Protein AF-0000000066000457 (afdb_homodimer)

Sequence (1172 aa):
MTLDFRNVNMLWSSIIAETLSRLGLTTAIICPGSRSGPLAVAFAQHPDIEAIPVLDERSAAFFGLGIARRKGLPVVLVCTSGTAGANFYPAVIEAEASGVPLLLLTADRPPELRHCQAGQAIDQVKLYGHYPRWQVELALPSTHPEMLAYLRQTCVYAWEQSQRPVPGPVHLNIPFRDPLAPISDLETESLAATFDIDQFFAAVHPLPSVQISLDLQTTNVYLDQWMSCDRGLIIAGPAQPDTPEHYCLAIAQLAHILGWPVLAEGLSPLRNWADRNSYLISTYDLILRNPTIASQLQPQQVISIGALPTSKVLRVWLTQSRAQTWVVDVSDHNMDPLHGLSIPVRISVEGLITSIPAAKKEHCQPLTAYAKSWLNANHSVRTLINRAMQKQSELIESKIAWLLSQILPPRTPLFIANSMPVRDIEYFWQPGTLHIQPYFNRGANGIDGTLSTALGMSHRQQSSVLLTGDLALLHDTNGFLLQDYWQGHLTIIVVNNGGGGIFQMLPISAFDPPFERFFRTPQQVQLKHLAATYQAKWTLIQSWAHLQQALNPLPESGLHILEISCDCQNDTQWRRIFFKECVKSLMTLDFRNVNMLWSSIIAETLSRLGLTTAIICPGSRSGPLAVAFAQHPDIEAIPVLDERSAAFFGLGIARRKGLPVVLVCTSGTAGANFYPAVIEAEASGVPLLLLTADRPPELRHCQAGQAIDQVKLYGHYPRWQVELALPSTHPEMLAYLRQTCVYAWEQSQRPVPGPVHLNIPFRDPLAPISDLETESLAATFDIDQFFAAVHPLPSVQISLDLQTTNVYLDQWMSCDRGLIIAGPAQPDTPEHYCLAIAQLAHILGWPVLAEGLSPLRNWADRNSYLISTYDLILRNPTIASQLQPQQVISIGALPTSKVLRVWLTQSRAQTWVVDVSDHNMDPLHGLSIPVRISVEGLITSIPAAKKEHCQPLTAYAKSWLNANHSVRTLINRAMQKQSELIESKIAWLLSQILPPRTPLFIANSMPVRDIEYFWQPGTLHIQPYFNRGANGIDGTLSTALGMSHRQQSSVLLTGDLALLHDTNGFLLQDYWQGHLTIIVVNNGGGGIFQMLPISAFDPPFERFFRTPQQVQLKHLAATYQAKWTLIQSWAHLQQALNPLPESGLHILEISCDCQNDTQWRRIFFKECVKSL

pLDDT: mean 95.33, std 3.92, range [54.81, 98.88]

Foldseek 3Di:
DDQQLQDLLLNLLLLLLVLVVQQPAAEEEEADDQLQLSNLVNQVPDPRHHYFYAHQLLLSLLLQQLQQLQVVAEYEYEYEAACSVVSNQVSQQLQLLQLGFYEYEYEAAPPVQEPPPHPRHDPCQCVRPPSALEEDEQDEGDPPPVSSLVSSVVSLVQRDSCPPPTHHYYYYYYYYDDDRDSHGDPVSVVVVVVDDPCVSCVPRHHDDDDADADALVVLVVVLVVLQVFLLEAEEEAADFDNDLVLQLLLVQLVCQLRLHAYEYFLNRLNLQAVVNHVRYFQAVLLQLVQPVSLVVNQGQEYEYEAAHYPRPSVLVSVLVSLHQYEYEELDPDDRDPSPGNYDYDNHHSSNSSVSDDPVSSPDGDHRHPSSVSSSVLRVLLLVLLVVVLVPDWDDAPLNVQQLCLPQFAAQAEEEEAAFVRSVSSSRHHGRYHSSHNYHYSDSPRDLANSLSSQLSNFAVHFAHEYEEEPVSCVNHLSSLVSQVRGKWHYEYEYAYQFFRLRCCLPPCVVDPVVCVCPPRNGDDDDVCVSCVVSVAAEDEADTPVSVSVDRVPDDTTGYYYYYYHHHSVVNSVVVVVSSVVSNVSD/DDQQLQDLLLNLLLLLLVLVVQQPAAEEEEADDQLQLSNLVNQVPDPRHHYFYAHQLLLSLLLQQLQQLQVVAEYEYEYEAACSVVSNQVSQQLQLLQLGFYEYEYEAADPVQEPPPHPRHDPCQCVRPPSALEEDEQDEGDPPPVSSLVSSVVSLVQRDSCPPPTHHYYYYYYYYDDDRDSHGDPVSVVCVVVDDPCVSCVPRHHDDDDADADALVVLVVVLVVLQVFLLEAEEEAADFDNDLVLQLLLVQLVCQLRLHAYEYFLNRLNLQAVVNHVRYFQAVLLQLVQPVSLVVNQGQEYEYEAAGYPRPSVLVSVLVSLHQYEYEELDPDDRDPSPGNYDYDNHHSSNSSVSDDPVSSPDGDHHHPSSVSSSVLRVLLLVLLVVVLVPDWDDAPLNVQQLCLPQFAAQAEEEAAAFVRSVSSSNHHGRYHSSHNYHYSPSPRDLANSLSSQLSNFAVHFAHEYEEEPVSCVNHLSSLVSQVRGKWHYEYEYAYQFFRLRCCLPPCVVDPVVCVCPPRNGDDDDVCVSCVVSVAAEDEADTPVSVSVDRVPDDTTGYYYYYYHHHSVVNSVVVVVSSVVSNVSD

Solvent-accessible surface area (backbone atoms only — not comparable to full-atom values): 59028 Å² total; per-residue (Å²): 132,81,68,35,40,36,20,49,49,33,29,51,26,15,46,52,42,50,52,41,39,51,43,62,37,46,45,34,38,34,29,53,44,64,67,23,29,26,48,49,52,25,37,61,66,37,90,73,33,50,56,41,57,33,81,42,39,44,34,38,36,16,20,41,49,16,36,11,58,70,69,73,42,53,24,38,40,36,26,18,41,31,40,46,53,39,40,29,42,39,40,45,50,34,23,36,57,58,44,32,23,30,36,38,40,33,18,33,64,37,75,85,37,44,83,12,72,27,87,32,37,60,84,61,81,66,68,65,65,76,54,40,71,41,71,51,70,54,70,69,70,53,83,48,68,70,52,47,52,49,50,51,53,50,51,53,50,48,55,45,40,15,49,47,94,55,30,11,21,21,38,39,36,38,28,50,66,86,66,47,42,84,57,76,32,71,74,40,40,58,47,59,82,72,56,56,63,67,70,73,48,64,83,59,57,52,79,76,90,80,83,66,70,59,56,61,66,60,42,48,53,52,48,54,56,52,62,72,39,72,41,39,37,34,37,36,12,54,45,73,61,96,49,55,65,59,51,41,47,30,53,29,50,52,28,38,41,52,20,25,30,30,40,39,25,51,48,16,46,45,36,22,44,33,88,68,30,92,45,61,29,55,41,57,55,58,54,50,66,22,65,68,57,34,65,71,63,55,44,56,34,33,40,33,36,50,46,76,51,89,47,62,61,49,52,55,51,51,60,72,44,65,28,45,28,38,37,35,27,61,60,93,65,51,68,51,53,72,70,64,54,66,42,84,38,73,31,44,63,53,29,53,55,68,36,51,56,69,78,56,66,72,41,68,40,68,76,28,72,54,30,47,52,51,48,50,52,32,52,54,50,48,51,51,51,52,54,54,50,70,67,54,76,72,74,43,69,55,49,51,32,34,48,49,51,72,53,52,54,70,54,30,42,32,28,40,28,57,69,55,52,48,50,30,26,38,67,39,41,47,65,29,76,44,43,45,39,50,41,70,62,70,39,27,53,42,46,66,32,43,49,13,19,43,48,22,49,17,45,77,37,69,45,25,36,34,40,32,39,43,53,36,45,59,56,20,52,65,30,50,74,39,58,88,68,56,45,36,8,41,38,35,39,29,45,36,42,50,32,36,53,63,48,62,80,38,77,45,51,78,40,72,79,57,25,57,62,47,44,28,41,66,63,82,70,43,64,62,36,47,22,57,25,56,72,29,44,66,44,76,53,85,43,68,68,52,47,51,57,63,43,45,70,60,63,75,57,48,47,34,39,39,38,38,71,32,54,43,67,59,42,52,51,49,51,53,53,49,53,50,50,50,37,68,72,105,133,80,70,35,39,38,22,50,50,32,30,51,26,14,46,51,42,50,51,42,41,51,43,63,40,47,45,34,38,34,29,53,45,64,68,24,29,25,48,50,52,26,38,61,66,36,91,73,32,50,55,42,56,34,82,42,40,44,35,40,36,16,19,39,48,16,35,11,57,70,69,73,40,52,25,38,38,36,27,16,43,33,40,46,54,38,39,29,40,39,39,45,53,33,22,38,58,59,43,30,23,30,37,37,39,32,16,34,63,37,76,86,38,44,83,12,73,27,88,32,37,60,85,61,81,66,66,66,66,77,52,40,71,40,72,50,70,53,71,68,70,53,84,49,68,69,52,46,51,50,50,49,52,51,51,54,50,47,55,47,40,14,49,46,91,56,30,10,21,23,37,40,36,40,28,48,67,85,66,49,41,87,56,76,34,71,74,40,40,60,45,57,81,74,56,55,65,65,71,72,49,63,84,58,57,54,79,77,89,80,86,67,70,60,56,63,66,63,44,48,53,52,48,53,58,52,63,72,40,70,41,40,38,35,38,37,12,53,44,74,63,96,48,54,66,58,52,43,48,30,54,28,49,52,29,38,42,52,20,26,30,30,42,39,25,52,50,17,47,45,38,21,45,33,89,67,29,94,45,61,28,53,41,58,57,62,52,50,67,22,64,68,56,36,64,73,62,54,44,56,36,33,40,32,36,50,47,73,50,89,46,63,60,51,53,55,51,51,59,70,46,65,28,46,28,39,38,35,27,61,59,94,65,50,67,51,52,72,72,66,57,65,43,82,38,72,31,44,64,52,30,51,54,67,38,50,55,70,78,55,66,72,42,68,41,67,73,28,73,54,29,48,53,51,47,52,51,32,52,53,51,49,50,51,51,51,54,54,50,72,68,53,75,71,73,44,68,55,49,51,33,33,47,50,52,72,54,51,53,68,54,29,41,33,28,40,28,56,69,54,52,48,50,29,27,36,67,38,42,48,66,28,75,45,43,44,40,50,40,69,64,70,40,27,55,40,44,66,32,45,51,12,18,44,49,21,50,16,46,78,38,67,46,24,37,35,39,33,39,43,55,36,44,59,58,19,52,65,31,50,73,38,58,88,68,55,46,36,9,39,39,35,39,30,46,36,43,50,33,37,52,62,47,63,80,38,77,45,51,78,40,72,79,55,25,57,62,48,46,28,42,66,63,82,70,42,63,64,35,47,22,56,24,57,70,30,45,65,45,77,54,84,42,68,69,52,47,50,56,63,44,45,70,60,62,74,57,48,48,35,38,39,38,38,72,34,54,44,69,60,42,53,52,50,51,54,53,49,53,52,50,52,37,69,74,105

Nearest PDB structures (foldseek):
  2x7j-assembly1_D  TM=9.233E-01  e=8.218E-54  Bacillus subtilis
  3lq1-assembly2_B  TM=9.345E-01  e=4.741E-46  Listeria monocytogenes serotype 4b str. F2365
  3flm-assembly1_B  TM=9.094E-01  e=4.439E-38  Escherichia coli K-12
  3hww-assembly1_A  TM=9.026E-01  e=7.206E-38  Escherichia coli K-12
  6lpi-assembly2_B  TM=8.110E-01  e=2.166E-26  Escherichia coli K-12

Organism: Acaryochloris marina (strain MBIC 11017) (NCBI:txid329726)

Structure (mmCIF, N/CA/C/O backbone):
data_AF-0000000066000457-model_v1
#
loop_
_entity.id
_entity.type
_entity.pdbx_description
1 polymer '2-succinyl-5-enolpyruvyl-6-hydroxy-3-cyclohexene-1-carboxylate synthase'
#
loop_
_atom_site.group_PDB
_atom_site.id
_atom_site.type_symbol
_atom_site.label_atom_id
_atom_site.label_alt_id
_atom_site.label_comp_id
_atom_site.label_asym_id
_atom_site.label_entity_id
_atom_site.label_seq_id
_atom_site.pdbx_PDB_ins_code
_atom_site.Cartn_x
_atom_site.Cartn_y
_atom_site.Cartn_z
_atom_site.occupancy
_atom_site.B_iso_or_equiv
_atom_site.auth_seq_id
_atom_site.auth_comp_id
_atom_site.auth_asym_id
_atom_site.auth_atom_id
_atom_site.pdbx_PDB_model_num
ATOM 1 N N . MET A 1 1 ? 36.906 0.698 -1.077 1 54.81 1 MET A N 1
ATOM 2 C CA . MET A 1 1 ? 35.969 0.26 -0.043 1 54.81 1 MET A CA 1
ATOM 3 C C . MET A 1 1 ? 35.594 1.416 0.879 1 54.81 1 MET A C 1
ATOM 5 O O . MET A 1 1 ? 36.469 1.998 1.534 1 54.81 1 MET A O 1
ATOM 9 N N . THR A 1 2 ? 34.5 2.322 0.477 1 76.75 2 THR A N 1
ATOM 10 C CA . THR A 1 2 ? 34.719 3.654 1.032 1 76.75 2 THR A CA 1
ATOM 11 C C . THR A 1 2 ? 33.781 3.914 2.199 1 76.75 2 THR A C 1
ATOM 13 O O . THR A 1 2 ? 32.562 4.008 2.01 1 76.75 2 THR A O 1
ATOM 16 N N . LEU A 1 3 ? 34.219 3.371 3.484 1 94.69 3 LEU A N 1
ATOM 17 C CA . LEU A 1 3 ? 33.531 3.834 4.676 1 94.69 3 LEU A CA 1
ATOM 18 C C . LEU A 1 3 ? 33.5 5.359 4.742 1 94.69 3 LEU A C 1
ATOM 20 O O . LEU A 1 3 ? 34.469 6.012 4.309 1 94.69 3 LEU A O 1
ATOM 24 N N . ASP A 1 4 ? 32.469 5.875 5.152 1 97 4 ASP A N 1
ATOM 25 C CA . ASP A 1 4 ? 32.281 7.316 5.246 1 97 4 ASP A CA 1
ATOM 26 C C . ASP A 1 4 ? 32.375 7.793 6.691 1 97 4 ASP A C 1
ATOM 28 O O . ASP A 1 4 ? 31.406 7.648 7.453 1 97 4 ASP A O 1
ATOM 32 N N . PHE A 1 5 ? 33.5 8.414 7.055 1 96.5 5 PHE A N 1
ATOM 33 C CA . PHE A 1 5 ? 33.781 8.773 8.445 1 96.5 5 PHE A CA 1
ATOM 34 C C . PHE A 1 5 ? 33.375 10.219 8.719 1 96.5 5 PHE A C 1
ATOM 36 O O . PHE A 1 5 ? 33.781 10.789 9.734 1 96.5 5 PHE A O 1
ATOM 43 N N . ARG A 1 6 ? 32.625 10.852 7.887 1 95.94 6 ARG A N 1
ATOM 44 C CA . ARG A 1 6 ? 32.281 12.266 8.047 1 95.94 6 ARG A CA 1
ATOM 45 C C . ARG A 1 6 ? 31.453 12.492 9.312 1 95.94 6 ARG A C 1
ATOM 47 O O . ARG A 1 6 ? 31.656 13.484 10.016 1 95.94 6 ARG A O 1
ATOM 54 N N . ASN A 1 7 ? 30.391 11.672 9.586 1 97.44 7 ASN A N 1
ATOM 55 C CA . ASN A 1 7 ? 29.672 11.656 10.852 1 97.44 7 ASN A CA 1
ATOM 56 C C . ASN A 1 7 ? 29.188 10.25 11.203 1 97.44 7 ASN A C 1
ATOM 58 O O . ASN A 1 7 ? 29.391 9.312 10.438 1 97.44 7 ASN A O 1
ATOM 62 N N . VAL A 1 8 ? 28.641 10.07 12.352 1 97.56 8 VAL A N 1
ATOM 63 C CA . VAL A 1 8 ? 28.328 8.75 12.898 1 97.56 8 VAL A CA 1
ATOM 64 C C . VAL A 1 8 ? 27.266 8.07 12.039 1 97.56 8 VAL A C 1
ATOM 66 O O . VAL A 1 8 ? 27.312 6.855 11.828 1 97.56 8 VAL A O 1
ATOM 69 N N . ASN A 1 9 ? 26.25 8.82 11.531 1 98.38 9 ASN A N 1
ATOM 70 C CA . ASN A 1 9 ? 25.203 8.25 10.688 1 98.38 9 ASN A CA 1
ATOM 71 C C . ASN A 1 9 ? 25.766 7.738 9.359 1 98.38 9 ASN A C 1
ATOM 73 O O . ASN A 1 9 ? 25.391 6.672 8.891 1 98.38 9 ASN A O 1
ATOM 77 N N . MET A 1 10 ? 26.672 8.539 8.797 1 97.88 10 MET A N 1
ATOM 78 C CA . MET A 1 10 ? 27.328 8.125 7.559 1 97.88 10 MET A CA 1
ATOM 79 C C . MET A 1 10 ? 28.172 6.879 7.781 1 97.88 10 MET A C 1
ATOM 81 O O . MET A 1 10 ? 28.172 5.965 6.949 1 97.88 10 MET A O 1
ATOM 85 N N . LEU A 1 11 ? 28.891 6.867 8.883 1 97.88 11 LEU A N 1
ATOM 86 C CA . LEU A 1 11 ? 29.719 5.715 9.195 1 97.88 11 LEU A CA 1
ATOM 87 C C . LEU A 1 11 ? 28.875 4.453 9.344 1 97.88 11 LEU A C 1
ATOM 89 O O . LEU A 1 11 ? 29.172 3.422 8.742 1 97.88 11 LEU A O 1
ATOM 93 N N . TRP A 1 12 ? 27.844 4.488 10.094 1 98.44 12 TRP A N 1
ATOM 94 C CA . TRP A 1 12 ? 26.953 3.35 10.312 1 98.44 12 TRP A CA 1
ATOM 95 C C . TRP A 1 12 ? 26.375 2.855 8.992 1 98.44 12 TRP A C 1
ATOM 97 O O . TRP A 1 12 ? 26.375 1.654 8.719 1 98.44 12 TRP A O 1
ATOM 107 N N . SER A 1 13 ? 25.875 3.783 8.211 1 98.69 13 SER A N 1
ATOM 108 C CA . SER A 1 13 ? 25.234 3.43 6.941 1 98.69 13 SER A CA 1
ATOM 109 C C . SER A 1 13 ? 26.25 2.822 5.973 1 98.69 13 SER A C 1
ATOM 111 O O . SER A 1 13 ? 25.922 1.885 5.238 1 98.69 13 SER A O 1
ATOM 113 N N . SER A 1 14 ? 27.469 3.387 5.965 1 98.31 14 SER A N 1
ATOM 114 C CA . SER A 1 14 ? 28.484 2.836 5.078 1 98.31 14 SER A CA 1
ATOM 115 C C . SER A 1 14 ? 28.938 1.454 5.547 1 98.31 14 SER A C 1
ATOM 117 O O . SER A 1 14 ? 29.281 0.597 4.727 1 98.31 14 SER A O 1
ATOM 119 N N . ILE A 1 15 ? 28.953 1.2 6.859 1 98 15 ILE A N 1
ATOM 120 C CA . ILE A 1 15 ? 29.266 -0.127 7.379 1 98 15 ILE A CA 1
ATOM 121 C C . ILE A 1 15 ? 28.172 -1.115 6.949 1 98 15 ILE A C 1
ATOM 123 O O . ILE A 1 15 ? 28.484 -2.246 6.562 1 98 15 ILE A O 1
ATOM 127 N N . ILE A 1 16 ? 26.906 -0.709 7.004 1 98.69 16 ILE A N 1
ATOM 128 C CA . ILE A 1 16 ? 25.812 -1.55 6.547 1 98.69 16 ILE A CA 1
ATOM 129 C C . ILE A 1 16 ? 26.016 -1.924 5.082 1 98.69 16 ILE A C 1
ATOM 131 O O . ILE A 1 16 ? 26 -3.105 4.727 1 98.69 16 ILE A O 1
ATOM 135 N N . ALA A 1 17 ? 26.234 -0.946 4.227 1 98.56 17 ALA A N 1
ATOM 136 C CA . ALA A 1 17 ? 26.391 -1.166 2.791 1 98.56 17 ALA A CA 1
ATOM 137 C C . ALA A 1 17 ? 27.578 -2.061 2.5 1 98.56 17 ALA A C 1
ATOM 139 O O . ALA A 1 17 ? 27.5 -2.996 1.703 1 98.56 17 ALA A O 1
ATOM 140 N N . GLU A 1 18 ? 28.719 -1.771 3.199 1 97.88 18 GLU A N 1
ATOM 141 C CA . GLU A 1 18 ? 29.938 -2.539 2.965 1 97.88 18 GLU A CA 1
ATOM 142 C C . GLU A 1 18 ? 29.766 -3.986 3.418 1 97.88 18 GLU A C 1
ATOM 144 O O . GLU A 1 18 ? 30.188 -4.91 2.719 1 97.88 18 GLU A O 1
ATOM 149 N N . THR A 1 19 ? 29.234 -4.137 4.633 1 97.88 19 THR A N 1
ATOM 150 C CA . THR A 1 19 ? 28.984 -5.484 5.137 1 97.88 19 THR A CA 1
ATOM 151 C C . THR A 1 19 ? 28.141 -6.285 4.16 1 97.88 19 THR A C 1
ATOM 153 O O . THR A 1 19 ? 28.484 -7.414 3.805 1 97.88 19 THR A O 1
ATOM 156 N N . LEU A 1 20 ? 27.016 -5.723 3.68 1 98.44 20 LEU A N 1
ATOM 157 C CA . LEU A 1 20 ? 26.109 -6.418 2.787 1 98.44 20 LEU A CA 1
ATOM 158 C C . LEU A 1 20 ? 26.75 -6.688 1.435 1 98.44 20 LEU A C 1
ATOM 160 O O . LEU A 1 20 ? 26.531 -7.738 0.828 1 98.44 20 LEU A O 1
ATOM 164 N N . SER A 1 21 ? 27.547 -5.723 0.977 1 97.81 21 SER A N 1
ATOM 165 C CA . SER A 1 21 ? 28.281 -5.926 -0.27 1 97.81 21 SER A CA 1
ATOM 166 C C . SER A 1 21 ? 29.203 -7.137 -0.18 1 97.81 21 SER A C 1
ATOM 168 O O . SER A 1 21 ? 29.234 -7.969 -1.087 1 97.81 21 SER A O 1
ATOM 170 N N . ARG A 1 22 ? 29.969 -7.242 0.901 1 96.62 22 ARG A N 1
ATOM 171 C CA . ARG A 1 22 ? 30.891 -8.344 1.1 1 96.62 22 ARG A CA 1
ATOM 172 C C . ARG A 1 22 ? 30.156 -9.68 1.203 1 96.62 22 ARG A C 1
ATOM 174 O O . ARG A 1 22 ? 30.703 -10.727 0.862 1 96.62 22 ARG A O 1
ATOM 181 N N . LEU A 1 23 ? 28.938 -9.578 1.657 1 97 23 LEU A N 1
ATOM 182 C CA . LEU A 1 23 ? 28.125 -10.789 1.763 1 97 23 LEU A CA 1
ATOM 183 C C . LEU A 1 23 ? 27.562 -11.18 0.405 1 97 23 LEU A C 1
ATOM 185 O O . LEU A 1 23 ? 27.125 -12.32 0.213 1 97 23 LEU A O 1
ATOM 189 N N . GLY A 1 24 ? 27.453 -10.203 -0.547 1 96.81 24 GLY A N 1
ATOM 190 C CA . GLY A 1 24 ? 27.062 -10.57 -1.896 1 96.81 24 GLY A CA 1
ATOM 191 C C . GLY A 1 24 ? 25.953 -9.68 -2.449 1 96.81 24 GLY A C 1
ATOM 192 O O . GLY A 1 24 ? 25.484 -9.898 -3.566 1 96.81 24 GLY A O 1
ATOM 193 N N . LEU A 1 25 ? 25.547 -8.633 -1.672 1 98.12 25 LEU A N 1
ATOM 194 C CA . LEU A 1 25 ? 24.5 -7.73 -2.164 1 98.12 25 LEU A CA 1
ATOM 195 C C . LEU A 1 25 ? 24.953 -7.02 -3.436 1 98.12 25 LEU A C 1
ATOM 197 O O . LEU A 1 25 ? 26.078 -6.492 -3.494 1 98.12 25 LEU A O 1
ATOM 201 N N . THR A 1 26 ? 24.031 -6.953 -4.391 1 98 26 THR A N 1
ATOM 202 C CA . THR A 1 26 ? 24.406 -6.316 -5.648 1 98 26 THR A CA 1
ATOM 203 C C . THR A 1 26 ? 23.453 -5.184 -5.992 1 98 26 THR A C 1
ATOM 205 O O . THR A 1 26 ? 23.75 -4.352 -6.852 1 98 26 THR A O 1
ATOM 208 N N . THR A 1 27 ? 22.25 -5.133 -5.41 1 98.44 27 THR A N 1
ATOM 209 C CA . THR A 1 27 ? 21.25 -4.148 -5.805 1 98.44 27 THR A CA 1
ATOM 210 C C . THR A 1 27 ? 20.547 -3.574 -4.582 1 98.44 27 THR A C 1
ATOM 212 O O . THR A 1 27 ? 20.156 -4.316 -3.682 1 98.44 27 THR A O 1
ATOM 215 N N . ALA A 1 28 ? 20.438 -2.271 -4.523 1 98.75 28 ALA A N 1
ATOM 216 C CA . ALA A 1 28 ? 19.641 -1.557 -3.521 1 98.75 28 ALA A CA 1
ATOM 217 C C . ALA A 1 28 ? 18.656 -0.604 -4.18 1 98.75 28 ALA A C 1
ATOM 219 O O . ALA A 1 28 ? 19.016 0.153 -5.086 1 98.75 28 ALA A O 1
ATOM 220 N N . ILE A 1 29 ? 17.453 -0.707 -3.809 1 98.75 29 ILE A N 1
ATOM 221 C CA . ILE A 1 29 ? 16.406 0.192 -4.285 1 98.75 29 ILE A CA 1
ATOM 222 C C . ILE A 1 29 ? 16.109 1.253 -3.225 1 98.75 29 ILE A C 1
ATOM 224 O O . ILE A 1 29 ? 15.828 0.925 -2.07 1 98.75 29 ILE A O 1
ATOM 228 N N . ILE A 1 30 ? 16.156 2.531 -3.598 1 98.44 30 ILE A N 1
ATOM 229 C CA . ILE A 1 30 ? 16.078 3.635 -2.648 1 98.44 30 ILE A CA 1
ATOM 230 C C . ILE A 1 30 ? 14.875 4.516 -2.986 1 98.44 30 ILE A C 1
ATOM 232 O O . ILE A 1 30 ? 14.812 5.102 -4.066 1 98.44 30 ILE A O 1
ATOM 236 N N . CYS A 1 31 ? 13.906 4.559 -2.104 1 97.94 31 CYS A N 1
ATOM 237 C CA . CYS A 1 31 ? 12.82 5.527 -2.207 1 97.94 31 CYS A CA 1
ATOM 238 C C . CYS A 1 31 ? 13.219 6.867 -1.594 1 97.94 31 CYS A C 1
ATOM 240 O O . CYS A 1 31 ? 13.859 6.902 -0.538 1 97.94 31 CYS A O 1
ATOM 242 N N . PRO A 1 32 ? 12.883 7.953 -2.227 1 94.75 32 PRO A N 1
ATOM 243 C CA . PRO A 1 32 ? 13.359 9.258 -1.757 1 94.75 32 PRO A CA 1
ATOM 244 C C . PRO A 1 32 ? 12.805 9.625 -0.382 1 94.75 32 PRO A C 1
ATOM 246 O O . PRO A 1 32 ? 11.648 9.328 -0.079 1 94.75 32 PRO A O 1
ATOM 249 N N . GLY A 1 33 ? 13.633 10.281 0.376 1 95.19 33 GLY A N 1
ATOM 250 C CA . GLY A 1 33 ? 13.289 10.766 1.708 1 95.19 33 GLY A CA 1
ATOM 251 C C . GLY A 1 33 ? 14.484 11.312 2.465 1 95.19 33 GLY A C 1
ATOM 252 O O . GLY A 1 33 ? 15.633 11.008 2.131 1 95.19 33 GLY A O 1
ATOM 253 N N . SER A 1 34 ? 14.203 12.062 3.486 1 95.06 34 SER A N 1
ATOM 254 C CA . SER A 1 34 ? 15.273 12.695 4.25 1 95.06 34 SER A CA 1
ATOM 255 C C . SER A 1 34 ? 15.781 11.789 5.359 1 95.06 34 SER A C 1
ATOM 257 O O . SER A 1 34 ? 16.984 11.633 5.539 1 95.06 34 SER A O 1
ATOM 259 N N . ARG A 1 35 ? 14.852 11.133 6.074 1 97 35 ARG A N 1
ATOM 260 C CA . ARG A 1 35 ? 15.227 10.328 7.234 1 97 35 ARG A CA 1
ATOM 261 C C . ARG A 1 35 ? 16.141 9.18 6.832 1 97 35 ARG A C 1
ATOM 263 O O . ARG A 1 35 ? 17.016 8.781 7.598 1 97 35 ARG A O 1
ATOM 270 N N . SER A 1 36 ? 16.031 8.711 5.621 1 98.19 36 SER A N 1
ATOM 271 C CA . SER A 1 36 ? 16.844 7.609 5.125 1 98.19 36 SER A CA 1
ATOM 272 C C . SER A 1 36 ? 18.094 8.125 4.406 1 98.19 36 SER A C 1
ATOM 274 O O . SER A 1 36 ? 18.797 7.363 3.748 1 98.19 36 SER A O 1
ATOM 276 N N . GLY A 1 37 ? 18.359 9.438 4.512 1 97.81 37 GLY A N 1
ATOM 277 C CA . GLY A 1 37 ? 19.453 10.094 3.811 1 97.81 37 GLY A CA 1
ATOM 278 C C . GLY A 1 37 ? 20.781 9.383 3.979 1 97.81 37 GLY A C 1
ATOM 279 O O . GLY A 1 37 ? 21.484 9.117 2.996 1 97.81 37 GLY A O 1
ATOM 280 N N . PRO A 1 38 ? 21.203 9.055 5.23 1 98.12 38 PRO A N 1
ATOM 281 C CA . PRO A 1 38 ? 22.484 8.359 5.426 1 98.12 38 PRO A CA 1
ATOM 282 C C . PRO A 1 38 ? 22.562 7.055 4.641 1 98.12 38 PRO A C 1
ATOM 284 O O . PRO A 1 38 ? 23.594 6.762 4.031 1 98.12 38 PRO A O 1
ATOM 287 N N . LEU A 1 39 ? 21.469 6.289 4.652 1 98.75 39 LEU A N 1
ATOM 288 C CA . LEU A 1 39 ? 21.438 5.031 3.912 1 98.75 39 LEU A CA 1
ATOM 289 C C . LEU A 1 39 ? 21.516 5.285 2.41 1 98.75 39 LEU A C 1
ATOM 291 O O . LEU A 1 39 ? 22.25 4.594 1.696 1 98.75 39 LEU A O 1
ATOM 295 N N . ALA A 1 40 ? 20.734 6.27 1.981 1 98.19 40 ALA A N 1
ATOM 296 C CA . ALA A 1 40 ? 20.719 6.602 0.559 1 98.19 40 ALA A CA 1
ATOM 297 C C . ALA A 1 40 ? 22.125 6.965 0.07 1 98.19 40 ALA A C 1
ATOM 299 O O . ALA A 1 40 ? 22.547 6.496 -0.984 1 98.19 40 ALA A O 1
ATOM 300 N N . VAL A 1 41 ? 22.828 7.793 0.837 1 97.69 41 VAL A N 1
ATOM 301 C CA . VAL A 1 41 ? 24.172 8.219 0.477 1 97.69 41 VAL A CA 1
ATOM 302 C C . VAL A 1 41 ? 25.109 7.008 0.435 1 97.69 41 VAL A C 1
ATOM 304 O O . VAL A 1 41 ? 25.875 6.844 -0.516 1 97.69 41 VAL A O 1
ATOM 307 N N . ALA A 1 42 ? 25.016 6.141 1.419 1 98.19 42 ALA A N 1
ATOM 308 C CA . ALA A 1 42 ? 25.906 4.984 1.541 1 98.19 42 ALA A CA 1
ATOM 309 C C . ALA A 1 42 ? 25.734 4.035 0.357 1 98.19 42 ALA A C 1
ATOM 311 O O . ALA A 1 42 ? 26.719 3.615 -0.254 1 98.19 42 ALA A O 1
ATOM 312 N N . PHE A 1 43 ? 24.5 3.688 0.014 1 98.31 43 PHE A N 1
ATOM 313 C CA . PHE A 1 43 ? 24.25 2.752 -1.078 1 98.31 43 PHE A CA 1
ATOM 314 C C . PHE A 1 43 ? 24.547 3.402 -2.424 1 98.31 43 PHE A C 1
ATOM 316 O O . PHE A 1 43 ? 25.109 2.762 -3.32 1 98.31 43 PHE A O 1
ATOM 323 N N . ALA A 1 44 ? 24.203 4.664 -2.582 1 96.94 44 ALA A N 1
ATOM 324 C CA . ALA A 1 44 ? 24.406 5.371 -3.842 1 96.94 44 ALA A CA 1
ATOM 325 C C . ALA A 1 44 ? 25.906 5.48 -4.176 1 96.94 44 ALA A C 1
ATOM 327 O O . ALA A 1 44 ? 26.281 5.48 -5.348 1 96.94 44 ALA A O 1
ATOM 328 N N . GLN A 1 45 ? 26.703 5.543 -3.172 1 95.69 45 GLN A N 1
ATOM 329 C CA . GLN A 1 45 ? 28.125 5.801 -3.387 1 95.69 45 GLN A CA 1
ATOM 330 C C . GLN A 1 45 ? 28.922 4.508 -3.357 1 95.69 45 GLN A C 1
ATOM 332 O O . GLN A 1 45 ? 30.125 4.516 -3.621 1 95.69 45 GLN A O 1
ATOM 337 N N . HIS A 1 46 ? 28.328 3.457 -3.023 1 96.88 46 HIS A N 1
ATOM 338 C CA . HIS A 1 46 ? 29.078 2.201 -2.961 1 96.88 46 HIS A CA 1
ATOM 339 C C . HIS A 1 46 ? 29.422 1.699 -4.359 1 96.88 46 HIS A C 1
ATOM 341 O O . HIS A 1 46 ? 28.562 1.634 -5.234 1 96.88 46 HIS A O 1
ATOM 347 N N . PRO A 1 47 ? 30.625 1.312 -4.629 1 96.38 47 PRO A N 1
ATOM 348 C CA . PRO A 1 47 ? 31.047 0.975 -5.988 1 96.38 47 PRO A CA 1
ATOM 349 C C . PRO A 1 47 ? 30.5 -0.369 -6.461 1 96.38 47 PRO A C 1
ATOM 351 O O . PRO A 1 47 ? 30.328 -0.58 -7.664 1 96.38 47 PRO A O 1
ATOM 354 N N . ASP A 1 48 ? 30.188 -1.297 -5.52 1 96.88 48 ASP A N 1
ATOM 355 C CA . ASP A 1 48 ? 29.844 -2.66 -5.914 1 96.88 48 ASP A CA 1
ATOM 356 C C . ASP A 1 48 ? 28.344 -2.896 -5.828 1 96.88 48 ASP A C 1
ATOM 358 O O . ASP A 1 48 ? 27.875 -4.008 -6.07 1 96.88 48 ASP A O 1
ATOM 362 N N . ILE A 1 49 ? 27.547 -1.933 -5.434 1 97.75 49 ILE A N 1
ATOM 363 C CA . ILE A 1 49 ? 26.094 -2.053 -5.309 1 97.75 49 ILE A CA 1
ATOM 364 C C . ILE A 1 49 ? 25.406 -1.095 -6.277 1 97.75 49 ILE A C 1
ATOM 366 O O . ILE A 1 49 ? 25.719 0.097 -6.309 1 97.75 49 ILE A O 1
ATOM 370 N N . GLU A 1 50 ? 24.578 -1.606 -7.098 1 97.94 50 GLU A N 1
ATOM 371 C CA . GLU A 1 50 ? 23.75 -0.741 -7.926 1 97.94 50 GLU A CA 1
ATOM 372 C C . GLU A 1 50 ? 22.594 -0.147 -7.117 1 97.94 50 GLU A C 1
ATOM 374 O O . GLU A 1 50 ? 21.75 -0.88 -6.598 1 97.94 50 GLU A O 1
ATOM 379 N N . ALA A 1 51 ? 22.609 1.154 -7.004 1 97.81 51 ALA A N 1
ATOM 380 C CA . ALA A 1 51 ? 21.516 1.853 -6.332 1 97.81 51 ALA A CA 1
ATOM 381 C C . ALA A 1 51 ? 20.516 2.408 -7.348 1 97.81 51 ALA A C 1
ATOM 383 O O . ALA A 1 51 ? 20.906 3.059 -8.32 1 97.81 51 ALA A O 1
ATOM 384 N N . ILE A 1 52 ? 19.25 2.111 -7.16 1 97.94 52 ILE A N 1
ATOM 385 C CA . ILE A 1 52 ? 18.203 2.518 -8.102 1 97.94 52 ILE A CA 1
ATOM 386 C C . ILE A 1 52 ? 17.125 3.316 -7.375 1 97.94 52 ILE A C 1
ATOM 388 O O . ILE A 1 52 ? 16.5 2.816 -6.434 1 97.94 52 ILE A O 1
ATOM 392 N N . PRO A 1 53 ? 16.906 4.59 -7.762 1 97.06 53 PRO A N 1
ATOM 393 C CA . PRO A 1 53 ? 15.836 5.363 -7.141 1 97.06 53 PRO A CA 1
ATOM 394 C C . PRO A 1 53 ? 14.453 4.988 -7.676 1 97.06 53 PRO A C 1
ATOM 396 O O . PRO A 1 53 ? 14.289 4.77 -8.883 1 97.06 53 PRO A O 1
ATOM 399 N N . VAL A 1 54 ? 13.5 4.805 -6.82 1 96.88 54 VAL A N 1
ATOM 400 C CA . VAL A 1 54 ? 12.109 4.539 -7.184 1 96.88 54 VAL A CA 1
ATOM 401 C C . VAL A 1 54 ? 11.18 5.391 -6.324 1 96.88 54 VAL A C 1
ATOM 403 O O . VAL A 1 54 ? 11.227 5.328 -5.094 1 96.88 54 VAL A O 1
ATOM 406 N N . LEU A 1 55 ? 10.289 6.125 -6.902 1 95.19 55 LEU A N 1
ATOM 407 C CA . LEU A 1 55 ? 9.445 7.105 -6.223 1 95.19 55 LEU A CA 1
ATOM 408 C C . LEU A 1 55 ? 8.43 6.414 -5.324 1 95.19 55 LEU A C 1
ATOM 410 O O . LEU A 1 55 ? 8.344 6.723 -4.133 1 95.19 55 LEU A O 1
ATOM 414 N N . ASP A 1 56 ? 7.656 5.508 -5.891 1 96.81 56 ASP A N 1
ATOM 415 C CA . ASP A 1 56 ? 6.531 4.879 -5.203 1 96.81 56 ASP A CA 1
ATOM 416 C C . ASP A 1 56 ? 6.977 3.623 -4.457 1 96.81 56 ASP A C 1
ATOM 418 O O . ASP A 1 56 ? 7.398 2.645 -5.078 1 96.81 56 ASP A O 1
ATOM 422 N N . GLU A 1 57 ? 6.832 3.572 -3.166 1 98.38 57 GLU A N 1
ATOM 423 C CA . GLU A 1 57 ? 7.344 2.49 -2.332 1 98.38 57 GLU A CA 1
ATOM 424 C C . GLU A 1 57 ? 6.676 1.162 -2.682 1 98.38 57 GLU A C 1
ATOM 426 O O . GLU A 1 57 ? 7.309 0.106 -2.604 1 98.38 57 GLU A O 1
ATOM 431 N N . ARG A 1 58 ? 5.344 1.148 -3.016 1 98.19 58 ARG A N 1
ATOM 432 C CA . ARG A 1 58 ? 4.688 -0.091 -3.414 1 98.19 58 ARG A CA 1
ATOM 433 C C . ARG A 1 58 ? 5.336 -0.68 -4.66 1 98.19 58 ARG A C 1
ATOM 435 O O . ARG A 1 58 ? 5.684 -1.862 -4.688 1 98.19 58 ARG A O 1
ATOM 442 N N . SER A 1 59 ? 5.527 0.159 -5.707 1 98.12 59 SER A N 1
ATOM 443 C CA . SER A 1 59 ? 6.191 -0.271 -6.934 1 98.12 59 SER A CA 1
ATOM 444 C C . SER A 1 59 ? 7.633 -0.692 -6.664 1 98.12 59 SER A C 1
ATOM 446 O O . SER A 1 59 ? 8.117 -1.667 -7.242 1 98.12 59 SER A O 1
ATOM 448 N N . ALA A 1 60 ? 8.312 0.047 -5.773 1 98.56 60 ALA A N 1
ATOM 449 C CA . ALA A 1 60 ? 9.695 -0.25 -5.422 1 98.56 60 ALA A CA 1
ATOM 450 C C . ALA A 1 60 ? 9.828 -1.661 -4.855 1 98.56 60 ALA A C 1
ATOM 452 O O . ALA A 1 60 ? 10.742 -2.404 -5.234 1 98.56 60 ALA A O 1
ATOM 453 N N . ALA A 1 61 ? 8.93 -1.972 -3.953 1 98.75 61 ALA A N 1
ATOM 454 C CA . ALA A 1 61 ? 9.008 -3.266 -3.279 1 98.75 61 ALA A CA 1
ATOM 455 C C . ALA A 1 61 ? 8.766 -4.41 -4.258 1 98.75 61 ALA A C 1
ATOM 457 O O . ALA A 1 61 ? 9.477 -5.418 -4.234 1 98.75 61 ALA A O 1
ATOM 458 N N . PHE A 1 62 ? 7.793 -4.27 -5.16 1 98.81 62 PHE A N 1
ATOM 459 C CA . PHE A 1 62 ? 7.527 -5.316 -6.141 1 98.81 62 PHE A CA 1
ATOM 460 C C . PHE A 1 62 ? 8.633 -5.363 -7.191 1 98.81 62 PHE A C 1
ATOM 462 O O . PHE A 1 62 ? 8.969 -6.438 -7.695 1 98.81 62 PHE A O 1
ATOM 469 N N . PHE A 1 63 ? 9.195 -4.188 -7.535 1 98.75 63 PHE A N 1
ATOM 470 C CA . PHE A 1 63 ? 10.359 -4.133 -8.414 1 98.75 63 PHE A CA 1
ATOM 471 C C . PHE A 1 63 ? 11.516 -4.93 -7.832 1 98.75 63 PHE A C 1
ATOM 473 O O . PHE A 1 63 ? 12.117 -5.758 -8.523 1 98.75 63 PHE A O 1
ATOM 480 N N . GLY A 1 64 ? 11.805 -4.68 -6.551 1 98.75 64 GLY A N 1
ATOM 481 C CA . GLY A 1 64 ? 12.812 -5.457 -5.848 1 98.75 64 GLY A CA 1
ATOM 482 C C . GLY A 1 64 ? 12.508 -6.945 -5.816 1 98.75 64 GLY A C 1
ATOM 483 O O . GLY A 1 64 ? 13.414 -7.77 -5.957 1 98.75 64 GLY A O 1
ATOM 484 N N . LEU A 1 65 ? 11.242 -7.293 -5.633 1 98.69 65 LEU A N 1
ATOM 485 C CA . LEU A 1 65 ? 10.805 -8.688 -5.641 1 98.69 65 LEU A CA 1
ATOM 486 C C . LEU A 1 65 ? 11.18 -9.367 -6.949 1 98.69 65 LEU A C 1
ATOM 488 O O . LEU A 1 65 ? 11.656 -10.508 -6.949 1 98.69 65 LEU A O 1
ATOM 492 N N . GLY A 1 66 ? 10.969 -8.656 -8.086 1 98.31 66 GLY A N 1
ATOM 493 C CA . GLY A 1 66 ? 11.312 -9.203 -9.391 1 98.31 66 GLY A CA 1
ATOM 494 C C . GLY A 1 66 ? 12.797 -9.469 -9.555 1 98.31 66 GLY A C 1
ATOM 495 O O . GLY A 1 66 ? 13.188 -10.523 -10.047 1 98.31 66 GLY A O 1
ATOM 496 N N . ILE A 1 67 ? 13.609 -8.516 -9.109 1 98.25 67 ILE A N 1
ATOM 497 C CA . ILE A 1 67 ? 15.055 -8.664 -9.211 1 98.25 67 ILE A CA 1
ATOM 498 C C . ILE A 1 67 ? 15.516 -9.828 -8.344 1 98.25 67 ILE A C 1
ATOM 500 O O . ILE A 1 67 ? 16.297 -10.672 -8.789 1 98.25 67 ILE A O 1
ATOM 504 N N . ALA A 1 68 ? 15.008 -9.859 -7.125 1 98.06 68 ALA A N 1
ATOM 505 C CA . ALA A 1 68 ? 15.398 -10.898 -6.18 1 98.06 68 ALA A CA 1
ATOM 506 C C . ALA A 1 68 ? 15.008 -12.281 -6.695 1 98.06 68 ALA A C 1
ATOM 508 O O . ALA A 1 68 ? 15.758 -13.25 -6.539 1 98.06 68 ALA A O 1
ATOM 509 N N . ARG A 1 69 ? 13.836 -12.391 -7.254 1 95.69 69 ARG A N 1
ATOM 510 C CA . ARG A 1 69 ? 13.352 -13.648 -7.812 1 95.69 69 ARG A CA 1
ATOM 511 C C . ARG A 1 69 ? 14.273 -14.148 -8.922 1 95.69 69 ARG A C 1
ATOM 513 O O . ARG A 1 69 ? 14.578 -15.344 -8.984 1 95.69 69 ARG A O 1
ATOM 520 N N . ARG A 1 70 ? 14.688 -13.312 -9.742 1 94.25 70 ARG A N 1
ATOM 521 C CA . ARG A 1 70 ? 15.531 -13.672 -10.883 1 94.25 70 ARG A CA 1
ATOM 522 C C . ARG A 1 70 ? 16.938 -14.039 -10.43 1 94.25 70 ARG A C 1
ATOM 524 O O . ARG A 1 70 ? 17.516 -15.031 -10.883 1 94.25 70 ARG A O 1
ATOM 531 N N . LYS A 1 71 ? 17.453 -13.25 -9.461 1 93.56 71 LYS A N 1
ATOM 532 C CA . LYS A 1 71 ? 18.859 -13.398 -9.07 1 93.56 71 LYS A CA 1
ATOM 533 C C . LYS A 1 71 ? 19.016 -14.484 -8.008 1 93.56 71 LYS A C 1
ATOM 535 O O . LYS A 1 71 ? 20.094 -15.031 -7.824 1 93.56 71 LYS A O 1
ATOM 540 N N . GLY A 1 72 ? 17.969 -14.703 -7.25 1 92.19 72 GLY A N 1
ATOM 541 C CA . GLY A 1 72 ? 18.047 -15.617 -6.121 1 92.19 72 GLY A CA 1
ATOM 542 C C . GLY A 1 72 ? 18.812 -15.039 -4.938 1 92.19 72 GLY A C 1
ATOM 543 O O . GLY A 1 72 ? 19.297 -15.781 -4.086 1 92.19 72 GLY A O 1
ATOM 544 N N . LEU A 1 73 ? 19.016 -13.711 -4.969 1 94.75 73 LEU A N 1
ATOM 545 C CA . LEU A 1 73 ? 19.719 -12.992 -3.912 1 94.75 73 LEU A CA 1
ATOM 546 C C . LEU A 1 73 ? 18.828 -11.891 -3.326 1 94.75 73 LEU A C 1
ATOM 548 O O . LEU A 1 73 ? 17.969 -11.352 -4.016 1 94.75 73 LEU A O 1
ATOM 552 N N . PRO A 1 74 ? 19.109 -11.578 -2.039 1 97.5 74 PRO A N 1
ATOM 553 C CA . PRO A 1 74 ? 18.344 -10.484 -1.435 1 97.5 74 PRO A CA 1
ATOM 554 C C . PRO A 1 74 ? 18.562 -9.156 -2.145 1 97.5 74 PRO A C 1
ATOM 556 O O . PRO A 1 74 ? 19.672 -8.844 -2.566 1 97.5 74 PRO A O 1
ATOM 559 N N . VAL A 1 75 ? 17.531 -8.43 -2.279 1 98.75 75 VAL A N 1
ATOM 560 C CA . VAL A 1 75 ? 17.547 -7.035 -2.709 1 98.75 75 VAL A CA 1
ATOM 561 C C . VAL A 1 75 ? 17.203 -6.129 -1.534 1 98.75 75 VAL A C 1
ATOM 563 O O . VAL A 1 75 ? 16.312 -6.445 -0.744 1 98.75 75 VAL A O 1
ATOM 566 N N . VAL A 1 76 ? 17.938 -5.051 -1.36 1 98.88 76 VAL A N 1
ATOM 567 C CA . VAL A 1 76 ? 17.688 -4.105 -0.279 1 98.88 76 VAL A CA 1
ATOM 568 C C . VAL A 1 76 ? 16.641 -3.08 -0.719 1 98.88 76 VAL A C 1
ATOM 570 O O . VAL A 1 76 ? 16.703 -2.574 -1.843 1 98.88 76 VAL A O 1
ATOM 573 N N . LEU A 1 77 ? 15.688 -2.842 0.094 1 98.88 77 LEU A N 1
ATOM 574 C CA . LEU A 1 77 ? 14.727 -1.754 -0.041 1 98.88 77 LEU A CA 1
ATOM 575 C C . LEU A 1 77 ? 14.922 -0.715 1.057 1 98.88 77 LEU A C 1
ATOM 577 O O . LEU A 1 77 ? 14.906 -1.049 2.244 1 98.88 77 LEU A O 1
ATOM 581 N N . VAL A 1 78 ? 15.109 0.559 0.676 1 98.88 78 VAL A N 1
ATOM 582 C CA . VAL A 1 78 ? 15.328 1.637 1.636 1 98.88 78 VAL A CA 1
ATOM 583 C C . VAL A 1 78 ? 14.195 2.652 1.538 1 98.88 78 VAL A C 1
ATOM 585 O O . VAL A 1 78 ? 13.812 3.064 0.439 1 98.88 78 VAL A O 1
ATOM 588 N N . CYS A 1 79 ? 13.617 3.008 2.633 1 98.56 79 CYS A N 1
ATOM 589 C CA . CYS A 1 79 ? 12.633 4.09 2.631 1 98.56 79 CYS A CA 1
ATOM 590 C C . CYS A 1 79 ? 12.773 4.949 3.885 1 98.56 79 CYS A C 1
ATOM 592 O O . CYS A 1 79 ? 13.469 4.57 4.828 1 98.56 79 CYS A O 1
ATOM 594 N N . THR A 1 80 ? 12.188 6.152 3.836 1 98 80 THR A N 1
ATOM 595 C CA . THR A 1 80 ? 12.156 7.09 4.953 1 98 80 THR A CA 1
ATOM 596 C C . THR A 1 80 ? 11.102 6.668 5.977 1 98 80 THR A C 1
ATOM 598 O O . THR A 1 80 ? 10.523 5.586 5.871 1 98 80 THR A O 1
ATOM 601 N N . SER A 1 81 ? 10.914 7.457 7.074 1 97.25 81 SER A N 1
ATOM 602 C CA . SER A 1 81 ? 9.953 7.16 8.133 1 97.25 81 SER A CA 1
ATOM 603 C C . SER A 1 81 ? 8.539 7.512 7.703 1 97.25 81 SER A C 1
ATOM 605 O O . SER A 1 81 ? 8.336 8.141 6.66 1 97.25 81 SER A O 1
ATOM 607 N N . GLY A 1 82 ? 7.531 7.109 8.516 1 96.38 82 GLY A N 1
ATOM 608 C CA . GLY A 1 82 ? 6.133 7.379 8.219 1 96.38 82 GLY A CA 1
ATOM 609 C C . GLY A 1 82 ? 5.457 6.254 7.461 1 96.38 82 GLY A C 1
ATOM 610 O O . GLY A 1 82 ? 5.742 5.078 7.699 1 96.38 82 GLY A O 1
ATOM 611 N N . THR A 1 83 ? 4.523 6.617 6.516 1 97.44 83 THR A N 1
ATOM 612 C CA . THR A 1 83 ? 3.723 5.609 5.828 1 97.44 83 THR A CA 1
ATOM 613 C C . THR A 1 83 ? 4.527 4.945 4.715 1 97.44 83 THR A C 1
ATOM 615 O O . THR A 1 83 ? 4.07 3.971 4.109 1 97.44 83 THR A O 1
ATOM 618 N N . ALA A 1 84 ? 5.707 5.445 4.453 1 97.94 84 ALA A N 1
ATOM 619 C CA . ALA A 1 84 ? 6.523 4.898 3.373 1 97.94 84 ALA A CA 1
ATOM 620 C C . ALA A 1 84 ? 6.707 3.391 3.535 1 97.94 84 ALA A C 1
ATOM 622 O O . ALA A 1 84 ? 6.496 2.629 2.59 1 97.94 84 ALA A O 1
ATOM 623 N N . GLY A 1 85 ? 7.086 2.967 4.758 1 98.06 85 GLY A N 1
ATOM 624 C CA . GLY A 1 85 ? 7.301 1.55 5.004 1 98.06 85 GLY A CA 1
ATOM 625 C C . GLY A 1 85 ? 6.043 0.718 4.844 1 98.06 85 GLY A C 1
ATOM 626 O O . GLY A 1 85 ? 6.105 -0.441 4.43 1 98.06 85 GLY A O 1
ATOM 627 N N . ALA A 1 86 ? 4.871 1.289 5.188 1 98.38 86 ALA A N 1
ATOM 628 C CA . ALA A 1 86 ? 3.598 0.581 5.086 1 98.38 86 ALA A CA 1
ATOM 629 C C . ALA A 1 86 ? 3.281 0.224 3.637 1 98.38 86 ALA A C 1
ATOM 631 O O . ALA A 1 86 ? 2.656 -0.804 3.365 1 98.38 86 ALA A O 1
ATOM 632 N N . ASN A 1 87 ? 3.758 1.009 2.689 1 98.5 87 ASN A N 1
ATOM 633 C CA . ASN A 1 87 ? 3.498 0.771 1.272 1 98.5 87 ASN A CA 1
ATOM 634 C C . ASN A 1 87 ? 4.254 -0.453 0.762 1 98.5 87 ASN A C 1
ATOM 636 O O . ASN A 1 87 ? 3.926 -0.992 -0.297 1 98.5 87 ASN A O 1
ATOM 640 N N . PHE A 1 88 ? 5.312 -0.936 1.515 1 98.75 88 PHE A N 1
ATOM 641 C CA . PHE A 1 88 ? 6.047 -2.139 1.144 1 98.75 88 PHE A CA 1
ATOM 642 C C . PHE A 1 88 ? 5.223 -3.389 1.433 1 98.75 88 PHE A C 1
ATOM 644 O O . PHE A 1 88 ? 5.512 -4.465 0.902 1 98.75 88 PHE A O 1
ATOM 651 N N . TYR A 1 89 ? 4.16 -3.322 2.219 1 98.56 89 TYR A N 1
ATOM 652 C CA . TYR A 1 89 ? 3.535 -4.422 2.943 1 98.56 89 TYR A CA 1
ATOM 653 C C . TYR A 1 89 ? 3.006 -5.48 1.981 1 98.56 89 TYR A C 1
ATOM 655 O O . TYR A 1 89 ? 3.24 -6.676 2.174 1 98.56 89 TYR A O 1
ATOM 663 N N . PRO A 1 90 ? 2.26 -5.121 0.883 1 98.69 90 PRO A N 1
ATOM 664 C CA . PRO A 1 90 ? 1.762 -6.164 -0.017 1 98.69 90 PRO A CA 1
ATOM 665 C C . PRO A 1 90 ? 2.883 -7.016 -0.611 1 98.69 90 PRO A C 1
ATOM 667 O O . PRO A 1 90 ? 2.75 -8.234 -0.709 1 98.69 90 PRO A O 1
ATOM 670 N N . ALA A 1 91 ? 3.992 -6.355 -0.972 1 98.75 91 ALA A N 1
ATOM 671 C CA . ALA A 1 91 ? 5.117 -7.094 -1.541 1 98.75 91 ALA A CA 1
ATOM 672 C C . ALA A 1 91 ? 5.789 -7.969 -0.487 1 98.75 91 ALA A C 1
ATOM 674 O O . ALA A 1 91 ? 6.289 -9.055 -0.798 1 98.75 91 ALA A O 1
ATOM 675 N N . VAL A 1 92 ? 5.812 -7.496 0.801 1 98.69 92 VAL A N 1
ATOM 676 C CA . VAL A 1 92 ? 6.383 -8.273 1.896 1 98.69 92 VAL A CA 1
ATOM 677 C C . VAL A 1 92 ? 5.602 -9.578 2.068 1 98.69 92 VAL A C 1
ATOM 679 O O . VAL A 1 92 ? 6.191 -10.641 2.238 1 98.69 92 VAL A O 1
ATOM 682 N N . ILE A 1 93 ? 4.312 -9.516 1.963 1 98.44 93 ILE A N 1
ATOM 683 C CA . ILE A 1 93 ? 3.455 -10.688 2.102 1 98.44 93 ILE A CA 1
ATOM 684 C C . ILE A 1 93 ? 3.707 -11.648 0.941 1 98.44 93 ILE A C 1
ATOM 686 O O . ILE A 1 93 ? 3.861 -12.859 1.149 1 98.44 93 ILE A O 1
ATOM 690 N N . GLU A 1 94 ? 3.793 -11.125 -0.289 1 98.25 94 GLU A N 1
ATOM 691 C CA . GLU A 1 94 ? 4.082 -11.961 -1.448 1 98.25 94 GLU A CA 1
ATOM 692 C C . GLU A 1 94 ? 5.461 -12.609 -1.335 1 98.25 94 GLU A C 1
ATOM 694 O O . GLU A 1 94 ? 5.629 -13.789 -1.647 1 98.25 94 GLU A O 1
ATOM 699 N N . ALA A 1 95 ? 6.441 -11.844 -0.885 1 98.19 95 ALA A N 1
ATOM 700 C CA . ALA A 1 95 ? 7.797 -12.359 -0.734 1 98.19 95 ALA A CA 1
ATOM 701 C C . ALA A 1 95 ? 7.836 -13.516 0.265 1 98.19 95 ALA A C 1
ATOM 703 O O . ALA A 1 95 ? 8.492 -14.531 0.027 1 98.19 95 ALA A O 1
ATOM 704 N N . GLU A 1 96 ? 7.148 -13.344 1.365 1 97.19 96 GLU A N 1
ATOM 705 C CA . GLU A 1 96 ? 7.086 -14.391 2.381 1 97.19 96 GLU A CA 1
ATOM 706 C C . GLU A 1 96 ? 6.402 -15.641 1.838 1 97.19 96 GLU A C 1
ATOM 708 O O . GLU A 1 96 ? 6.91 -16.75 2.008 1 97.19 96 GLU A O 1
ATOM 713 N N . ALA A 1 97 ? 5.312 -15.477 1.142 1 95.38 97 ALA A N 1
ATOM 714 C CA . ALA A 1 97 ? 4.512 -16.594 0.632 1 95.38 97 ALA A CA 1
ATOM 715 C C . ALA A 1 97 ? 5.25 -17.328 -0.476 1 95.38 97 ALA A C 1
ATOM 717 O O . ALA A 1 97 ? 5.09 -18.547 -0.629 1 95.38 97 ALA A O 1
ATOM 718 N N . SER A 1 98 ? 6.152 -16.656 -1.214 1 94.75 98 SER A N 1
ATOM 719 C CA . SER A 1 98 ? 6.82 -17.219 -2.375 1 94.75 98 SER A CA 1
ATOM 720 C C . SER A 1 98 ? 8.25 -17.641 -2.039 1 94.75 98 SER A C 1
ATOM 722 O O . SER A 1 98 ? 8.961 -18.188 -2.885 1 94.75 98 SER A O 1
ATOM 724 N N . GLY A 1 99 ? 8.672 -17.297 -0.877 1 94.81 99 GLY A N 1
ATOM 725 C CA . GLY A 1 99 ? 10.047 -17.625 -0.502 1 94.81 99 GLY A CA 1
ATOM 726 C C . GLY A 1 99 ? 11.07 -16.797 -1.263 1 94.81 99 GLY A C 1
ATOM 727 O O . GLY A 1 99 ? 12.055 -17.344 -1.766 1 94.81 99 GLY A O 1
ATOM 728 N N . VAL A 1 100 ? 10.859 -15.516 -1.425 1 97 100 VAL A N 1
ATOM 729 C CA . VAL A 1 100 ? 11.781 -14.617 -2.123 1 97 100 VAL A CA 1
ATOM 730 C C . VAL A 1 100 ? 12.477 -13.703 -1.116 1 97 100 VAL A C 1
ATOM 732 O O . VAL A 1 100 ? 11.828 -13.062 -0.293 1 97 100 VAL A O 1
ATOM 735 N N . PRO A 1 101 ? 13.805 -13.633 -1.1 1 97.88 101 PRO A N 1
ATOM 736 C CA . PRO A 1 101 ? 14.523 -12.852 -0.088 1 97.88 101 PRO A CA 1
ATOM 737 C C . PRO A 1 101 ? 14.508 -11.352 -0.373 1 97.88 101 PRO A C 1
ATOM 739 O O . PRO A 1 101 ? 14.875 -10.922 -1.471 1 97.88 101 PRO A O 1
ATOM 742 N N . LEU A 1 102 ? 14.078 -10.562 0.545 1 98.75 102 LEU A N 1
ATOM 743 C CA . LEU A 1 102 ? 14.125 -9.102 0.566 1 98.75 102 LEU A CA 1
ATOM 744 C C . LEU A 1 102 ? 14.68 -8.594 1.893 1 98.75 102 LEU A C 1
ATOM 746 O O . LEU A 1 102 ? 14.43 -9.195 2.943 1 98.75 102 LEU A O 1
ATOM 750 N N . LEU A 1 103 ? 15.492 -7.57 1.859 1 98.81 103 LEU A N 1
ATOM 751 C CA . LEU A 1 103 ? 15.977 -6.906 3.064 1 98.81 103 LEU A CA 1
ATOM 752 C C . LEU A 1 103 ? 15.453 -5.473 3.145 1 98.81 103 LEU A C 1
ATOM 754 O O . LEU A 1 103 ? 15.914 -4.598 2.41 1 98.81 103 LEU A O 1
ATOM 758 N N . LEU A 1 104 ? 14.516 -5.27 4.027 1 98.88 104 LEU A N 1
ATOM 759 C CA . LEU A 1 104 ? 13.867 -3.971 4.191 1 98.88 104 LEU A CA 1
ATOM 760 C C . LEU A 1 104 ? 14.594 -3.129 5.234 1 98.88 104 LEU A C 1
ATOM 762 O O . LEU A 1 104 ? 14.703 -3.527 6.395 1 98.88 104 LEU A O 1
ATOM 766 N N . LEU A 1 105 ? 15.125 -2.008 4.797 1 98.88 105 LEU A N 1
ATOM 767 C CA . LEU A 1 105 ? 15.742 -1.027 5.688 1 98.88 105 LEU A CA 1
ATOM 768 C C . LEU A 1 105 ? 14.867 0.219 5.805 1 98.88 105 LEU A C 1
ATOM 770 O O . LEU A 1 105 ? 14.898 1.084 4.926 1 98.88 105 LEU A O 1
ATOM 774 N N . THR A 1 106 ? 14.133 0.361 6.871 1 98.75 106 THR A N 1
ATOM 775 C CA . THR A 1 106 ? 13.266 1.512 7.09 1 98.75 106 THR A CA 1
ATOM 776 C C . THR A 1 106 ? 13.883 2.473 8.102 1 98.75 106 THR A C 1
ATOM 778 O O . THR A 1 106 ? 14.141 2.096 9.242 1 98.75 106 THR A O 1
ATOM 781 N N . ALA A 1 107 ? 14.109 3.695 7.645 1 98.69 107 ALA A N 1
ATOM 782 C CA . ALA A 1 107 ? 14.617 4.707 8.57 1 98.69 107 ALA A CA 1
ATOM 783 C C . ALA A 1 107 ? 13.523 5.184 9.516 1 98.69 107 ALA A C 1
ATOM 785 O O . ALA A 1 107 ? 12.359 5.285 9.125 1 98.69 107 ALA A O 1
ATOM 786 N N . ASP A 1 108 ? 13.93 5.504 10.719 1 98.12 108 ASP A N 1
ATOM 787 C CA . ASP A 1 108 ? 12.953 5.863 11.75 1 98.12 108 ASP A CA 1
A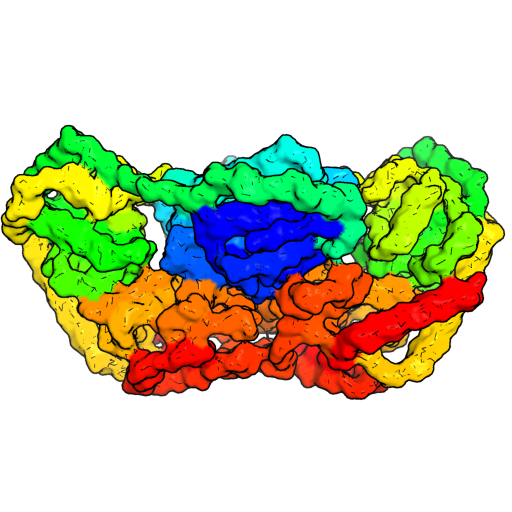TOM 788 C C . ASP A 1 108 ? 13.469 7.008 12.617 1 98.12 108 ASP A C 1
ATOM 790 O O . ASP A 1 108 ? 14.648 7.363 12.547 1 98.12 108 ASP A O 1
ATOM 794 N N . ARG A 1 109 ? 12.539 7.613 13.305 1 96.94 109 ARG A N 1
ATOM 795 C CA . ARG A 1 109 ? 12.891 8.578 14.336 1 96.94 109 ARG A CA 1
ATOM 796 C C . ARG A 1 109 ? 13.539 7.891 15.531 1 96.94 109 ARG A C 1
ATOM 798 O O . ARG A 1 109 ? 13.266 6.723 15.805 1 96.94 109 ARG A O 1
ATOM 805 N N . PRO A 1 110 ? 14.477 8.578 16.188 1 96.38 110 PRO A N 1
ATOM 806 C CA . PRO A 1 110 ? 14.961 8.008 17.453 1 96.38 110 PRO A CA 1
ATOM 807 C C . PRO A 1 110 ? 13.859 7.863 18.484 1 96.38 110 PRO A C 1
ATOM 809 O O . PRO A 1 110 ? 12.797 8.484 18.359 1 96.38 110 PRO A O 1
ATOM 812 N N . PRO A 1 111 ? 14.031 7.105 19.5 1 93.25 111 PRO A N 1
ATOM 813 C CA . PRO A 1 111 ? 12.969 6.777 20.453 1 93.25 111 PRO A CA 1
ATOM 814 C C . PRO A 1 111 ? 12.336 8.016 21.078 1 93.25 111 PRO A C 1
ATOM 816 O O . PRO A 1 111 ? 11.125 8.039 21.328 1 93.25 111 PRO A O 1
ATOM 819 N N . GLU A 1 112 ? 13.125 9.078 21.328 1 94.38 112 GLU A N 1
ATOM 820 C CA . GLU A 1 112 ? 12.609 10.258 22.016 1 94.38 112 GLU A CA 1
ATOM 821 C C . GLU A 1 112 ? 11.648 11.039 21.125 1 94.38 112 GLU A C 1
ATOM 823 O O . GLU A 1 112 ? 10.922 11.914 21.609 1 94.38 112 GLU A O 1
ATOM 828 N N . LEU A 1 113 ? 11.547 10.703 19.891 1 95.19 113 LEU A N 1
ATOM 829 C CA . LEU A 1 113 ? 10.633 11.406 18.984 1 95.19 113 LEU A CA 1
ATOM 830 C C . LEU A 1 113 ? 9.469 10.508 18.594 1 95.19 113 LEU A C 1
ATOM 832 O O . LEU A 1 113 ? 8.648 10.883 17.75 1 95.19 113 LEU A O 1
ATOM 836 N N . ARG A 1 114 ? 9.414 9.367 19.188 1 93.94 114 ARG A N 1
ATOM 837 C CA . ARG A 1 114 ? 8.32 8.445 18.906 1 93.94 114 ARG A CA 1
ATOM 838 C C . ARG A 1 114 ? 7.219 8.57 19.953 1 93.94 114 ARG A C 1
ATOM 840 O O . ARG A 1 114 ? 7.488 8.93 21.109 1 93.94 114 ARG A O 1
ATOM 847 N N . HIS A 1 115 ? 5.934 8.406 19.531 1 91.38 115 HIS A N 1
ATOM 848 C CA . HIS A 1 115 ? 4.766 8.398 20.406 1 91.38 115 HIS A CA 1
ATOM 849 C C . HIS A 1 115 ? 4.547 9.758 21.047 1 91.38 115 HIS A C 1
ATOM 851 O O . HIS A 1 115 ? 4.113 9.844 22.203 1 91.38 115 HIS A O 1
ATOM 857 N N . CYS A 1 116 ? 4.988 10.805 20.359 1 92.69 116 CYS A N 1
ATOM 858 C CA . CYS A 1 116 ? 4.793 12.141 20.906 1 92.69 116 CYS A CA 1
ATOM 859 C C . CYS A 1 116 ? 4.398 13.125 19.812 1 92.69 116 CYS A C 1
ATOM 861 O O . CYS A 1 116 ? 4.645 14.328 19.922 1 92.69 116 CYS A O 1
ATOM 863 N N . GLN A 1 117 ? 3.922 12.57 18.672 1 90.19 117 GLN A N 1
ATOM 864 C CA . GLN A 1 117 ? 3.365 13.336 17.562 1 90.19 117 GLN A CA 1
ATOM 865 C C . GLN A 1 117 ? 4.441 14.172 16.859 1 90.19 117 GLN A C 1
ATOM 867 O O . GLN A 1 117 ? 4.168 15.273 16.391 1 90.19 117 GLN A O 1
ATOM 872 N N . ALA A 1 118 ? 5.672 13.625 16.953 1 92.81 118 ALA A N 1
ATOM 873 C CA . ALA A 1 118 ? 6.699 14.219 16.109 1 92.81 118 ALA A CA 1
ATOM 874 C C . ALA A 1 118 ? 6.391 13.992 14.625 1 92.81 118 ALA A C 1
ATOM 876 O O . ALA A 1 118 ? 5.719 13.023 14.266 1 92.81 118 ALA A O 1
ATOM 877 N N . GLY A 1 119 ? 6.883 14.938 13.844 1 92.75 119 GLY A N 1
ATOM 878 C CA . GLY A 1 119 ? 6.594 14.875 12.422 1 92.75 119 GLY A CA 1
ATOM 879 C C . GLY A 1 119 ? 7.082 13.586 11.773 1 92.75 119 GLY A C 1
ATOM 880 O O . GLY A 1 119 ? 8.227 13.18 11.984 1 92.75 119 GLY A O 1
ATOM 881 N N . GLN A 1 120 ? 6.191 12.945 11.031 1 92.69 120 GLN A N 1
ATOM 882 C CA . GLN A 1 120 ? 6.457 11.773 10.203 1 92.69 120 GLN A CA 1
ATOM 883 C C . GLN A 1 120 ? 6.879 10.578 11.062 1 92.69 120 GLN A C 1
ATOM 885 O O . GLN A 1 120 ? 7.684 9.75 10.625 1 92.69 120 GLN A O 1
ATOM 890 N N . ALA A 1 121 ? 6.453 10.617 12.289 1 94.94 121 ALA A N 1
ATOM 891 C CA . ALA A 1 121 ? 6.754 9.508 13.188 1 94.94 121 ALA A CA 1
ATOM 892 C C . ALA A 1 121 ? 5.543 8.586 13.344 1 94.94 121 ALA A C 1
ATOM 894 O O . ALA A 1 121 ? 4.426 9.055 13.578 1 94.94 121 ALA A O 1
ATOM 895 N N . ILE A 1 122 ? 5.715 7.367 13.086 1 96.56 122 ILE A N 1
ATOM 896 C CA . ILE A 1 122 ? 4.738 6.328 13.398 1 96.56 122 ILE A CA 1
ATOM 897 C C . ILE A 1 122 ? 5.41 5.207 14.188 1 96.56 122 ILE A C 1
ATOM 899 O O . ILE A 1 122 ? 6.605 5.277 14.484 1 96.56 122 ILE A O 1
ATOM 903 N N . ASP A 1 123 ? 4.629 4.277 14.617 1 96.12 123 ASP A N 1
ATOM 904 C CA . ASP A 1 123 ? 5.23 3.09 15.219 1 96.12 123 ASP A CA 1
ATOM 905 C C . ASP A 1 123 ? 5.676 2.098 14.148 1 96.12 123 ASP A C 1
ATOM 907 O O . ASP A 1 123 ? 4.855 1.366 13.586 1 96.12 123 ASP A O 1
ATOM 911 N N . GLN A 1 124 ? 6.992 2.023 13.945 1 97.25 124 GLN A N 1
ATOM 912 C CA . GLN A 1 124 ? 7.531 1.174 12.891 1 97.25 124 GLN A CA 1
ATOM 913 C C . GLN A 1 124 ? 8.023 -0.158 13.453 1 97.25 124 GLN A C 1
ATOM 915 O O . GLN A 1 124 ? 8.438 -1.04 12.703 1 97.25 124 GLN A O 1
ATOM 920 N N . VAL A 1 125 ? 8.062 -0.302 14.758 1 95.19 125 VAL A N 1
ATOM 921 C CA . VAL A 1 125 ? 8.531 -1.542 15.367 1 95.19 125 VAL A CA 1
ATOM 922 C C . VAL A 1 125 ? 7.551 -2.672 15.062 1 95.19 125 VAL A C 1
ATOM 924 O O . VAL A 1 125 ? 6.375 -2.598 15.43 1 95.19 125 VAL A O 1
ATOM 927 N N . LYS A 1 126 ? 8.031 -3.691 14.32 1 94.56 126 LYS A N 1
ATOM 928 C CA . LYS A 1 126 ? 7.238 -4.832 13.883 1 94.56 126 LYS A CA 1
ATOM 929 C C . LYS A 1 126 ? 6.098 -4.391 12.969 1 94.56 126 LYS A C 1
ATOM 931 O O . LYS A 1 126 ? 4.965 -4.859 13.109 1 94.56 126 LYS A O 1
ATOM 936 N N . LEU A 1 127 ? 6.469 -3.539 12.148 1 96.94 127 LEU A N 1
ATOM 937 C CA . LEU A 1 127 ? 5.531 -2.904 11.227 1 96.94 127 LEU A CA 1
ATOM 938 C C . LEU A 1 127 ? 4.805 -3.947 10.391 1 96.94 127 LEU A C 1
ATOM 940 O O . LEU A 1 127 ? 3.641 -3.756 10.023 1 96.94 127 LEU A O 1
ATOM 944 N N . TYR A 1 128 ? 5.398 -5.145 10.102 1 97.88 128 TYR A N 1
ATOM 945 C CA . TYR A 1 128 ? 4.84 -6.102 9.156 1 97.88 128 TYR A CA 1
ATOM 946 C C . TYR A 1 128 ? 4.332 -7.348 9.875 1 97.88 128 TYR A C 1
ATOM 948 O O . TYR A 1 128 ? 4.172 -8.406 9.266 1 97.88 128 TYR A O 1
ATOM 956 N N . GLY A 1 129 ? 4.141 -7.254 11.188 1 95.5 129 GLY A N 1
ATOM 957 C CA . GLY A 1 129 ? 3.682 -8.398 11.953 1 95.5 129 GLY A CA 1
ATOM 958 C C . GLY A 1 129 ? 4.66 -9.562 11.93 1 95.5 129 GLY A C 1
ATOM 959 O O . GLY A 1 129 ? 5.848 -9.383 12.211 1 95.5 129 GLY A O 1
ATOM 960 N N . HIS A 1 130 ? 4.188 -10.719 11.547 1 94.56 130 HIS A N 1
ATOM 961 C CA . HIS A 1 130 ? 5.02 -11.914 11.609 1 94.56 130 HIS A CA 1
ATOM 962 C C . HIS A 1 130 ? 5.551 -12.289 10.227 1 94.56 130 HIS A C 1
ATOM 964 O O . HIS A 1 130 ? 6.246 -13.297 10.078 1 94.56 130 HIS A O 1
ATOM 970 N N . TYR A 1 131 ? 5.297 -11.586 9.242 1 96.81 131 TYR A N 1
ATOM 971 C CA . TYR A 1 131 ? 5.594 -11.977 7.863 1 96.81 131 TYR A CA 1
ATOM 972 C C . TYR A 1 131 ? 7.098 -12 7.617 1 96.81 131 TYR A C 1
ATOM 974 O O . TYR A 1 131 ? 7.605 -12.891 6.934 1 96.81 131 TYR A O 1
ATOM 982 N N . PRO A 1 132 ? 7.879 -11.031 8.219 1 97.56 132 PRO A N 1
ATOM 983 C CA . PRO A 1 132 ? 9.32 -11.195 8.055 1 97.56 132 PRO A CA 1
ATOM 984 C C . PRO A 1 132 ? 9.867 -12.422 8.773 1 97.56 132 PRO A C 1
ATOM 986 O O . PRO A 1 132 ? 9.414 -12.75 9.875 1 97.56 132 PRO A O 1
ATOM 989 N N . ARG A 1 133 ? 10.836 -13.07 8.172 1 96.56 133 ARG A N 1
ATOM 990 C CA . ARG A 1 133 ? 11.523 -14.188 8.812 1 96.56 133 ARG A CA 1
ATOM 991 C C . ARG A 1 133 ? 12.203 -13.734 10.102 1 96.56 133 ARG A C 1
ATOM 993 O O . ARG A 1 133 ? 12.312 -14.508 11.055 1 96.56 133 ARG A O 1
ATOM 1000 N N . TRP A 1 134 ? 12.727 -12.633 9.984 1 96 134 TRP A N 1
ATOM 1001 C CA . TRP A 1 134 ? 13.367 -11.977 11.117 1 96 134 TRP A CA 1
ATOM 1002 C C . TRP A 1 134 ? 13.219 -10.461 11.031 1 96 134 TRP A C 1
ATOM 1004 O O . TRP A 1 134 ? 13.203 -9.898 9.938 1 96 134 TRP A O 1
ATOM 1014 N N . GLN A 1 135 ? 13.055 -9.812 12.148 1 97.56 135 GLN A N 1
ATOM 1015 C CA . GLN A 1 135 ? 12.961 -8.359 12.203 1 97.56 135 GLN A CA 1
ATOM 1016 C C . GLN A 1 135 ? 13.516 -7.82 13.516 1 97.56 135 GLN A C 1
ATOM 1018 O O . GLN A 1 135 ? 13.398 -8.469 14.562 1 97.56 135 GLN A O 1
ATOM 1023 N N . VAL A 1 136 ? 14.156 -6.609 13.414 1 96.25 136 VAL A N 1
ATOM 1024 C CA . VAL A 1 136 ? 14.734 -6.02 14.617 1 96.25 136 VAL A CA 1
ATOM 1025 C C . VAL A 1 136 ? 14.836 -4.508 14.453 1 96.25 136 VAL A C 1
ATOM 1027 O O . VAL A 1 136 ? 14.852 -3.996 13.328 1 96.25 136 VAL A O 1
ATOM 1030 N N . GLU A 1 137 ? 14.828 -3.783 15.516 1 97.19 137 GLU A N 1
ATOM 1031 C CA . GLU A 1 137 ? 15.203 -2.375 15.578 1 97.19 137 GLU A CA 1
ATOM 1032 C C . GLU A 1 137 ? 16.672 -2.219 15.969 1 97.19 137 GLU A C 1
ATOM 1034 O O . GLU A 1 137 ? 17.109 -2.74 17 1 97.19 137 GLU A O 1
ATOM 1039 N N . LEU A 1 138 ? 17.375 -1.479 15.188 1 97.81 138 LEU A N 1
ATOM 1040 C CA . LEU A 1 138 ? 18.781 -1.25 15.516 1 97.81 138 LEU A CA 1
ATOM 1041 C C . LEU A 1 138 ? 18.906 -0.221 16.625 1 97.81 138 LEU A C 1
ATOM 1043 O O . LEU A 1 138 ? 18.031 0.614 16.828 1 97.81 138 LEU A O 1
ATOM 1047 N N . ALA A 1 139 ? 20.016 -0.278 17.312 1 95.94 139 ALA A N 1
ATOM 1048 C CA . ALA A 1 139 ? 20.391 0.778 18.25 1 95.94 139 ALA A CA 1
ATOM 1049 C C . ALA A 1 139 ? 20.641 2.096 17.531 1 95.94 139 ALA A C 1
ATOM 1051 O O . ALA A 1 139 ? 20.797 2.115 16.312 1 95.94 139 ALA A O 1
ATOM 1052 N N . LEU A 1 140 ? 20.672 3.158 18.297 1 97.62 140 LEU A N 1
ATOM 1053 C CA . LEU A 1 140 ? 21.094 4.43 17.719 1 97.62 140 LEU A CA 1
ATOM 1054 C C . LEU A 1 140 ? 22.562 4.371 17.312 1 97.62 140 LEU A C 1
ATOM 1056 O O . LEU A 1 140 ? 23.375 3.74 18 1 97.62 140 LEU A O 1
ATOM 1060 N N . PRO A 1 141 ? 22.953 5.031 16.219 1 97.81 141 PRO A N 1
ATOM 1061 C CA . PRO A 1 141 ? 24.344 5.031 15.773 1 97.81 141 PRO A CA 1
ATOM 1062 C C . PRO A 1 141 ? 25.312 5.504 16.859 1 97.81 141 PRO A C 1
ATOM 1064 O O . PRO A 1 141 ? 25 6.449 17.594 1 97.81 141 PRO A O 1
ATOM 1067 N N . SER A 1 142 ? 26.422 4.777 16.969 1 96.69 142 SER A N 1
ATOM 1068 C CA . SER A 1 142 ? 27.484 5.055 17.938 1 96.69 142 SER A CA 1
ATOM 1069 C C . SER A 1 142 ? 28.859 4.719 17.359 1 96.69 142 SER A C 1
ATOM 1071 O O . SER A 1 142 ? 29 3.762 16.594 1 96.69 142 SER A O 1
ATOM 1073 N N . THR A 1 143 ? 29.844 5.527 17.703 1 96.06 143 THR A N 1
ATOM 1074 C CA . THR A 1 143 ? 31.188 5.316 17.172 1 96.06 143 THR A CA 1
ATOM 1075 C C . THR A 1 143 ? 31.969 4.332 18.031 1 96.06 143 THR A C 1
ATOM 1077 O O . THR A 1 143 ? 33.094 3.957 17.703 1 96.06 143 THR A O 1
ATOM 1080 N N . HIS A 1 144 ? 31.391 3.873 19.141 1 94.25 144 HIS A N 1
ATOM 1081 C CA . HIS A 1 144 ? 32.062 2.914 20 1 94.25 144 HIS A CA 1
ATOM 1082 C C . HIS A 1 144 ? 32.375 1.617 19.266 1 94.25 144 HIS A C 1
ATOM 1084 O O . HIS A 1 144 ? 31.5 1.081 18.562 1 94.25 144 HIS A O 1
ATOM 1090 N N . PRO A 1 145 ? 33.562 1.136 19.375 1 92.12 145 PRO A N 1
ATOM 1091 C CA . PRO A 1 145 ? 33.969 -0.049 18.609 1 92.12 145 PRO A CA 1
ATOM 1092 C C . PRO A 1 145 ? 33 -1.228 18.812 1 92.12 145 PRO A C 1
ATOM 1094 O O . PRO A 1 145 ? 32.688 -1.946 17.859 1 92.12 145 PRO A O 1
ATOM 1097 N N . GLU A 1 146 ? 32.562 -1.404 20.031 1 92.38 146 GLU A N 1
ATOM 1098 C CA . GLU A 1 146 ? 31.641 -2.504 20.312 1 92.38 146 GLU A CA 1
ATOM 1099 C C . GLU A 1 146 ? 30.328 -2.332 19.562 1 92.38 146 GLU A C 1
ATOM 1101 O O . GLU A 1 146 ? 29.719 -3.312 19.125 1 92.38 146 GLU A O 1
ATOM 1106 N N . MET A 1 147 ? 29.844 -1.161 19.406 1 96.44 147 MET A N 1
ATOM 1107 C CA . MET A 1 147 ? 28.594 -0.882 18.719 1 96.44 147 MET A CA 1
ATOM 1108 C C . MET A 1 147 ? 28.75 -1.045 17.203 1 96.44 147 MET A C 1
ATOM 1110 O O . MET A 1 147 ? 27.812 -1.458 16.516 1 96.44 147 MET A O 1
ATOM 1114 N N . LEU A 1 148 ? 29.922 -0.708 16.719 1 96.31 148 LEU A N 1
ATOM 1115 C CA . LEU A 1 148 ? 30.203 -0.954 15.305 1 96.31 148 LEU A CA 1
ATOM 1116 C C . LEU A 1 148 ? 30.234 -2.449 15.008 1 96.31 148 LEU A C 1
ATOM 1118 O O . LEU A 1 148 ? 29.719 -2.895 13.977 1 96.31 148 LEU A O 1
ATOM 1122 N N . ALA A 1 149 ? 30.891 -3.197 15.938 1 94.44 149 ALA A N 1
ATOM 1123 C CA . ALA A 1 149 ? 30.906 -4.652 15.812 1 94.44 149 ALA A CA 1
ATOM 1124 C C . ALA A 1 149 ? 29.5 -5.227 15.875 1 94.44 149 ALA A C 1
ATOM 1126 O O . ALA A 1 149 ? 29.156 -6.129 15.109 1 94.44 149 ALA A O 1
ATOM 1127 N N . TYR A 1 150 ? 28.719 -4.707 16.812 1 96.5 150 TYR A N 1
ATOM 1128 C CA . TYR A 1 150 ? 27.312 -5.059 16.922 1 96.5 150 TYR A CA 1
ATOM 1129 C C . TYR A 1 150 ? 26.594 -4.859 15.586 1 96.5 150 TYR A C 1
ATOM 1131 O O . TYR A 1 150 ? 25.891 -5.754 15.117 1 96.5 150 TYR A O 1
ATOM 1139 N N . LEU A 1 151 ? 26.75 -3.756 14.969 1 97.62 151 LEU A N 1
ATOM 1140 C CA . LEU A 1 151 ? 26.094 -3.416 13.703 1 97.62 151 LEU A CA 1
ATOM 1141 C C . LEU A 1 151 ? 26.484 -4.402 12.609 1 97.62 151 LEU A C 1
ATOM 1143 O O . LEU A 1 151 ? 25.625 -4.938 11.914 1 97.62 151 LEU A O 1
ATOM 1147 N N . ARG A 1 152 ? 27.781 -4.586 12.453 1 96.25 152 ARG A N 1
ATOM 1148 C CA . ARG A 1 152 ? 28.297 -5.504 11.445 1 96.25 152 ARG A CA 1
ATOM 1149 C C . ARG A 1 152 ? 27.688 -6.895 11.602 1 96.25 152 ARG A C 1
ATOM 1151 O O . ARG A 1 152 ? 27.172 -7.465 10.633 1 96.25 152 ARG A O 1
ATOM 1158 N N . GLN A 1 153 ? 27.672 -7.434 12.828 1 95.69 153 GLN A N 1
ATOM 1159 C CA . GLN A 1 153 ? 27.203 -8.797 13.062 1 95.69 153 GLN A CA 1
ATOM 1160 C C . GLN A 1 153 ? 25.703 -8.906 12.875 1 95.69 153 GLN A C 1
ATOM 1162 O O . GLN A 1 153 ? 25.203 -9.945 12.43 1 95.69 153 GLN A O 1
ATOM 1167 N N . THR A 1 154 ? 25.016 -7.852 13.242 1 97.31 154 THR A N 1
ATOM 1168 C CA . THR A 1 154 ? 23.562 -7.84 13.031 1 97.31 154 THR A CA 1
ATOM 1169 C C . THR A 1 154 ? 23.234 -7.895 11.547 1 97.31 154 THR A C 1
ATOM 1171 O O . THR A 1 154 ? 22.312 -8.602 11.133 1 97.31 154 THR A O 1
ATOM 1174 N N . CYS A 1 155 ? 23.984 -7.176 10.75 1 97.69 155 CYS A N 1
ATOM 1175 C CA . CYS A 1 155 ? 23.781 -7.188 9.305 1 97.69 155 CYS A CA 1
ATOM 1176 C C . CYS A 1 155 ? 24.062 -8.57 8.727 1 97.69 155 CYS A C 1
ATOM 1178 O O . CYS A 1 155 ? 23.344 -9.039 7.84 1 97.69 155 CYS A O 1
ATOM 1180 N N . VAL A 1 156 ? 25.141 -9.172 9.234 1 96.12 156 VAL A N 1
ATOM 1181 C CA . VAL A 1 156 ? 25.484 -10.516 8.789 1 96.12 156 VAL A CA 1
ATOM 1182 C C . VAL A 1 156 ? 24.344 -11.477 9.086 1 96.12 156 VAL A C 1
ATOM 1184 O O . VAL A 1 156 ? 23.938 -12.266 8.227 1 96.12 156 VAL A O 1
ATOM 1187 N N . TYR A 1 157 ? 23.859 -11.375 10.258 1 95.94 157 TYR A N 1
ATOM 1188 C CA . TYR A 1 157 ? 22.766 -12.258 10.68 1 95.94 157 TYR A CA 1
ATOM 1189 C C . TYR A 1 157 ? 21.5 -11.992 9.867 1 95.94 157 TYR A C 1
ATOM 1191 O O . TYR A 1 157 ? 20.812 -12.93 9.469 1 95.94 157 TYR A O 1
ATOM 1199 N N . ALA A 1 158 ? 21.172 -10.719 9.625 1 97.88 158 ALA A N 1
ATOM 1200 C CA . ALA A 1 158 ? 20.016 -10.352 8.805 1 97.88 158 ALA A CA 1
ATOM 1201 C C . ALA A 1 158 ? 20.109 -10.961 7.414 1 97.88 158 ALA A C 1
ATOM 1203 O O . ALA A 1 158 ? 19.125 -11.484 6.887 1 97.88 158 ALA A O 1
ATOM 1204 N N . TRP A 1 159 ? 21.281 -10.844 6.867 1 97.44 159 TRP A N 1
ATOM 1205 C CA . TRP A 1 159 ? 21.531 -11.43 5.555 1 97.44 159 TRP A CA 1
ATOM 1206 C C . TRP A 1 159 ? 21.297 -12.938 5.578 1 97.44 159 TRP A C 1
ATOM 1208 O O . TRP A 1 159 ? 20.609 -13.484 4.707 1 97.44 159 TRP A O 1
ATOM 1218 N N . GLU A 1 160 ? 21.797 -13.586 6.566 1 94.88 160 GLU A N 1
ATOM 1219 C CA . GLU A 1 160 ? 21.641 -15.031 6.707 1 94.88 160 GLU A CA 1
ATOM 1220 C C . GLU A 1 160 ? 20.172 -15.406 6.844 1 94.88 160 GLU A C 1
ATOM 1222 O O . GLU A 1 160 ? 19.688 -16.328 6.184 1 94.88 160 GLU A O 1
ATOM 1227 N N . GLN A 1 161 ? 19.438 -14.664 7.637 1 95.62 161 GLN A N 1
ATOM 1228 C CA . GLN A 1 161 ? 18.031 -14.953 7.906 1 95.62 161 GLN A CA 1
ATOM 1229 C C . GLN A 1 161 ? 17.172 -14.75 6.652 1 95.62 161 GLN A C 1
ATOM 1231 O O . GLN A 1 161 ? 16.141 -15.406 6.488 1 95.62 161 GLN A O 1
ATOM 1236 N N . SER A 1 162 ? 17.594 -13.898 5.777 1 97 162 SER A N 1
ATOM 1237 C CA . SER A 1 162 ? 16.844 -13.641 4.555 1 97 162 SER A CA 1
ATOM 1238 C C . SER A 1 162 ? 16.984 -14.797 3.568 1 97 162 SER A C 1
ATOM 1240 O O . SER A 1 162 ? 16.203 -14.906 2.615 1 97 162 SER A O 1
ATOM 1242 N N . GLN A 1 163 ? 17.906 -15.703 3.846 1 94.06 163 GLN A N 1
ATOM 1243 C CA . GLN A 1 163 ? 18.203 -16.75 2.873 1 94.06 163 GLN A CA 1
ATOM 1244 C C . GLN A 1 163 ? 17.953 -18.141 3.467 1 94.06 163 GLN A C 1
ATOM 1246 O O . GLN A 1 163 ? 17.609 -19.078 2.744 1 94.06 163 GLN A O 1
ATOM 1251 N N . ARG A 1 164 ? 18.25 -18.328 4.719 1 89.69 164 ARG A N 1
ATOM 1252 C CA . ARG A 1 164 ? 18.25 -19.641 5.344 1 89.69 164 ARG A CA 1
ATOM 1253 C C . ARG A 1 164 ? 17.328 -19.656 6.562 1 89.69 164 ARG A C 1
ATOM 1255 O O . ARG A 1 164 ? 17.234 -18.672 7.293 1 89.69 164 ARG A O 1
ATOM 1262 N N . PRO A 1 165 ? 16.734 -20.719 6.805 1 86 165 PRO A N 1
ATOM 1263 C CA . PRO A 1 165 ? 16.734 -21.953 6.02 1 86 165 PRO A CA 1
ATOM 1264 C C . PRO A 1 165 ? 15.883 -21.844 4.754 1 86 165 PRO A C 1
ATOM 1266 O O . PRO A 1 165 ? 16.109 -22.578 3.785 1 86 165 PRO A O 1
ATOM 1269 N N . VAL A 1 166 ? 14.828 -21.094 4.816 1 89.19 166 VAL A N 1
ATOM 1270 C CA . VAL A 1 166 ? 13.984 -20.797 3.662 1 89.19 166 VAL A CA 1
ATOM 1271 C C . VAL A 1 166 ? 14.039 -19.312 3.354 1 89.19 166 VAL A C 1
ATOM 1273 O O . VAL A 1 166 ? 13.867 -18.469 4.25 1 89.19 166 VAL A O 1
ATOM 1276 N N . PRO A 1 167 ? 14.336 -18.969 2.119 1 94.38 167 PRO A N 1
ATOM 1277 C CA . PRO A 1 167 ? 14.43 -17.547 1.78 1 94.38 167 PRO A CA 1
ATOM 1278 C C . PRO A 1 167 ? 13.148 -16.781 2.072 1 94.38 167 PRO A C 1
ATOM 1280 O O . PRO A 1 167 ? 12.047 -17.344 1.96 1 94.38 167 PRO A O 1
ATOM 1283 N N . GLY A 1 168 ? 13.234 -15.492 2.447 1 97.06 168 GLY A N 1
ATOM 1284 C CA . GLY A 1 168 ? 12.102 -14.633 2.748 1 97.06 168 GLY A CA 1
ATOM 1285 C C . GLY A 1 168 ? 12.508 -13.219 3.131 1 97.06 168 GLY A C 1
ATOM 1286 O O . GLY A 1 168 ? 13.688 -12.867 3.051 1 97.06 168 GLY A O 1
ATOM 1287 N N . PRO A 1 169 ? 11.539 -12.398 3.488 1 98.44 169 PRO A N 1
ATOM 1288 C CA . PRO A 1 169 ? 11.836 -11 3.822 1 98.44 169 PRO A CA 1
ATOM 1289 C C . PRO A 1 169 ? 12.359 -10.836 5.246 1 98.44 169 PRO A C 1
ATOM 1291 O O . PRO A 1 169 ? 11.977 -11.594 6.141 1 98.44 169 PRO A O 1
ATOM 1294 N N . VAL A 1 170 ? 13.25 -9.906 5.434 1 98.75 170 VAL A N 1
ATOM 1295 C CA . VAL A 1 170 ? 13.773 -9.492 6.73 1 98.75 170 VAL A CA 1
ATOM 1296 C C . VAL A 1 170 ? 13.664 -7.977 6.871 1 98.75 170 VAL A C 1
ATOM 1298 O O . VAL A 1 170 ? 13.828 -7.238 5.895 1 98.75 170 VAL A O 1
ATOM 1301 N N . HIS A 1 171 ? 13.32 -7.484 8.055 1 98.81 171 HIS A N 1
ATOM 1302 C CA . HIS A 1 171 ? 13.109 -6.055 8.273 1 98.81 171 HIS A CA 1
ATOM 1303 C C . HIS A 1 171 ? 14.039 -5.516 9.352 1 98.81 171 HIS A C 1
ATOM 1305 O O . HIS A 1 171 ? 14.07 -6.035 10.469 1 98.81 171 HIS A O 1
ATOM 1311 N N . LEU A 1 172 ? 14.836 -4.531 9.008 1 98.75 172 LEU A N 1
ATOM 1312 C CA . LEU A 1 172 ? 15.609 -3.74 9.961 1 98.75 172 LEU A CA 1
ATOM 1313 C C . LEU A 1 172 ? 15.031 -2.334 10.094 1 98.75 172 LEU A C 1
ATOM 1315 O O . LEU A 1 172 ? 15.023 -1.568 9.125 1 98.75 172 LEU A O 1
ATOM 1319 N N . ASN A 1 173 ? 14.477 -2.008 11.227 1 98.69 173 ASN A N 1
ATOM 1320 C CA . ASN A 1 173 ? 14.117 -0.632 11.555 1 98.69 173 ASN A CA 1
ATOM 1321 C C . ASN A 1 173 ? 15.312 0.15 12.078 1 98.69 173 ASN A C 1
ATOM 1323 O O . ASN A 1 173 ? 15.953 -0.267 13.047 1 98.69 173 ASN A O 1
ATOM 1327 N N . ILE A 1 174 ? 15.641 1.313 11.461 1 98.75 174 ILE A N 1
ATOM 1328 C CA . ILE A 1 174 ? 16.922 1.966 11.727 1 98.75 174 ILE A CA 1
ATOM 1329 C C . ILE A 1 174 ? 16.688 3.406 12.172 1 98.75 174 ILE A C 1
ATOM 1331 O O . ILE A 1 174 ? 16.5 4.301 11.344 1 98.75 174 ILE A O 1
ATOM 1335 N N . PRO A 1 175 ? 16.812 3.707 13.438 1 98.38 175 PRO A N 1
ATOM 1336 C CA . PRO A 1 175 ? 16.609 5.074 13.93 1 98.38 175 PRO A CA 1
ATOM 1337 C C . PRO A 1 175 ? 17.844 5.945 13.75 1 98.38 175 PRO A C 1
ATOM 1339 O O . PRO A 1 175 ? 18.969 5.48 13.961 1 98.38 175 PRO A O 1
ATOM 1342 N N . PHE A 1 176 ? 17.656 7.188 13.312 1 98.19 176 PHE A N 1
ATOM 1343 C CA . PHE A 1 176 ? 18.734 8.156 13.141 1 98.19 176 PHE A CA 1
ATOM 1344 C C . PHE A 1 176 ? 18.438 9.438 13.914 1 98.19 176 PHE A C 1
ATOM 1346 O O . PHE A 1 176 ? 17.297 9.898 13.953 1 98.19 176 PHE A O 1
ATOM 1353 N N . ARG A 1 177 ? 19.469 10.008 14.516 1 96.56 177 ARG A N 1
ATOM 1354 C CA . ARG A 1 177 ? 19.469 11.391 15.008 1 96.56 177 ARG A CA 1
ATOM 1355 C C . ARG A 1 177 ? 20.125 12.328 13.992 1 96.56 177 ARG A C 1
ATOM 1357 O O . ARG A 1 177 ? 20.906 11.891 13.156 1 96.56 177 ARG A O 1
ATOM 1364 N N . ASP A 1 178 ? 19.719 13.57 14.016 1 93.88 178 ASP A N 1
ATOM 1365 C CA . ASP A 1 178 ? 20.438 14.555 13.203 1 93.88 178 ASP A CA 1
ATOM 1366 C C . ASP A 1 178 ? 21.906 14.602 13.57 1 93.88 178 ASP A C 1
ATOM 1368 O O . ASP A 1 178 ? 22.281 14.336 14.719 1 93.88 178 ASP A O 1
ATOM 1372 N N . PRO A 1 179 ? 22.75 14.836 12.68 1 96.06 179 PRO A N 1
ATOM 1373 C CA . PRO A 1 179 ? 22.5 15.273 11.305 1 96.06 179 PRO A CA 1
ATOM 1374 C C . PRO A 1 179 ? 22.328 14.109 10.328 1 96.06 179 PRO A C 1
ATOM 1376 O O . PRO A 1 179 ? 23.031 13.094 10.445 1 96.06 179 PRO A O 1
ATOM 1379 N N . LEU A 1 180 ? 21.516 14.297 9.359 1 96.56 180 LEU A N 1
ATOM 1380 C CA . LEU A 1 180 ? 21.25 13.258 8.375 1 96.56 180 LEU A CA 1
ATOM 1381 C C . LEU A 1 180 ? 22.125 13.445 7.137 1 96.56 180 LEU A C 1
ATOM 1383 O O . LEU A 1 180 ? 22.453 12.477 6.453 1 96.56 180 LEU A O 1
ATOM 1387 N N . ALA A 1 181 ? 22.469 14.719 6.855 1 95.56 181 ALA A N 1
ATOM 1388 C CA . ALA A 1 181 ? 23.375 15.023 5.738 1 95.56 181 ALA A CA 1
ATOM 1389 C C . ALA A 1 181 ? 24.812 14.688 6.094 1 95.56 181 ALA A C 1
ATOM 1391 O O . ALA A 1 181 ? 25.172 14.578 7.273 1 95.56 181 ALA A O 1
ATOM 1392 N N . PRO A 1 182 ? 25.609 14.484 5.137 1 95.56 182 PRO A N 1
ATOM 1393 C CA . PRO A 1 182 ? 27 14.109 5.402 1 95.56 182 PRO A CA 1
ATOM 1394 C C . PRO A 1 182 ? 27.875 15.297 5.805 1 95.56 182 PRO A C 1
ATOM 1396 O O . PRO A 1 182 ? 28.953 15.492 5.25 1 95.56 182 PRO A O 1
ATOM 1399 N N . ILE A 1 183 ? 27.391 15.953 6.852 1 95.38 183 ILE A N 1
ATOM 1400 C CA . ILE A 1 183 ? 28.156 17.062 7.414 1 95.38 183 ILE A CA 1
ATOM 1401 C C . ILE A 1 183 ? 29.219 16.516 8.375 1 95.38 183 ILE A C 1
ATOM 1403 O O . ILE A 1 183 ? 28.906 15.711 9.258 1 95.38 183 ILE A O 1
ATOM 1407 N N . SER A 1 184 ? 30.422 17.062 8.344 1 94.44 184 SER A N 1
ATOM 1408 C CA . SER A 1 184 ? 31.578 16.516 9.055 1 94.44 184 SER A CA 1
ATOM 1409 C C . SER A 1 184 ? 31.453 16.766 10.562 1 94.44 184 SER A C 1
ATOM 1411 O O . SER A 1 184 ? 30.984 17.812 10.992 1 94.44 184 SER A O 1
ATOM 1413 N N . ASP A 1 185 ? 31.812 15.742 11.219 1 93.94 185 ASP A N 1
ATOM 1414 C CA . ASP A 1 185 ? 31.953 15.75 12.672 1 93.94 185 ASP A CA 1
ATOM 1415 C C . ASP A 1 185 ? 33.344 15.32 13.094 1 93.94 185 ASP A C 1
ATOM 1417 O O . ASP A 1 185 ? 33.812 14.234 12.727 1 93.94 185 ASP A O 1
ATOM 1421 N N . LEU A 1 186 ? 34.062 16.047 13.875 1 91.5 186 LEU A N 1
ATOM 1422 C CA . LEU A 1 186 ? 35.469 15.852 14.195 1 91.5 186 LEU A CA 1
ATOM 1423 C C . LEU A 1 186 ? 35.688 14.531 14.922 1 91.5 186 LEU A C 1
ATOM 1425 O O . LEU A 1 186 ? 36.688 13.828 14.672 1 91.5 186 LEU A O 1
ATOM 1429 N N . GLU A 1 187 ? 34.844 14.266 15.773 1 89.88 187 GLU A N 1
ATOM 1430 C CA . GLU A 1 187 ? 35 13.047 16.562 1 89.88 187 GLU A CA 1
ATOM 1431 C C . GLU A 1 187 ? 35 11.805 15.672 1 89.88 187 GLU A C 1
ATOM 1433 O O . GLU A 1 187 ? 35.812 10.906 15.836 1 89.88 187 GLU A O 1
ATOM 1438 N N . THR A 1 188 ? 34.094 11.703 14.773 1 93.88 188 THR A N 1
ATOM 1439 C CA . THR A 1 188 ? 33.969 10.555 13.875 1 93.88 188 THR A CA 1
ATOM 1440 C C . THR A 1 188 ? 35.125 10.523 12.867 1 93.88 188 THR A C 1
ATOM 1442 O O . THR A 1 188 ? 35.656 9.461 12.539 1 93.88 188 THR A O 1
ATOM 1445 N N . GLU A 1 189 ? 35.531 11.664 12.453 1 93.75 189 GLU A N 1
ATOM 1446 C CA . GLU A 1 189 ? 36.625 11.758 11.484 1 93.75 189 GLU A CA 1
ATOM 1447 C C . GLU A 1 189 ? 37.906 11.211 12.055 1 93.75 189 GLU A C 1
ATOM 1449 O O . GLU A 1 189 ? 38.719 10.633 11.32 1 93.75 189 GLU A O 1
ATOM 1454 N N . SER A 1 190 ? 38.125 11.453 13.219 1 93.44 190 SER A N 1
ATOM 1455 C CA . SER A 1 190 ? 39.344 11.039 13.867 1 93.44 190 SER A CA 1
ATOM 1456 C C . SER A 1 190 ? 39.5 9.516 13.883 1 93.44 190 SER A C 1
ATOM 1458 O O . SER A 1 190 ? 40.594 8.984 13.938 1 93.44 190 SER A O 1
ATOM 1460 N N . LEU A 1 191 ? 38.406 8.867 13.844 1 93.5 191 LEU A N 1
ATOM 1461 C CA . LEU A 1 191 ? 38.406 7.406 13.883 1 93.5 191 LEU A CA 1
ATOM 1462 C C . LEU A 1 191 ? 39 6.836 12.609 1 93.5 191 LEU A C 1
ATOM 1464 O O . LEU A 1 191 ? 39.5 5.699 12.602 1 93.5 191 LEU A O 1
ATOM 1468 N N . ALA A 1 192 ? 39 7.539 11.531 1 93.31 192 ALA A N 1
ATOM 1469 C CA . ALA A 1 192 ? 39.438 7.062 10.227 1 93.31 192 ALA A CA 1
ATOM 1470 C C . ALA A 1 192 ? 40.938 6.691 10.258 1 93.31 192 ALA A C 1
ATOM 1472 O O . ALA A 1 192 ? 41.344 5.742 9.594 1 93.31 192 ALA A O 1
ATOM 1473 N N . ALA A 1 193 ? 41.656 7.391 11.008 1 91.75 193 ALA A N 1
ATOM 1474 C CA . ALA A 1 193 ? 43.094 7.211 11.047 1 91.75 193 ALA A CA 1
ATOM 1475 C C . ALA A 1 193 ? 43.469 5.902 11.734 1 91.75 193 ALA A C 1
ATOM 1477 O O . ALA A 1 193 ? 44.5 5.297 11.414 1 91.75 193 ALA A O 1
ATOM 1478 N N . THR A 1 194 ? 42.719 5.434 12.586 1 91.75 194 THR A N 1
ATOM 1479 C CA . THR A 1 194 ? 43.062 4.277 13.398 1 91.75 194 THR A CA 1
ATOM 1480 C C . THR A 1 194 ? 42.219 3.072 13.039 1 91.75 194 THR A C 1
ATOM 1482 O O . THR A 1 194 ? 42.438 1.965 13.531 1 91.75 194 THR A O 1
ATOM 1485 N N . PHE A 1 195 ? 41.25 3.301 12.188 1 93.69 195 PHE A N 1
ATOM 1486 C CA . PHE A 1 195 ? 40.312 2.238 11.883 1 93.69 195 PHE A CA 1
ATOM 1487 C C . PHE A 1 195 ? 40.906 1.235 10.906 1 93.69 195 PHE A C 1
ATOM 1489 O O . PHE A 1 195 ? 41.281 1.597 9.789 1 93.69 195 PHE A O 1
ATOM 1496 N N . ASP A 1 196 ? 41.062 -0.007 11.258 1 93 196 ASP A N 1
ATOM 1497 C CA . ASP A 1 196 ? 41.562 -1.077 10.398 1 93 196 ASP A CA 1
ATOM 1498 C C . ASP A 1 196 ? 40.406 -1.768 9.664 1 93 196 ASP A C 1
ATOM 1500 O O . ASP A 1 196 ? 39.844 -2.727 10.172 1 93 196 ASP A O 1
ATOM 1504 N N . ILE A 1 197 ? 40.156 -1.369 8.492 1 93.94 197 ILE A N 1
ATOM 1505 C CA . ILE A 1 197 ? 39.031 -1.809 7.699 1 93.94 197 ILE A CA 1
ATOM 1506 C C . ILE A 1 197 ? 39.125 -3.303 7.406 1 93.94 197 ILE A C 1
ATOM 1508 O O . ILE A 1 197 ? 38.156 -4.047 7.535 1 93.94 197 ILE A O 1
ATOM 1512 N N . ASP A 1 198 ? 40.312 -3.795 7.086 1 92.56 198 ASP A N 1
ATOM 1513 C CA . ASP A 1 198 ? 40.531 -5.191 6.719 1 92.56 198 ASP A CA 1
ATOM 1514 C C . ASP A 1 198 ? 40.281 -6.117 7.902 1 92.56 198 ASP A C 1
ATOM 1516 O O . ASP A 1 198 ? 39.594 -7.141 7.762 1 92.56 198 ASP A O 1
ATOM 1520 N N . GLN A 1 199 ? 40.75 -5.719 8.977 1 91.5 199 GLN A N 1
ATOM 1521 C CA . GLN A 1 199 ? 40.531 -6.52 10.172 1 91.5 199 GLN A CA 1
ATOM 1522 C C . GLN A 1 199 ? 39.062 -6.496 10.586 1 91.5 199 GLN A C 1
ATOM 1524 O O . GLN A 1 199 ? 38.531 -7.5 11.062 1 91.5 199 GLN A O 1
ATOM 1529 N N . PHE A 1 200 ? 38.469 -5.336 10.477 1 94.75 200 PHE A N 1
ATOM 1530 C CA . PHE A 1 200 ? 37.094 -5.148 10.914 1 94.75 200 PHE A CA 1
ATOM 1531 C C . PHE A 1 200 ? 36.156 -6.051 10.125 1 94.75 200 PHE A C 1
ATOM 1533 O O . PHE A 1 200 ? 35.188 -6.598 10.688 1 94.75 200 PHE A O 1
ATOM 1540 N N . PHE A 1 201 ? 36.406 -6.227 8.805 1 95.88 201 PHE A N 1
ATOM 1541 C CA . PHE A 1 201 ? 35.531 -6.996 7.949 1 95.88 201 PHE A CA 1
ATOM 1542 C C . PHE A 1 201 ? 36.094 -8.383 7.672 1 95.88 201 PHE A C 1
ATOM 1544 O O . PHE A 1 201 ? 35.625 -9.086 6.773 1 95.88 201 PHE A O 1
ATOM 1551 N N . ALA A 1 202 ? 37.094 -8.805 8.375 1 91.44 202 ALA A N 1
ATOM 1552 C CA . ALA A 1 202 ? 37.844 -10.031 8.094 1 91.44 202 ALA A CA 1
ATOM 1553 C C . ALA A 1 202 ? 36.938 -11.258 8.164 1 91.44 202 ALA A C 1
ATOM 1555 O O . ALA A 1 202 ? 37.125 -12.234 7.441 1 91.44 202 ALA A O 1
ATOM 1556 N N . ALA A 1 203 ? 35.906 -11.156 8.961 1 91.06 203 ALA A N 1
ATOM 1557 C CA . ALA A 1 203 ? 35.062 -12.32 9.18 1 91.06 203 ALA A CA 1
ATOM 1558 C C . ALA A 1 203 ? 33.812 -12.258 8.312 1 91.06 203 ALA A C 1
ATOM 1560 O O . ALA A 1 203 ? 32.906 -13.094 8.438 1 91.06 203 ALA A O 1
ATOM 1561 N N . VAL A 1 204 ? 33.625 -11.242 7.48 1 94.75 204 VAL A N 1
ATOM 1562 C CA . VAL A 1 204 ? 32.469 -11.07 6.633 1 94.75 204 VAL A CA 1
ATOM 1563 C C . VAL A 1 204 ? 32.688 -11.75 5.285 1 94.75 204 VAL A C 1
ATOM 1565 O O . VAL A 1 204 ? 33.438 -11.25 4.449 1 94.75 204 VAL A O 1
ATOM 1568 N N . HIS A 1 205 ? 32.031 -12.883 5.137 1 92.5 205 HIS A N 1
ATOM 1569 C CA . HIS A 1 205 ? 32.156 -13.68 3.92 1 92.5 205 HIS A CA 1
ATOM 1570 C C . HIS A 1 205 ? 30.797 -14.141 3.42 1 92.5 205 HIS A C 1
ATOM 1572 O O . HIS A 1 205 ? 29.844 -14.258 4.203 1 92.5 205 HIS A O 1
ATOM 1578 N N . PRO A 1 206 ? 30.703 -14.336 2.096 1 92.88 206 PRO A N 1
ATOM 1579 C CA . PRO A 1 206 ? 29.453 -14.898 1.586 1 92.88 206 PRO A CA 1
ATOM 1580 C C . PRO A 1 206 ? 29.062 -16.203 2.281 1 92.88 206 PRO A C 1
ATOM 1582 O O . PRO A 1 206 ? 29.938 -16.953 2.719 1 92.88 206 PRO A O 1
ATOM 1585 N N . LEU A 1 207 ? 27.781 -16.438 2.369 1 89.62 207 LEU A N 1
ATOM 1586 C CA . LEU A 1 207 ? 27.297 -17.656 3.006 1 89.62 207 LEU A CA 1
ATOM 1587 C C . LEU A 1 207 ? 27.688 -18.891 2.203 1 89.62 207 LEU A C 1
ATOM 1589 O O . LEU A 1 207 ? 27.641 -18.875 0.972 1 89.62 207 LEU A O 1
ATOM 1593 N N . PRO A 1 208 ? 28.094 -19.844 2.881 1 87.31 208 PRO A N 1
ATOM 1594 C CA . PRO A 1 208 ? 28.406 -21.078 2.154 1 87.31 208 PRO A CA 1
ATOM 1595 C C . PRO A 1 208 ? 27.156 -21.766 1.605 1 87.31 208 PRO A C 1
ATOM 1597 O O . PRO A 1 208 ? 26.062 -21.609 2.166 1 87.31 208 PRO A O 1
ATOM 1600 N N . SER A 1 209 ? 27.328 -22.453 0.543 1 85.25 209 SER A N 1
ATOM 1601 C CA . SER A 1 209 ? 26.234 -23.25 -0.019 1 85.25 209 SER A CA 1
ATOM 1602 C C . SER A 1 209 ? 25.969 -24.5 0.811 1 85.25 209 SER A C 1
ATOM 1604 O O . SER A 1 209 ? 26.906 -25.141 1.281 1 85.25 209 SER A O 1
ATOM 1606 N N . VAL A 1 210 ? 24.766 -24.656 1.167 1 79 210 VAL A N 1
ATOM 1607 C CA . VAL A 1 210 ? 24.375 -25.844 1.923 1 79 210 VAL A CA 1
ATOM 1608 C C . VAL A 1 210 ? 23.406 -26.688 1.106 1 79 210 VAL A C 1
ATOM 1610 O O . VAL A 1 210 ? 22.516 -26.141 0.436 1 79 210 VAL A O 1
ATOM 1613 N N . GLN A 1 211 ? 23.672 -27.984 1.043 1 79.38 211 GLN A N 1
ATOM 1614 C CA . GLN A 1 211 ? 22.75 -28.906 0.39 1 79.38 211 GLN A CA 1
ATOM 1615 C C . GLN A 1 211 ? 22.047 -29.797 1.413 1 79.38 211 GLN A C 1
ATOM 1617 O O . GLN A 1 211 ? 22.672 -30.297 2.35 1 79.38 211 GLN A O 1
ATOM 1622 N N . ILE A 1 212 ? 20.797 -29.875 1.288 1 81.94 212 ILE A N 1
ATOM 1623 C CA . ILE A 1 212 ? 19.984 -30.719 2.164 1 81.94 212 ILE A CA 1
ATOM 1624 C C . ILE A 1 212 ? 19.688 -32.031 1.471 1 81.94 212 ILE A C 1
ATOM 1626 O O . ILE A 1 212 ? 19.312 -32.062 0.298 1 81.94 212 ILE A O 1
ATOM 1630 N N . SER A 1 213 ? 19.969 -33.156 2.158 1 87.06 213 SER A N 1
ATOM 1631 C CA . SER A 1 213 ? 19.688 -34.5 1.61 1 87.06 213 SER A CA 1
ATOM 1632 C C . SER A 1 213 ? 18.906 -35.344 2.605 1 87.06 213 SER A C 1
ATOM 1634 O O . SER A 1 213 ? 18.922 -35.094 3.809 1 87.06 213 SER A O 1
ATOM 1636 N N . LEU A 1 214 ? 18.172 -36.312 2.033 1 89.69 214 LEU A N 1
ATOM 1637 C CA . LEU A 1 214 ? 17.5 -37.312 2.861 1 89.69 214 LEU A CA 1
ATOM 1638 C C . LEU A 1 214 ? 18.469 -38.469 3.221 1 89.69 214 LEU A C 1
ATOM 1640 O O . LEU A 1 214 ? 19.312 -38.844 2.412 1 89.69 214 LEU A O 1
ATOM 1644 N N . ASP A 1 215 ? 18.25 -38.969 4.422 1 90.06 215 ASP A N 1
ATOM 1645 C CA . ASP A 1 215 ? 19.062 -40.125 4.766 1 90.06 215 ASP A CA 1
ATOM 1646 C C . ASP A 1 215 ? 18.688 -41.344 3.916 1 90.06 215 ASP A C 1
ATOM 1648 O O . ASP A 1 215 ? 17.547 -41.469 3.459 1 90.06 215 ASP A O 1
ATOM 1652 N N . LEU A 1 216 ? 19.609 -42.281 3.861 1 90.12 216 LEU A N 1
ATOM 1653 C CA . LEU A 1 216 ? 19.484 -43.438 2.959 1 90.12 216 LEU A CA 1
ATOM 1654 C C . LEU A 1 216 ? 18.312 -44.312 3.365 1 90.12 216 LEU A C 1
ATOM 1656 O O . LEU A 1 216 ? 17.625 -44.875 2.508 1 90.12 216 LEU A O 1
ATOM 1660 N N . GLN A 1 217 ? 18.109 -44.5 4.57 1 91.69 217 GLN A N 1
ATOM 1661 C CA . GLN A 1 217 ? 17.031 -45.375 5.043 1 91.69 217 GLN A CA 1
ATOM 1662 C C . GLN A 1 217 ? 15.664 -44.812 4.656 1 91.69 217 GLN A C 1
ATOM 1664 O O . GLN A 1 217 ? 14.82 -45.531 4.121 1 91.69 217 GLN A O 1
ATOM 1669 N N . THR A 1 218 ? 15.484 -43.594 4.918 1 92.56 218 THR A N 1
ATOM 1670 C CA . THR A 1 218 ? 14.227 -42.938 4.582 1 92.56 218 THR A CA 1
ATOM 1671 C C . THR A 1 218 ? 13.992 -42.969 3.074 1 92.56 218 THR A C 1
ATOM 1673 O O . THR A 1 218 ? 12.883 -43.25 2.611 1 92.56 218 THR A O 1
ATOM 1676 N N . THR A 1 219 ? 15.039 -42.625 2.389 1 93.56 219 THR A N 1
ATOM 1677 C CA . THR A 1 219 ? 14.953 -42.625 0.932 1 93.56 219 THR A CA 1
ATOM 1678 C C . THR A 1 219 ? 14.539 -44 0.416 1 93.56 219 THR A C 1
ATOM 1680 O O . THR A 1 219 ? 13.68 -44.125 -0.462 1 93.56 219 THR A O 1
ATOM 1683 N N . ASN A 1 220 ? 15.102 -45 0.99 1 92.56 220 ASN A N 1
ATOM 1684 C CA . ASN A 1 220 ? 14.805 -46.375 0.556 1 92.56 220 ASN A CA 1
ATOM 1685 C C . ASN A 1 220 ? 13.367 -46.75 0.888 1 92.56 220 ASN A C 1
ATOM 1687 O O . ASN A 1 220 ? 12.703 -47.438 0.095 1 92.56 220 ASN A O 1
ATOM 1691 N N . VAL A 1 221 ? 12.953 -46.375 1.964 1 93.38 221 VAL A N 1
ATOM 1692 C CA . VAL A 1 221 ? 11.586 -46.688 2.381 1 93.38 221 VAL A CA 1
ATOM 1693 C C . VAL A 1 221 ? 10.594 -46.031 1.413 1 93.38 221 VAL A C 1
ATOM 1695 O O . VAL A 1 221 ? 9.648 -46.688 0.966 1 93.38 221 VAL A O 1
ATOM 1698 N N . TYR A 1 222 ? 10.82 -44.781 1.087 1 94.62 222 TYR A N 1
ATOM 1699 C CA . TYR A 1 222 ? 9.945 -44.062 0.145 1 94.62 222 TYR A CA 1
ATOM 1700 C C . TYR A 1 222 ? 9.992 -44.75 -1.229 1 94.62 222 TYR A C 1
ATOM 1702 O O . TYR A 1 222 ? 8.953 -45.031 -1.823 1 94.62 222 TYR A O 1
ATOM 1710 N N . LEU A 1 223 ? 11.148 -45.062 -1.666 1 93.75 223 LEU A N 1
ATOM 1711 C CA . LEU A 1 223 ? 11.32 -45.625 -3 1 93.75 223 LEU A CA 1
ATOM 1712 C C . LEU A 1 223 ? 10.664 -47 -3.1 1 93.75 223 LEU A C 1
ATOM 1714 O O . LEU A 1 223 ? 10.055 -47.344 -4.117 1 93.75 223 LEU A O 1
ATOM 1718 N N . ASP A 1 224 ? 10.852 -47.75 -2.086 1 93.56 224 ASP A N 1
ATOM 1719 C CA . ASP A 1 224 ? 10.25 -49.094 -2.084 1 93.56 224 ASP A CA 1
ATOM 1720 C C . ASP A 1 224 ? 8.727 -49 -2.156 1 93.56 224 ASP A C 1
ATOM 1722 O O . ASP A 1 224 ? 8.086 -49.75 -2.883 1 93.56 224 ASP A O 1
ATOM 1726 N N . GLN A 1 225 ? 8.25 -48.094 -1.461 1 94.44 225 GLN A N 1
ATOM 1727 C CA . GLN A 1 225 ? 6.809 -47.906 -1.468 1 94.44 225 GLN A CA 1
ATOM 1728 C C . GLN A 1 225 ? 6.328 -47.406 -2.828 1 94.44 225 GLN A C 1
ATOM 1730 O O . GLN A 1 225 ? 5.324 -47.906 -3.354 1 94.44 225 GLN A O 1
ATOM 1735 N N . TRP A 1 226 ? 7.031 -46.5 -3.389 1 95.25 226 TRP A N 1
ATOM 1736 C CA . TRP A 1 226 ? 6.652 -45.906 -4.672 1 95.25 226 TRP A CA 1
ATOM 1737 C C . TRP A 1 226 ? 6.762 -46.938 -5.789 1 95.25 226 TRP A C 1
ATOM 1739 O O . TRP A 1 226 ? 5.863 -47.062 -6.625 1 95.25 226 TRP A O 1
ATOM 1749 N N . MET A 1 227 ? 7.773 -47.719 -5.746 1 91.62 227 MET A N 1
ATOM 1750 C CA . MET A 1 227 ? 8.047 -48.688 -6.812 1 91.62 227 MET A CA 1
ATOM 1751 C C . MET A 1 227 ? 7.078 -49.844 -6.75 1 91.62 227 MET A C 1
ATOM 1753 O O . MET A 1 227 ? 6.898 -50.562 -7.738 1 91.62 227 MET A O 1
ATOM 1757 N N . SER A 1 228 ? 6.469 -50 -5.672 1 91.44 228 SER A N 1
ATOM 1758 C CA . SER A 1 228 ? 5.531 -51.125 -5.52 1 91.44 228 SER A CA 1
ATOM 1759 C C . SER A 1 228 ? 4.152 -50.75 -6.059 1 91.44 228 SER A C 1
ATOM 1761 O O . SER A 1 228 ? 3.25 -51.594 -6.09 1 91.44 228 SER A O 1
ATOM 1763 N N . CYS A 1 229 ? 4.031 -49.531 -6.562 1 92.69 229 CYS A N 1
ATOM 1764 C CA . CYS A 1 229 ? 2.727 -49.031 -6.988 1 92.69 229 CYS A CA 1
ATOM 1765 C C . CYS A 1 229 ? 2.691 -48.844 -8.5 1 92.69 229 CYS A C 1
ATOM 1767 O O . CYS A 1 229 ? 3.535 -48.125 -9.047 1 92.69 229 CYS A O 1
ATOM 1769 N N . ASP A 1 230 ? 1.64 -49.469 -9.148 1 91.69 230 ASP A N 1
ATOM 1770 C CA . ASP A 1 230 ? 1.525 -49.312 -10.594 1 91.69 230 ASP A CA 1
ATOM 1771 C C . ASP A 1 230 ? 0.573 -48.156 -10.953 1 91.69 230 ASP A C 1
ATOM 1773 O O . ASP A 1 230 ? 0.423 -47.812 -12.125 1 91.69 230 ASP A O 1
ATOM 1777 N N . ARG A 1 231 ? -0.069 -47.562 -9.992 1 95.88 231 ARG A N 1
ATOM 1778 C CA . ARG A 1 231 ? -0.979 -46.438 -10.211 1 95.88 231 ARG A CA 1
ATOM 1779 C C . ARG A 1 231 ? -0.504 -45.188 -9.477 1 95.88 231 ARG A C 1
ATOM 1781 O O . ARG A 1 231 ? -1.261 -44.594 -8.703 1 95.88 231 ARG A O 1
ATOM 1788 N N . GLY A 1 232 ? 0.763 -44.875 -9.805 1 96.19 232 GLY A N 1
ATOM 1789 C CA . GLY A 1 232 ? 1.358 -43.688 -9.227 1 96.19 232 GLY A CA 1
ATOM 1790 C C . GLY A 1 232 ? 1.385 -42.5 -10.18 1 96.19 232 GLY A C 1
ATOM 1791 O O . GLY A 1 232 ? 1.335 -42.688 -11.398 1 96.19 232 GLY A O 1
ATOM 1792 N N . LEU A 1 233 ? 1.426 -41.344 -9.578 1 96.44 233 LEU A N 1
ATOM 1793 C CA . LEU A 1 233 ? 1.338 -40.094 -10.32 1 96.44 233 LEU A CA 1
ATOM 1794 C C . LEU A 1 233 ? 2.254 -39.031 -9.719 1 96.44 233 LEU A C 1
ATOM 1796 O O . LEU A 1 233 ? 2.371 -38.906 -8.5 1 96.44 233 LEU A O 1
ATOM 1800 N N . ILE A 1 234 ? 3.014 -38.281 -10.57 1 98.19 234 ILE A N 1
ATOM 1801 C CA . ILE A 1 234 ? 3.785 -37.125 -10.133 1 98.19 234 ILE A CA 1
ATOM 1802 C C . ILE A 1 234 ? 3.074 -35.844 -10.555 1 98.19 234 ILE A C 1
ATOM 1804 O O . ILE A 1 234 ? 2.67 -35.719 -11.711 1 98.19 234 ILE A O 1
ATOM 1808 N N . ILE A 1 235 ? 2.838 -34.969 -9.648 1 98.56 235 ILE A N 1
ATOM 1809 C CA . ILE A 1 235 ? 2.248 -33.656 -9.938 1 98.56 235 ILE A CA 1
ATOM 1810 C C . ILE A 1 235 ? 3.287 -32.562 -9.719 1 98.56 235 ILE A C 1
ATOM 1812 O O . ILE A 1 235 ? 3.859 -32.438 -8.633 1 98.56 235 ILE A O 1
ATOM 1816 N N . ALA A 1 236 ? 3.57 -31.859 -10.742 1 98.31 236 ALA A N 1
ATOM 1817 C CA . ALA A 1 236 ? 4.484 -30.719 -10.656 1 98.31 236 ALA A CA 1
ATOM 1818 C C . ALA A 1 236 ? 3.729 -29.406 -10.719 1 98.31 236 ALA A C 1
ATOM 1820 O O . ALA A 1 236 ? 3.277 -28.984 -11.789 1 98.31 236 ALA A O 1
ATOM 1821 N N . GLY A 1 237 ? 3.645 -28.719 -9.578 1 97.56 237 GLY A N 1
ATOM 1822 C CA . GLY A 1 237 ? 2.93 -27.453 -9.492 1 97.56 237 GLY A CA 1
ATOM 1823 C C . GLY A 1 237 ? 3.734 -26.281 -10 1 97.56 237 GLY A C 1
ATOM 1824 O O . GLY A 1 237 ? 4.773 -26.453 -10.641 1 97.56 237 GLY A O 1
ATOM 1825 N N . PRO A 1 238 ? 3.213 -25.031 -9.781 1 96.88 238 PRO A N 1
ATOM 1826 C CA . PRO A 1 238 ? 3.967 -23.828 -10.172 1 96.88 238 PRO A CA 1
ATOM 1827 C C . PRO A 1 238 ? 5.363 -23.797 -9.562 1 96.88 238 PRO A C 1
ATOM 1829 O O . PRO A 1 238 ? 5.543 -24.156 -8.398 1 96.88 238 PRO A O 1
ATOM 1832 N N . ALA A 1 239 ? 6.332 -23.406 -10.383 1 96.38 239 ALA A N 1
ATOM 1833 C CA . ALA A 1 239 ? 7.707 -23.406 -9.883 1 96.38 239 ALA A CA 1
ATOM 1834 C C . ALA A 1 239 ? 8.555 -22.375 -10.625 1 96.38 239 ALA A C 1
ATOM 1836 O O . ALA A 1 239 ? 8.367 -22.156 -11.828 1 96.38 239 ALA A O 1
ATOM 1837 N N . GLN A 1 240 ? 9.406 -21.75 -9.898 1 93.88 240 GLN A N 1
ATOM 1838 C CA . GLN A 1 240 ? 10.414 -20.828 -10.438 1 93.88 240 GLN A CA 1
ATOM 1839 C C . GLN A 1 240 ? 11.805 -21.172 -9.898 1 93.88 240 GLN A C 1
ATOM 1841 O O . GLN A 1 240 ? 12.438 -20.344 -9.234 1 93.88 240 GLN A O 1
ATOM 1846 N N . PRO A 1 241 ? 12.281 -22.359 -10.312 1 93.81 241 PRO A N 1
ATOM 1847 C CA . PRO A 1 241 ? 13.594 -22.766 -9.797 1 93.81 241 PRO A CA 1
ATOM 1848 C C . PRO A 1 241 ? 14.734 -21.906 -10.312 1 93.81 241 PRO A C 1
ATOM 1850 O O . PRO A 1 241 ? 14.625 -21.312 -11.383 1 93.81 241 PRO A O 1
ATOM 1853 N N . ASP A 1 242 ? 15.844 -21.906 -9.594 1 88.75 242 ASP A N 1
ATOM 1854 C CA . ASP A 1 242 ? 17.031 -21.156 -10 1 88.75 242 ASP A CA 1
ATOM 1855 C C . ASP A 1 242 ? 17.578 -21.672 -11.328 1 88.75 242 ASP A C 1
ATOM 1857 O O . ASP A 1 242 ? 17.984 -20.891 -12.18 1 88.75 242 ASP A O 1
ATOM 1861 N N . THR A 1 243 ? 17.531 -22.984 -11.469 1 93.06 243 THR A N 1
ATOM 1862 C CA . THR A 1 243 ? 17.953 -23.641 -12.703 1 93.06 243 THR A CA 1
ATOM 1863 C C . THR A 1 243 ? 16.828 -24.516 -13.25 1 93.06 243 THR A C 1
ATOM 1865 O O . THR A 1 243 ? 16.75 -25.703 -12.938 1 93.06 243 THR A O 1
ATOM 1868 N N . PRO A 1 244 ? 16.078 -23.953 -14.188 1 95.88 244 PRO A N 1
ATOM 1869 C CA . PRO A 1 244 ? 14.938 -24.703 -14.727 1 95.88 244 PRO A CA 1
ATOM 1870 C C . PRO A 1 244 ? 15.344 -26.047 -15.328 1 95.88 244 PRO A C 1
ATOM 1872 O O . PRO A 1 244 ? 14.641 -27.047 -15.156 1 95.88 244 PRO A O 1
ATOM 1875 N N . GLU A 1 245 ? 16.469 -26.125 -15.969 1 96.5 245 GLU A N 1
ATOM 1876 C CA . GLU A 1 245 ? 16.922 -27.375 -16.594 1 96.5 245 GLU A CA 1
ATOM 1877 C C . GLU A 1 245 ? 17.125 -28.469 -15.562 1 96.5 245 GLU A C 1
ATOM 1879 O O . GLU A 1 245 ? 16.656 -29.594 -15.742 1 96.5 245 GLU A O 1
ATOM 1884 N N . HIS A 1 246 ? 17.812 -28.109 -14.461 1 96.44 246 HIS A N 1
ATOM 1885 C CA . HIS A 1 246 ? 18.078 -29.094 -13.414 1 96.44 246 HIS A CA 1
ATOM 1886 C C . HIS A 1 246 ? 16.781 -29.562 -12.773 1 96.44 246 HIS A C 1
ATOM 1888 O O . HIS A 1 246 ? 16.625 -30.75 -12.477 1 96.44 246 HIS A O 1
ATOM 1894 N N . TYR A 1 247 ? 15.93 -28.719 -12.578 1 97.06 247 TYR A N 1
ATOM 1895 C CA . TYR A 1 247 ? 14.609 -29.016 -12.023 1 97.06 247 TYR A CA 1
ATOM 1896 C C . TYR A 1 247 ? 13.859 -29.984 -12.922 1 97.06 247 TYR A C 1
ATOM 1898 O O . TYR A 1 247 ? 13.336 -31 -12.453 1 97.06 247 TYR A O 1
ATOM 1906 N N . CYS A 1 248 ? 13.82 -29.672 -14.219 1 98.12 248 CYS A N 1
ATOM 1907 C CA . CYS A 1 248 ? 13.094 -30.5 -15.188 1 98.12 248 CYS A CA 1
ATOM 1908 C C . CYS A 1 248 ? 13.727 -31.875 -15.312 1 98.12 248 CYS A C 1
ATOM 1910 O O . CYS A 1 248 ? 13.016 -32.875 -15.367 1 98.12 248 CYS A O 1
ATOM 1912 N N . LEU A 1 249 ? 15.008 -31.922 -15.289 1 97.25 249 LEU A N 1
ATOM 1913 C CA . LEU A 1 249 ? 15.711 -33.188 -15.406 1 97.25 249 LEU A CA 1
ATOM 1914 C C . LEU A 1 249 ? 15.484 -34.062 -14.172 1 97.25 249 LEU A C 1
ATOM 1916 O O . LEU A 1 249 ? 15.359 -35.281 -14.281 1 97.25 249 LEU A O 1
ATOM 1920 N N . ALA A 1 250 ? 15.477 -33.406 -13.016 1 97.25 250 ALA A N 1
ATOM 1921 C CA . ALA A 1 250 ? 15.227 -34.156 -11.773 1 97.25 250 ALA A CA 1
ATOM 1922 C C . ALA A 1 250 ? 13.867 -34.844 -11.805 1 97.25 250 ALA A C 1
ATOM 1924 O O . ALA A 1 250 ? 13.734 -36 -11.43 1 97.25 250 ALA A O 1
ATOM 1925 N N . ILE A 1 251 ? 12.883 -34.156 -12.258 1 98 251 ILE A N 1
ATOM 1926 C CA . ILE A 1 251 ? 11.531 -34.719 -12.312 1 98 251 ILE A CA 1
ATOM 1927 C C . ILE A 1 251 ? 11.461 -35.812 -13.383 1 98 251 ILE A C 1
ATOM 1929 O O . ILE A 1 251 ? 10.805 -36.844 -13.188 1 98 251 ILE A O 1
ATOM 1933 N N . ALA A 1 252 ? 12.141 -35.562 -14.531 1 96.5 252 ALA A N 1
ATOM 1934 C CA . ALA A 1 252 ? 12.195 -36.594 -15.586 1 96.5 252 ALA A CA 1
ATOM 1935 C C . ALA A 1 252 ? 12.812 -37.875 -15.062 1 96.5 252 ALA A C 1
ATOM 1937 O O . ALA A 1 252 ? 12.328 -38.969 -15.367 1 96.5 252 ALA A O 1
ATOM 1938 N N . GLN A 1 253 ? 13.859 -37.719 -14.312 1 95.44 253 GLN A N 1
ATOM 1939 C CA . GLN A 1 253 ? 14.539 -38.875 -13.758 1 95.44 253 GLN A CA 1
ATOM 1940 C C . GLN A 1 253 ? 13.633 -39.625 -12.781 1 95.44 253 GLN A C 1
ATOM 1942 O O . GLN A 1 253 ? 13.578 -40.875 -12.805 1 95.44 253 GLN A O 1
ATOM 1947 N N . LEU A 1 254 ? 12.992 -38.906 -11.945 1 95.81 254 LEU A N 1
ATOM 1948 C CA . LEU A 1 254 ? 12.062 -39.5 -11.008 1 95.81 254 LEU A CA 1
ATOM 1949 C C . LEU A 1 254 ? 10.969 -40.281 -11.742 1 95.81 254 LEU A C 1
ATOM 1951 O O . LEU A 1 254 ? 10.625 -41.406 -11.367 1 95.81 254 LEU A O 1
ATOM 1955 N N . ALA A 1 255 ? 10.391 -39.688 -12.781 1 95.19 255 ALA A N 1
ATOM 1956 C CA . ALA A 1 255 ? 9.344 -40.312 -13.594 1 95.19 255 ALA A CA 1
ATOM 1957 C C . ALA A 1 255 ? 9.859 -41.594 -14.25 1 95.19 255 ALA A C 1
ATOM 1959 O O . ALA A 1 255 ? 9.141 -42.594 -14.312 1 95.19 255 ALA A O 1
ATOM 1960 N N . HIS A 1 256 ? 11.055 -41.531 -14.703 1 92.94 256 HIS A N 1
ATOM 1961 C CA . HIS A 1 256 ? 11.664 -42.688 -15.359 1 92.94 256 HIS A CA 1
ATOM 1962 C C . HIS A 1 256 ? 11.875 -43.844 -14.375 1 92.94 256 HIS A C 1
ATOM 1964 O O . HIS A 1 256 ? 11.648 -45 -14.711 1 92.94 256 HIS A O 1
ATOM 1970 N N . ILE A 1 257 ? 12.359 -43.5 -13.234 1 92.69 257 ILE A N 1
ATOM 1971 C CA . ILE A 1 257 ? 12.625 -44.5 -12.211 1 92.69 257 ILE A CA 1
ATOM 1972 C C . ILE A 1 257 ? 11.328 -45.188 -11.812 1 92.69 257 ILE A C 1
ATOM 1974 O O . ILE A 1 257 ? 11.305 -46.406 -11.617 1 92.69 257 ILE A O 1
ATOM 1978 N N . LEU A 1 258 ? 10.242 -44.469 -11.781 1 93.31 258 LEU A N 1
ATOM 1979 C CA . LEU A 1 258 ? 9 -44.969 -11.219 1 93.31 258 LEU A CA 1
ATOM 1980 C C . LEU A 1 258 ? 8.055 -45.469 -12.32 1 93.31 258 LEU A C 1
ATOM 1982 O O . LEU A 1 258 ? 7.133 -46.219 -12.062 1 93.31 258 LEU A O 1
ATOM 1986 N N . GLY A 1 259 ? 8.281 -44.938 -13.578 1 92.62 259 GLY A N 1
ATOM 1987 C CA . GLY A 1 259 ? 7.359 -45.219 -14.672 1 92.62 259 GLY A CA 1
ATOM 1988 C C . GLY A 1 259 ? 6.027 -44.5 -14.516 1 92.62 259 GLY A C 1
ATOM 1989 O O . GLY A 1 259 ? 4.996 -45 -14.969 1 92.62 259 GLY A O 1
ATOM 1990 N N . TRP A 1 260 ? 6.027 -43.406 -13.812 1 95.56 260 TRP A N 1
ATOM 1991 C CA . TRP A 1 260 ? 4.801 -42.688 -13.477 1 95.56 260 TRP A CA 1
ATOM 1992 C C . TRP A 1 260 ? 4.594 -41.531 -14.422 1 95.56 260 TRP A C 1
ATOM 1994 O O . TRP A 1 260 ? 5.559 -40.875 -14.844 1 95.56 260 TRP A O 1
ATOM 2004 N N . PRO A 1 261 ? 3.314 -41.219 -14.859 1 97.19 261 PRO A N 1
ATOM 2005 C CA . PRO A 1 261 ? 3.057 -39.969 -15.594 1 97.19 261 PRO A CA 1
ATOM 2006 C C . PRO A 1 261 ? 3.297 -38.719 -14.75 1 97.19 261 PRO A C 1
ATOM 2008 O O . PRO A 1 261 ? 3.24 -38.781 -13.516 1 97.19 261 PRO A O 1
ATOM 2011 N N . VAL A 1 262 ? 3.631 -37.625 -15.414 1 98.19 262 VAL A N 1
ATOM 2012 C CA . VAL A 1 262 ? 3.896 -36.344 -14.758 1 98.19 262 VAL A CA 1
ATOM 2013 C C . VAL A 1 262 ? 2.863 -35.312 -15.195 1 98.19 262 VAL A C 1
ATOM 2015 O O . VAL A 1 262 ? 2.855 -34.906 -16.359 1 98.19 262 VAL A O 1
ATOM 2018 N N . LEU A 1 263 ? 1.949 -34.906 -14.289 1 98.69 263 LEU A N 1
ATOM 2019 C CA . LEU A 1 263 ? 1.077 -33.781 -14.547 1 98.69 263 LEU A CA 1
ATOM 2020 C C . LEU A 1 263 ? 1.835 -32.469 -14.383 1 98.69 263 LEU A C 1
ATOM 2022 O O . LEU A 1 263 ? 2.213 -32.094 -13.266 1 98.69 263 LEU A O 1
ATOM 2026 N N . ALA A 1 264 ? 2.008 -31.797 -15.469 1 98.19 264 ALA A N 1
ATOM 2027 C CA . ALA A 1 264 ? 2.822 -30.578 -15.477 1 98.19 264 ALA A CA 1
ATOM 2028 C C . ALA A 1 264 ? 1.946 -29.328 -15.531 1 98.19 264 ALA A C 1
ATOM 2030 O O . ALA A 1 264 ? 1.346 -29.031 -16.578 1 98.19 264 ALA A O 1
ATOM 2031 N N . GLU A 1 265 ? 1.946 -28.594 -14.477 1 97.56 265 GLU A N 1
ATOM 2032 C CA . GLU A 1 265 ? 1.226 -27.328 -14.422 1 97.56 265 GLU A CA 1
ATOM 2033 C C . GLU A 1 265 ? 1.783 -26.328 -15.438 1 97.56 265 GLU A C 1
ATOM 2035 O O . GLU A 1 265 ? 2.965 -26.391 -15.781 1 97.56 265 GLU A O 1
ATOM 2040 N N . GLY A 1 266 ? 0.915 -25.391 -15.875 1 97.44 266 GLY A N 1
ATOM 2041 C CA . GLY A 1 266 ? 1.307 -24.438 -16.891 1 97.44 266 GLY A CA 1
ATOM 2042 C C . GLY A 1 266 ? 2.418 -23.516 -16.453 1 97.44 266 GLY A C 1
ATOM 2043 O O . GLY A 1 266 ? 3.242 -23.078 -17.266 1 97.44 266 GLY A O 1
ATOM 2044 N N . LEU A 1 267 ? 2.5 -23.203 -15.195 1 97.81 267 LEU A N 1
ATOM 2045 C CA . LEU A 1 267 ? 3.488 -22.281 -14.648 1 97.81 267 LEU A CA 1
ATOM 2046 C C . LEU A 1 267 ? 4.75 -23.016 -14.219 1 97.81 267 LEU A C 1
ATOM 2048 O O . LEU A 1 267 ? 5.695 -22.406 -13.719 1 97.81 267 LEU A O 1
ATOM 2052 N N . SER A 1 268 ? 4.746 -24.328 -14.406 1 96.81 268 SER A N 1
ATOM 2053 C CA . SER A 1 268 ? 5.969 -25.109 -14.234 1 96.81 268 SER A CA 1
ATOM 2054 C C . SER A 1 268 ? 6.852 -25.031 -15.477 1 96.81 268 SER A C 1
ATOM 2056 O O . SER A 1 268 ? 6.348 -25.016 -16.609 1 96.81 268 SER A O 1
ATOM 2058 N N . PRO A 1 269 ? 8.133 -25 -15.312 1 96.94 269 PRO A N 1
ATOM 2059 C CA . PRO A 1 269 ? 8.992 -24.969 -16.5 1 96.94 269 PRO A CA 1
ATOM 2060 C C . PRO A 1 269 ? 8.938 -26.266 -17.297 1 96.94 269 PRO A C 1
ATOM 2062 O O . PRO A 1 269 ? 9.422 -26.328 -18.438 1 96.94 269 PRO A O 1
ATOM 2065 N N . LEU A 1 270 ? 8.359 -27.297 -16.812 1 98.06 270 LEU A N 1
ATOM 2066 C CA . LEU A 1 270 ? 8.406 -28.641 -17.391 1 98.06 270 LEU A CA 1
ATOM 2067 C C . LEU A 1 270 ? 7.852 -28.641 -18.812 1 98.06 270 LEU A C 1
ATOM 2069 O O . LEU A 1 270 ? 8.391 -29.312 -19.688 1 98.06 270 LEU A O 1
ATOM 2073 N N . ARG A 1 271 ? 6.762 -27.875 -19.016 1 98.06 271 ARG A N 1
ATOM 2074 C CA . ARG A 1 271 ? 6.141 -27.875 -20.328 1 98.06 271 ARG A CA 1
ATOM 2075 C C . ARG A 1 271 ? 7.082 -27.297 -21.375 1 98.06 271 ARG A C 1
ATOM 2077 O O . ARG A 1 271 ? 6.949 -27.594 -22.562 1 98.06 271 ARG A O 1
ATOM 2084 N N . ASN A 1 272 ? 8.031 -26.516 -20.938 1 98 272 ASN A N 1
ATOM 2085 C CA . ASN A 1 272 ? 8.953 -25.844 -21.844 1 98 272 ASN A CA 1
ATOM 2086 C C . ASN A 1 272 ? 10.211 -26.672 -22.094 1 98 272 ASN A C 1
ATOM 2088 O O . ASN A 1 272 ? 11.078 -26.281 -22.875 1 98 272 ASN A O 1
ATOM 2092 N N . TRP A 1 273 ? 10.375 -27.75 -21.391 1 97.62 273 TRP A N 1
ATOM 2093 C CA . TRP A 1 273 ? 11.445 -28.719 -21.531 1 97.62 273 TRP A CA 1
ATOM 2094 C C . TRP A 1 273 ? 10.883 -30.109 -21.844 1 97.62 273 TRP A C 1
ATOM 2096 O O . TRP A 1 273 ? 11.32 -31.109 -21.266 1 97.62 273 TRP A O 1
ATOM 2106 N N . ALA A 1 274 ? 9.914 -30.109 -22.734 1 96.5 274 ALA A N 1
ATOM 2107 C CA . ALA A 1 274 ? 9.109 -31.297 -22.984 1 96.5 274 ALA A CA 1
ATOM 2108 C C . ALA A 1 274 ? 9.953 -32.406 -23.578 1 96.5 274 ALA A C 1
ATOM 2110 O O . ALA A 1 274 ? 9.633 -33.594 -23.406 1 96.5 274 ALA A O 1
ATOM 2111 N N . ASP A 1 275 ? 11.039 -32.156 -24.219 1 95.44 275 ASP A N 1
ATOM 2112 C CA . ASP A 1 275 ? 11.891 -33.156 -24.844 1 95.44 275 ASP A CA 1
ATOM 2113 C C . ASP A 1 275 ? 12.656 -33.938 -23.797 1 95.44 275 ASP A C 1
ATOM 2115 O O . ASP A 1 275 ? 13.203 -35.031 -24.094 1 95.44 275 ASP A O 1
ATOM 2119 N N . ARG A 1 276 ? 12.609 -33.5 -22.578 1 93.88 276 ARG A N 1
ATOM 2120 C CA . ARG A 1 276 ? 13.391 -34.156 -21.531 1 93.88 276 ARG A CA 1
ATOM 2121 C C . ARG A 1 276 ? 12.547 -35.156 -20.766 1 93.88 276 ARG A C 1
ATOM 2123 O O . ARG A 1 276 ? 13.078 -35.969 -20 1 93.88 276 ARG A O 1
ATOM 2130 N N . ASN A 1 277 ? 11.305 -35.125 -20.953 1 94.44 277 ASN A N 1
ATOM 2131 C CA . ASN A 1 277 ? 10.398 -36 -20.203 1 94.44 277 ASN A CA 1
ATOM 2132 C C . ASN A 1 277 ? 9.234 -36.469 -21.062 1 94.44 277 ASN A C 1
ATOM 2134 O O . ASN A 1 277 ? 8.273 -35.719 -21.281 1 94.44 277 ASN A O 1
ATOM 2138 N N . SER A 1 278 ? 9.227 -37.688 -21.438 1 92.12 278 SER A N 1
ATOM 2139 C CA . SER A 1 278 ? 8.227 -38.219 -22.344 1 92.12 278 SER A CA 1
ATOM 2140 C C . SER A 1 278 ? 6.941 -38.594 -21.609 1 92.12 278 SER A C 1
ATOM 2142 O O . SER A 1 278 ? 5.953 -38.969 -22.219 1 92.12 278 SER A O 1
ATOM 2144 N N . TYR A 1 279 ? 6.91 -38.344 -20.297 1 93.56 279 TYR A N 1
ATOM 2145 C CA . TYR A 1 279 ? 5.766 -38.75 -19.5 1 93.56 279 TYR A CA 1
ATOM 2146 C C . TYR A 1 279 ? 4.895 -37.562 -19.141 1 93.56 279 TYR A C 1
ATOM 2148 O O . TYR A 1 279 ? 4.008 -37.656 -18.281 1 93.56 279 TYR A O 1
ATOM 2156 N N . LEU A 1 280 ? 5.09 -36.469 -19.828 1 97.19 280 LEU A N 1
ATOM 2157 C CA . LEU A 1 280 ? 4.422 -35.219 -19.438 1 97.19 280 LEU A CA 1
ATOM 2158 C C . LEU A 1 280 ? 2.959 -35.219 -19.859 1 97.19 280 LEU A C 1
ATOM 2160 O O . LEU A 1 280 ? 2.641 -35.656 -20.984 1 97.19 280 LEU A O 1
ATOM 2164 N N . ILE A 1 281 ? 2.088 -34.875 -18.953 1 98.38 281 ILE A N 1
ATOM 2165 C CA . ILE A 1 281 ? 0.677 -34.594 -19.219 1 98.38 281 ILE A CA 1
ATOM 2166 C C . ILE A 1 281 ? 0.387 -33.125 -19.016 1 98.38 281 ILE A C 1
ATOM 2168 O O . ILE A 1 281 ? 0.542 -32.594 -17.906 1 98.38 281 ILE A O 1
ATOM 2172 N N . SER A 1 282 ? -0.048 -32.438 -20.062 1 98 282 SER A N 1
ATOM 2173 C CA . SER A 1 282 ? -0.256 -30.984 -19.984 1 98 282 SER A CA 1
ATOM 2174 C C . SER A 1 282 ? -1.739 -30.641 -20.047 1 98 282 SER A C 1
ATOM 2176 O O . SER A 1 282 ? -2.111 -29.469 -19.922 1 98 282 SER A O 1
ATOM 2178 N N . THR A 1 283 ? -2.641 -31.609 -20.25 1 98.06 283 THR A N 1
ATOM 2179 C CA . THR A 1 283 ? -4.055 -31.328 -20.453 1 98.06 283 THR A CA 1
ATOM 2180 C C . THR A 1 283 ? -4.906 -32 -19.391 1 98.06 283 THR A C 1
ATOM 2182 O O . THR A 1 283 ? -6.07 -32.344 -19.625 1 98.06 283 THR A O 1
ATOM 2185 N N . TYR A 1 284 ? -4.27 -32.281 -18.219 1 98.31 284 TYR A N 1
ATOM 2186 C CA . TYR A 1 284 ? -4.93 -33.031 -17.156 1 98.31 284 TYR A CA 1
ATOM 2187 C C . TYR A 1 284 ? -6.227 -32.344 -16.734 1 98.31 284 TYR A C 1
ATOM 2189 O O . TYR A 1 284 ? -7.191 -33.031 -16.344 1 98.31 284 TYR A O 1
ATOM 2197 N N . ASP A 1 285 ? -6.27 -31 -16.719 1 98.25 285 ASP A N 1
ATOM 2198 C CA . ASP A 1 285 ? -7.484 -30.297 -16.328 1 98.25 285 ASP A CA 1
ATOM 2199 C C . ASP A 1 285 ? -8.656 -30.672 -17.234 1 98.25 285 ASP A C 1
ATOM 2201 O O . ASP A 1 285 ? -9.734 -31.016 -16.734 1 98.25 285 ASP A O 1
ATOM 2205 N N . LEU A 1 286 ? -8.461 -30.672 -18.5 1 97.69 286 LEU A N 1
ATOM 2206 C CA . LEU A 1 286 ? -9.5 -30.984 -19.469 1 97.69 286 LEU A CA 1
ATOM 2207 C C . LEU A 1 286 ? -9.852 -32.469 -19.422 1 97.69 286 LEU A C 1
ATOM 2209 O O . LEU A 1 286 ? -11.031 -32.844 -19.531 1 97.69 286 LEU A O 1
ATOM 2213 N N . ILE A 1 287 ? -8.883 -33.344 -19.281 1 98.19 287 ILE A N 1
ATOM 2214 C CA . ILE A 1 287 ? -9.094 -34.781 -19.203 1 98.19 287 ILE A CA 1
ATOM 2215 C C . ILE A 1 287 ? -10 -35.125 -18.031 1 98.19 287 ILE A C 1
ATOM 2217 O O . ILE A 1 287 ? -10.961 -35.875 -18.172 1 98.19 287 ILE A O 1
ATOM 2221 N N . LEU A 1 288 ? -9.727 -34.5 -16.906 1 98.12 288 LEU A N 1
ATOM 2222 C CA . LEU A 1 288 ? -10.383 -34.844 -15.656 1 98.12 288 LEU A CA 1
ATOM 2223 C C . LEU A 1 288 ? -11.797 -34.25 -15.609 1 98.12 288 LEU A C 1
ATOM 2225 O O . LEU A 1 288 ? -12.562 -34.562 -14.695 1 98.12 288 LEU A O 1
ATOM 2229 N N . ARG A 1 289 ? -12.117 -33.438 -16.547 1 97.25 289 ARG A N 1
ATOM 2230 C CA . ARG A 1 289 ? -13.477 -32.938 -16.625 1 97.25 289 ARG A CA 1
ATOM 2231 C C . ARG A 1 289 ? -14.461 -34 -17.047 1 97.25 289 ARG A C 1
ATOM 2233 O O . ARG A 1 289 ? -15.672 -33.875 -16.875 1 97.25 289 ARG A O 1
ATOM 2240 N N . ASN A 1 290 ? -14 -35.062 -17.672 1 96.94 290 ASN A N 1
ATOM 2241 C CA . ASN A 1 290 ? -14.82 -36.219 -17.953 1 96.94 290 ASN A CA 1
ATOM 2242 C C . ASN A 1 290 ? -14.922 -37.125 -16.734 1 96.94 290 ASN A C 1
ATOM 2244 O O . ASN A 1 290 ? -13.945 -37.781 -16.359 1 96.94 290 ASN A O 1
ATOM 2248 N N . PRO A 1 291 ? -16.109 -37.312 -16.219 1 95.62 291 PRO A N 1
ATOM 2249 C CA . PRO A 1 291 ? -16.219 -38.062 -14.953 1 95.62 291 PRO A CA 1
ATOM 2250 C C . PRO A 1 291 ? -15.844 -39.531 -15.094 1 95.62 291 PRO A C 1
ATOM 2252 O O . PRO A 1 291 ? -15.281 -40.094 -14.164 1 95.62 291 PRO A O 1
ATOM 2255 N N . THR A 1 292 ? -16.125 -40.125 -16.188 1 96.19 292 THR A N 1
ATOM 2256 C CA . THR A 1 292 ? -15.805 -41.531 -16.406 1 96.19 292 THR A CA 1
ATOM 2257 C C . THR A 1 292 ? -14.297 -41.719 -16.438 1 96.19 292 THR A C 1
ATOM 2259 O O . THR A 1 292 ? -13.766 -42.625 -15.766 1 96.19 292 THR A O 1
ATOM 2262 N N . ILE A 1 293 ? -13.688 -40.938 -17.219 1 96.5 293 ILE A N 1
ATOM 2263 C CA . ILE A 1 293 ? -12.234 -41.062 -17.344 1 96.5 293 ILE A CA 1
ATOM 2264 C C . ILE A 1 293 ? -11.57 -40.688 -16.016 1 96.5 293 ILE A C 1
ATOM 2266 O O . ILE A 1 293 ? -10.617 -41.344 -15.609 1 96.5 293 ILE A O 1
ATOM 2270 N N . ALA A 1 294 ? -12.047 -39.688 -15.375 1 97.25 294 ALA A N 1
ATOM 2271 C CA . ALA A 1 294 ? -11.516 -39.281 -14.078 1 97.25 294 ALA A CA 1
ATOM 2272 C C . ALA A 1 294 ? -11.562 -40.438 -13.078 1 97.25 294 ALA A C 1
ATOM 2274 O O . ALA A 1 294 ? -10.617 -40.625 -12.305 1 97.25 294 ALA A O 1
ATOM 2275 N N . SER A 1 295 ? -12.672 -41.125 -13.086 1 96.44 295 SER A N 1
ATOM 2276 C CA . SER A 1 295 ? -12.82 -42.25 -12.18 1 96.44 295 SER A CA 1
ATOM 2277 C C . SER A 1 295 ? -11.836 -43.375 -12.523 1 96.44 295 SER A C 1
ATOM 2279 O O . SER A 1 295 ? -11.273 -44 -11.625 1 96.44 295 SER A O 1
ATOM 2281 N N . GLN A 1 296 ? -11.609 -43.531 -13.742 1 95.69 296 GLN A N 1
ATOM 2282 C CA . GLN A 1 296 ? -10.711 -44.594 -14.203 1 95.69 296 GLN A CA 1
ATOM 2283 C C . GLN A 1 296 ? -9.25 -44.25 -13.906 1 95.69 296 GLN A C 1
ATOM 2285 O O . GLN A 1 296 ? -8.422 -45.125 -13.734 1 95.69 296 GLN A O 1
ATOM 2290 N N . LEU A 1 297 ? -8.984 -43 -13.812 1 97.38 297 LEU A N 1
ATOM 2291 C CA . LEU A 1 297 ? -7.598 -42.531 -13.703 1 97.38 297 LEU A CA 1
ATOM 2292 C C . LEU A 1 297 ? -7.234 -42.25 -12.258 1 97.38 297 LEU A C 1
ATOM 2294 O O . LEU A 1 297 ? -6.195 -41.625 -11.984 1 97.38 297 LEU A O 1
ATOM 2298 N N . GLN A 1 298 ? -8.008 -42.656 -11.289 1 97 298 GLN A N 1
ATOM 2299 C CA . GLN A 1 298 ? -7.711 -42.375 -9.891 1 97 298 GLN A CA 1
ATOM 2300 C C . GLN A 1 298 ? -6.383 -43.031 -9.484 1 97 298 GLN A C 1
ATOM 2302 O O . GLN A 1 298 ? -6.141 -44.188 -9.734 1 97 298 GLN A O 1
ATOM 2307 N N . PRO A 1 299 ? -5.527 -42.219 -8.875 1 97.5 299 PRO A N 1
ATOM 2308 C CA . PRO A 1 299 ? -4.23 -42.75 -8.445 1 97.5 299 PRO A CA 1
ATOM 2309 C C . PRO A 1 299 ? -4.289 -43.406 -7.07 1 97.5 299 PRO A C 1
ATOM 2311 O O . PRO A 1 299 ? -5.211 -43.156 -6.293 1 97.5 299 PRO A O 1
ATOM 2314 N N . GLN A 1 300 ? -3.299 -44.219 -6.762 1 96.31 300 GLN A N 1
ATOM 2315 C CA . GLN A 1 300 ? -3.113 -44.781 -5.426 1 96.31 300 GLN A CA 1
ATOM 2316 C C . GLN A 1 300 ? -2.059 -44 -4.645 1 96.31 300 GLN A C 1
ATOM 2318 O O . GLN A 1 300 ? -2.176 -43.844 -3.428 1 96.31 300 GLN A O 1
ATOM 2323 N N . GLN A 1 301 ? -1.036 -43.594 -5.344 1 97.06 301 GLN A N 1
ATOM 2324 C CA . GLN A 1 301 ? 0.035 -42.781 -4.75 1 97.06 301 GLN A CA 1
ATOM 2325 C C . GLN A 1 301 ? 0.338 -41.562 -5.59 1 97.06 301 GLN A C 1
ATOM 2327 O O . GLN A 1 301 ? 0.281 -41.594 -6.82 1 97.06 301 GLN A O 1
ATOM 2332 N N . VAL A 1 302 ? 0.572 -40.469 -4.941 1 98 302 VAL A N 1
ATOM 2333 C CA . VAL A 1 302 ? 0.876 -39.219 -5.613 1 98 302 VAL A CA 1
ATOM 2334 C C . VAL A 1 302 ? 2.131 -38.594 -5.004 1 98 302 VAL A C 1
ATOM 2336 O O . VAL A 1 302 ? 2.289 -38.562 -3.779 1 98 302 VAL A O 1
ATOM 2339 N N . ILE A 1 303 ? 3.09 -38.219 -5.777 1 98.25 303 ILE A N 1
ATOM 2340 C CA . ILE A 1 303 ? 4.176 -37.312 -5.371 1 98.25 303 ILE A CA 1
ATOM 2341 C C . ILE A 1 303 ? 3.906 -35.906 -5.883 1 98.25 303 ILE A C 1
ATOM 2343 O O . ILE A 1 303 ? 3.912 -35.656 -7.094 1 98.25 303 ILE A O 1
ATOM 2347 N N . SER A 1 304 ? 3.598 -35.031 -5.008 1 97.75 304 SER A N 1
ATOM 2348 C CA . SER A 1 304 ? 3.334 -33.625 -5.352 1 97.75 304 SER A CA 1
ATOM 2349 C C . SER A 1 304 ? 4.57 -32.75 -5.137 1 97.75 304 SER A C 1
ATOM 2351 O O . SER A 1 304 ? 5.074 -32.656 -4.016 1 97.75 304 SER A O 1
ATOM 2353 N N . ILE A 1 305 ? 5.035 -32.188 -6.215 1 97.88 305 ILE A N 1
ATOM 2354 C CA . ILE A 1 305 ? 6.207 -31.312 -6.141 1 97.88 305 ILE A CA 1
ATOM 2355 C C . ILE A 1 305 ? 5.773 -29.859 -6.047 1 97.88 305 ILE A C 1
ATOM 2357 O O . ILE A 1 305 ? 5.23 -29.297 -7.008 1 97.88 305 ILE A O 1
ATOM 2361 N N . GLY A 1 306 ? 6.039 -29.203 -4.898 1 95 306 GLY A N 1
ATOM 2362 C CA . GLY A 1 306 ? 5.664 -27.812 -4.68 1 95 306 GLY A CA 1
ATOM 2363 C C . GLY A 1 306 ? 4.184 -27.641 -4.402 1 95 306 GLY A C 1
ATOM 2364 O O . GLY A 1 306 ? 3.535 -28.531 -3.854 1 95 306 GLY A O 1
ATOM 2365 N N . ALA A 1 307 ? 3.689 -26.453 -4.73 1 94.38 307 ALA A N 1
ATOM 2366 C CA . ALA A 1 307 ? 2.285 -26.125 -4.504 1 94.38 307 ALA A CA 1
ATOM 2367 C C . ALA A 1 307 ? 1.383 -26.828 -5.508 1 94.38 307 ALA A C 1
ATOM 2369 O O . ALA A 1 307 ? 1.838 -27.25 -6.578 1 94.38 307 ALA A O 1
ATOM 2370 N N . LEU A 1 308 ? 0.147 -26.969 -5.16 1 95.69 308 LEU A N 1
ATOM 2371 C CA . LEU A 1 308 ? -0.809 -27.594 -6.066 1 95.69 308 LEU A CA 1
ATOM 2372 C C . LEU A 1 308 ? -1.068 -26.703 -7.277 1 95.69 308 LEU A C 1
ATOM 2374 O O . LEU A 1 308 ? -0.994 -25.469 -7.18 1 95.69 308 LEU A O 1
ATOM 2378 N N . PRO A 1 309 ? -1.366 -27.312 -8.367 1 96.75 309 PRO A N 1
ATOM 2379 C CA . PRO A 1 309 ? -1.63 -26.578 -9.609 1 96.75 309 PRO A CA 1
ATOM 2380 C C . PRO A 1 309 ? -2.85 -25.672 -9.5 1 96.75 309 PRO A C 1
ATOM 2382 O O . PRO A 1 309 ? -3.656 -25.812 -8.578 1 96.75 309 PRO A O 1
ATOM 2385 N N . THR A 1 310 ? -3.01 -24.766 -10.445 1 94.81 310 THR A N 1
ATOM 2386 C CA . THR A 1 310 ? -4.074 -23.766 -10.531 1 94.81 310 THR A CA 1
ATOM 2387 C C . THR A 1 310 ? -5.422 -24.438 -10.789 1 94.81 310 THR A C 1
ATOM 2389 O O . THR A 1 310 ? -6.469 -23.906 -10.414 1 94.81 310 THR A O 1
ATOM 2392 N N . SER A 1 311 ? -5.496 -25.625 -11.258 1 96.88 311 SER A N 1
ATOM 2393 C CA . SER A 1 311 ? -6.699 -26.312 -11.703 1 96.88 311 SER A CA 1
ATOM 2394 C C . SER A 1 311 ? -7.57 -26.719 -10.516 1 96.88 311 SER A C 1
ATOM 2396 O O . SER A 1 311 ? -7.184 -27.578 -9.727 1 96.88 311 SER A O 1
ATOM 2398 N N . LYS A 1 312 ? -8.695 -26.172 -10.422 1 94.44 312 LYS A N 1
ATOM 2399 C CA . LYS A 1 312 ? -9.68 -26.562 -9.422 1 94.44 312 LYS A CA 1
ATOM 2400 C C . LYS A 1 312 ? -10.172 -27.984 -9.664 1 94.44 312 LYS A C 1
ATOM 2402 O O . LYS A 1 312 ? -10.43 -28.734 -8.719 1 94.44 312 LYS A O 1
ATOM 2407 N N . VAL A 1 313 ? -10.281 -28.375 -10.914 1 96.94 313 VAL A N 1
ATOM 2408 C CA . VAL A 1 313 ? -10.742 -29.703 -11.305 1 96.94 313 VAL A CA 1
ATOM 2409 C C . VAL A 1 313 ? -9.789 -30.766 -10.75 1 96.94 313 VAL A C 1
ATOM 2411 O O . VAL A 1 313 ? -10.234 -31.766 -10.188 1 96.94 313 VAL A O 1
ATOM 2414 N N . LEU A 1 314 ? -8.539 -30.516 -10.883 1 98 314 LEU A N 1
ATOM 2415 C CA . LEU A 1 314 ? -7.547 -31.438 -10.359 1 98 314 LEU A CA 1
ATOM 2416 C C . LEU A 1 314 ? -7.66 -31.562 -8.844 1 98 314 LEU A C 1
ATOM 2418 O O . LEU A 1 314 ? -7.594 -32.656 -8.289 1 98 314 LEU A O 1
ATOM 2422 N N . ARG A 1 315 ? -7.797 -30.422 -8.156 1 96.31 315 ARG A N 1
ATOM 2423 C CA . ARG A 1 315 ? -7.855 -30.422 -6.699 1 96.31 315 ARG A CA 1
ATOM 2424 C C . ARG A 1 315 ? -9.062 -31.219 -6.199 1 96.31 315 ARG A C 1
ATOM 2426 O O . ARG A 1 315 ? -8.953 -31.984 -5.238 1 96.31 315 ARG A O 1
ATOM 2433 N N . VAL A 1 316 ? -10.188 -31.031 -6.84 1 95.81 316 VAL A N 1
ATOM 2434 C CA . VAL A 1 316 ? -11.391 -31.766 -6.473 1 95.81 316 VAL A CA 1
ATOM 2435 C C . VAL A 1 316 ? -11.18 -33.25 -6.707 1 95.81 316 VAL A C 1
ATOM 2437 O O . VAL A 1 316 ? -11.531 -34.094 -5.859 1 95.81 316 VAL A O 1
ATOM 2440 N N . TRP A 1 317 ? -10.586 -33.562 -7.82 1 97.69 317 TRP A N 1
ATOM 2441 C CA . TRP A 1 317 ? -10.305 -34.969 -8.188 1 97.69 317 TRP A CA 1
ATOM 2442 C C . TRP A 1 317 ? -9.367 -35.625 -7.172 1 97.69 317 TRP A C 1
ATOM 2444 O O . TRP A 1 317 ? -9.578 -36.75 -6.77 1 97.69 317 TRP A O 1
ATOM 2454 N N . LEU A 1 318 ? -8.352 -34.875 -6.738 1 96.62 318 LEU A N 1
ATOM 2455 C CA . LEU A 1 318 ? -7.395 -35.406 -5.758 1 96.62 318 LEU A CA 1
ATOM 2456 C C . LEU A 1 318 ? -8.07 -35.625 -4.414 1 96.62 318 LEU A C 1
ATOM 2458 O O . LEU A 1 318 ? -7.762 -36.625 -3.725 1 96.62 318 LEU A O 1
ATOM 2462 N N . THR A 1 319 ? -8.945 -34.75 -4.039 1 94.19 319 THR A N 1
ATOM 2463 C CA . THR A 1 319 ? -9.68 -34.875 -2.787 1 94.19 319 THR A CA 1
ATOM 2464 C C . THR A 1 319 ? -10.508 -36.156 -2.787 1 94.19 319 THR A C 1
ATOM 2466 O O . THR A 1 319 ? -10.57 -36.875 -1.777 1 94.19 319 THR A O 1
ATOM 2469 N N . GLN A 1 320 ? -11.047 -36.5 -3.891 1 93.88 320 GLN A N 1
ATOM 2470 C CA . GLN A 1 320 ? -11.914 -37.656 -4.02 1 93.88 320 GLN A CA 1
ATOM 2471 C C . GLN A 1 320 ? -11.094 -38.938 -4.055 1 93.88 320 GLN A C 1
ATOM 2473 O O . GLN A 1 320 ? -11.555 -40 -3.6 1 93.88 320 GLN A O 1
ATOM 2478 N N . SER A 1 321 ? -9.898 -38.812 -4.559 1 93.06 321 SER A N 1
ATOM 2479 C CA . SER A 1 321 ? -9.07 -40 -4.719 1 93.06 321 SER A CA 1
ATOM 2480 C C . SER A 1 321 ? -8.523 -40.5 -3.377 1 93.06 321 SER A C 1
ATOM 2482 O O . SER A 1 321 ? -8.25 -41.688 -3.201 1 93.06 321 SER A O 1
ATOM 2484 N N . ARG A 1 322 ? -8.25 -39.875 -2.43 1 86.06 322 ARG A N 1
ATOM 2485 C CA . ARG A 1 322 ? -7.672 -40.156 -1.124 1 86.06 322 ARG A CA 1
ATOM 2486 C C . ARG A 1 322 ? -6.352 -40.906 -1.271 1 86.06 322 ARG A C 1
ATOM 2488 O O . ARG A 1 322 ? -6.066 -41.844 -0.499 1 86.06 322 ARG A O 1
ATOM 2495 N N . ALA A 1 323 ? -5.734 -40.531 -2.289 1 95.12 323 ALA A N 1
ATOM 2496 C CA . ALA A 1 323 ? -4.445 -41.156 -2.551 1 95.12 323 ALA A CA 1
ATOM 2497 C C . ALA A 1 323 ? -3.412 -40.75 -1.504 1 95.12 323 ALA A C 1
ATOM 2499 O O . ALA A 1 323 ? -3.434 -39.625 -1.009 1 95.12 323 ALA A O 1
ATOM 2500 N N . GLN A 1 324 ? -2.516 -41.75 -1.17 1 95.31 324 GLN A N 1
ATOM 2501 C CA . GLN A 1 324 ? -1.355 -41.375 -0.365 1 95.31 324 GLN A CA 1
ATOM 2502 C C . GLN A 1 324 ? -0.463 -40.375 -1.11 1 95.31 324 GLN A C 1
ATOM 2504 O O . GLN A 1 324 ? -0.083 -40.625 -2.258 1 95.31 324 GLN A O 1
ATOM 2509 N N . THR A 1 325 ? -0.213 -39.219 -0.446 1 96.56 325 THR A N 1
ATOM 2510 C CA . THR A 1 325 ? 0.493 -38.156 -1.153 1 96.56 325 THR A CA 1
ATOM 2511 C C . THR A 1 325 ? 1.771 -37.781 -0.414 1 96.56 325 THR A C 1
ATOM 2513 O O . THR A 1 325 ? 1.763 -37.625 0.807 1 96.56 325 THR A O 1
ATOM 2516 N N . TRP A 1 326 ? 2.895 -37.75 -1.04 1 97.19 326 TRP A N 1
ATOM 2517 C CA . TRP A 1 326 ? 4.145 -37.188 -0.561 1 97.19 326 TRP A CA 1
ATOM 2518 C C . TRP A 1 326 ? 4.359 -35.781 -1.152 1 97.19 326 TRP A C 1
ATOM 2520 O O . TRP A 1 326 ? 4.449 -35.625 -2.373 1 97.19 326 TRP A O 1
ATOM 2530 N N . VAL A 1 327 ? 4.449 -34.75 -0.313 1 96.62 327 VAL A N 1
ATOM 2531 C CA . VAL A 1 327 ? 4.625 -33.375 -0.764 1 96.62 327 VAL A CA 1
ATOM 2532 C C . VAL A 1 327 ? 6.102 -33 -0.667 1 96.62 327 VAL A C 1
ATOM 2534 O O . VAL A 1 327 ? 6.617 -32.75 0.429 1 96.62 327 VAL A O 1
ATOM 2537 N N . VAL A 1 328 ? 6.727 -32.875 -1.801 1 96.38 328 VAL A N 1
ATOM 2538 C CA . VAL A 1 328 ? 8.156 -32.562 -1.876 1 96.38 328 VAL A CA 1
ATOM 2539 C C . VAL A 1 328 ? 8.359 -31.062 -2.041 1 96.38 328 VAL A C 1
ATOM 2541 O O . VAL A 1 328 ? 8.07 -30.5 -3.102 1 96.38 328 VAL A O 1
ATOM 2544 N N . ASP A 1 329 ? 8.859 -30.438 -1.051 1 93.94 329 ASP A N 1
ATOM 2545 C CA . ASP A 1 329 ? 9.133 -29 -1.07 1 93.94 329 ASP A CA 1
ATOM 2546 C C . ASP A 1 329 ? 10.094 -28.609 0.049 1 93.94 329 ASP A C 1
ATOM 2548 O O . ASP A 1 329 ? 10.062 -29.188 1.136 1 93.94 329 ASP A O 1
ATOM 2552 N N . VAL A 1 330 ? 10.891 -27.578 -0.209 1 89.94 330 VAL A N 1
ATOM 2553 C CA . VAL A 1 330 ? 11.898 -27.156 0.755 1 89.94 330 VAL A CA 1
ATOM 2554 C C . VAL A 1 330 ? 11.25 -26.328 1.862 1 89.94 330 VAL A C 1
ATOM 2556 O O . VAL A 1 330 ? 11.789 -26.219 2.963 1 89.94 330 VAL A O 1
ATOM 2559 N N . SER A 1 331 ? 10.078 -25.797 1.573 1 87.62 331 SER A N 1
ATOM 2560 C CA . SER A 1 331 ? 9.43 -24.859 2.49 1 87.62 331 SER A CA 1
ATOM 2561 C C . SER A 1 331 ? 9.062 -25.547 3.801 1 87.62 331 SER A C 1
ATOM 2563 O O . SER A 1 331 ? 8.781 -26.75 3.826 1 87.62 331 SER A O 1
ATOM 2565 N N . ASP A 1 332 ? 8.984 -24.734 4.891 1 84.44 332 ASP A N 1
ATOM 2566 C CA . ASP A 1 332 ? 8.539 -25.219 6.195 1 84.44 332 ASP A CA 1
ATOM 2567 C C . ASP A 1 332 ? 7.047 -24.969 6.395 1 84.44 332 ASP A C 1
ATOM 2569 O O . ASP A 1 332 ? 6.52 -25.172 7.488 1 84.44 332 ASP A O 1
ATOM 2573 N N . HIS A 1 333 ? 6.391 -24.578 5.336 1 87.56 333 HIS A N 1
ATOM 2574 C CA . HIS A 1 333 ? 4.957 -24.312 5.406 1 87.56 333 HIS A CA 1
ATOM 2575 C C . HIS A 1 333 ? 4.148 -25.578 5.184 1 87.56 333 HIS A C 1
ATOM 2577 O O . HIS A 1 333 ? 4.648 -26.547 4.594 1 87.56 333 HIS A O 1
ATOM 2583 N N . ASN A 1 334 ? 2.938 -25.547 5.754 1 89.69 334 ASN A N 1
ATOM 2584 C CA . ASN A 1 334 ? 1.953 -26.547 5.355 1 89.69 334 ASN A CA 1
ATOM 2585 C C . ASN A 1 334 ? 1.493 -26.344 3.914 1 89.69 334 ASN A C 1
ATOM 2587 O O . ASN A 1 334 ? 0.969 -25.281 3.574 1 89.69 334 ASN A O 1
ATOM 2591 N N . MET A 1 335 ? 1.705 -27.344 3.113 1 91.75 335 MET A N 1
ATOM 2592 C CA . MET A 1 335 ? 1.449 -27.219 1.683 1 91.75 335 MET A CA 1
ATOM 2593 C C . MET A 1 335 ? 0.251 -28.062 1.265 1 91.75 335 MET A C 1
ATOM 2595 O O . MET A 1 335 ? 0.146 -28.469 0.106 1 91.75 335 MET A O 1
ATOM 2599 N N . ASP A 1 336 ? -0.639 -28.391 2.203 1 92.56 336 ASP A N 1
ATOM 2600 C CA . ASP A 1 336 ? -1.733 -29.312 1.883 1 92.56 336 ASP A CA 1
ATOM 2601 C C . ASP A 1 336 ? -3.088 -28.656 2.145 1 92.56 336 ASP A C 1
ATOM 2603 O O . ASP A 1 336 ? -3.744 -28.953 3.145 1 92.56 336 ASP A O 1
ATOM 2607 N N . PRO A 1 337 ? -3.58 -27.938 1.16 1 93.88 337 PRO A N 1
ATOM 2608 C CA . PRO A 1 337 ? -4.887 -27.312 1.334 1 93.88 337 PRO A CA 1
ATOM 2609 C C . PRO A 1 337 ? -6.043 -28.297 1.237 1 93.88 337 PRO A C 1
ATOM 2611 O O . PRO A 1 337 ? -7.18 -27.969 1.576 1 93.88 337 PRO A O 1
ATOM 2614 N N . LEU A 1 338 ? -5.793 -29.516 0.841 1 94 338 LEU A N 1
ATOM 2615 C CA . LEU A 1 338 ? -6.848 -30.516 0.673 1 94 338 LEU A CA 1
ATOM 2616 C C . LEU A 1 338 ? -7 -31.359 1.932 1 94 338 LEU A C 1
ATOM 2618 O O . LEU A 1 338 ? -7.957 -32.125 2.055 1 94 338 LEU A O 1
ATOM 2622 N N . HIS A 1 339 ? -6.078 -31.281 2.832 1 92.5 339 HIS A N 1
ATOM 2623 C CA . HIS A 1 339 ? -6.082 -32.031 4.086 1 92.5 339 HIS A CA 1
ATOM 2624 C C . HIS A 1 339 ? -6.176 -33.531 3.842 1 92.5 339 HIS A C 1
ATOM 2626 O O . HIS A 1 339 ? -6.977 -34.219 4.48 1 92.5 339 HIS A O 1
ATOM 2632 N N . GLY A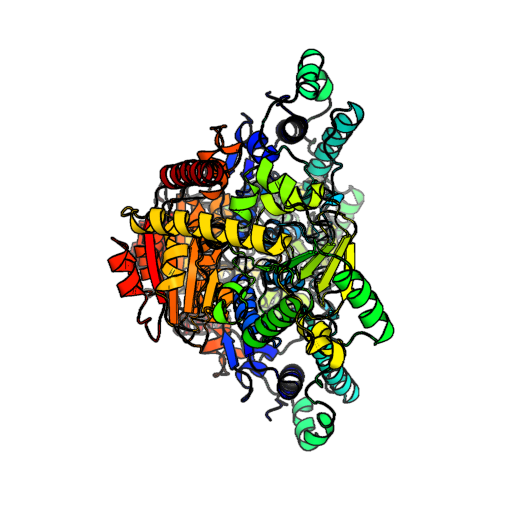 1 340 ? -5.434 -33.969 2.859 1 92.12 340 GLY A N 1
ATOM 2633 C CA . GLY A 1 340 ? -5.422 -35.375 2.514 1 92.12 340 GLY A CA 1
ATOM 2634 C C . GLY A 1 340 ? -4.379 -36.188 3.279 1 92.12 340 GLY A C 1
ATOM 2635 O O . GLY A 1 340 ? -3.922 -35.75 4.34 1 92.12 340 GLY A O 1
ATOM 2636 N N . LEU A 1 341 ? -4.133 -37.406 2.832 1 92.62 341 LEU A N 1
ATOM 2637 C CA . LEU A 1 341 ? -3.094 -38.25 3.393 1 92.62 341 LEU A CA 1
ATOM 2638 C C . LEU A 1 341 ? -1.714 -37.812 2.916 1 92.62 341 LEU A C 1
ATOM 2640 O O . LEU A 1 341 ? -1.083 -38.5 2.109 1 92.62 341 LEU A O 1
ATOM 2644 N N . SER A 1 342 ? -1.297 -36.719 3.461 1 93.62 342 SER A N 1
ATOM 2645 C CA . SER A 1 342 ? -0.091 -36.094 2.938 1 93.62 342 SER A CA 1
ATOM 2646 C C . SER A 1 342 ? 1.088 -36.281 3.889 1 93.62 342 SER A C 1
ATOM 2648 O O . SER A 1 342 ? 0.937 -36.156 5.105 1 93.62 342 SER A O 1
ATOM 2650 N N . ILE A 1 343 ? 2.24 -36.625 3.422 1 93.88 343 ILE A N 1
ATOM 2651 C CA . ILE A 1 343 ? 3.52 -36.719 4.117 1 93.88 343 ILE A CA 1
ATOM 2652 C C . ILE A 1 343 ? 4.465 -35.656 3.584 1 93.88 343 ILE A C 1
ATOM 2654 O O . ILE A 1 343 ? 4.812 -35.656 2.4 1 93.88 343 ILE A O 1
ATOM 2658 N N . PRO A 1 344 ? 4.793 -34.688 4.422 1 93.94 344 PRO A N 1
ATOM 2659 C CA . PRO A 1 344 ? 5.738 -33.656 3.959 1 93.94 344 PRO A CA 1
ATOM 2660 C C . PRO A 1 344 ? 7.152 -34.219 3.783 1 93.94 344 PRO A C 1
ATOM 2662 O O . PRO A 1 344 ? 7.645 -34.969 4.641 1 93.94 344 PRO A O 1
ATOM 2665 N N . VAL A 1 345 ? 7.727 -34 2.674 1 94.38 345 VAL A N 1
ATOM 2666 C CA . VAL A 1 345 ? 9.133 -34.281 2.383 1 94.38 345 VAL A CA 1
ATOM 2667 C C . VAL A 1 345 ? 9.875 -32.969 2.15 1 94.38 345 VAL A C 1
ATOM 2669 O O . VAL A 1 345 ? 9.891 -32.438 1.033 1 94.38 345 VAL A O 1
ATOM 2672 N N . ARG A 1 346 ? 10.641 -32.438 3.139 1 92.25 346 ARG A N 1
ATOM 2673 C CA . ARG A 1 346 ? 11.18 -31.078 3.188 1 92.25 346 ARG A CA 1
ATOM 2674 C C . ARG A 1 346 ? 12.531 -31 2.48 1 92.25 346 ARG A C 1
ATOM 2676 O O . ARG A 1 346 ? 13.547 -30.688 3.105 1 92.25 346 ARG A O 1
ATOM 2683 N N . ILE A 1 347 ? 12.5 -31.234 1.23 1 93.69 347 ILE A N 1
ATOM 2684 C CA . ILE A 1 347 ? 13.688 -31.219 0.39 1 93.69 347 ILE A CA 1
ATOM 2685 C C . ILE A 1 347 ? 13.32 -30.797 -1.029 1 93.69 347 ILE A C 1
ATOM 2687 O O . ILE A 1 347 ? 12.141 -30.797 -1.396 1 93.69 347 ILE A O 1
ATOM 2691 N N . SER A 1 348 ? 14.305 -30.312 -1.791 1 93.75 348 SER A N 1
ATOM 2692 C CA . SER A 1 348 ? 14.078 -30.047 -3.205 1 93.75 348 SER A CA 1
ATOM 2693 C C . SER A 1 348 ? 14.008 -31.344 -4.012 1 93.75 348 SER A C 1
ATOM 2695 O O . SER A 1 348 ? 14.508 -32.375 -3.57 1 93.75 348 SER A O 1
ATOM 2697 N N . VAL A 1 349 ? 13.344 -31.281 -5.168 1 96.25 349 VAL A N 1
ATOM 2698 C CA . VAL A 1 349 ? 13.25 -32.469 -6.008 1 96.25 349 VAL A CA 1
ATOM 2699 C C . VAL A 1 349 ? 14.648 -32.875 -6.477 1 96.25 349 VAL A C 1
ATOM 2701 O O . VAL A 1 349 ? 14.945 -34.062 -6.613 1 96.25 349 VAL A O 1
ATOM 2704 N N . GLU A 1 350 ? 15.508 -31.906 -6.727 1 94.75 350 GLU A N 1
ATOM 2705 C CA . GLU A 1 350 ? 16.906 -32.219 -7.059 1 94.75 350 GLU A CA 1
ATOM 2706 C C . GLU A 1 350 ? 17.594 -32.969 -5.914 1 94.75 350 GLU A C 1
ATOM 2708 O O . GLU A 1 350 ? 18.312 -33.938 -6.148 1 94.75 350 GLU A O 1
ATOM 2713 N N . GLY A 1 351 ? 17.359 -32.438 -4.719 1 93.75 351 GLY A N 1
ATOM 2714 C CA . GLY A 1 351 ? 17.906 -33.125 -3.551 1 93.75 351 GLY A CA 1
ATOM 2715 C C . GLY A 1 351 ? 17.375 -34.531 -3.383 1 93.75 351 GLY A C 1
ATOM 2716 O O . GLY A 1 351 ? 18.109 -35.438 -2.971 1 93.75 351 GLY A O 1
ATOM 2717 N N . LEU A 1 352 ? 16.125 -34.688 -3.66 1 95 352 LEU A N 1
ATOM 2718 C CA . LEU A 1 352 ? 15.508 -36.031 -3.59 1 95 352 LEU A CA 1
ATOM 2719 C C . LEU A 1 352 ? 16.188 -37 -4.547 1 95 352 LEU A C 1
ATOM 2721 O O . LEU A 1 352 ? 16.516 -38.125 -4.172 1 95 352 LEU A O 1
ATOM 2725 N N . ILE A 1 353 ? 16.438 -36.594 -5.805 1 94.25 353 ILE A N 1
ATOM 2726 C CA . ILE A 1 353 ? 17.094 -37.438 -6.812 1 94.25 353 ILE A CA 1
ATOM 2727 C C . ILE A 1 353 ? 18.516 -37.75 -6.375 1 94.25 353 ILE A C 1
ATOM 2729 O O . ILE A 1 353 ? 18.969 -38.906 -6.547 1 94.25 353 ILE A O 1
ATOM 2733 N N . THR A 1 354 ? 19.141 -36.75 -5.816 1 92.81 354 THR A N 1
ATOM 2734 C CA . THR A 1 354 ? 20.5 -36.969 -5.348 1 92.81 354 THR A CA 1
ATOM 2735 C C . THR A 1 354 ? 20.547 -38 -4.23 1 92.81 354 THR A C 1
ATOM 2737 O O . THR A 1 354 ? 21.516 -38.75 -4.105 1 92.81 354 THR A O 1
ATOM 2740 N N . SER A 1 355 ? 19.531 -38.062 -3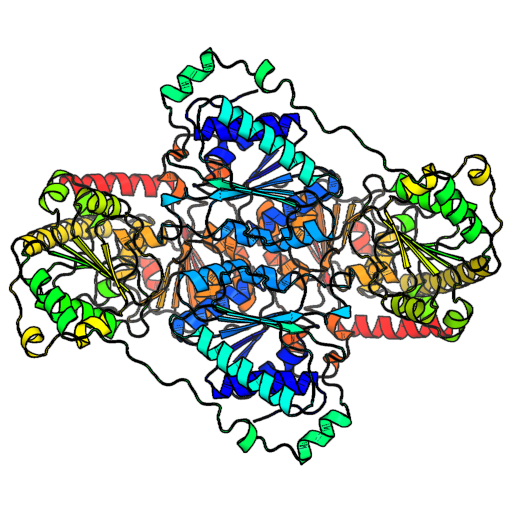.5 1 93.31 355 SER A N 1
ATOM 2741 C CA . SER A 1 355 ? 19.453 -38.969 -2.354 1 93.31 355 SER A CA 1
ATOM 2742 C C . SER A 1 355 ? 19.219 -40.406 -2.797 1 93.31 355 SER A C 1
ATOM 2744 O O . SER A 1 355 ? 19.422 -41.344 -2.025 1 93.31 355 SER A O 1
ATOM 2746 N N . ILE A 1 356 ? 18.75 -40.656 -3.998 1 93.06 356 ILE A N 1
ATOM 2747 C CA . ILE A 1 356 ? 18.438 -42 -4.504 1 93.06 356 ILE A CA 1
ATOM 2748 C C . ILE A 1 356 ? 19.734 -42.719 -4.891 1 93.06 356 ILE A C 1
ATOM 2750 O O . ILE A 1 356 ? 20.562 -42.156 -5.609 1 93.06 356 ILE A O 1
ATOM 2754 N N . PRO A 1 357 ? 19.906 -43.938 -4.445 1 89.56 357 PRO A N 1
ATOM 2755 C CA . PRO A 1 357 ? 21.109 -44.719 -4.766 1 89.56 357 PRO A CA 1
ATOM 2756 C C . PRO A 1 357 ? 21.297 -44.906 -6.266 1 89.56 357 PRO A C 1
ATOM 2758 O O . PRO A 1 357 ? 20.328 -45.156 -6.988 1 89.56 357 PRO A O 1
ATOM 2761 N N . ALA A 1 358 ? 22.516 -44.969 -6.672 1 88.25 358 ALA A N 1
ATOM 2762 C CA . ALA A 1 358 ? 22.891 -45.062 -8.078 1 88.25 358 ALA A CA 1
ATOM 2763 C C . ALA A 1 358 ? 22.297 -46.312 -8.711 1 88.25 358 ALA A C 1
ATOM 2765 O O . ALA A 1 358 ? 21.875 -46.312 -9.867 1 88.25 358 ALA A O 1
ATOM 2766 N N . ALA A 1 359 ? 22.25 -47.344 -7.988 1 85 359 ALA A N 1
ATOM 2767 C CA . ALA A 1 359 ? 21.75 -48.625 -8.492 1 85 359 ALA A CA 1
ATOM 2768 C C . ALA A 1 359 ? 20.281 -48.531 -8.867 1 85 359 ALA A C 1
ATOM 2770 O O . ALA A 1 359 ? 19.828 -49.188 -9.812 1 85 359 ALA A O 1
ATOM 2771 N N . LYS A 1 360 ? 19.656 -47.781 -8.234 1 84.62 360 LYS A N 1
ATOM 2772 C CA . LYS A 1 360 ? 18.219 -47.625 -8.469 1 84.62 360 LYS A CA 1
ATOM 2773 C C . LYS A 1 360 ? 17.938 -46.594 -9.57 1 84.62 360 LYS A C 1
ATOM 2775 O O . LYS A 1 360 ? 16.922 -46.656 -10.242 1 84.62 360 LYS A O 1
ATOM 2780 N N . LYS A 1 361 ? 18.844 -45.719 -9.781 1 86.31 361 LYS A N 1
ATOM 2781 C CA . LYS A 1 361 ? 18.672 -44.688 -10.805 1 86.31 361 LYS A CA 1
ATOM 2782 C C . LYS A 1 361 ? 18.781 -45.281 -12.203 1 86.31 361 LYS A C 1
ATOM 2784 O O . LYS A 1 361 ? 18.203 -44.781 -13.156 1 86.31 361 LYS A O 1
ATOM 2789 N N . GLU A 1 362 ? 19.547 -46.375 -12.242 1 81.62 362 GLU A N 1
ATOM 2790 C CA . GLU A 1 362 ? 19.812 -46.969 -13.539 1 81.62 362 GLU A CA 1
ATOM 2791 C C . GLU A 1 362 ? 18.656 -47.875 -13.984 1 81.62 362 GLU A C 1
ATOM 2793 O O . GLU A 1 362 ? 18.547 -48.188 -15.164 1 81.62 362 GLU A O 1
ATOM 2798 N N . HIS A 1 363 ? 17.812 -48.156 -13.062 1 77.44 363 HIS A N 1
ATOM 2799 C CA . HIS A 1 363 ? 16.688 -49 -13.406 1 77.44 363 HIS A CA 1
ATOM 2800 C C . HIS A 1 363 ? 15.5 -48.188 -13.93 1 77.44 363 HIS A C 1
ATOM 2802 O O . HIS A 1 363 ? 15.094 -47.219 -13.297 1 77.44 363 HIS A O 1
ATOM 2808 N N . CYS A 1 364 ? 15.211 -48.406 -15.203 1 76.69 364 CYS A N 1
ATOM 2809 C CA . CYS A 1 364 ? 14.031 -47.781 -15.797 1 76.69 364 CYS A CA 1
ATOM 2810 C C . CYS A 1 364 ? 12.844 -48.75 -15.797 1 76.69 364 CYS A C 1
ATOM 2812 O O . CYS A 1 364 ? 12.922 -49.844 -16.344 1 76.69 364 CYS A O 1
ATOM 2814 N N . GLN A 1 365 ? 11.891 -48.312 -15.078 1 80.25 365 GLN A N 1
ATOM 2815 C CA . GLN A 1 365 ? 10.664 -49.094 -15.141 1 80.25 365 GLN A CA 1
ATOM 2816 C C . GLN A 1 365 ? 9.883 -48.812 -16.422 1 80.25 365 GLN A C 1
ATOM 2818 O O . GLN A 1 365 ? 9.844 -47.656 -16.875 1 80.25 365 GLN A O 1
ATOM 2823 N N . PRO A 1 366 ? 9.352 -49.844 -16.984 1 79.44 366 PRO A N 1
ATOM 2824 C CA . PRO A 1 366 ? 8.5 -49.594 -18.141 1 79.44 366 PRO A CA 1
ATOM 2825 C C . PRO A 1 366 ? 7.25 -48.781 -17.797 1 79.44 366 PRO A C 1
ATOM 2827 O O . PRO A 1 366 ? 6.824 -48.75 -16.641 1 79.44 366 PRO A O 1
ATOM 2830 N N . LEU A 1 367 ? 6.746 -48.188 -18.812 1 82.19 367 LEU A N 1
ATOM 2831 C CA . LEU A 1 367 ? 5.5 -47.438 -18.656 1 82.19 367 LEU A CA 1
ATOM 2832 C C . LEU A 1 367 ? 4.371 -48.344 -18.203 1 82.19 367 LEU A C 1
ATOM 2834 O O . LEU A 1 367 ? 4.145 -49.406 -18.812 1 82.19 367 LEU A O 1
ATOM 2838 N N . THR A 1 368 ? 3.781 -47.938 -17.219 1 84.62 368 THR A N 1
ATOM 2839 C CA . THR A 1 368 ? 2.65 -48.719 -16.734 1 84.62 368 THR A CA 1
ATOM 2840 C C . THR A 1 368 ? 1.431 -48.531 -17.625 1 84.62 368 THR A C 1
ATOM 2842 O O . THR A 1 368 ? 1.387 -47.594 -18.438 1 84.62 368 THR A O 1
ATOM 2845 N N . ALA A 1 369 ? 0.469 -49.406 -17.484 1 90.62 369 ALA A N 1
ATOM 2846 C CA . ALA A 1 369 ? -0.797 -49.25 -18.203 1 90.62 369 ALA A CA 1
ATOM 2847 C C . ALA A 1 369 ? -1.502 -47.969 -17.766 1 90.62 369 ALA A C 1
ATOM 2849 O O . ALA A 1 369 ? -2.146 -47.312 -18.578 1 90.62 369 ALA A O 1
ATOM 2850 N N . TYR A 1 370 ? -1.296 -47.719 -16.578 1 95.5 370 TYR A N 1
ATOM 2851 C CA . TYR A 1 370 ? -1.862 -46.5 -16.016 1 95.5 370 TYR A CA 1
ATOM 2852 C C . TYR A 1 370 ? -1.264 -45.25 -16.672 1 95.5 370 TYR A C 1
ATOM 2854 O O . TYR A 1 370 ? -1.992 -44.344 -17.094 1 95.5 370 TYR A O 1
ATOM 2862 N N . ALA A 1 371 ? 0.013 -45.281 -16.844 1 95.5 371 ALA A N 1
ATOM 2863 C CA . ALA A 1 371 ? 0.715 -44.156 -17.484 1 95.5 371 ALA A CA 1
ATOM 2864 C C . ALA A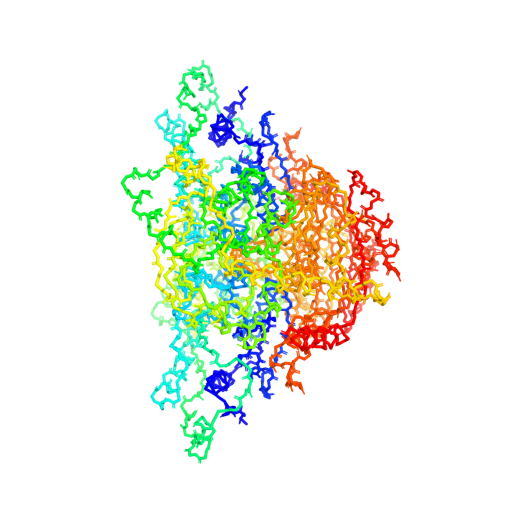 1 371 ? 0.315 -44.031 -18.953 1 95.5 371 ALA A C 1
ATOM 2866 O O . ALA A 1 371 ? 0.15 -42.906 -19.453 1 95.5 371 ALA A O 1
ATOM 2867 N N . LYS A 1 372 ? 0.127 -45.094 -19.578 1 95.5 372 LYS A N 1
ATOM 2868 C CA . LYS A 1 372 ? -0.268 -45.094 -20.984 1 95.5 372 LYS A CA 1
ATOM 2869 C C . LYS A 1 372 ? -1.662 -44.5 -21.156 1 95.5 372 LYS A C 1
ATOM 2871 O O . LYS A 1 372 ? -1.921 -43.781 -22.141 1 95.5 372 LYS A O 1
ATOM 2876 N N . SER A 1 373 ? -2.508 -44.844 -20.234 1 96.94 373 SER A N 1
ATOM 2877 C CA . SER A 1 373 ? -3.854 -44.281 -20.297 1 96.94 373 SER A CA 1
ATOM 2878 C C . SER A 1 373 ? -3.826 -42.75 -20.203 1 96.94 373 SER A C 1
ATOM 2880 O O . SER A 1 373 ? -4.551 -42.062 -20.938 1 96.94 373 SER A O 1
ATOM 2882 N N . TRP A 1 374 ? -3 -42.25 -19.359 1 97.94 374 TRP A N 1
ATOM 2883 C CA . TRP A 1 374 ? -2.826 -40.812 -19.25 1 97.94 374 TRP A CA 1
ATOM 2884 C C . TRP A 1 374 ? -2.275 -40.219 -20.531 1 97.94 374 TRP A C 1
ATOM 2886 O O . TRP A 1 374 ? -2.779 -39.188 -21.031 1 97.94 374 TRP A O 1
ATOM 2896 N N . LEU A 1 375 ? -1.284 -40.812 -21.047 1 97.31 375 LEU A N 1
ATOM 2897 C CA . LEU A 1 375 ? -0.606 -40.344 -22.234 1 97.31 375 LEU A CA 1
ATOM 2898 C C . LEU A 1 375 ? -1.545 -40.344 -23.438 1 97.31 375 LEU A C 1
ATOM 2900 O O . LEU A 1 375 ? -1.538 -39.406 -24.25 1 97.31 375 LEU A O 1
ATOM 2904 N N . ASN A 1 376 ? -2.307 -41.375 -23.531 1 96.88 376 ASN A N 1
ATOM 2905 C CA . ASN A 1 376 ? -3.271 -41.469 -24.609 1 96.88 376 ASN A CA 1
ATOM 2906 C C . ASN A 1 376 ? -4.328 -40.375 -24.516 1 96.88 376 ASN A C 1
ATOM 2908 O O . ASN A 1 376 ? -4.66 -39.75 -25.531 1 96.88 376 ASN A O 1
ATOM 2912 N N . ALA A 1 377 ? -4.828 -40.219 -23.359 1 97.5 377 ALA A N 1
ATOM 2913 C CA . ALA A 1 377 ? -5.801 -39.125 -23.156 1 97.5 377 ALA A CA 1
ATOM 2914 C C . ALA A 1 377 ? -5.191 -37.781 -23.453 1 97.5 377 ALA A C 1
ATOM 2916 O O . ALA A 1 377 ? -5.836 -36.938 -24.078 1 97.5 377 ALA A O 1
ATOM 2917 N N . ASN A 1 378 ? -3.979 -37.594 -23.016 1 97.75 378 ASN A N 1
ATOM 2918 C CA . ASN A 1 378 ? -3.258 -36.344 -23.266 1 97.75 378 ASN A CA 1
ATOM 2919 C C . ASN A 1 378 ? -3.102 -36.062 -24.766 1 97.75 378 ASN A C 1
ATOM 2921 O O . ASN A 1 378 ? -3.314 -34.938 -25.219 1 97.75 378 ASN A O 1
ATOM 2925 N N . HIS A 1 379 ? -2.723 -37.062 -25.438 1 96.88 379 HIS A N 1
ATOM 2926 C CA . HIS A 1 379 ? -2.539 -36.938 -26.891 1 96.88 379 HIS A CA 1
ATOM 2927 C C . HIS A 1 379 ? -3.848 -36.562 -27.578 1 96.88 379 HIS A C 1
ATOM 2929 O O . HIS A 1 379 ? -3.863 -35.719 -28.469 1 96.88 379 HIS A O 1
ATOM 2935 N N . SER A 1 380 ? -4.895 -37.156 -27.188 1 96.88 380 SER A N 1
ATOM 2936 C CA . SER A 1 380 ? -6.203 -36.906 -27.766 1 96.88 380 SER A CA 1
ATOM 2937 C C . SER A 1 380 ? -6.637 -35.469 -27.547 1 96.88 380 SER A C 1
ATOM 2939 O O . SER A 1 380 ? -7.055 -34.781 -28.484 1 96.88 380 SER A O 1
ATOM 2941 N N . VAL A 1 381 ? -6.559 -35.031 -26.344 1 97.56 381 VAL A N 1
ATOM 2942 C CA . VAL A 1 381 ? -6.984 -33.688 -26 1 97.56 381 VAL A CA 1
ATOM 2943 C C . VAL A 1 381 ? -6.07 -32.656 -26.672 1 97.56 381 VAL A C 1
ATOM 2945 O O . VAL A 1 381 ? -6.535 -31.641 -27.156 1 97.56 381 VAL A O 1
ATOM 2948 N N . ARG A 1 382 ? -4.793 -32.938 -26.734 1 97.31 382 ARG A N 1
ATOM 2949 C CA . ARG A 1 382 ? -3.832 -32.062 -27.391 1 97.31 382 ARG A CA 1
ATOM 2950 C C . ARG A 1 382 ? -4.164 -31.875 -28.859 1 97.31 382 ARG A C 1
ATOM 2952 O O . ARG A 1 382 ? -4.07 -30.766 -29.391 1 97.31 382 ARG A O 1
ATOM 2959 N N . THR A 1 383 ? -4.496 -32.906 -29.422 1 97 383 THR A N 1
ATOM 2960 C CA . THR A 1 383 ? -4.867 -32.875 -30.828 1 97 383 THR A CA 1
ATOM 2961 C C . THR A 1 383 ? -6.098 -32 -31.047 1 97 383 THR A C 1
ATOM 2963 O O . THR A 1 383 ? -6.145 -31.203 -31.984 1 97 383 THR A O 1
ATOM 2966 N N . LEU A 1 384 ? -7.043 -32.125 -30.172 1 97.12 384 LEU A N 1
ATOM 2967 C CA . LEU A 1 384 ? -8.258 -31.328 -30.25 1 97.12 384 LEU A CA 1
ATOM 2968 C C . LEU A 1 384 ? -7.938 -29.844 -30.062 1 97.12 384 LEU A C 1
ATOM 2970 O O . LEU A 1 384 ? -8.477 -29 -30.781 1 97.12 384 LEU A O 1
ATOM 2974 N N . ILE A 1 385 ? -7.105 -29.516 -29.094 1 98.06 385 ILE A N 1
ATOM 2975 C CA . ILE A 1 385 ? -6.703 -28.141 -28.828 1 98.06 385 ILE A CA 1
ATOM 2976 C C . ILE A 1 385 ? -6.023 -27.547 -30.062 1 98.06 385 ILE A C 1
ATOM 2978 O O . ILE A 1 385 ? -6.367 -26.438 -30.516 1 98.06 385 ILE A O 1
ATOM 2982 N N . ASN A 1 386 ? -5.098 -28.281 -30.641 1 97.56 386 ASN A N 1
ATOM 2983 C CA . ASN A 1 386 ? -4.348 -27.797 -31.797 1 97.56 386 ASN A CA 1
ATOM 2984 C C . ASN A 1 386 ? -5.27 -27.531 -32.969 1 97.56 386 ASN A C 1
ATOM 2986 O O . ASN A 1 386 ? -5.141 -26.5 -33.656 1 97.56 386 ASN A O 1
ATOM 2990 N N . ARG A 1 387 ? -6.172 -28.391 -33.188 1 97.06 387 ARG A N 1
ATOM 2991 C CA . ARG A 1 387 ? -7.105 -28.234 -34.312 1 97.06 387 ARG A CA 1
ATOM 2992 C C . ARG A 1 387 ? -7.992 -27 -34.094 1 97.06 387 ARG A C 1
ATOM 2994 O O . ARG A 1 387 ? -8.203 -26.219 -35.031 1 97.06 387 ARG A O 1
ATOM 3001 N N . ALA A 1 388 ? -8.523 -26.922 -32.906 1 97 388 ALA A N 1
ATOM 3002 C CA . ALA A 1 388 ? -9.406 -25.797 -32.594 1 97 388 ALA A CA 1
ATOM 3003 C C . ALA A 1 388 ? -8.664 -24.469 -32.719 1 97 388 ALA A C 1
ATOM 3005 O O . ALA A 1 388 ? -9.203 -23.5 -33.25 1 97 388 ALA A O 1
ATOM 3006 N N . MET A 1 389 ? -7.43 -24.406 -32.281 1 97.25 389 MET A N 1
ATOM 3007 C CA . MET A 1 389 ? -6.648 -23.172 -32.25 1 97.25 389 MET A CA 1
ATOM 3008 C C . MET A 1 389 ? -6.199 -22.812 -33.688 1 97.25 389 MET A C 1
ATOM 3010 O O . MET A 1 389 ? -6.172 -21.625 -34.031 1 97.25 389 MET A O 1
ATOM 3014 N N . GLN A 1 390 ? -5.844 -23.781 -34.406 1 96.44 390 GLN A N 1
ATOM 3015 C CA . GLN A 1 390 ? -5.434 -23.531 -35.781 1 96.44 390 GLN A CA 1
ATOM 3016 C C . GLN A 1 390 ? -6.578 -22.953 -36.625 1 96.44 390 GLN A C 1
ATOM 3018 O O . GLN A 1 390 ? -6.359 -22.109 -37.469 1 96.44 390 GLN A O 1
ATOM 3023 N N . LYS A 1 391 ? -7.746 -23.344 -36.281 1 95.44 391 LYS A N 1
ATOM 3024 C CA . LYS A 1 391 ? -8.922 -22.906 -37.031 1 95.44 391 LYS A CA 1
ATOM 3025 C C . LYS A 1 391 ? -9.406 -21.547 -36.562 1 95.44 391 LYS A C 1
ATOM 3027 O O . LYS A 1 391 ? -10.094 -20.828 -37.281 1 95.44 391 LYS A O 1
ATOM 3032 N N . GLN A 1 392 ? -9.078 -21.188 -35.375 1 95 392 GLN A N 1
ATOM 3033 C CA . GLN A 1 392 ? -9.586 -19.969 -34.75 1 95 392 GLN A CA 1
ATOM 3034 C C . GLN A 1 392 ? -8.914 -18.734 -35.375 1 95 392 GLN A C 1
ATOM 3036 O O . GLN A 1 392 ? -7.707 -18.531 -35.188 1 95 392 GLN A O 1
ATOM 3041 N N . SER A 1 393 ? -9.711 -17.797 -36 1 94.81 393 SER A N 1
ATOM 3042 C CA . SER A 1 393 ? -9.148 -16.609 -36.656 1 94.81 393 SER A CA 1
ATOM 3043 C C . SER A 1 393 ? -9.406 -15.359 -35.812 1 94.81 393 SER A C 1
ATOM 3045 O O . SER A 1 393 ? -8.625 -14.406 -35.875 1 94.81 393 SER A O 1
ATOM 3047 N N . GLU A 1 394 ? -10.469 -15.391 -35.062 1 95.31 394 GLU A N 1
ATOM 3048 C CA . GLU A 1 394 ? -10.797 -14.242 -34.219 1 95.31 394 GLU A CA 1
ATOM 3049 C C . GLU A 1 394 ? -9.859 -14.156 -33 1 95.31 394 GLU A C 1
ATOM 3051 O O . GLU A 1 394 ? -9.367 -15.18 -32.531 1 95.31 394 GLU A O 1
ATOM 3056 N N . LEU A 1 395 ? -9.633 -12.953 -32.562 1 96.94 395 LEU A N 1
ATOM 3057 C CA . LEU A 1 395 ? -8.781 -12.742 -31.391 1 96.94 395 LEU A CA 1
ATOM 3058 C C . LEU A 1 395 ? -9.516 -13.133 -30.109 1 96.94 395 LEU A C 1
ATOM 3060 O O . LEU A 1 395 ? -10.438 -12.438 -29.672 1 96.94 395 LEU A O 1
ATOM 3064 N N . ILE A 1 396 ? -9.109 -14.219 -29.531 1 96.19 396 ILE A N 1
ATOM 3065 C CA . ILE A 1 396 ? -9.664 -14.688 -28.266 1 96.19 396 ILE A CA 1
ATOM 3066 C C . ILE A 1 396 ? -8.539 -14.898 -27.266 1 96.19 396 ILE A C 1
ATOM 3068 O O . ILE A 1 396 ? -7.406 -15.195 -27.641 1 96.19 396 ILE A O 1
ATOM 3072 N N . GLU A 1 397 ? -8.812 -14.789 -26.031 1 96.31 397 GLU A N 1
ATOM 3073 C CA . GLU A 1 397 ? -7.832 -14.852 -24.953 1 96.31 397 GLU A CA 1
ATOM 3074 C C . GLU A 1 397 ? -7.098 -16.188 -24.953 1 96.31 397 GLU A C 1
ATOM 3076 O O . GLU A 1 397 ? -5.875 -16.234 -24.797 1 96.31 397 GLU A O 1
ATOM 3081 N N . SER A 1 398 ? -7.812 -17.281 -25.156 1 96.88 398 SER A N 1
ATOM 3082 C CA . SER A 1 398 ? -7.301 -18.641 -25.031 1 96.88 398 SER A CA 1
ATOM 3083 C C . SER A 1 398 ? -6.176 -18.906 -26.031 1 96.88 398 SER A C 1
ATOM 3085 O O . SER A 1 398 ? -5.23 -19.625 -25.734 1 96.88 398 SER A O 1
ATOM 3087 N N . LYS A 1 399 ? -6.281 -18.359 -27.203 1 98.06 399 LYS A N 1
ATOM 3088 C CA . LYS A 1 399 ? -5.305 -18.641 -28.25 1 98.06 399 LYS A CA 1
ATOM 3089 C C . LYS A 1 399 ? -4.004 -17.875 -28 1 98.06 399 LYS A C 1
ATOM 3091 O O . LYS A 1 399 ? -2.963 -18.234 -28.562 1 98.06 399 LYS A O 1
ATOM 3096 N N . ILE A 1 400 ? -4.023 -16.781 -27.25 1 98.38 400 ILE A N 1
ATOM 3097 C CA . ILE A 1 400 ? -2.807 -16.062 -26.922 1 98.38 400 ILE A CA 1
ATOM 3098 C C . ILE A 1 400 ? -1.798 -17 -26.266 1 98.38 400 ILE A C 1
ATOM 3100 O O . ILE A 1 400 ? -0.642 -17.078 -26.688 1 98.38 400 ILE A O 1
ATOM 3104 N N . ALA A 1 401 ? -2.232 -17.734 -25.25 1 98.25 401 ALA A N 1
ATOM 3105 C CA . ALA A 1 401 ? -1.356 -18.656 -24.531 1 98.25 401 ALA A CA 1
ATOM 3106 C C . ALA A 1 401 ? -0.813 -19.734 -25.469 1 98.25 401 ALA A C 1
ATOM 3108 O O . ALA A 1 401 ? 0.378 -20.047 -25.438 1 98.25 401 ALA A O 1
ATOM 3109 N N . TRP A 1 402 ? -1.715 -20.312 -26.266 1 98.31 402 TRP A N 1
ATOM 3110 C CA . TRP A 1 402 ? -1.339 -21.344 -27.203 1 98.31 402 TRP A CA 1
ATOM 3111 C C . TRP A 1 402 ? -0.303 -20.844 -28.203 1 98.31 402 TRP A C 1
ATOM 3113 O O . TRP A 1 402 ? 0.697 -21.5 -28.469 1 98.31 402 TRP A O 1
ATOM 3123 N N . LEU A 1 403 ? -0.53 -19.672 -28.719 1 98.31 403 LEU A N 1
ATOM 3124 C CA . LEU A 1 403 ? 0.335 -19.094 -29.734 1 98.31 403 LEU A CA 1
ATOM 3125 C C . LEU A 1 403 ? 1.691 -18.719 -29.156 1 98.31 403 LEU A C 1
ATOM 3127 O O . LEU A 1 403 ? 2.73 -18.969 -29.766 1 98.31 403 LEU A O 1
ATOM 3131 N N . LEU A 1 404 ? 1.735 -18.078 -28 1 98.62 404 LEU A N 1
ATOM 3132 C CA . LEU A 1 404 ? 2.975 -17.656 -27.359 1 98.62 404 LEU A CA 1
ATOM 3133 C C . LEU A 1 404 ? 3.914 -18.844 -27.156 1 98.62 404 LEU A C 1
ATOM 3135 O O . LEU A 1 404 ? 5.133 -18.703 -27.266 1 98.62 404 LEU A O 1
ATOM 3139 N N . SER A 1 405 ? 3.363 -20 -26.844 1 98.19 405 SER A N 1
ATOM 3140 C CA . SER A 1 405 ? 4.152 -21.188 -26.562 1 98.19 405 SER A CA 1
ATOM 3141 C C . SER A 1 405 ? 4.957 -21.609 -27.781 1 98.19 405 SER A C 1
ATOM 3143 O O . SER A 1 405 ? 5.91 -22.391 -27.672 1 98.19 405 SER A O 1
ATOM 3145 N N . GLN A 1 406 ? 4.621 -21.078 -28.938 1 97 406 GLN A N 1
ATOM 3146 C CA . GLN A 1 406 ? 5.199 -21.562 -30.188 1 97 406 GLN A CA 1
ATOM 3147 C C . GLN A 1 406 ? 6.043 -20.469 -30.844 1 97 406 GLN A C 1
ATOM 3149 O O . GLN A 1 406 ? 6.949 -20.781 -31.625 1 97 406 GLN A O 1
ATOM 3154 N N . ILE A 1 407 ? 5.727 -19.234 -30.5 1 97.56 407 ILE A N 1
ATOM 3155 C CA . ILE A 1 407 ? 6.262 -18.219 -31.391 1 97.56 407 ILE A CA 1
ATOM 3156 C C . ILE A 1 407 ? 7.289 -17.375 -30.641 1 97.56 407 ILE A C 1
ATOM 3158 O O . ILE A 1 407 ? 8.047 -16.625 -31.266 1 97.56 407 ILE A O 1
ATOM 3162 N N . LEU A 1 408 ? 7.312 -17.344 -29.297 1 98.31 408 LEU A N 1
ATOM 3163 C CA . LEU A 1 408 ? 8.281 -16.531 -28.562 1 98.31 408 LEU A CA 1
ATOM 3164 C C . LEU A 1 408 ? 9.711 -16.953 -28.891 1 98.31 408 LEU A C 1
ATOM 3166 O O . LEU A 1 408 ? 9.953 -18.125 -29.172 1 98.31 408 LEU A O 1
ATOM 3170 N N . PRO A 1 409 ? 10.664 -16 -28.844 1 98 409 PRO A N 1
ATOM 3171 C CA . PRO A 1 409 ? 12.055 -16.422 -28.969 1 98 409 PRO A CA 1
ATOM 3172 C C . PRO A 1 409 ? 12.484 -17.391 -27.875 1 98 409 PRO A C 1
ATOM 3174 O O . PRO A 1 409 ? 11.977 -17.328 -26.75 1 98 409 PRO A O 1
ATOM 3177 N N . PRO A 1 410 ? 13.391 -18.328 -28.188 1 97.25 410 PRO A N 1
ATOM 3178 C CA . PRO A 1 410 ? 13.852 -19.297 -27.188 1 97.25 410 PRO A CA 1
ATOM 3179 C C . PRO A 1 410 ? 14.375 -18.625 -25.922 1 97.25 410 PRO A C 1
ATOM 3181 O O . PRO A 1 410 ? 15.031 -17.594 -26 1 97.25 410 PRO A O 1
ATOM 3184 N N . ARG A 1 411 ? 14.023 -19.188 -24.781 1 96.69 411 ARG A N 1
ATOM 3185 C CA . ARG A 1 411 ? 14.531 -18.828 -23.453 1 96.69 411 ARG A CA 1
ATOM 3186 C C . ARG A 1 411 ? 13.961 -17.484 -23.016 1 96.69 411 ARG A C 1
ATOM 3188 O O . ARG A 1 411 ? 14.492 -16.859 -22.094 1 96.69 411 ARG A O 1
ATOM 3195 N N . THR A 1 412 ? 12.891 -16.984 -23.656 1 97.56 412 THR A N 1
ATOM 3196 C CA . THR A 1 412 ? 12.258 -15.719 -23.281 1 97.56 412 THR A CA 1
ATOM 3197 C C . THR A 1 412 ? 11.695 -15.797 -21.859 1 97.56 412 THR A C 1
ATOM 3199 O O . THR A 1 412 ? 10.914 -16.703 -21.547 1 97.56 412 THR A O 1
ATOM 3202 N N . PRO A 1 413 ? 12.141 -14.844 -20.922 1 97.44 413 PRO A N 1
ATOM 3203 C CA . PRO A 1 413 ? 11.414 -14.727 -19.656 1 97.44 413 PRO A CA 1
ATOM 3204 C C . PRO A 1 413 ? 9.984 -14.227 -19.844 1 97.44 413 PRO A C 1
ATOM 3206 O O . PRO A 1 413 ? 9.766 -13.203 -20.516 1 97.44 413 PRO A O 1
ATOM 3209 N N . LEU A 1 414 ? 9.047 -14.93 -19.391 1 98.38 414 LEU A N 1
ATOM 3210 C CA . LEU A 1 414 ? 7.637 -14.586 -19.531 1 98.38 414 LEU A CA 1
ATOM 3211 C C . LEU A 1 414 ? 6.988 -14.43 -18.156 1 98.38 414 LEU A C 1
ATOM 3213 O O . LEU A 1 414 ? 6.812 -15.406 -17.422 1 98.38 414 LEU A O 1
ATOM 3217 N N . PHE A 1 415 ? 6.66 -13.219 -17.781 1 98.5 415 PHE A N 1
ATOM 3218 C CA . PHE A 1 415 ? 5.887 -12.977 -16.562 1 98.5 415 PHE A CA 1
ATOM 3219 C C . PHE A 1 415 ? 4.395 -13.117 -16.844 1 98.5 415 PHE A C 1
ATOM 3221 O O . PHE A 1 415 ? 3.869 -12.508 -17.766 1 98.5 415 PHE A O 1
ATOM 3228 N N . ILE A 1 416 ? 3.723 -13.898 -16.062 1 98.69 416 ILE A N 1
ATOM 3229 C CA . ILE A 1 416 ? 2.305 -14.18 -16.266 1 98.69 416 ILE A CA 1
ATOM 3230 C C . ILE A 1 416 ? 1.502 -13.633 -15.086 1 98.69 416 ILE A C 1
ATOM 3232 O O . ILE A 1 416 ? 1.614 -14.125 -13.961 1 98.69 416 ILE A O 1
ATOM 3236 N N . ALA A 1 417 ? 0.656 -12.641 -15.32 1 98.19 417 ALA A N 1
ATOM 3237 C CA . ALA A 1 417 ? -0.147 -12 -14.281 1 98.19 417 ALA A CA 1
ATOM 3238 C C . ALA A 1 417 ? -1.284 -12.914 -13.828 1 98.19 417 ALA A C 1
ATOM 3240 O O . ALA A 1 417 ? -1.668 -13.836 -14.547 1 98.19 417 ALA A O 1
ATOM 3241 N N . ASN A 1 418 ? -1.853 -12.641 -12.688 1 96.56 418 ASN A N 1
ATOM 3242 C CA . ASN A 1 418 ? -2.902 -13.461 -12.094 1 96.56 418 ASN A CA 1
ATOM 3243 C C . ASN A 1 418 ? -4.246 -13.234 -12.781 1 96.56 418 ASN A C 1
ATOM 3245 O O . ASN A 1 418 ? -4.422 -12.25 -13.5 1 96.56 418 ASN A O 1
ATOM 3249 N N . SER A 1 419 ? -5.203 -14.125 -12.531 1 94.38 419 SER A N 1
ATOM 3250 C CA . SER A 1 419 ? -6.562 -14.164 -13.062 1 94.38 419 SER A CA 1
ATOM 3251 C C . SER A 1 419 ? -6.648 -15.031 -14.312 1 94.38 419 SER A C 1
ATOM 3253 O O . SER A 1 419 ? -6.316 -16.219 -14.266 1 94.38 419 SER A O 1
ATOM 3255 N N . MET A 1 420 ? -6.953 -14.469 -15.461 1 95.38 420 MET A N 1
ATOM 3256 C CA . MET A 1 420 ? -7.203 -15.336 -16.609 1 95.38 420 MET A CA 1
ATOM 3257 C C . MET A 1 420 ? -5.898 -15.727 -17.297 1 95.38 420 MET A C 1
ATOM 3259 O O . MET A 1 420 ? -5.777 -16.828 -17.828 1 95.38 420 MET A O 1
ATOM 3263 N N . PRO A 1 421 ? -4.871 -14.906 -17.312 1 97.5 421 PRO A N 1
ATOM 3264 C CA . PRO A 1 421 ? -3.635 -15.305 -18 1 97.5 421 PRO A CA 1
ATOM 3265 C C . PRO A 1 421 ? -3.053 -16.609 -17.438 1 97.5 421 PRO A C 1
ATOM 3267 O O . PRO A 1 421 ? -2.688 -17.5 -18.203 1 97.5 421 PRO A O 1
ATOM 3270 N N . VAL A 1 422 ? -3.004 -16.797 -16.125 1 97.44 422 VAL A N 1
ATOM 3271 C CA . VAL A 1 422 ? -2.441 -18.016 -15.547 1 97.44 422 VAL A CA 1
ATOM 3272 C C . VAL A 1 422 ? -3.312 -19.203 -15.906 1 97.44 422 VAL A C 1
ATOM 3274 O O . VAL A 1 422 ? -2.812 -20.328 -16.047 1 97.44 422 VAL A O 1
ATOM 3277 N N . ARG A 1 423 ? -4.617 -19.031 -15.969 1 96.69 423 ARG A N 1
ATOM 3278 C CA . ARG A 1 423 ? -5.551 -20.109 -16.266 1 96.69 423 ARG A CA 1
ATOM 3279 C C . ARG A 1 423 ? -5.473 -20.5 -17.75 1 96.69 423 ARG A C 1
ATOM 3281 O O . ARG A 1 423 ? -5.512 -21.688 -18.078 1 96.69 423 ARG A O 1
ATOM 3288 N N . ASP A 1 424 ? -5.355 -19.5 -18.609 1 97.44 424 ASP A N 1
ATOM 3289 C CA . ASP A 1 424 ? -5.223 -19.797 -20.031 1 97.44 424 ASP A CA 1
ATOM 3290 C C . ASP A 1 424 ? -3.92 -20.531 -20.312 1 97.44 424 ASP A C 1
ATOM 3292 O O . ASP A 1 424 ? -3.877 -21.406 -21.188 1 97.44 424 ASP A O 1
ATOM 3296 N N . ILE A 1 425 ? -2.906 -20.188 -19.609 1 98.19 425 ILE A N 1
ATOM 3297 C CA . ILE A 1 425 ? -1.65 -20.922 -19.734 1 98.19 425 ILE A CA 1
ATOM 3298 C C . ILE A 1 425 ? -1.848 -22.359 -19.266 1 98.19 425 ILE A C 1
ATOM 3300 O O . ILE A 1 425 ? -1.386 -23.297 -19.938 1 98.19 425 ILE A O 1
ATOM 3304 N N . GLU A 1 426 ? -2.553 -22.547 -18.203 1 97.69 426 GLU A N 1
ATOM 3305 C CA . GLU A 1 426 ? -2.826 -23.875 -17.672 1 97.69 426 GLU A CA 1
ATOM 3306 C C . GLU A 1 426 ? -3.578 -24.734 -18.688 1 97.69 426 GLU A C 1
ATOM 3308 O O . GLU A 1 426 ? -3.252 -25.906 -18.875 1 97.69 426 GLU A O 1
ATOM 3313 N N . TYR A 1 427 ? -4.508 -24.125 -19.375 1 97.56 427 TYR A N 1
ATOM 3314 C CA . TYR A 1 427 ? -5.398 -24.891 -20.25 1 97.56 427 TYR A CA 1
ATOM 3315 C C . TYR A 1 427 ? -4.746 -25.141 -21.594 1 97.56 427 TYR A C 1
ATOM 3317 O O . TYR A 1 427 ? -4.922 -26.203 -22.188 1 97.56 427 TYR A O 1
ATOM 3325 N N . PHE A 1 428 ? -3.91 -24.141 -22.078 1 98.31 428 PHE A N 1
ATOM 3326 C CA . PHE A 1 428 ? -3.729 -24.172 -23.516 1 98.31 428 PHE A CA 1
ATOM 3327 C C . PHE A 1 428 ? -2.25 -24.125 -23.891 1 98.31 428 PHE A C 1
ATOM 3329 O O . PHE A 1 428 ? -1.878 -24.344 -25.031 1 98.31 428 PHE A O 1
ATOM 3336 N N . TRP A 1 429 ? -1.346 -23.828 -22.953 1 98.44 429 TRP A N 1
ATOM 3337 C CA . TRP A 1 429 ? 0.076 -23.734 -23.281 1 98.44 429 TRP A CA 1
ATOM 3338 C C . TRP A 1 429 ? 0.585 -25.047 -23.859 1 98.44 429 TRP A C 1
ATOM 3340 O O . TRP A 1 429 ? 0.432 -26.109 -23.25 1 98.44 429 TRP A O 1
ATOM 3350 N N . GLN A 1 430 ? 1.169 -25 -24.984 1 97 430 GLN A N 1
ATOM 3351 C CA . GLN A 1 430 ? 1.667 -26.188 -25.656 1 97 430 GLN A CA 1
ATOM 3352 C C . GLN A 1 430 ? 3.08 -26.547 -25.203 1 97 430 GLN A C 1
ATOM 3354 O O . GLN A 1 430 ? 3.977 -25.703 -25.234 1 97 430 GLN A O 1
ATOM 3359 N N . PRO A 1 431 ? 3.221 -27.812 -24.719 1 97.75 431 PRO A N 1
ATOM 3360 C CA . PRO A 1 431 ? 4.59 -28.219 -24.391 1 97.75 431 PRO A CA 1
ATOM 3361 C C . PRO A 1 431 ? 5.543 -28.078 -25.578 1 97.75 431 PRO A C 1
ATOM 3363 O O . PRO A 1 431 ? 5.152 -28.344 -26.719 1 97.75 431 PRO A O 1
ATOM 3366 N N . GLY A 1 432 ? 6.742 -27.688 -25.297 1 96.62 432 GLY A N 1
ATOM 3367 C CA . GLY A 1 432 ? 7.719 -27.484 -26.359 1 96.62 432 GLY A CA 1
ATOM 3368 C C . GLY A 1 432 ? 9.148 -27.453 -25.859 1 96.62 432 GLY A C 1
ATOM 3369 O O . GLY A 1 432 ? 9.445 -27.953 -24.766 1 96.62 432 GLY A O 1
ATOM 3370 N N . THR A 1 433 ? 9.984 -26.969 -26.766 1 97.06 433 THR A N 1
ATOM 3371 C CA . THR A 1 433 ? 11.414 -27.031 -26.484 1 97.06 433 THR A CA 1
ATOM 3372 C C . THR A 1 433 ? 12.047 -25.656 -26.594 1 97.06 433 THR A C 1
ATOM 3374 O O . THR A 1 433 ? 13.258 -25.531 -26.828 1 97.06 433 THR A O 1
ATOM 3377 N N . LEU A 1 434 ? 11.234 -24.625 -26.453 1 97.31 434 LEU A N 1
ATOM 3378 C CA . LEU A 1 434 ? 11.742 -23.266 -26.578 1 97.31 434 LEU A CA 1
ATOM 3379 C C . LEU A 1 434 ? 12.359 -22.797 -25.266 1 97.31 434 LEU A C 1
ATOM 3381 O O . LEU A 1 434 ? 13.031 -21.766 -25.219 1 97.31 434 LEU A O 1
ATOM 3385 N N . HIS A 1 435 ? 12.203 -23.5 -24.219 1 97.75 435 HIS A N 1
ATOM 3386 C CA . HIS A 1 435 ? 12.773 -23.219 -22.906 1 97.75 435 HIS A CA 1
ATOM 3387 C C . HIS A 1 435 ? 12.336 -21.859 -22.406 1 97.75 435 HIS A C 1
ATOM 3389 O O . HIS A 1 435 ? 13.156 -21.109 -21.859 1 97.75 435 HIS A O 1
ATOM 3395 N N . ILE A 1 436 ? 11.055 -21.5 -22.672 1 97.38 436 ILE A N 1
ATOM 3396 C CA . ILE A 1 436 ? 10.469 -20.297 -22.094 1 97.38 436 ILE A CA 1
ATOM 3397 C C . ILE A 1 436 ? 10.492 -20.391 -20.562 1 97.38 436 ILE A C 1
ATOM 3399 O O . ILE A 1 436 ? 10.227 -21.453 -20 1 97.38 436 ILE A O 1
ATOM 3403 N N . GLN A 1 437 ? 10.859 -19.328 -19.891 1 95.38 437 GLN A N 1
ATOM 3404 C CA . GLN A 1 437 ? 10.93 -19.297 -18.422 1 95.38 437 GLN A CA 1
ATOM 3405 C C . GLN A 1 437 ? 9.75 -18.531 -17.828 1 95.38 437 GLN A C 1
ATOM 3407 O O . GLN A 1 437 ? 9.711 -17.297 -17.875 1 95.38 437 GLN A O 1
ATOM 3412 N N . PRO A 1 438 ? 8.844 -19.234 -17.234 1 97.06 438 PRO A N 1
ATOM 3413 C CA . PRO A 1 438 ? 7.703 -18.547 -16.625 1 97.06 438 PRO A CA 1
ATOM 3414 C C . PRO A 1 438 ? 8.062 -17.859 -15.305 1 97.06 438 PRO A C 1
ATOM 3416 O O . PRO A 1 438 ? 8.812 -18.422 -14.492 1 97.06 438 PRO A O 1
ATOM 3419 N N . TYR A 1 439 ? 7.602 -16.672 -15.07 1 97.44 439 TYR A N 1
ATOM 3420 C CA . TYR A 1 439 ? 7.605 -15.914 -13.82 1 97.44 439 TYR A CA 1
ATOM 3421 C C . TYR A 1 439 ? 6.191 -15.516 -13.422 1 97.44 439 TYR A C 1
ATOM 3423 O O . TYR A 1 439 ? 5.328 -15.312 -14.273 1 97.44 439 TYR A O 1
ATOM 3431 N N . PHE A 1 440 ? 5.969 -15.477 -12.164 1 97.81 440 PHE A N 1
ATOM 3432 C CA . PHE A 1 440 ? 4.629 -15.164 -11.68 1 97.81 440 PHE A CA 1
ATOM 3433 C C . PHE A 1 440 ? 4.652 -14.82 -10.195 1 97.81 440 PHE A C 1
ATOM 3435 O O . PHE A 1 440 ? 5.621 -15.125 -9.5 1 97.81 440 PHE A O 1
ATOM 3442 N N . ASN A 1 441 ? 3.594 -14.094 -9.672 1 97.12 441 ASN A N 1
ATOM 3443 C CA . ASN A 1 441 ? 3.316 -13.859 -8.258 1 97.12 441 ASN A CA 1
ATOM 3444 C C . ASN A 1 441 ? 2.127 -14.688 -7.781 1 97.12 441 ASN A C 1
ATOM 3446 O O . ASN A 1 441 ? 1.002 -14.188 -7.723 1 97.12 441 ASN A O 1
ATOM 3450 N N . ARG A 1 442 ? 2.438 -15.922 -7.336 1 96.12 442 ARG A N 1
ATOM 3451 C CA . ARG A 1 442 ? 1.345 -16.812 -6.965 1 96.12 442 ARG A CA 1
ATOM 3452 C C . ARG A 1 442 ? 1.356 -17.109 -5.469 1 96.12 442 ARG A C 1
ATOM 3454 O O . ARG A 1 442 ? 0.582 -17.938 -4.988 1 96.12 442 ARG A O 1
ATOM 3461 N N . GLY A 1 443 ? 2.238 -16.453 -4.719 1 94.44 443 GLY A N 1
ATOM 3462 C CA . GLY A 1 443 ? 2.236 -16.688 -3.283 1 94.44 443 GLY A CA 1
ATOM 3463 C C . GLY A 1 443 ? 0.928 -16.297 -2.621 1 94.44 443 GLY A C 1
ATOM 3464 O O . GLY A 1 443 ? 0.31 -17.109 -1.931 1 94.44 443 GLY A O 1
ATOM 3465 N N . ALA A 1 444 ? 0.507 -15.094 -2.938 1 95.38 444 ALA A N 1
ATOM 3466 C CA . ALA A 1 444 ? -0.745 -14.609 -2.355 1 95.38 444 ALA A CA 1
ATOM 3467 C C . ALA A 1 444 ? -1.812 -14.43 -3.43 1 95.38 444 ALA A C 1
ATOM 3469 O O . ALA A 1 444 ? -2.943 -14.039 -3.131 1 95.38 444 ALA A O 1
ATOM 3470 N N . ASN A 1 445 ? -1.476 -14.664 -4.645 1 95.31 445 ASN A N 1
ATOM 3471 C CA . ASN A 1 445 ? -2.4 -14.617 -5.773 1 95.31 445 ASN A CA 1
ATOM 3472 C C . ASN A 1 445 ? -2.973 -13.219 -5.98 1 95.31 445 ASN A C 1
ATOM 3474 O O . ASN A 1 445 ? -4.145 -13.07 -6.328 1 95.31 445 ASN A O 1
ATOM 3478 N N . GLY A 1 446 ? -2.246 -12.195 -5.672 1 94.75 446 GLY A N 1
ATOM 3479 C CA . GLY A 1 446 ? -2.713 -10.836 -5.891 1 94.75 446 GLY A CA 1
ATOM 3480 C C . GLY A 1 446 ? -2.477 -10.344 -7.305 1 94.75 446 GLY A C 1
ATOM 3481 O O . GLY A 1 446 ? -1.574 -10.82 -7.992 1 94.75 446 GLY A O 1
ATOM 3482 N N . ILE A 1 447 ? -3.244 -9.344 -7.73 1 95.31 447 ILE A N 1
ATOM 3483 C CA . ILE A 1 447 ? -3.004 -8.727 -9.031 1 95.31 447 ILE A CA 1
ATOM 3484 C C . ILE A 1 447 ? -2.125 -7.492 -8.867 1 95.31 447 ILE A C 1
ATOM 3486 O O . ILE A 1 447 ? -1.727 -6.867 -9.852 1 95.31 447 ILE A O 1
ATOM 3490 N N . ASP A 1 448 ? -1.818 -7.102 -7.633 1 95.19 448 ASP A N 1
ATOM 3491 C CA . ASP A 1 448 ? -1 -5.926 -7.355 1 95.19 448 ASP A CA 1
ATOM 3492 C C . ASP A 1 448 ? 0.464 -6.18 -7.707 1 95.19 448 ASP A C 1
ATOM 3494 O O . ASP A 1 448 ? 0.958 -7.301 -7.562 1 95.19 448 ASP A O 1
ATOM 3498 N N . GLY A 1 449 ? 1.153 -5.184 -8.266 1 97.38 449 GLY A N 1
ATOM 3499 C CA . GLY A 1 449 ? 2.596 -5.129 -8.438 1 97.38 449 GLY A CA 1
ATOM 3500 C C . GLY A 1 449 ? 3.094 -5.988 -9.586 1 97.38 449 GLY A C 1
ATOM 3501 O O . GLY A 1 449 ? 4.281 -6.316 -9.648 1 97.38 449 GLY A O 1
ATOM 3502 N N . THR A 1 450 ? 2.209 -6.48 -10.453 1 97.38 450 THR A N 1
ATOM 3503 C CA . THR A 1 450 ? 2.627 -7.41 -11.5 1 97.38 450 THR A CA 1
ATOM 3504 C C . THR A 1 450 ? 3.547 -6.719 -12.5 1 97.38 450 THR A C 1
ATOM 3506 O O . THR A 1 450 ? 4.57 -7.277 -12.898 1 97.38 450 THR A O 1
ATOM 3509 N N . LEU A 1 451 ? 3.209 -5.465 -12.938 1 98.31 451 LEU A N 1
ATOM 3510 C CA . LEU A 1 451 ? 4.086 -4.719 -13.836 1 98.31 451 LEU A CA 1
ATOM 3511 C C . LEU A 1 451 ? 5.434 -4.449 -13.172 1 98.31 451 LEU A C 1
ATOM 3513 O O . LEU A 1 451 ? 6.48 -4.68 -13.781 1 98.31 451 LEU A O 1
ATOM 3517 N N . SER A 1 452 ? 5.418 -3.969 -11.93 1 98.69 452 SER A N 1
ATOM 3518 C CA . SER A 1 452 ? 6.641 -3.648 -11.203 1 98.69 452 SER A CA 1
ATOM 3519 C C . SER A 1 452 ? 7.535 -4.875 -11.055 1 98.69 452 SER A C 1
ATOM 3521 O O . SER A 1 452 ? 8.75 -4.785 -11.242 1 98.69 452 SER A O 1
ATOM 3523 N N . THR A 1 453 ? 6.945 -6.027 -10.727 1 98.69 453 THR A N 1
ATOM 3524 C CA . THR A 1 453 ? 7.723 -7.258 -10.609 1 98.69 453 THR A CA 1
ATOM 3525 C C . THR A 1 453 ? 8.336 -7.641 -11.953 1 98.69 453 THR A C 1
ATOM 3527 O O . THR A 1 453 ? 9.5 -8.039 -12.023 1 98.69 453 THR A O 1
ATOM 3530 N N . ALA A 1 454 ? 7.531 -7.566 -13.031 1 98.62 454 ALA A N 1
ATOM 3531 C CA . ALA A 1 454 ? 8.023 -7.883 -14.367 1 98.62 454 ALA A CA 1
ATOM 3532 C C . ALA A 1 454 ? 9.188 -6.98 -14.75 1 98.62 454 ALA A C 1
ATOM 3534 O O . ALA A 1 454 ? 10.156 -7.434 -15.375 1 98.62 454 ALA A O 1
ATOM 3535 N N . LEU A 1 455 ? 9.094 -5.719 -14.406 1 98.5 455 LEU A N 1
ATOM 3536 C CA . LEU A 1 455 ? 10.188 -4.781 -14.672 1 98.5 455 LEU A CA 1
ATOM 3537 C C . LEU A 1 455 ? 11.438 -5.176 -13.891 1 98.5 455 LEU A C 1
ATOM 3539 O O . LEU A 1 455 ? 12.547 -5.129 -14.43 1 98.5 455 LEU A O 1
ATOM 3543 N N . GLY A 1 456 ? 11.25 -5.547 -12.625 1 98.5 456 GLY A N 1
ATOM 3544 C CA . GLY A 1 456 ? 12.383 -6.023 -11.852 1 98.5 456 GLY A CA 1
ATOM 3545 C C . GLY A 1 456 ? 13.078 -7.215 -12.477 1 98.5 456 GLY A C 1
ATOM 3546 O O . GLY A 1 456 ? 14.305 -7.23 -12.594 1 98.5 456 GLY A O 1
ATOM 3547 N N . MET A 1 457 ? 12.266 -8.164 -12.945 1 97.19 457 MET A N 1
ATOM 3548 C CA . MET A 1 457 ? 12.789 -9.375 -13.578 1 97.19 457 MET A CA 1
ATOM 3549 C C . MET A 1 457 ? 13.547 -9.031 -14.852 1 97.19 457 MET A C 1
ATOM 3551 O O . MET A 1 457 ? 14.531 -9.695 -15.188 1 97.19 457 MET A O 1
ATOM 3555 N N . SER A 1 458 ? 13.133 -8.016 -15.547 1 97.62 458 SER A N 1
ATOM 3556 C CA . SER A 1 458 ? 13.672 -7.699 -16.875 1 97.62 458 SER A CA 1
ATOM 3557 C C . SER A 1 458 ? 14.812 -6.691 -16.781 1 97.62 458 SER A C 1
ATOM 3559 O O . SER A 1 458 ? 15.5 -6.43 -17.766 1 97.62 458 SER A O 1
ATOM 3561 N N . HIS A 1 459 ? 15.055 -6.09 -15.609 1 97.75 459 HIS A N 1
ATOM 3562 C CA . HIS A 1 459 ? 16.062 -5.051 -15.453 1 97.75 459 HIS A CA 1
ATOM 3563 C C . HIS A 1 459 ? 17.453 -5.57 -15.82 1 97.75 459 HIS A C 1
ATOM 3565 O O . HIS A 1 459 ? 17.953 -6.512 -15.195 1 97.75 459 HIS A O 1
ATOM 3571 N N . ARG A 1 460 ? 18.109 -5.039 -16.844 1 95.25 460 ARG A N 1
ATOM 3572 C CA . ARG A 1 460 ? 19.438 -5.359 -17.359 1 95.25 460 ARG A CA 1
ATOM 3573 C C . ARG A 1 460 ? 19.516 -6.828 -17.766 1 95.25 460 ARG A C 1
ATOM 3575 O O . ARG A 1 460 ? 20.531 -7.488 -17.516 1 95.25 460 ARG A O 1
ATOM 3582 N N . GLN A 1 461 ? 18.391 -7.324 -18.312 1 91.5 461 GLN A N 1
ATOM 3583 C CA . GLN A 1 461 ? 18.312 -8.719 -18.75 1 91.5 461 GLN A CA 1
ATOM 3584 C C . GLN A 1 461 ? 17.812 -8.812 -20.188 1 91.5 461 GLN A C 1
ATOM 3586 O O . GLN A 1 461 ? 17.531 -7.801 -20.828 1 91.5 461 GLN A O 1
ATOM 3591 N N . GLN A 1 462 ? 17.844 -10.078 -20.594 1 88.81 462 GLN A N 1
ATOM 3592 C CA . GLN A 1 462 ? 17.328 -10.359 -21.938 1 88.81 462 GLN A CA 1
ATOM 3593 C C . GLN A 1 462 ? 15.906 -9.82 -22.109 1 88.81 462 GLN A C 1
ATOM 3595 O O . GLN A 1 462 ? 15.188 -9.633 -21.125 1 88.81 462 GLN A O 1
ATOM 3600 N N . SER A 1 463 ? 15.562 -9.539 -23.359 1 96.88 463 SER A N 1
ATOM 3601 C CA . SER A 1 463 ? 14.211 -9.07 -23.656 1 96.88 463 SER A CA 1
ATOM 3602 C C . SER A 1 463 ? 13.156 -10.008 -23.078 1 96.88 463 SER A C 1
ATOM 3604 O O . SER A 1 463 ? 13.258 -11.227 -23.203 1 96.88 463 SER A O 1
ATOM 3606 N N . SER A 1 464 ? 12.164 -9.422 -22.422 1 98.19 464 SER A N 1
ATOM 3607 C CA . SER A 1 464 ? 11.172 -10.164 -21.656 1 98.19 464 SER A CA 1
ATOM 3608 C C . SER A 1 464 ? 9.75 -9.781 -22.062 1 98.19 464 SER A C 1
ATOM 3610 O O . SER A 1 464 ? 9.547 -8.781 -22.766 1 98.19 464 SER A O 1
ATOM 3612 N N . VAL A 1 465 ? 8.797 -10.594 -21.672 1 98.75 465 VAL A N 1
ATOM 3613 C CA . VAL A 1 465 ? 7.395 -10.375 -21.984 1 98.75 465 VAL A CA 1
ATOM 3614 C C . VAL A 1 465 ? 6.551 -10.461 -20.719 1 98.75 465 VAL A C 1
ATOM 3616 O O . VAL A 1 465 ? 6.832 -11.273 -19.844 1 98.75 465 VAL A O 1
ATOM 3619 N N . LEU A 1 466 ? 5.629 -9.562 -20.547 1 98.81 466 LEU A N 1
ATOM 3620 C CA . LEU A 1 466 ? 4.582 -9.625 -19.531 1 98.81 466 LEU A CA 1
ATOM 3621 C C . LEU A 1 466 ? 3.225 -9.898 -20.172 1 98.81 466 LEU A C 1
ATOM 3623 O O . LEU A 1 466 ? 2.801 -9.164 -21.078 1 98.81 466 LEU A O 1
ATOM 3627 N N . LEU A 1 467 ? 2.588 -11.008 -19.828 1 98.88 467 LEU A N 1
ATOM 3628 C CA . LEU A 1 467 ? 1.201 -11.281 -20.188 1 98.88 467 LEU A CA 1
ATOM 3629 C C . LEU A 1 467 ? 0.259 -10.898 -19.047 1 98.88 467 LEU A C 1
ATOM 3631 O O . LEU A 1 467 ? 0.306 -11.492 -17.969 1 98.88 467 LEU A O 1
ATOM 3635 N N . THR A 1 468 ? -0.614 -9.883 -19.297 1 98.56 468 THR A N 1
ATOM 3636 C CA . THR A 1 468 ? -1.42 -9.336 -18.203 1 98.56 468 THR A CA 1
ATOM 3637 C C . THR A 1 468 ? -2.811 -8.953 -18.703 1 98.56 468 THR A C 1
ATOM 3639 O O . THR A 1 468 ? -3.047 -8.891 -19.906 1 98.56 468 THR A O 1
ATOM 3642 N N . GLY A 1 469 ? -3.768 -8.906 -17.797 1 97.62 469 GLY A N 1
ATOM 3643 C CA . GLY A 1 469 ? -5.062 -8.305 -18.078 1 97.62 469 GLY A CA 1
ATOM 3644 C C . GLY A 1 469 ? -5.074 -6.801 -17.875 1 97.62 469 GLY A C 1
ATOM 3645 O O . GLY A 1 469 ? -4.129 -6.234 -17.328 1 97.62 469 GLY A O 1
ATOM 3646 N N . ASP A 1 470 ? -6.184 -6.184 -18.312 1 96.88 470 ASP A N 1
ATOM 3647 C CA . ASP A 1 470 ? -6.281 -4.73 -18.234 1 96.88 470 ASP A CA 1
ATOM 3648 C C . ASP A 1 470 ? -6.352 -4.254 -16.797 1 96.88 470 ASP A C 1
ATOM 3650 O O . ASP A 1 470 ? -5.605 -3.357 -16.391 1 96.88 470 ASP A O 1
ATOM 3654 N N . LEU A 1 471 ? -7.129 -4.859 -15.914 1 96.69 471 LEU A N 1
ATOM 3655 C CA . LEU A 1 471 ? -7.262 -4.41 -14.531 1 96.69 471 LEU A CA 1
ATOM 3656 C C . LEU A 1 471 ? -5.969 -4.629 -13.758 1 96.69 471 LEU A C 1
ATOM 3658 O O . LEU A 1 471 ? -5.582 -3.799 -12.93 1 96.69 471 LEU A O 1
ATOM 3662 N N . ALA A 1 472 ? -5.34 -5.789 -14 1 97.56 472 ALA A N 1
ATOM 3663 C CA . ALA A 1 472 ? -4.078 -6.059 -13.312 1 97.56 472 ALA A CA 1
ATOM 3664 C C . ALA A 1 472 ? -3.018 -5.027 -13.695 1 97.56 472 ALA A C 1
ATOM 3666 O O . ALA A 1 472 ? -2.256 -4.57 -12.836 1 97.56 472 ALA A O 1
ATOM 3667 N N . LEU A 1 473 ? -2.967 -4.652 -14.93 1 98 473 LEU A N 1
ATOM 3668 C CA . LEU A 1 473 ? -2.018 -3.637 -15.375 1 98 473 LEU A CA 1
ATOM 3669 C C . LEU A 1 473 ? -2.326 -2.289 -14.727 1 98 473 LEU A C 1
ATOM 3671 O O . LEU A 1 473 ? -1.426 -1.625 -14.211 1 98 473 LEU A O 1
ATOM 3675 N N . LEU A 1 474 ? -3.6 -1.912 -14.773 1 96.69 474 LEU A N 1
ATOM 3676 C CA . LEU A 1 474 ? -4.016 -0.61 -14.266 1 96.69 474 LEU A CA 1
ATOM 3677 C C . LEU A 1 474 ? -3.805 -0.521 -12.758 1 96.69 474 LEU A C 1
ATOM 3679 O O . LEU A 1 474 ? -3.541 0.56 -12.227 1 96.69 474 LEU A O 1
ATOM 3683 N N . HIS A 1 475 ? -3.893 -1.618 -12.078 1 97 475 HIS A N 1
ATOM 3684 C CA . HIS A 1 475 ? -3.678 -1.652 -10.633 1 97 475 HIS A CA 1
ATOM 3685 C C . HIS A 1 475 ? -2.252 -1.249 -10.281 1 97 475 HIS A C 1
ATOM 3687 O O . HIS A 1 475 ? -2.004 -0.719 -9.195 1 97 475 HIS A O 1
ATOM 3693 N N . ASP A 1 476 ? -1.311 -1.419 -11.164 1 97.31 476 ASP A N 1
ATOM 3694 C CA . ASP A 1 476 ? 0.108 -1.186 -10.906 1 97.31 476 ASP A CA 1
ATOM 3695 C C . ASP A 1 476 ? 0.684 -0.176 -11.898 1 97.31 476 ASP A C 1
ATOM 3697 O O . ASP A 1 476 ? 1.828 -0.312 -12.336 1 97.31 476 ASP A O 1
ATOM 3701 N N . THR A 1 477 ? -0.038 0.818 -12.273 1 95.5 477 THR A N 1
ATOM 3702 C CA . THR A 1 477 ? 0.362 1.768 -13.305 1 95.5 477 THR A CA 1
ATOM 3703 C C . THR A 1 477 ? 1.615 2.529 -12.883 1 95.5 477 THR A C 1
ATOM 3705 O O . THR A 1 477 ? 2.404 2.955 -13.727 1 95.5 477 THR A O 1
ATOM 3708 N N . ASN A 1 478 ? 1.822 2.688 -11.57 1 95.75 478 ASN A N 1
ATOM 3709 C CA . ASN A 1 478 ? 2.98 3.441 -11.102 1 95.75 478 ASN A CA 1
ATOM 3710 C C . ASN A 1 478 ? 4.285 2.711 -11.406 1 95.75 478 ASN A C 1
ATOM 3712 O O . ASN A 1 478 ? 5.363 3.299 -11.32 1 95.75 478 ASN A O 1
ATOM 3716 N N . GLY A 1 479 ? 4.137 1.412 -11.75 1 97 479 GLY A N 1
ATOM 3717 C CA . GLY A 1 479 ? 5.32 0.732 -12.25 1 97 479 GLY A CA 1
ATOM 3718 C C . GLY A 1 479 ? 5.957 1.435 -13.438 1 97 479 GLY A C 1
ATOM 3719 O O . GLY A 1 479 ? 7.176 1.385 -13.617 1 97 479 GLY A O 1
ATOM 3720 N N . PHE A 1 480 ? 5.18 2.176 -14.227 1 96.81 480 PHE A N 1
ATOM 3721 C CA . PHE A 1 480 ? 5.68 2.859 -15.414 1 96.81 480 PHE A CA 1
ATOM 3722 C C . PHE A 1 480 ? 6.617 3.998 -15.031 1 96.81 480 PHE A C 1
ATOM 3724 O O . PHE A 1 480 ? 7.434 4.441 -15.844 1 96.81 480 PHE A O 1
ATOM 3731 N N . LEU A 1 481 ? 6.52 4.504 -13.766 1 94.69 481 LEU A N 1
ATOM 3732 C CA . LEU A 1 481 ? 7.379 5.59 -13.305 1 94.69 481 LEU A CA 1
ATOM 3733 C C . LEU A 1 481 ? 8.836 5.148 -13.258 1 94.69 481 LEU A C 1
ATOM 3735 O O . LEU A 1 481 ? 9.742 5.98 -13.164 1 94.69 481 LEU A O 1
ATOM 3739 N N . LEU A 1 482 ? 9.117 3.855 -13.375 1 93.38 482 LEU A N 1
ATOM 3740 C CA . LEU A 1 482 ? 10.461 3.291 -13.289 1 93.38 482 LEU A CA 1
ATOM 3741 C C . LEU A 1 482 ? 11.211 3.477 -14.609 1 93.38 482 LEU A C 1
ATOM 3743 O O . LEU A 1 482 ? 12.414 3.219 -14.68 1 93.38 482 LEU A O 1
ATOM 3747 N N . GLN A 1 483 ? 10.555 3.906 -15.602 1 89.75 483 GLN A N 1
ATOM 3748 C CA . GLN A 1 483 ? 11.078 3.91 -16.953 1 89.75 483 GLN A CA 1
ATOM 3749 C C . GLN A 1 483 ? 12.438 4.602 -17.016 1 89.75 483 GLN A C 1
ATOM 3751 O O . GLN A 1 483 ? 13.336 4.16 -17.734 1 89.75 483 GLN A O 1
ATOM 3756 N N . ASP A 1 484 ? 12.609 5.645 -16.219 1 86.81 484 ASP A N 1
ATOM 3757 C CA . ASP A 1 484 ? 13.836 6.438 -16.312 1 86.81 484 ASP A CA 1
ATOM 3758 C C . ASP A 1 484 ? 14.984 5.758 -15.578 1 86.81 484 ASP A C 1
ATOM 3760 O O . ASP A 1 484 ? 16.156 6.102 -15.789 1 86.81 484 ASP A O 1
ATOM 3764 N N . TYR A 1 485 ? 14.695 4.793 -14.797 1 90.88 485 TYR A N 1
ATOM 3765 C CA . TYR A 1 485 ? 15.734 4.211 -13.961 1 90.88 485 TYR A CA 1
ATOM 3766 C C . TYR A 1 485 ? 15.891 2.721 -14.242 1 90.88 485 TYR A C 1
ATOM 3768 O O . TYR A 1 485 ? 16.891 2.109 -13.844 1 90.88 485 TYR A O 1
ATOM 3776 N N . TRP A 1 486 ? 14.945 2.184 -14.922 1 94.31 486 TRP A N 1
ATOM 3777 C CA . TRP A 1 486 ? 14.953 0.798 -15.383 1 94.31 486 TRP A CA 1
ATOM 3778 C C . TRP A 1 486 ? 15.68 0.671 -16.719 1 94.31 486 TRP A C 1
ATOM 3780 O O . TRP A 1 486 ? 15.547 1.541 -17.578 1 94.31 486 TRP A O 1
ATOM 3790 N N . GLN A 1 487 ? 16.562 -0.345 -16.891 1 95.62 487 GLN A N 1
ATOM 3791 C CA . GLN A 1 487 ? 17.266 -0.626 -18.141 1 95.62 487 GLN A CA 1
ATOM 3792 C C . GLN A 1 487 ? 16.922 -2.016 -18.672 1 95.62 487 GLN A C 1
ATOM 3794 O O . GLN A 1 487 ? 17.016 -3.004 -17.938 1 95.62 487 GLN A O 1
ATOM 3799 N N . GLY A 1 488 ? 16.5 -2.117 -19.891 1 95.88 488 GLY A N 1
ATOM 3800 C CA . GLY A 1 488 ? 16.156 -3.375 -20.516 1 95.88 488 GLY A CA 1
ATOM 3801 C C . GLY A 1 488 ? 14.953 -3.26 -21.438 1 95.88 488 GLY A C 1
ATOM 3802 O O . GLY A 1 488 ? 14.711 -2.199 -22.016 1 95.88 488 GLY A O 1
ATOM 3803 N N . HIS A 1 489 ? 14.391 -4.398 -21.719 1 97.75 489 HIS A N 1
ATOM 3804 C CA . HIS A 1 489 ? 13.219 -4.441 -22.594 1 97.75 489 HIS A CA 1
ATOM 3805 C C . HIS A 1 489 ? 12.102 -5.273 -21.969 1 97.75 489 HIS A C 1
ATOM 3807 O O . HIS A 1 489 ? 12.352 -6.332 -21.391 1 97.75 489 HIS A O 1
ATOM 3813 N N . LEU A 1 490 ? 10.953 -4.723 -22.047 1 98.5 490 LEU A N 1
ATOM 3814 C CA . LEU A 1 490 ? 9.75 -5.449 -21.641 1 98.5 490 LEU A CA 1
ATOM 3815 C C . LEU A 1 490 ? 8.609 -5.191 -22.625 1 98.5 490 LEU A C 1
ATOM 3817 O O . LEU A 1 490 ? 8.211 -4.043 -22.828 1 98.5 490 LEU A O 1
ATOM 3821 N N . THR A 1 491 ? 8.164 -6.203 -23.281 1 98.81 491 THR A N 1
ATOM 3822 C CA . THR A 1 491 ? 6.922 -6.148 -24.047 1 98.81 491 THR A CA 1
ATOM 3823 C C . THR A 1 491 ? 5.738 -6.578 -23.188 1 98.81 491 THR A C 1
ATOM 3825 O O . THR A 1 491 ? 5.746 -7.672 -22.609 1 98.81 491 THR A O 1
ATOM 3828 N N . ILE A 1 492 ? 4.773 -5.711 -23.078 1 98.81 492 ILE A N 1
ATOM 3829 C CA . ILE A 1 492 ? 3.594 -5.961 -22.266 1 98.81 492 ILE A CA 1
ATOM 3830 C C . ILE A 1 492 ? 2.41 -6.328 -23.156 1 98.81 492 ILE A C 1
ATOM 3832 O O . ILE A 1 492 ? 1.867 -5.469 -23.859 1 98.81 492 ILE A O 1
ATOM 3836 N N . ILE A 1 493 ? 2.021 -7.566 -23.125 1 98.88 493 ILE A N 1
ATOM 3837 C CA . ILE A 1 493 ? 0.806 -8 -23.812 1 98.88 493 ILE A CA 1
ATOM 3838 C C . ILE A 1 493 ? -0.399 -7.805 -22.891 1 98.88 493 ILE A C 1
ATOM 3840 O O . ILE A 1 493 ? -0.545 -8.508 -21.891 1 98.88 493 ILE A O 1
ATOM 3844 N N . VAL A 1 494 ? -1.25 -6.867 -23.25 1 98.69 494 VAL A N 1
ATOM 3845 C CA . VAL A 1 494 ? -2.41 -6.551 -22.422 1 98.69 494 VAL A CA 1
ATOM 3846 C C . VAL A 1 494 ? -3.674 -7.121 -23.062 1 98.69 494 VAL A C 1
ATOM 3848 O O . VAL A 1 494 ? -4.094 -6.668 -24.141 1 98.69 494 VAL A O 1
ATOM 3851 N N . VAL A 1 495 ? -4.188 -8.141 -22.406 1 98.19 495 VAL A N 1
ATOM 3852 C CA . VAL A 1 495 ? -5.516 -8.617 -22.781 1 98.19 495 VAL A CA 1
ATOM 3853 C C . VAL A 1 495 ? -6.574 -7.645 -22.266 1 98.19 495 VAL A C 1
ATOM 3855 O O . VAL A 1 495 ? -6.973 -7.711 -21.109 1 98.19 495 VAL A O 1
ATOM 3858 N N . ASN A 1 496 ? -7.066 -6.797 -23.109 1 97.25 496 ASN A N 1
ATOM 3859 C CA . ASN A 1 496 ? -8.047 -5.781 -22.734 1 97.25 496 ASN A CA 1
ATOM 3860 C C . ASN A 1 496 ? -9.469 -6.242 -23.016 1 97.25 496 ASN A C 1
ATOM 3862 O O . ASN A 1 496 ? -9.969 -6.07 -24.141 1 97.25 496 ASN A O 1
ATOM 3866 N N . ASN A 1 497 ? -10.078 -6.785 -22.031 1 93.81 497 ASN A N 1
ATOM 3867 C CA . ASN A 1 497 ? -11.469 -7.203 -22.203 1 93.81 497 ASN A CA 1
ATOM 3868 C C . ASN A 1 497 ? -12.422 -6.266 -21.469 1 93.81 497 ASN A C 1
ATOM 3870 O O . ASN A 1 497 ? -13.578 -6.617 -21.234 1 93.81 497 ASN A O 1
ATOM 3874 N N . GLY A 1 498 ? -11.922 -5.188 -21 1 90.62 498 GLY A N 1
ATOM 3875 C CA . GLY A 1 498 ? -12.742 -4.113 -20.453 1 90.62 498 GLY A CA 1
ATOM 3876 C C . GLY A 1 498 ? -13.109 -4.312 -19 1 90.62 498 GLY A C 1
ATOM 3877 O O . GLY A 1 498 ? -14.109 -3.762 -18.531 1 90.62 498 GLY A O 1
ATOM 3878 N N . GLY A 1 499 ? -12.422 -5.133 -18.328 1 92 499 GLY A N 1
ATOM 3879 C CA . GLY A 1 499 ? -12.742 -5.328 -16.922 1 92 499 GLY A CA 1
ATOM 3880 C C . GLY A 1 499 ? -12.375 -6.711 -16.406 1 92 499 GLY A C 1
ATOM 3881 O O . GLY A 1 499 ? -11.398 -7.309 -16.875 1 92 499 GLY A O 1
ATOM 3882 N N . GLY A 1 500 ? -13.07 -7.082 -15.32 1 90.81 500 GLY A N 1
ATOM 3883 C CA . GLY A 1 500 ? -12.805 -8.352 -14.664 1 90.81 500 GLY A CA 1
ATOM 3884 C C . GLY A 1 500 ? -13.484 -9.531 -15.328 1 90.81 500 GLY A C 1
ATOM 3885 O O . GLY A 1 500 ? -14.359 -10.164 -14.742 1 90.81 500 GLY A O 1
ATOM 3886 N N . GLY A 1 501 ? -13.031 -9.93 -16.438 1 87.56 501 GLY A N 1
ATOM 3887 C CA . GLY A 1 501 ? -13.641 -11 -17.203 1 87.56 501 GLY A CA 1
ATOM 3888 C C . GLY A 1 501 ? -13.617 -12.336 -16.484 1 87.56 501 GLY A C 1
ATOM 3889 O O . GLY A 1 501 ? -14.469 -13.195 -16.734 1 87.56 501 GLY A O 1
ATOM 3890 N N . ILE A 1 502 ? -12.727 -12.484 -15.531 1 89.62 502 ILE A N 1
ATOM 3891 C CA . ILE A 1 502 ? -12.594 -13.727 -14.773 1 89.62 502 ILE A CA 1
ATOM 3892 C C . ILE A 1 502 ? -13.883 -14 -14.008 1 89.62 502 ILE A C 1
ATOM 3894 O O . ILE A 1 502 ? -14.242 -15.156 -13.781 1 89.62 502 ILE A O 1
ATOM 3898 N N . PHE A 1 503 ? -14.594 -13 -13.602 1 90.19 503 PHE A N 1
ATOM 3899 C CA . PHE A 1 503 ? -15.766 -13.164 -12.75 1 90.19 503 PHE A CA 1
ATOM 3900 C C . PHE A 1 503 ? -16.953 -13.68 -13.555 1 90.19 503 PHE A C 1
ATOM 3902 O O . PHE A 1 503 ? -17.922 -14.172 -12.992 1 90.19 503 PHE A O 1
ATOM 3909 N N . GLN A 1 504 ? -16.812 -13.578 -14.852 1 88.56 504 GLN A N 1
ATOM 3910 C CA . GLN A 1 504 ? -17.859 -14.094 -15.719 1 88.56 504 GLN A CA 1
ATOM 3911 C C . GLN A 1 504 ? -17.953 -15.617 -15.633 1 88.56 504 GLN A C 1
ATOM 3913 O O . GLN A 1 504 ? -18.984 -16.203 -15.93 1 88.56 504 GLN A O 1
ATOM 3918 N N . MET A 1 505 ? -16.844 -16.203 -15.211 1 86.31 505 MET A N 1
ATOM 3919 C CA . MET A 1 505 ? -16.797 -17.656 -15.125 1 86.31 505 MET A CA 1
ATOM 3920 C C . MET A 1 505 ? -17.359 -18.156 -13.797 1 86.31 505 MET A C 1
ATOM 3922 O O . MET A 1 505 ? -17.484 -19.359 -13.578 1 86.31 505 MET A O 1
ATOM 3926 N N . LEU A 1 506 ? -17.75 -17.219 -12.922 1 88.94 506 LEU A N 1
ATOM 3927 C CA . LEU A 1 506 ? -18.234 -17.562 -11.594 1 88.94 506 LEU A CA 1
ATOM 3928 C C . LEU A 1 506 ? -19.75 -17.406 -11.516 1 88.94 506 LEU A C 1
ATOM 3930 O O . LEU A 1 506 ? -20.344 -16.656 -12.289 1 88.94 506 LEU A O 1
ATOM 3934 N N . PRO A 1 507 ? -20.391 -18.047 -10.531 1 90.12 507 PRO A N 1
ATOM 3935 C CA . PRO A 1 507 ? -21.844 -17.984 -10.406 1 90.12 507 PRO A CA 1
ATOM 3936 C C . PRO A 1 507 ? -22.375 -16.562 -10.242 1 90.12 507 PRO A C 1
ATOM 3938 O O . PRO A 1 507 ? -23.5 -16.266 -10.672 1 90.12 507 PRO A O 1
ATOM 3941 N N . ILE A 1 508 ? -21.625 -15.703 -9.75 1 92.81 508 ILE A N 1
ATOM 3942 C CA . ILE A 1 508 ? -22.047 -14.344 -9.453 1 92.81 508 ILE A CA 1
ATOM 3943 C C . ILE A 1 508 ? -22.406 -13.617 -10.75 1 92.81 508 ILE A C 1
ATOM 3945 O O . ILE A 1 508 ? -23.156 -12.633 -10.727 1 92.81 508 ILE A O 1
ATOM 3949 N N . SER A 1 509 ? -21.953 -14.133 -11.875 1 92.56 509 SER A N 1
ATOM 3950 C CA . SER A 1 509 ? -22.172 -13.484 -13.164 1 92.56 509 SER A CA 1
ATOM 3951 C C . SER A 1 509 ? -23.656 -13.508 -13.547 1 92.56 509 SER A C 1
ATOM 3953 O O . SER A 1 509 ? -24.109 -12.703 -14.367 1 92.56 509 SER A O 1
ATOM 3955 N N . ALA A 1 510 ? -24.406 -14.398 -12.898 1 92 510 ALA A N 1
ATOM 3956 C CA . ALA A 1 510 ? -25.828 -14.547 -13.203 1 92 510 ALA A CA 1
ATOM 3957 C C . ALA A 1 510 ? -26.672 -13.508 -12.453 1 92 510 ALA A C 1
ATOM 3959 O O . ALA A 1 510 ? -27.859 -13.359 -12.711 1 92 510 ALA A O 1
ATOM 3960 N N . PHE A 1 511 ? -26.031 -12.766 -11.648 1 93.62 511 PHE A N 1
ATOM 3961 C CA . PHE A 1 511 ? -26.766 -11.844 -10.789 1 93.62 511 PHE A CA 1
ATOM 3962 C C . PHE A 1 511 ? -26.375 -10.398 -11.086 1 93.62 511 PHE A C 1
ATOM 3964 O O . PHE A 1 511 ? -25.438 -9.867 -10.492 1 93.62 511 PHE A O 1
ATOM 3971 N N . ASP A 1 512 ? -27.109 -9.781 -11.961 1 92.94 512 ASP A N 1
ATOM 3972 C CA . ASP A 1 512 ? -26.906 -8.391 -12.359 1 92.94 512 ASP A CA 1
ATOM 3973 C C . ASP A 1 512 ? -28.219 -7.605 -12.32 1 92.94 512 ASP A C 1
ATOM 3975 O O . ASP A 1 512 ? -29.188 -7.988 -12.969 1 92.94 512 ASP A O 1
ATOM 3979 N N . PRO A 1 513 ? -28.078 -6.512 -11.539 1 90.88 513 PRO A N 1
ATOM 3980 C CA . PRO A 1 513 ? -27.047 -6.059 -10.609 1 90.88 513 PRO A CA 1
ATOM 3981 C C . PRO A 1 513 ? -26.828 -7.023 -9.445 1 90.88 513 PRO A C 1
ATOM 3983 O O . PRO A 1 513 ? -27.719 -7.828 -9.141 1 90.88 513 PRO A O 1
ATOM 3986 N N . PRO A 1 514 ? -25.719 -6.891 -8.906 1 93.75 514 PRO A N 1
ATOM 3987 C CA . PRO A 1 514 ? -24.688 -5.848 -9.008 1 93.75 514 PRO A CA 1
ATOM 3988 C C . PRO A 1 514 ? -23.469 -6.289 -9.812 1 93.75 514 PRO A C 1
ATOM 3990 O O . PRO A 1 514 ? -22.453 -5.605 -9.812 1 93.75 514 PRO A O 1
ATOM 3993 N N . PHE A 1 515 ? -23.469 -7.316 -10.562 1 93.94 515 PHE A N 1
ATOM 3994 C CA . PHE A 1 515 ? -22.328 -8 -11.148 1 93.94 515 PHE A CA 1
ATOM 3995 C C . PHE A 1 515 ? -21.484 -7.031 -11.969 1 93.94 515 PHE A C 1
ATOM 3997 O O . PHE A 1 515 ? -20.281 -6.875 -11.711 1 93.94 515 PHE A O 1
ATOM 4004 N N . GLU A 1 516 ? -22.062 -6.336 -12.883 1 92.19 516 GLU A N 1
ATOM 4005 C CA . GLU A 1 516 ? -21.328 -5.504 -13.828 1 92.19 516 GLU A CA 1
ATOM 4006 C C . GLU A 1 516 ? -20.547 -4.402 -13.109 1 92.19 516 GLU A C 1
ATOM 4008 O O . GLU A 1 516 ? -19.359 -4.23 -13.344 1 92.19 516 GLU A O 1
ATOM 4013 N N . ARG A 1 517 ? -21.141 -3.818 -12.195 1 93.06 517 ARG A N 1
ATOM 4014 C CA . ARG A 1 517 ? -20.578 -2.627 -11.578 1 93.06 517 ARG A CA 1
ATOM 4015 C C . ARG A 1 517 ? -19.562 -3.004 -10.5 1 93.06 517 ARG A C 1
ATOM 4017 O O . ARG A 1 517 ? -18.516 -2.35 -10.367 1 93.06 517 ARG A O 1
ATOM 4024 N N . PHE A 1 518 ? -19.719 -4.062 -9.758 1 94.5 518 PHE A N 1
ATOM 4025 C CA . PHE A 1 518 ? -18.953 -4.293 -8.539 1 94.5 518 PHE A CA 1
ATOM 4026 C C . PHE A 1 518 ? -18.062 -5.52 -8.68 1 94.5 518 PHE A C 1
ATOM 4028 O O . PHE A 1 518 ? -17.172 -5.754 -7.855 1 94.5 518 PHE A O 1
ATOM 4035 N N . PHE A 1 519 ? -18.188 -6.301 -9.75 1 93.88 519 PHE A N 1
ATOM 4036 C CA . PHE A 1 519 ? -17.359 -7.469 -9.984 1 93.88 519 PHE A CA 1
ATOM 4037 C C . PHE A 1 519 ? -16.578 -7.324 -11.289 1 93.88 519 PHE A C 1
ATOM 4039 O O . PHE A 1 519 ? -15.344 -7.258 -11.273 1 93.88 519 PHE A O 1
ATOM 4046 N N . ARG A 1 520 ? -17.312 -7.117 -12.32 1 91.69 520 ARG A N 1
ATOM 4047 C CA . ARG A 1 520 ? -16.625 -6.898 -13.594 1 91.69 520 ARG A CA 1
ATOM 4048 C C . ARG A 1 520 ? -15.844 -5.59 -13.57 1 91.69 520 ARG A C 1
ATOM 4050 O O . ARG A 1 520 ? -14.742 -5.512 -14.133 1 91.69 520 ARG A O 1
ATOM 4057 N N . THR A 1 521 ? -16.375 -4.539 -12.898 1 90.88 521 THR A N 1
ATOM 4058 C CA . THR A 1 521 ? -15.75 -3.236 -12.734 1 90.88 521 THR A CA 1
ATOM 4059 C C . THR A 1 521 ? -15.211 -2.723 -14.07 1 90.88 521 THR A C 1
ATOM 4061 O O . THR A 1 521 ? -14 -2.588 -14.25 1 90.88 521 THR A O 1
ATOM 4064 N N . PRO A 1 522 ? -16.062 -2.385 -14.922 1 90.75 522 PRO A N 1
ATOM 4065 C CA . PRO A 1 522 ? -15.617 -1.895 -16.234 1 90.75 522 PRO A CA 1
ATOM 4066 C C . PRO A 1 522 ? -14.734 -0.657 -16.125 1 90.75 522 PRO A C 1
ATOM 4068 O O . PRO A 1 522 ? -14.93 0.176 -15.242 1 90.75 522 PRO A O 1
ATOM 4071 N N . GLN A 1 523 ? -13.75 -0.524 -16.969 1 90.12 523 GLN A N 1
ATOM 4072 C CA . GLN A 1 523 ? -12.836 0.613 -17.016 1 90.12 523 GLN A CA 1
ATOM 4073 C C . GLN A 1 523 ? -12.758 1.199 -18.422 1 90.12 523 GLN A C 1
ATOM 4075 O O . GLN A 1 523 ? -13.062 0.518 -19.406 1 90.12 523 GLN A O 1
ATOM 4080 N N . GLN A 1 524 ? -12.32 2.492 -18.5 1 88.69 524 GLN A N 1
ATOM 4081 C CA . GLN A 1 524 ? -12.352 3.184 -19.797 1 88.69 524 GLN A CA 1
ATOM 4082 C C . GLN A 1 524 ? -11 3.791 -20.125 1 88.69 524 GLN A C 1
ATOM 4084 O O . GLN A 1 524 ? -10.891 4.637 -21.016 1 88.69 524 GLN A O 1
ATOM 4089 N N . VAL A 1 525 ? -10 3.406 -19.484 1 93.75 525 VAL A N 1
ATOM 4090 C CA . VAL A 1 525 ? -8.672 3.963 -19.703 1 93.75 525 VAL A CA 1
ATOM 4091 C C . VAL A 1 525 ? -8.195 3.613 -21.109 1 93.75 525 VAL A C 1
ATOM 4093 O O . VAL A 1 525 ? -8.297 2.461 -21.547 1 93.75 525 VAL A O 1
ATOM 4096 N N . GLN A 1 526 ? -7.785 4.578 -21.844 1 93.5 526 GLN A N 1
ATOM 4097 C CA . GLN A 1 526 ? -7.18 4.348 -23.141 1 93.5 526 GLN A CA 1
ATOM 4098 C C . GLN A 1 526 ? -5.684 4.07 -23.016 1 93.5 526 GLN A C 1
ATOM 4100 O O . GLN A 1 526 ? -4.895 4.992 -22.797 1 93.5 526 GLN A O 1
ATOM 4105 N N . LEU A 1 527 ? -5.301 2.881 -23.359 1 96.5 527 LEU A N 1
ATOM 4106 C CA . LEU A 1 527 ? -3.924 2.447 -23.141 1 96.5 527 LEU A CA 1
ATOM 4107 C C . LEU A 1 527 ? -2.959 3.238 -24.016 1 96.5 527 LEU A C 1
ATOM 4109 O O . LEU A 1 527 ? -1.802 3.445 -23.641 1 96.5 527 LEU A O 1
ATOM 4113 N N . LYS A 1 528 ? -3.475 3.732 -25.172 1 97.12 528 LYS A N 1
ATOM 4114 C CA . LYS A 1 528 ? -2.65 4.566 -26.031 1 97.12 528 LYS A CA 1
ATOM 4115 C C . LYS A 1 528 ? -2.154 5.809 -25.297 1 97.12 528 LYS A C 1
ATOM 4117 O O . LYS A 1 528 ? -0.977 6.16 -25.391 1 97.12 528 LYS A O 1
ATOM 4122 N N . HIS A 1 529 ? -3.029 6.5 -24.609 1 96.62 529 HIS A N 1
ATOM 4123 C CA . HIS A 1 529 ? -2.672 7.695 -23.844 1 96.62 529 HIS A CA 1
ATOM 4124 C C . HIS A 1 529 ? -1.793 7.348 -22.656 1 96.62 529 HIS A C 1
ATOM 4126 O O . HIS A 1 529 ? -0.889 8.109 -22.297 1 96.62 529 HIS A O 1
ATOM 4132 N N . LEU A 1 530 ? -2.113 6.227 -22.047 1 96.5 530 LEU A N 1
ATOM 4133 C CA . LEU A 1 530 ? -1.28 5.766 -20.938 1 96.5 530 LEU A CA 1
ATOM 4134 C C . LEU A 1 530 ? 0.156 5.539 -21.391 1 96.5 530 LEU A C 1
ATOM 4136 O O . LEU A 1 530 ? 1.101 5.934 -20.703 1 96.5 530 LEU A O 1
ATOM 4140 N N . ALA A 1 531 ? 0.307 4.848 -22.531 1 97.25 531 ALA A N 1
ATOM 4141 C CA . ALA A 1 531 ? 1.632 4.605 -23.094 1 97.25 531 ALA A CA 1
ATOM 4142 C C . ALA A 1 531 ? 2.367 5.918 -23.344 1 97.25 531 ALA A C 1
ATOM 4144 O O . ALA A 1 531 ? 3.555 6.043 -23.031 1 97.25 531 ALA A O 1
ATOM 4145 N N . ALA A 1 532 ? 1.674 6.902 -23.875 1 95.94 532 ALA A N 1
ATOM 4146 C CA . ALA A 1 532 ? 2.27 8.203 -24.156 1 95.94 532 ALA A CA 1
ATOM 4147 C C . ALA A 1 532 ? 2.727 8.898 -22.875 1 95.94 532 ALA A C 1
ATOM 4149 O O . ALA A 1 532 ? 3.762 9.57 -22.859 1 95.94 532 ALA A O 1
ATOM 4150 N N . THR A 1 533 ? 1.958 8.734 -21.859 1 95.5 533 THR A N 1
ATOM 4151 C CA . THR A 1 533 ? 2.256 9.344 -20.562 1 95.5 533 THR A CA 1
ATOM 4152 C C . THR A 1 533 ? 3.639 8.922 -20.078 1 95.5 533 THR A C 1
ATOM 4154 O O . THR A 1 533 ? 4.379 9.734 -19.516 1 95.5 533 THR A O 1
ATOM 4157 N N . TYR A 1 534 ? 3.988 7.699 -20.328 1 94.62 534 TYR A N 1
ATOM 4158 C CA . TYR A 1 534 ? 5.223 7.16 -19.766 1 94.62 534 TYR A CA 1
ATOM 4159 C C . TYR A 1 534 ? 6.23 6.852 -20.859 1 94.62 534 TYR A C 1
ATOM 4161 O O . TYR A 1 534 ? 7.188 6.102 -20.641 1 94.62 534 TYR A O 1
ATOM 4169 N N . GLN A 1 535 ? 6.004 7.281 -22.078 1 93.06 535 GLN A N 1
ATOM 4170 C CA . GLN A 1 535 ? 6.898 7.18 -23.219 1 93.06 535 GLN A CA 1
ATOM 4171 C C . GLN A 1 535 ? 7.125 5.727 -23.625 1 93.06 535 GLN A C 1
ATOM 4173 O O . GLN A 1 535 ? 8.25 5.328 -23.938 1 93.06 535 GLN A O 1
ATOM 4178 N N . ALA A 1 536 ? 6.117 4.941 -23.453 1 95.94 536 ALA A N 1
ATOM 4179 C CA . ALA A 1 536 ? 6.117 3.57 -23.953 1 95.94 536 ALA A CA 1
ATOM 4180 C C . ALA A 1 536 ? 5.535 3.496 -25.359 1 95.94 536 ALA A C 1
ATOM 4182 O O . ALA A 1 536 ? 4.73 4.348 -25.75 1 95.94 536 ALA A O 1
ATOM 4183 N N . LYS A 1 537 ? 5.992 2.572 -26.125 1 97.5 537 LYS A N 1
ATOM 4184 C CA . LYS A 1 537 ? 5.367 2.311 -27.422 1 97.5 537 LYS A CA 1
ATOM 4185 C C . LYS A 1 537 ? 4.059 1.544 -27.25 1 97.5 537 LYS A C 1
ATOM 4187 O O . LYS A 1 537 ? 3.908 0.754 -26.328 1 97.5 537 LYS A O 1
ATOM 4192 N N . TRP A 1 538 ? 3.104 1.882 -28.109 1 98.25 538 TRP A N 1
ATOM 4193 C CA . TRP A 1 538 ? 1.801 1.229 -28.062 1 98.25 538 TRP A CA 1
ATOM 4194 C C . TRP A 1 538 ? 1.389 0.722 -29.438 1 98.25 538 TRP A C 1
ATOM 4196 O O . TRP A 1 538 ? 1.553 1.424 -30.438 1 98.25 538 TRP A O 1
ATOM 4206 N N . THR A 1 539 ? 0.933 -0.502 -29.516 1 98.56 539 THR A N 1
ATOM 4207 C CA . THR A 1 539 ? 0.414 -1.109 -30.734 1 98.56 539 THR A CA 1
ATOM 4208 C C . THR A 1 539 ? -0.888 -1.855 -30.469 1 98.56 539 THR A C 1
ATOM 4210 O O . THR A 1 539 ? -0.963 -2.656 -29.531 1 98.56 539 THR A O 1
ATOM 4213 N N . LEU A 1 540 ? -1.923 -1.531 -31.188 1 98.56 540 LEU A N 1
ATOM 4214 C CA . LEU A 1 540 ? -3.148 -2.322 -31.141 1 98.56 540 LEU A CA 1
ATOM 4215 C C . LEU A 1 540 ? -3.061 -3.506 -32.094 1 98.56 540 LEU A C 1
ATOM 4217 O O . LEU A 1 540 ? -2.969 -3.318 -33.312 1 98.56 540 LEU A O 1
ATOM 4221 N N . ILE A 1 541 ? -3.082 -4.641 -31.609 1 98.69 541 ILE A N 1
ATOM 4222 C CA . ILE A 1 541 ? -2.938 -5.852 -32.406 1 98.69 541 ILE A CA 1
ATOM 4223 C C . ILE A 1 541 ? -4.219 -6.102 -33.219 1 98.69 541 ILE A C 1
ATOM 4225 O O . ILE A 1 541 ? -5.316 -6.074 -32.656 1 98.69 541 ILE A O 1
ATOM 4229 N N . GLN A 1 542 ? -4.055 -6.473 -34.5 1 97.69 542 GLN A N 1
ATOM 4230 C CA . GLN A 1 542 ? -5.207 -6.594 -35.375 1 97.69 542 GLN A CA 1
ATOM 4231 C C . GLN A 1 542 ? -5.465 -8.047 -35.75 1 97.69 542 GLN A C 1
ATOM 4233 O O . GLN A 1 542 ? -6.559 -8.398 -36.219 1 97.69 542 GLN A O 1
ATOM 4238 N N . SER A 1 543 ? -4.434 -8.883 -35.719 1 97.94 543 SER A N 1
ATOM 4239 C CA . SER A 1 543 ? -4.52 -10.289 -36.094 1 97.94 543 SER A CA 1
ATOM 4240 C C . SER A 1 543 ? -3.447 -11.117 -35.406 1 97.94 543 SER A C 1
ATOM 4242 O O . SER A 1 543 ? -2.533 -10.57 -34.781 1 97.94 543 SER A O 1
ATOM 4244 N N . TRP A 1 544 ? -3.641 -12.422 -35.531 1 97.94 544 TRP A N 1
ATOM 4245 C CA . TRP A 1 544 ? -2.645 -13.32 -34.969 1 97.94 544 TRP A CA 1
ATOM 4246 C C . TRP A 1 544 ? -1.299 -13.156 -35.656 1 97.94 544 TRP A C 1
ATOM 4248 O O . TRP A 1 544 ? -0.247 -13.219 -35.031 1 97.94 544 TRP A O 1
ATOM 4258 N N . ALA A 1 545 ? -1.273 -13.016 -36.938 1 97.75 545 ALA A N 1
ATOM 4259 C CA . ALA A 1 545 ? -0.043 -12.773 -37.688 1 97.75 545 ALA A CA 1
ATOM 4260 C C . ALA A 1 545 ? 0.656 -11.508 -37.219 1 97.75 545 ALA A C 1
ATOM 4262 O O . ALA A 1 545 ? 1.886 -11.469 -37.125 1 97.75 545 ALA A O 1
ATOM 4263 N N . HIS A 1 546 ? -0.15 -10.516 -37.031 1 98.38 546 HIS A N 1
ATOM 4264 C CA . HIS A 1 546 ? 0.378 -9.258 -36.5 1 98.38 546 HIS A CA 1
ATOM 4265 C C . HIS A 1 546 ? 1.072 -9.469 -35.156 1 98.38 546 HIS A C 1
ATOM 4267 O O . HIS A 1 546 ? 2.15 -8.914 -34.938 1 98.38 546 HIS A O 1
ATOM 4273 N N . LEU A 1 547 ? 0.487 -10.195 -34.25 1 98.5 547 LEU A N 1
ATOM 4274 C CA . LEU A 1 547 ? 1.068 -10.484 -32.969 1 98.5 547 LEU A CA 1
ATOM 4275 C C . LEU A 1 547 ? 2.396 -11.211 -33.094 1 98.5 547 LEU A C 1
ATOM 4277 O O . LEU A 1 547 ? 3.365 -10.898 -32.406 1 98.5 547 LEU A O 1
ATOM 4281 N N . GLN A 1 548 ? 2.432 -12.234 -33.938 1 98 548 GLN A N 1
ATOM 4282 C CA . GLN A 1 548 ? 3.652 -12.992 -34.188 1 98 548 GLN A CA 1
ATOM 4283 C C . GLN A 1 548 ? 4.785 -12.086 -34.656 1 98 548 GLN A C 1
ATOM 4285 O O . GLN A 1 548 ? 5.918 -12.203 -34.188 1 98 548 GLN A O 1
ATOM 4290 N N . GLN A 1 549 ? 4.496 -11.188 -35.5 1 97.94 549 GLN A N 1
ATOM 4291 C CA . GLN A 1 549 ? 5.492 -10.266 -36.062 1 97.94 549 GLN A CA 1
ATOM 4292 C C . GLN A 1 549 ? 6.02 -9.336 -34.969 1 97.94 549 GLN A C 1
ATOM 4294 O O . GLN A 1 549 ? 7.195 -8.961 -34.969 1 97.94 549 GLN A O 1
ATOM 4299 N N . ALA A 1 550 ? 5.164 -9.008 -34.062 1 98.06 550 ALA A N 1
ATOM 4300 C CA . ALA A 1 550 ? 5.52 -8.062 -33 1 98.06 550 ALA A CA 1
ATOM 4301 C C . ALA A 1 550 ? 6.395 -8.727 -31.938 1 98.06 550 ALA A C 1
ATOM 4303 O O . ALA A 1 550 ? 7.102 -8.047 -31.203 1 98.06 550 ALA A O 1
ATOM 4304 N N . LEU A 1 551 ? 6.43 -10 -31.891 1 98.44 551 LEU A N 1
ATOM 4305 C CA . LEU A 1 551 ? 7.043 -10.672 -30.75 1 98.44 551 LEU A CA 1
ATOM 4306 C C . LEU A 1 551 ? 8.352 -11.344 -31.156 1 98.44 551 LEU A C 1
ATOM 4308 O O . LEU A 1 551 ? 9.148 -11.734 -30.297 1 98.44 551 LEU A O 1
ATOM 4312 N N . ASN A 1 552 ? 8.539 -11.547 -32.344 1 97.19 552 ASN A N 1
ATOM 4313 C CA . ASN A 1 552 ? 9.734 -12.266 -32.781 1 97.19 552 ASN A CA 1
ATOM 4314 C C . ASN A 1 552 ? 10.336 -11.617 -34.031 1 97.19 552 ASN A C 1
ATOM 4316 O O . ASN A 1 552 ? 9.844 -11.812 -35.125 1 97.19 552 ASN A O 1
ATOM 4320 N N . PRO A 1 553 ? 11.43 -10.938 -33.969 1 96.69 553 PRO A N 1
ATOM 4321 C CA . PRO A 1 553 ? 12.18 -10.836 -32.719 1 96.69 553 PRO A CA 1
ATOM 4322 C C . PRO A 1 553 ? 11.594 -9.797 -31.75 1 96.69 553 PRO A C 1
ATOM 4324 O O . PRO A 1 553 ? 10.773 -8.977 -32.156 1 96.69 553 PRO A O 1
ATOM 4327 N N . LEU A 1 554 ? 11.984 -9.891 -30.531 1 97.88 554 LEU A N 1
ATOM 4328 C CA . LEU A 1 554 ? 11.664 -8.859 -29.547 1 97.88 554 LEU A CA 1
ATOM 4329 C C . LEU A 1 554 ? 12.648 -7.699 -29.641 1 97.88 554 LEU A C 1
ATOM 4331 O O . LEU A 1 554 ? 13.836 -7.902 -29.906 1 97.88 554 LEU A O 1
ATOM 4335 N N . PRO A 1 555 ? 12.148 -6.52 -29.312 1 96.31 555 PRO A N 1
ATOM 4336 C CA . PRO A 1 555 ? 13.086 -5.398 -29.25 1 96.31 555 PRO A CA 1
ATOM 4337 C C . PRO A 1 555 ? 14.156 -5.586 -28.172 1 96.31 555 PRO A C 1
ATOM 4339 O O . PRO A 1 555 ? 14 -6.434 -27.281 1 96.31 555 PRO A O 1
ATOM 4342 N N . GLU A 1 556 ? 15.211 -4.816 -28.281 1 94.94 556 GLU A N 1
ATOM 4343 C CA . GLU A 1 556 ? 16.328 -4.949 -27.359 1 94.94 556 GLU A CA 1
ATOM 4344 C C . GLU A 1 556 ? 16.141 -4.062 -26.125 1 94.94 556 GLU A C 1
ATOM 4346 O O . GLU A 1 556 ? 16.75 -4.305 -25.078 1 94.94 556 GLU A O 1
ATOM 4351 N N . SER A 1 557 ? 15.398 -3.012 -26.328 1 95.75 557 SER A N 1
ATOM 4352 C CA . SER A 1 557 ? 15.227 -2.078 -25.219 1 95.75 557 SER A CA 1
ATOM 4353 C C . SER A 1 557 ? 13.859 -1.403 -25.281 1 95.75 557 SER A C 1
ATOM 4355 O O . SER A 1 557 ? 13.203 -1.4 -26.328 1 95.75 557 SER A O 1
ATOM 4357 N N . GLY A 1 558 ? 13.477 -0.864 -24.078 1 95.81 558 GLY A N 1
ATOM 4358 C CA . GLY A 1 558 ? 12.281 -0.028 -24.031 1 95.81 558 GLY A CA 1
ATOM 4359 C C . GLY A 1 558 ? 11.031 -0.792 -23.625 1 95.81 558 GLY A C 1
ATOM 4360 O O . GLY A 1 558 ? 11.062 -2.018 -23.5 1 95.81 558 GLY A O 1
ATOM 4361 N N . LEU A 1 559 ? 10.016 -0.038 -23.391 1 97.06 559 LEU A N 1
ATOM 4362 C CA . LEU A 1 559 ? 8.695 -0.559 -23.047 1 97.06 559 LEU A CA 1
ATOM 4363 C C . LEU A 1 559 ? 7.773 -0.545 -24.25 1 97.06 559 LEU A C 1
ATOM 4365 O O . LEU A 1 559 ? 7.695 0.456 -24.969 1 97.06 559 LEU A O 1
ATOM 4369 N N . HIS A 1 560 ? 7.168 -1.672 -24.531 1 98.19 560 HIS A N 1
ATOM 4370 C CA . HIS A 1 560 ? 6.23 -1.793 -25.641 1 98.19 560 HIS A CA 1
ATOM 4371 C C . HIS A 1 560 ? 4.93 -2.457 -25.188 1 98.19 560 HIS A C 1
ATOM 4373 O O . HIS A 1 560 ? 4.941 -3.594 -24.703 1 98.19 560 HIS A O 1
ATOM 4379 N N . ILE A 1 561 ? 3.826 -1.745 -25.328 1 98.56 561 ILE A N 1
ATOM 4380 C CA . ILE A 1 561 ? 2.51 -2.266 -24.969 1 98.56 561 ILE A CA 1
ATOM 4381 C C . ILE A 1 561 ? 1.815 -2.807 -26.219 1 98.56 561 ILE A C 1
ATOM 4383 O O . ILE A 1 561 ? 1.6 -2.07 -27.188 1 98.56 561 ILE A O 1
ATOM 4387 N N . LEU A 1 562 ? 1.545 -4.074 -26.25 1 98.88 562 LEU A N 1
ATOM 4388 C CA . LEU A 1 562 ? 0.692 -4.703 -27.25 1 98.88 562 LEU A CA 1
ATOM 4389 C C . LEU A 1 562 ? -0.711 -4.938 -26.703 1 98.88 562 LEU A C 1
ATOM 4391 O O . LEU A 1 562 ? -0.915 -5.812 -25.859 1 98.88 562 LEU A O 1
ATOM 4395 N N . GLU A 1 563 ? -1.654 -4.164 -27.172 1 98.69 563 GLU A N 1
ATOM 4396 C CA . GLU A 1 563 ? -3.033 -4.277 -26.703 1 98.69 563 GLU A CA 1
ATOM 4397 C C . GLU A 1 563 ? -3.836 -5.234 -27.578 1 98.69 563 GLU A C 1
ATOM 4399 O O . GLU A 1 563 ? -3.881 -5.078 -28.797 1 98.69 563 GLU A O 1
ATOM 4404 N N . ILE A 1 564 ? -4.375 -6.234 -27 1 98.56 564 ILE A N 1
ATOM 4405 C CA . ILE A 1 564 ? -5.273 -7.164 -27.688 1 98.56 564 ILE A CA 1
ATOM 4406 C C . ILE A 1 564 ? -6.695 -6.984 -27.156 1 98.56 564 ILE A C 1
ATOM 4408 O O . ILE A 1 564 ? -6.988 -7.359 -26.016 1 98.56 564 ILE A O 1
ATOM 4412 N N . SER A 1 565 ? -7.566 -6.484 -27.969 1 96.56 565 SER A N 1
ATOM 4413 C CA . SER A 1 565 ? -8.961 -6.281 -27.578 1 96.56 565 SER A CA 1
ATOM 4414 C C . SER A 1 565 ? -9.758 -7.574 -27.703 1 96.56 565 SER A C 1
ATOM 4416 O O . SER A 1 565 ? -9.867 -8.148 -28.781 1 96.56 565 SER A O 1
ATOM 4418 N N . CYS A 1 566 ? -10.25 -8.031 -26.594 1 94.62 566 CYS A N 1
ATOM 4419 C CA . CYS A 1 566 ? -11.047 -9.25 -26.562 1 94.62 566 CYS A CA 1
ATOM 4420 C C . CYS A 1 566 ? -12.422 -8.984 -25.969 1 94.62 566 CYS A C 1
ATOM 4422 O O . CYS A 1 566 ? -12.617 -8 -25.234 1 94.62 566 CYS A O 1
ATOM 4424 N N . ASP A 1 567 ? -13.352 -9.82 -26.359 1 92.31 567 ASP A N 1
ATOM 4425 C CA . ASP A 1 567 ? -14.703 -9.758 -25.812 1 92.31 567 ASP A CA 1
ATOM 4426 C C . ASP A 1 567 ? -14.898 -10.805 -24.719 1 92.31 567 ASP A C 1
ATOM 4428 O O . ASP A 1 567 ? -14.836 -12.008 -24.984 1 92.31 567 ASP A O 1
ATOM 4432 N N . CYS A 1 568 ? -15.195 -10.297 -23.609 1 89.5 568 CYS A N 1
ATOM 4433 C CA . CYS A 1 568 ? -15.258 -11.156 -22.422 1 89.5 568 CYS A CA 1
ATOM 4434 C C . CYS A 1 568 ? -16.359 -12.195 -22.578 1 89.5 568 CYS A C 1
ATOM 4436 O O . CYS A 1 568 ? -16.188 -13.352 -22.188 1 89.5 568 CYS A O 1
ATOM 4438 N N . GLN A 1 569 ? -17.484 -11.836 -23.016 1 90.06 569 GLN A N 1
ATOM 4439 C CA . GLN A 1 569 ? -18.594 -12.75 -23.172 1 90.06 569 GLN A CA 1
ATOM 4440 C C . GLN A 1 569 ? -18.297 -13.828 -24.203 1 90.06 569 GLN A C 1
ATOM 4442 O O . GLN A 1 569 ? -18.547 -15.008 -23.984 1 90.06 569 GLN A O 1
ATOM 4447 N N . ASN A 1 570 ? -17.766 -13.383 -25.312 1 93.5 570 ASN A N 1
ATOM 4448 C CA . ASN A 1 570 ? -17.391 -14.32 -26.359 1 93.5 570 ASN A CA 1
ATOM 4449 C C . ASN A 1 570 ? -16.328 -15.305 -25.891 1 93.5 570 ASN A C 1
ATOM 4451 O O . ASN A 1 570 ? -16.375 -16.484 -26.203 1 93.5 570 ASN A O 1
ATOM 4455 N N . ASP A 1 571 ? -15.367 -14.812 -25.203 1 94.69 571 ASP A N 1
ATOM 4456 C CA . ASP A 1 571 ? -14.281 -15.656 -24.703 1 94.69 571 ASP A CA 1
ATOM 4457 C C . ASP A 1 571 ? -14.812 -16.719 -23.75 1 94.69 571 ASP A C 1
ATOM 4459 O O . ASP A 1 571 ? -14.406 -17.891 -23.828 1 94.69 571 ASP A O 1
ATOM 4463 N N . THR A 1 572 ? -15.688 -16.312 -22.859 1 93.38 572 THR A N 1
ATOM 4464 C CA . THR A 1 572 ? -16.266 -17.25 -21.891 1 93.38 572 THR A CA 1
ATOM 4465 C C . THR A 1 572 ? -17.094 -18.312 -22.609 1 93.38 572 THR A C 1
ATOM 4467 O O . THR A 1 572 ? -17 -19.5 -22.281 1 93.38 572 THR A O 1
ATOM 4470 N N . GLN A 1 573 ? -17.891 -17.906 -23.516 1 93.88 573 GLN A N 1
ATOM 4471 C CA . GLN A 1 573 ? -18.719 -18.828 -24.281 1 93.88 573 GLN A CA 1
ATOM 4472 C C . GLN A 1 573 ? -17.859 -19.812 -25.078 1 93.88 573 GLN A C 1
ATOM 4474 O O . GLN A 1 573 ? -18.156 -21 -25.125 1 93.88 573 GLN A O 1
ATOM 4479 N N . TRP A 1 574 ? -16.875 -19.266 -25.703 1 95.44 574 TRP A N 1
ATOM 4480 C CA . TRP A 1 574 ? -15.992 -20.125 -26.484 1 95.44 574 TRP A CA 1
ATOM 4481 C C . TRP A 1 574 ? -15.359 -21.203 -25.609 1 95.44 574 TRP A C 1
ATOM 4483 O O . TRP A 1 574 ? -15.32 -22.375 -26 1 95.44 574 TRP A O 1
ATOM 4493 N N . ARG A 1 575 ? -14.836 -20.891 -24.469 1 95.19 575 ARG A N 1
ATOM 4494 C CA . ARG A 1 575 ? -14.219 -21.844 -23.547 1 95.19 575 ARG A CA 1
ATOM 4495 C C . ARG A 1 575 ? -15.211 -22.922 -23.125 1 95.19 575 ARG A C 1
ATOM 4497 O O . ARG A 1 575 ? -14.883 -24.109 -23.125 1 95.19 575 ARG A O 1
ATOM 4504 N N . ARG A 1 576 ? -16.391 -22.484 -22.812 1 94 576 ARG A N 1
ATOM 4505 C CA . ARG A 1 576 ? -17.422 -23.406 -22.359 1 94 576 ARG A CA 1
ATOM 4506 C C . ARG A 1 576 ? -17.719 -24.453 -23.422 1 94 576 ARG A C 1
ATOM 4508 O O . ARG A 1 576 ? -17.797 -25.656 -23.125 1 94 576 ARG A O 1
ATOM 4515 N N . ILE A 1 577 ? -17.891 -24 -24.609 1 95.38 577 ILE A N 1
ATOM 4516 C CA . ILE A 1 577 ? -18.203 -24.906 -25.719 1 95.38 577 ILE A CA 1
ATOM 4517 C C . ILE A 1 577 ? -17.031 -25.844 -25.984 1 95.38 577 ILE A C 1
ATOM 4519 O O . ILE A 1 577 ? -17.219 -27.047 -26.156 1 95.38 577 ILE A O 1
ATOM 4523 N N . PHE A 1 578 ? -15.914 -25.328 -26 1 96.38 578 PHE A N 1
ATOM 4524 C CA . PHE A 1 578 ? -14.719 -26.125 -26.297 1 96.38 578 PHE A CA 1
ATOM 4525 C C . PHE A 1 578 ? -14.492 -27.172 -25.219 1 96.38 578 PHE A C 1
ATOM 4527 O O . PHE A 1 578 ? -14.141 -28.312 -25.531 1 96.38 578 PHE A O 1
ATOM 4534 N N . PHE A 1 579 ? -14.602 -26.797 -23.953 1 96.5 579 PHE A N 1
ATOM 4535 C CA . PHE A 1 579 ? -14.422 -27.75 -22.859 1 96.5 579 PHE A CA 1
ATOM 4536 C C . PHE A 1 579 ? -15.406 -28.906 -22.984 1 96.5 579 PHE A C 1
ATOM 4538 O O . PHE A 1 579 ? -15.039 -30.062 -22.75 1 96.5 579 PHE A O 1
ATOM 4545 N N . LYS A 1 580 ? -16.625 -28.562 -23.344 1 95.62 580 LYS A N 1
ATOM 4546 C CA . LYS A 1 580 ? -17.625 -29.609 -23.547 1 95.62 580 LYS A CA 1
ATOM 4547 C C . LYS A 1 580 ? -17.219 -30.547 -24.688 1 95.62 580 LYS A C 1
ATOM 4549 O O . LYS A 1 580 ? -17.422 -31.75 -24.609 1 95.62 580 LYS A O 1
ATOM 4554 N N . GLU A 1 581 ? -16.688 -29.969 -25.688 1 94.75 581 GLU A N 1
ATOM 4555 C CA . GLU A 1 581 ? -16.219 -30.75 -26.828 1 94.75 581 GLU A CA 1
ATOM 4556 C C . GLU A 1 581 ? -15.102 -31.703 -26.406 1 94.75 581 GLU A C 1
ATOM 4558 O O . GLU A 1 581 ? -15.047 -32.844 -26.859 1 94.75 581 GLU A O 1
ATOM 4563 N N . CYS A 1 582 ? -14.195 -31.219 -25.641 1 94.12 582 CYS A N 1
ATOM 4564 C CA . CYS A 1 582 ? -13.102 -32.031 -25.156 1 94.12 582 CYS A CA 1
ATOM 4565 C C . CYS A 1 582 ? -13.625 -33.219 -24.344 1 94.12 582 CYS A C 1
ATOM 4567 O O . CYS A 1 582 ? -13.148 -34.344 -24.5 1 94.12 582 CYS A O 1
ATOM 4569 N N . VAL A 1 583 ? -14.578 -32.969 -23.531 1 93.94 583 VAL A N 1
ATOM 4570 C CA . VAL A 1 583 ? -15.164 -34 -22.688 1 93.94 583 VAL A CA 1
ATOM 4571 C C . VAL A 1 583 ? -15.812 -35.062 -23.547 1 93.94 583 VAL A C 1
ATOM 4573 O O . VAL A 1 583 ? -15.648 -36.281 -23.281 1 93.94 583 VAL A O 1
ATOM 4576 N N . LYS A 1 584 ? -16.484 -34.656 -24.562 1 92.5 584 LYS A N 1
ATOM 4577 C CA . LYS A 1 584 ? -17.203 -35.594 -25.438 1 92.5 584 LYS A CA 1
ATOM 4578 C C . LYS A 1 584 ? -16.234 -36.438 -26.25 1 92.5 584 LYS A C 1
ATOM 4580 O O . LYS A 1 584 ? -16.547 -37.594 -26.578 1 92.5 584 LYS A O 1
ATOM 4585 N N . SER A 1 585 ? -15.172 -35.906 -26.562 1 90.44 585 SER A N 1
ATOM 4586 C CA . SER A 1 585 ? -14.211 -36.594 -27.422 1 90.44 585 SER A CA 1
ATOM 4587 C C . SER A 1 585 ? -13.477 -37.688 -26.656 1 90.44 585 SER A C 1
ATOM 4589 O O . SER A 1 585 ? -12.898 -38.594 -27.25 1 90.44 585 SER A O 1
ATOM 4591 N N . LEU A 1 586 ? -13.438 -37.625 -25.422 1 89 586 LEU A N 1
ATOM 4592 C CA . LEU A 1 586 ? -12.742 -38.594 -24.578 1 89 586 LEU A CA 1
ATOM 4593 C C . LEU A 1 586 ? -13.648 -39.781 -24.25 1 89 586 LEU A C 1
ATOM 4595 O O . LEU A 1 586 ? -13.164 -40.844 -23.828 1 89 586 LEU A O 1
ATOM 4599 N N . MET B 1 1 ? -36.281 -2.439 3.785 1 55.22 1 MET B N 1
ATOM 4600 C CA . MET B 1 1 ? -35.219 -2.967 4.645 1 55.22 1 MET B CA 1
ATOM 4601 C C . MET B 1 1 ? -34.812 -4.371 4.211 1 55.22 1 MET B C 1
ATOM 4603 O O . MET B 1 1 ? -35.688 -5.242 4.031 1 55.22 1 MET B O 1
ATOM 4607 N N . THR B 1 2 ? -33.75 -4.527 3.201 1 77.12 2 THR B N 1
ATOM 4608 C CA . THR B 1 2 ? -33.938 -5.777 2.477 1 77.12 2 THR B CA 1
ATOM 4609 C C . THR B 1 2 ? -32.875 -6.801 2.898 1 77.12 2 THR B C 1
ATOM 4611 O O . THR B 1 2 ? -31.703 -6.648 2.59 1 77.12 2 THR B O 1
ATOM 4614 N N . LEU B 1 3 ? -33.188 -7.516 4.141 1 94.75 3 LEU B N 1
ATOM 4615 C CA . LEU B 1 3 ? -32.375 -8.688 4.438 1 94.75 3 LEU B CA 1
ATOM 4616 C C . LEU B 1 3 ? -32.438 -9.711 3.307 1 94.75 3 LEU B C 1
ATOM 4618 O O . LEU B 1 3 ? -33.5 -9.852 2.672 1 94.75 3 LEU B O 1
ATOM 4622 N N . ASP B 1 4 ? -31.438 -10.328 3.018 1 96.94 4 ASP B N 1
ATOM 4623 C CA . ASP B 1 4 ? -31.328 -11.305 1.944 1 96.94 4 ASP B CA 1
ATOM 4624 C C . ASP B 1 4 ? -31.234 -12.727 2.504 1 96.94 4 ASP B C 1
ATOM 4626 O O . ASP B 1 4 ? -30.172 -13.148 2.973 1 96.94 4 ASP B O 1
ATOM 4630 N N . PHE B 1 5 ? -32.375 -13.484 2.443 1 96.31 5 PHE B N 1
ATOM 4631 C CA . PHE B 1 5 ? -32.469 -14.789 3.084 1 96.31 5 PHE B CA 1
ATOM 4632 C C . PHE B 1 5 ? -32.125 -15.906 2.105 1 96.31 5 PHE B C 1
ATOM 4634 O O . PHE B 1 5 ? -32.406 -17.078 2.371 1 96.31 5 PHE B O 1
ATOM 4641 N N . ARG B 1 6 ? -31.641 -15.68 0.962 1 95.88 6 ARG B N 1
ATOM 4642 C CA . ARG B 1 6 ? -31.391 -16.688 -0.059 1 95.88 6 ARG B CA 1
ATOM 4643 C C . ARG B 1 6 ? -30.406 -17.75 0.443 1 95.88 6 ARG B C 1
ATOM 4645 O O . ARG B 1 6 ? -30.562 -18.938 0.152 1 95.88 6 ARG B O 1
ATOM 4652 N N . ASN B 1 7 ? -29.172 -17.297 1.133 1 97.12 7 ASN B N 1
ATOM 4653 C CA . ASN B 1 7 ? -28.281 -18.203 1.834 1 97.12 7 ASN B CA 1
ATOM 4654 C C . ASN B 1 7 ? -27.656 -17.547 3.059 1 97.12 7 ASN B C 1
ATOM 4656 O O . ASN B 1 7 ? -27.891 -16.375 3.33 1 97.12 7 ASN B O 1
ATOM 4660 N N . VAL B 1 8 ? -26.891 -18.281 3.822 1 97.5 8 VAL B N 1
ATOM 4661 C CA . VAL B 1 8 ? -26.422 -17.828 5.129 1 97.5 8 VAL B CA 1
ATOM 4662 C C . VAL B 1 8 ? -25.453 -16.672 4.961 1 97.5 8 VAL B C 1
ATOM 4664 O O . VAL B 1 8 ? -25.438 -15.734 5.766 1 97.5 8 VAL B O 1
ATOM 4667 N N . ASN B 1 9 ? -24.578 -16.688 3.908 1 98.31 9 ASN B N 1
ATOM 4668 C CA . ASN B 1 9 ? -23.625 -15.609 3.668 1 98.31 9 ASN B CA 1
ATOM 4669 C C . ASN B 1 9 ? -24.344 -14.305 3.309 1 98.31 9 ASN B C 1
ATOM 4671 O O . ASN B 1 9 ? -23.938 -13.234 3.773 1 98.31 9 ASN B O 1
ATOM 4675 N N . MET B 1 10 ? -25.359 -14.438 2.471 1 97.88 10 MET B N 1
ATOM 4676 C CA . MET B 1 10 ? -26.156 -13.273 2.098 1 97.88 10 MET B CA 1
ATOM 4677 C C . MET B 1 10 ? -26.875 -12.695 3.311 1 97.88 10 MET B C 1
ATOM 4679 O O . MET B 1 10 ? -26.922 -11.477 3.486 1 97.88 10 MET B O 1
ATOM 4683 N N . LEU B 1 11 ? -27.422 -13.586 4.105 1 97.88 11 LEU B N 1
ATOM 4684 C CA . LEU B 1 11 ? -28.125 -13.133 5.305 1 97.88 11 LEU B CA 1
ATOM 4685 C C . LEU B 1 11 ? -27.188 -12.391 6.242 1 97.88 11 LEU B C 1
ATOM 4687 O O . LEU B 1 11 ? -27.5 -11.289 6.703 1 97.88 11 LEU B O 1
ATOM 4691 N N . TRP B 1 12 ? -26.062 -12.938 6.539 1 98.38 12 TRP B N 1
ATOM 4692 C CA . TRP B 1 12 ? -25.078 -12.328 7.422 1 98.38 12 TRP B CA 1
ATOM 4693 C C . TRP B 1 12 ? -24.656 -10.961 6.898 1 98.38 12 TRP B C 1
ATOM 4695 O O . TRP B 1 12 ? -24.625 -9.984 7.652 1 98.38 12 TRP B O 1
ATOM 4705 N N . SER B 1 13 ? -24.328 -10.914 5.625 1 98.69 13 SER B N 1
ATOM 4706 C CA . SER B 1 13 ? -23.859 -9.68 5.012 1 98.69 13 SER B CA 1
ATOM 4707 C C . SER B 1 13 ? -24.938 -8.609 5.008 1 98.69 13 SER B C 1
ATOM 4709 O O . SER B 1 13 ? -24.656 -7.43 5.219 1 98.69 13 SER B O 1
ATOM 4711 N N . SER B 1 14 ? -26.188 -9.039 4.746 1 98.31 14 SER B N 1
ATOM 4712 C CA . SER B 1 14 ? -27.281 -8.07 4.75 1 98.31 14 SER B CA 1
ATOM 4713 C C . SER B 1 14 ? -27.578 -7.574 6.16 1 98.31 14 SER B C 1
ATOM 4715 O O . SER B 1 14 ? -27.969 -6.422 6.348 1 98.31 14 SER B O 1
ATOM 4717 N N . ILE B 1 15 ? -27.375 -8.414 7.184 1 97.94 15 ILE B N 1
ATOM 4718 C CA . ILE B 1 15 ? -27.531 -7.98 8.57 1 97.94 15 ILE B CA 1
ATOM 4719 C C . ILE B 1 15 ? -26.453 -6.949 8.906 1 97.94 15 ILE B C 1
ATOM 4721 O O . ILE B 1 15 ? -26.734 -5.945 9.562 1 97.94 15 ILE B O 1
ATOM 4725 N N . ILE B 1 16 ? -25.219 -7.176 8.445 1 98.69 16 ILE B N 1
ATOM 4726 C CA . ILE B 1 16 ? -24.141 -6.223 8.641 1 98.69 16 ILE B CA 1
ATOM 4727 C C . ILE B 1 16 ? -24.516 -4.871 8.039 1 98.69 16 ILE B C 1
ATOM 4729 O O . ILE B 1 16 ? -24.469 -3.844 8.719 1 98.69 16 ILE B O 1
ATOM 4733 N N . ALA B 1 17 ? -24.922 -4.859 6.793 1 98.56 17 ALA B N 1
ATOM 4734 C CA . ALA B 1 17 ? -25.266 -3.631 6.078 1 98.56 17 ALA B CA 1
ATOM 4735 C C . ALA B 1 17 ? -26.438 -2.912 6.746 1 98.56 17 ALA B C 1
ATOM 4737 O O . ALA B 1 17 ? -26.391 -1.696 6.945 1 98.56 17 ALA B O 1
ATOM 4738 N N . GLU B 1 18 ? -27.453 -3.699 7.121 1 97.88 18 GLU B N 1
ATOM 4739 C CA . GLU B 1 18 ? -28.641 -3.105 7.73 1 97.88 18 GLU B CA 1
ATOM 4740 C C . GLU B 1 18 ? -28.328 -2.514 9.102 1 97.88 18 GLU B C 1
ATOM 4742 O O . GLU B 1 18 ? -28.766 -1.414 9.43 1 97.88 18 GLU B O 1
ATOM 4747 N N . THR B 1 19 ? -27.609 -3.305 9.906 1 97.88 19 THR B N 1
ATOM 4748 C CA . THR B 1 19 ? -27.219 -2.812 11.219 1 97.88 19 THR B CA 1
ATOM 4749 C C . THR B 1 19 ? -26.453 -1.495 11.102 1 97.88 19 THR B C 1
ATOM 4751 O O . THR B 1 19 ? -26.781 -0.523 11.789 1 97.88 19 THR B O 1
ATOM 4754 N N . LEU B 1 20 ? -25.469 -1.429 10.211 1 98.44 20 LEU B N 1
ATOM 4755 C CA . LEU B 1 20 ? -24.625 -0.241 10.055 1 98.44 20 LEU B CA 1
ATOM 4756 C C . LEU B 1 20 ? -25.453 0.923 9.5 1 98.44 20 LEU B C 1
ATOM 4758 O O . LEU B 1 20 ? -25.234 2.074 9.891 1 98.44 20 LEU B O 1
ATOM 4762 N N . SER B 1 21 ? -26.359 0.605 8.586 1 97.81 21 SER B N 1
ATOM 4763 C CA . SER B 1 21 ? -27.25 1.642 8.055 1 97.81 21 SER B CA 1
ATOM 4764 C C . SER B 1 21 ? -28.062 2.289 9.172 1 97.81 21 SER B C 1
ATOM 4766 O O . SER B 1 21 ? -28.172 3.516 9.242 1 97.81 21 SER B O 1
ATOM 4768 N N . ARG B 1 22 ? -28.641 1.486 10.039 1 96.62 22 ARG B N 1
ATOM 4769 C CA . ARG B 1 22 ? -29.469 1.979 11.141 1 96.62 22 ARG B CA 1
ATOM 4770 C C . ARG B 1 22 ? -28.641 2.801 12.117 1 96.62 22 ARG B C 1
ATOM 4772 O O . ARG B 1 22 ? -29.156 3.699 12.781 1 96.62 22 ARG B O 1
ATOM 4779 N N . LEU B 1 23 ? -27.391 2.465 12.164 1 97 23 LEU B N 1
ATOM 4780 C CA . LEU B 1 23 ? -26.484 3.213 13.039 1 97 23 LEU B CA 1
ATOM 4781 C C . LEU B 1 23 ? -26.094 4.539 12.398 1 97 23 LEU B C 1
ATOM 4783 O O . LEU B 1 23 ? -25.625 5.445 13.094 1 97 23 LEU B O 1
ATOM 4787 N N . GLY B 1 24 ? -26.188 4.648 11.047 1 96.75 24 GLY B N 1
ATOM 4788 C CA . GLY B 1 24 ? -25.953 5.941 10.422 1 96.75 24 GLY B CA 1
ATOM 4789 C C . GLY B 1 24 ? -25 5.867 9.234 1 96.75 24 GLY B C 1
ATOM 4790 O O . GLY B 1 24 ? -24.688 6.891 8.633 1 96.75 24 GLY B O 1
ATOM 4791 N N . LEU B 1 25 ? -24.562 4.621 8.859 1 98.12 25 LEU B N 1
ATOM 4792 C CA . LEU B 1 25 ? -23.656 4.492 7.719 1 98.12 25 LEU B CA 1
ATOM 4793 C C . LEU B 1 25 ? -24.328 4.98 6.438 1 98.12 25 LEU B C 1
ATOM 4795 O O . LEU B 1 25 ? -25.469 4.609 6.152 1 98.12 25 LEU B O 1
ATOM 4799 N N . THR B 1 26 ? -23.547 5.727 5.664 1 98 26 THR B N 1
ATOM 4800 C CA . THR B 1 26 ? -24.141 6.258 4.441 1 98 26 THR B CA 1
ATOM 4801 C C . THR B 1 26 ? -23.328 5.859 3.221 1 98 26 THR B C 1
ATOM 4803 O O . THR B 1 26 ? -23.797 5.961 2.086 1 98 26 THR B O 1
ATOM 4806 N N . THR B 1 27 ? -22.062 5.449 3.385 1 98.38 27 THR B N 1
ATOM 4807 C CA . THR B 1 27 ? -21.203 5.188 2.242 1 98.38 27 THR B CA 1
ATOM 4808 C C . THR B 1 27 ? -20.375 3.928 2.473 1 98.38 27 THR B C 1
ATOM 4810 O O . THR B 1 27 ? -19.797 3.74 3.551 1 98.38 27 THR B O 1
ATOM 4813 N N . ALA B 1 28 ? -20.328 3.061 1.489 1 98.75 28 ALA B N 1
ATOM 4814 C CA . ALA B 1 28 ? -19.453 1.888 1.461 1 98.75 28 ALA B CA 1
ATOM 4815 C C . ALA B 1 28 ? -18.625 1.849 0.179 1 98.75 28 ALA B C 1
ATOM 4817 O O . ALA B 1 28 ? -19.172 2.031 -0.917 1 98.75 28 ALA B O 1
ATOM 4818 N N . ILE B 1 29 ? -17.375 1.707 0.323 1 98.75 29 ILE B N 1
ATOM 4819 C CA . ILE B 1 29 ? -16.469 1.564 -0.81 1 98.75 29 ILE B CA 1
ATOM 4820 C C . ILE B 1 29 ? -16.109 0.094 -0.997 1 98.75 29 ILE B C 1
ATOM 4822 O O . ILE B 1 29 ? -15.648 -0.561 -0.059 1 98.75 29 ILE B O 1
ATOM 4826 N N . ILE B 1 30 ? -16.297 -0.444 -2.207 1 98.44 30 ILE B N 1
ATOM 4827 C CA . ILE B 1 30 ? -16.141 -1.873 -2.465 1 98.44 30 ILE B CA 1
ATOM 4828 C C . ILE B 1 30 ? -15.07 -2.1 -3.521 1 98.44 30 ILE B C 1
ATOM 4830 O O . ILE B 1 30 ? -15.195 -1.642 -4.66 1 98.44 30 ILE B O 1
ATOM 4834 N N . CYS B 1 31 ? -13.984 -2.744 -3.131 1 97.94 31 CYS B N 1
ATOM 4835 C CA . CYS B 1 31 ? -12.992 -3.217 -4.09 1 97.94 31 CYS B CA 1
ATOM 4836 C C . CYS B 1 31 ? -13.398 -4.566 -4.672 1 97.94 31 CYS B C 1
ATOM 4838 O O . CYS B 1 31 ? -13.883 -5.438 -3.947 1 97.94 31 CYS B O 1
ATOM 4840 N N . PRO B 1 32 ? -13.227 -4.75 -5.949 1 94.81 32 PRO B N 1
ATOM 4841 C CA . PRO B 1 32 ? -13.711 -5.977 -6.586 1 94.81 32 PRO B CA 1
ATOM 4842 C C . PRO B 1 32 ? -12.992 -7.227 -6.078 1 94.81 32 PRO B C 1
ATOM 4844 O O . PRO B 1 32 ? -11.789 -7.191 -5.82 1 94.81 32 PRO B O 1
ATOM 4847 N N . GLY B 1 33 ? -13.75 -8.281 -5.988 1 95.19 33 GLY B N 1
ATOM 4848 C CA . GLY B 1 33 ? -13.258 -9.586 -5.562 1 95.19 33 GLY B CA 1
ATOM 4849 C C . GLY B 1 33 ? -14.367 -10.602 -5.344 1 95.19 33 GLY B C 1
ATOM 4850 O O . GLY B 1 33 ? -15.523 -10.227 -5.156 1 95.19 33 GLY B O 1
ATOM 4851 N N . SER B 1 34 ? -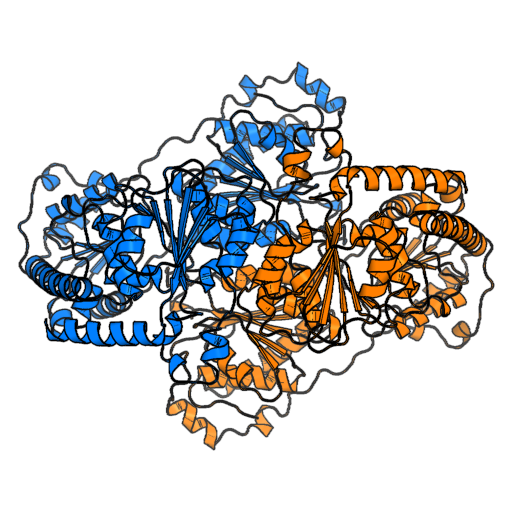13.992 -11.844 -5.309 1 94.88 34 SER B N 1
ATOM 4852 C CA . SER B 1 34 ? -14.977 -12.906 -5.168 1 94.88 34 SER B CA 1
ATOM 4853 C C . SER B 1 34 ? -15.266 -13.203 -3.699 1 94.88 34 SER B C 1
ATOM 4855 O O . SER B 1 34 ? -16.422 -13.32 -3.301 1 94.88 34 SER B O 1
ATOM 4857 N N . ARG B 1 35 ? -14.211 -13.273 -2.881 1 97 35 ARG B N 1
ATOM 4858 C CA . ARG B 1 35 ? -14.359 -13.664 -1.486 1 97 35 ARG B CA 1
ATOM 4859 C C . ARG B 1 35 ? -15.25 -12.68 -0.732 1 97 35 ARG B C 1
ATOM 4861 O O . ARG B 1 35 ? -15.984 -13.07 0.178 1 97 35 ARG B O 1
ATOM 4868 N N . SER B 1 36 ? -15.273 -11.445 -1.152 1 98.19 36 SER B N 1
ATOM 4869 C CA . SER B 1 36 ? -16.078 -10.414 -0.508 1 98.19 36 SER B CA 1
ATOM 4870 C C . SER B 1 36 ? -17.453 -10.281 -1.181 1 98.19 36 SER B C 1
ATOM 4872 O O . SER B 1 36 ? -18.188 -9.336 -0.91 1 98.19 36 SER B O 1
ATOM 4874 N N . GLY B 1 37 ? -17.797 -11.211 -2.072 1 97.81 37 GLY B N 1
ATOM 4875 C CA . GLY B 1 37 ? -19.016 -11.172 -2.859 1 97.81 37 GLY B CA 1
ATOM 4876 C C . GLY B 1 37 ? -20.266 -10.93 -2.023 1 97.81 37 GLY B C 1
ATOM 4877 O O . GLY B 1 37 ? -21.062 -10.055 -2.34 1 97.81 37 GLY B O 1
ATOM 4878 N N . PRO B 1 38 ? -20.469 -11.703 -0.929 1 98.12 38 PRO B N 1
ATOM 4879 C CA . PRO B 1 38 ? -21.656 -11.492 -0.094 1 98.12 38 PRO B CA 1
ATOM 4880 C C . PRO B 1 38 ? -21.766 -10.055 0.424 1 98.12 38 PRO B C 1
ATOM 4882 O O . PRO B 1 38 ? -22.859 -9.477 0.408 1 98.12 38 PRO B O 1
ATOM 4885 N N . LEU B 1 39 ? -20.625 -9.508 0.856 1 98.69 39 LEU B N 1
ATOM 4886 C CA . LEU B 1 39 ? -20.625 -8.133 1.35 1 98.69 39 LEU B CA 1
ATOM 4887 C C . LEU B 1 39 ? -20.922 -7.152 0.224 1 98.69 39 LEU B C 1
ATOM 4889 O O . LEU B 1 39 ? -21.703 -6.211 0.406 1 98.69 39 LEU B O 1
ATOM 4893 N N . ALA B 1 40 ? -20.281 -7.406 -0.912 1 98.19 40 ALA B N 1
ATOM 4894 C CA . ALA B 1 40 ? -20.484 -6.531 -2.062 1 98.19 40 ALA B CA 1
ATOM 4895 C C . ALA B 1 40 ? -21.953 -6.48 -2.451 1 98.19 40 ALA B C 1
ATOM 4897 O O . ALA B 1 40 ? -22.5 -5.402 -2.697 1 98.19 40 ALA B O 1
ATOM 4898 N N . VAL B 1 41 ? -22.609 -7.641 -2.498 1 97.69 41 VAL B N 1
ATOM 4899 C CA . VAL B 1 41 ? -24.016 -7.727 -2.861 1 97.69 41 VAL B CA 1
ATOM 4900 C C . VAL B 1 41 ? -24.859 -6.98 -1.832 1 97.69 41 VAL B C 1
ATOM 4902 O O . VAL B 1 41 ? -25.75 -6.195 -2.193 1 97.69 41 VAL B O 1
ATOM 4905 N N . ALA B 1 42 ? -24.578 -7.168 -0.562 1 98.12 42 ALA B N 1
ATOM 4906 C CA . ALA B 1 42 ? -25.359 -6.578 0.522 1 98.12 42 ALA B CA 1
ATOM 4907 C C . ALA B 1 42 ? -25.297 -5.051 0.477 1 98.12 42 ALA B C 1
ATOM 4909 O O . ALA B 1 42 ? -26.328 -4.379 0.552 1 98.12 42 ALA B O 1
ATOM 4910 N N . PHE B 1 43 ? -24.109 -4.488 0.352 1 98.25 43 PHE B N 1
ATOM 4911 C CA . PHE B 1 43 ? -23.953 -3.039 0.346 1 98.25 43 PHE B CA 1
ATOM 4912 C C . PHE B 1 43 ? -24.469 -2.443 -0.955 1 98.25 43 PHE B C 1
ATOM 4914 O O . PHE B 1 43 ? -25.094 -1.383 -0.95 1 98.25 43 PHE B O 1
ATOM 4921 N N . ALA B 1 44 ? -24.234 -3.109 -2.064 1 96.88 44 ALA B N 1
ATOM 4922 C CA . ALA B 1 44 ? -24.656 -2.613 -3.369 1 96.88 44 ALA B CA 1
ATOM 4923 C C . ALA B 1 44 ? -26.172 -2.523 -3.455 1 96.88 44 ALA B C 1
ATOM 4925 O O . ALA B 1 44 ? -26.719 -1.651 -4.141 1 96.88 44 ALA B O 1
ATOM 4926 N N . GLN B 1 45 ? -26.828 -3.381 -2.752 1 95.69 45 GLN B N 1
ATOM 4927 C CA . GLN B 1 45 ? -28.281 -3.475 -2.891 1 95.69 45 GLN B CA 1
ATOM 4928 C C . GLN B 1 45 ? -29 -2.721 -1.771 1 95.69 45 GLN B C 1
ATOM 4930 O O . GLN B 1 45 ? -30.219 -2.604 -1.773 1 95.69 45 GLN B O 1
ATOM 4935 N N . HIS B 1 46 ? -28.297 -2.266 -0.84 1 96.81 46 HIS B N 1
ATOM 4936 C CA . HIS B 1 46 ? -28.938 -1.558 0.263 1 96.81 46 HIS B CA 1
ATOM 4937 C C . HIS B 1 46 ? -29.438 -0.19 -0.18 1 96.81 46 HIS B C 1
ATOM 4939 O O . HIS B 1 46 ? -28.703 0.58 -0.799 1 96.81 46 HIS B O 1
ATOM 4945 N N . PRO B 1 47 ? -30.625 0.187 0.11 1 96.38 47 PRO B N 1
ATOM 4946 C CA . PRO B 1 47 ? -31.219 1.416 -0.424 1 96.38 47 PRO B CA 1
ATOM 4947 C C . PRO B 1 47 ? -30.656 2.676 0.231 1 96.38 47 PRO B C 1
ATOM 4949 O O . PRO B 1 47 ? -30.641 3.742 -0.388 1 96.38 47 PRO B O 1
ATOM 4952 N N . ASP B 1 48 ? -30.156 2.574 1.487 1 96.81 48 ASP B N 1
ATOM 4953 C CA . ASP B 1 48 ? -29.781 3.771 2.234 1 96.81 48 ASP B CA 1
ATOM 4954 C C . ASP B 1 48 ? -28.266 3.951 2.26 1 96.81 48 ASP B C 1
ATOM 4956 O O . ASP B 1 48 ? -27.766 4.879 2.893 1 96.81 48 ASP B O 1
ATOM 4960 N N . ILE B 1 49 ? -27.5 3.082 1.657 1 97.69 49 ILE B N 1
ATOM 4961 C CA . ILE B 1 49 ? -26.047 3.154 1.626 1 97.69 49 ILE B CA 1
ATOM 4962 C C . ILE B 1 49 ? -25.562 3.33 0.186 1 97.69 49 ILE B C 1
ATOM 4964 O O . ILE B 1 49 ? -25.969 2.574 -0.703 1 97.69 49 ILE B O 1
ATOM 4968 N N . GLU B 1 50 ? -24.828 4.332 -0.056 1 97.94 50 GLU B N 1
ATOM 4969 C CA . GLU B 1 50 ? -24.172 4.465 -1.355 1 97.94 50 GLU B CA 1
ATOM 4970 C C . GLU B 1 50 ? -22.969 3.541 -1.461 1 97.94 50 GLU B C 1
ATOM 4972 O O . GLU B 1 50 ? -22.016 3.674 -0.695 1 97.94 50 GLU B O 1
ATOM 4977 N N . ALA B 1 51 ? -23.047 2.619 -2.383 1 97.81 51 ALA B N 1
ATOM 4978 C CA . ALA B 1 51 ? -21.922 1.733 -2.65 1 97.81 51 ALA B CA 1
ATOM 4979 C C . ALA B 1 51 ? -21.109 2.223 -3.85 1 97.81 51 ALA B C 1
ATOM 4981 O O . ALA B 1 51 ? -21.672 2.531 -4.902 1 97.81 51 ALA B O 1
ATOM 4982 N N . ILE B 1 52 ? -19.812 2.354 -3.697 1 97.94 52 ILE B N 1
ATOM 4983 C CA . ILE B 1 52 ? -18.953 2.883 -4.746 1 97.94 52 ILE B CA 1
ATOM 4984 C C . ILE B 1 52 ? -17.828 1.882 -5.047 1 97.94 52 ILE B C 1
ATOM 4986 O O . ILE B 1 52 ? -17.062 1.523 -4.164 1 97.94 52 ILE B O 1
ATOM 4990 N N . PRO B 1 53 ? -17.75 1.374 -6.285 1 97.06 53 PRO B N 1
ATOM 4991 C CA . PRO B 1 53 ? -16.656 0.472 -6.637 1 97.06 53 PRO B CA 1
ATOM 4992 C C . PRO B 1 53 ? -15.336 1.21 -6.879 1 97.06 53 PRO B C 1
ATOM 4994 O O . PRO B 1 53 ? -15.328 2.277 -7.496 1 97.06 53 PRO B O 1
ATOM 4997 N N . VAL B 1 54 ? -14.266 0.741 -6.348 1 96.88 54 VAL B N 1
ATOM 4998 C CA . VAL B 1 54 ? -12.93 1.278 -6.57 1 96.88 54 VAL B CA 1
ATOM 4999 C C . VAL B 1 54 ? -11.945 0.135 -6.812 1 96.88 54 VAL B C 1
ATOM 5001 O O . VAL B 1 54 ? -11.82 -0.769 -5.98 1 96.88 54 VAL B O 1
ATOM 5004 N N . LEU B 1 55 ? -11.195 0.158 -7.844 1 95.25 55 LEU B N 1
ATOM 5005 C CA . LEU B 1 55 ? -10.336 -0.933 -8.281 1 95.25 55 LEU B CA 1
ATOM 5006 C C . LEU B 1 55 ? -9.156 -1.113 -7.332 1 95.25 55 LEU B C 1
ATOM 5008 O O . LEU B 1 55 ? -8.922 -2.215 -6.832 1 95.25 55 LEU B O 1
ATOM 5012 N N . ASP B 1 56 ? -8.406 -0.055 -7.113 1 96.81 56 ASP B N 1
ATOM 5013 C CA . ASP B 1 56 ? -7.16 -0.103 -6.359 1 96.81 56 ASP B CA 1
ATOM 5014 C C . ASP B 1 56 ? -7.414 0.101 -4.867 1 96.81 56 ASP B C 1
ATOM 5016 O O . ASP B 1 56 ? -7.859 1.171 -4.449 1 96.81 56 ASP B O 1
ATOM 5020 N N . GLU B 1 57 ? -7.082 -0.839 -4.035 1 98.38 57 GLU B N 1
ATOM 5021 C CA . GLU B 1 57 ? -7.398 -0.818 -2.611 1 98.38 57 GLU B CA 1
ATOM 5022 C C . GLU B 1 57 ? -6.703 0.345 -1.909 1 98.38 57 GLU B C 1
ATOM 5024 O O . GLU B 1 57 ? -7.246 0.92 -0.963 1 98.38 57 GLU B O 1
ATOM 5029 N N . ARG B 1 58 ? -5.434 0.701 -2.301 1 98.25 58 ARG B N 1
ATOM 5030 C CA . ARG B 1 58 ? -4.758 1.845 -1.699 1 98.25 58 ARG B CA 1
ATOM 5031 C C . ARG B 1 58 ? -5.535 3.133 -1.942 1 98.25 58 ARG B C 1
ATOM 5033 O O . ARG B 1 58 ? -5.805 3.889 -1.006 1 98.25 58 ARG B O 1
ATOM 5040 N N . SER B 1 59 ? -5.926 3.385 -3.213 1 98.06 59 SER B N 1
ATOM 5041 C CA . SER B 1 59 ? -6.727 4.555 -3.564 1 98.06 59 SER B CA 1
ATOM 5042 C C . SER B 1 59 ? -8.086 4.523 -2.871 1 98.06 59 SER B C 1
ATOM 5044 O O . SER B 1 59 ? -8.586 5.555 -2.422 1 98.06 59 SER B O 1
ATOM 5046 N N . ALA B 1 60 ? -8.68 3.322 -2.773 1 98.56 60 ALA B N 1
ATOM 5047 C CA . ALA B 1 60 ? -9.984 3.152 -2.131 1 98.56 60 ALA B CA 1
ATOM 5048 C C . ALA B 1 60 ? -9.945 3.615 -0.678 1 98.56 60 ALA B C 1
ATOM 5050 O O . ALA B 1 60 ? -10.844 4.32 -0.219 1 98.56 60 ALA B O 1
ATOM 5051 N N . ALA B 1 61 ? -8.906 3.186 0 1 98.75 61 ALA B N 1
ATOM 5052 C CA . ALA B 1 61 ? -8.805 3.49 1.425 1 98.75 61 ALA B CA 1
ATOM 5053 C C . ALA B 1 61 ? -8.625 4.988 1.653 1 98.75 61 ALA B C 1
ATOM 5055 O O . ALA B 1 61 ? -9.258 5.566 2.541 1 98.75 61 ALA B O 1
ATOM 5056 N N . PHE B 1 62 ? -7.797 5.656 0.844 1 98.81 62 PHE B N 1
ATOM 5057 C CA . PHE B 1 62 ? -7.605 7.094 0.988 1 98.81 62 PHE B CA 1
ATOM 5058 C C . PHE B 1 62 ? -8.836 7.855 0.524 1 98.81 62 PHE B C 1
ATOM 5060 O O . PHE B 1 62 ? -9.172 8.906 1.076 1 98.81 62 PHE B O 1
ATOM 5067 N N . PHE B 1 63 ? -9.523 7.328 -0.505 1 98.75 63 PHE B N 1
ATOM 5068 C CA . PHE B 1 63 ? -10.797 7.895 -0.935 1 98.75 63 PHE B CA 1
ATOM 5069 C C . PHE B 1 63 ? -11.812 7.875 0.204 1 98.75 63 PHE B C 1
ATOM 5071 O O . PHE B 1 63 ? -12.445 8.891 0.49 1 98.75 63 PHE B O 1
ATOM 5078 N N . GLY B 1 64 ? -11.938 6.719 0.853 1 98.75 64 GLY B N 1
ATOM 5079 C CA . GLY B 1 64 ? -12.781 6.609 2.029 1 98.75 64 GLY B CA 1
ATOM 5080 C C . GLY B 1 64 ? -12.383 7.559 3.145 1 98.75 64 GLY B C 1
ATOM 5081 O O . GLY B 1 64 ? -13.234 8.133 3.816 1 98.75 64 GLY B O 1
ATOM 5082 N N . LEU B 1 65 ? -11.078 7.723 3.346 1 98.75 65 LEU B N 1
ATOM 5083 C CA . LEU B 1 65 ? -10.555 8.648 4.344 1 98.75 65 LEU B CA 1
ATOM 5084 C C . LEU B 1 65 ? -11.062 10.062 4.094 1 98.75 65 LEU B C 1
ATOM 5086 O O . LEU B 1 65 ? -11.453 10.758 5.031 1 98.75 65 LEU B O 1
ATOM 5090 N N . GLY B 1 66 ? -11.055 10.492 2.816 1 98.31 66 GLY B N 1
ATOM 5091 C CA . GLY B 1 66 ? -11.539 11.82 2.461 1 98.31 66 GLY B CA 1
ATOM 5092 C C . GLY B 1 66 ? -13.008 12.016 2.771 1 98.31 66 GLY B C 1
ATOM 5093 O O . GLY B 1 66 ? -13.398 13.047 3.322 1 98.31 66 GLY B O 1
ATOM 5094 N N . ILE B 1 67 ? -13.812 11.016 2.432 1 98.25 67 ILE B N 1
ATOM 5095 C CA . ILE B 1 67 ? -15.25 11.094 2.682 1 98.25 67 ILE B CA 1
ATOM 5096 C C . ILE B 1 67 ? -15.508 11.148 4.184 1 98.25 67 ILE B C 1
ATOM 5098 O O . ILE B 1 67 ? -16.281 11.977 4.656 1 98.25 67 ILE B O 1
ATOM 5102 N N . ALA B 1 68 ? -14.836 10.266 4.898 1 98.12 68 ALA B N 1
ATOM 5103 C CA . ALA B 1 68 ? -15.016 10.188 6.344 1 98.12 68 ALA B CA 1
ATOM 5104 C C . ALA B 1 68 ? -14.617 11.492 7.023 1 98.12 68 ALA B C 1
ATOM 5106 O O . ALA B 1 68 ? -15.273 11.938 7.965 1 98.12 68 ALA B O 1
ATOM 5107 N N . ARG B 1 69 ? -13.531 12.055 6.598 1 95.75 69 ARG B N 1
ATOM 5108 C CA . ARG B 1 69 ? -13.047 13.32 7.141 1 95.75 69 ARG B CA 1
ATOM 5109 C C . ARG B 1 69 ? -14.07 14.43 6.957 1 95.75 69 ARG B C 1
ATOM 5111 O O . ARG B 1 69 ? -14.305 15.227 7.871 1 95.75 69 ARG B O 1
ATOM 5118 N N . ARG B 1 70 ? -14.656 14.508 5.859 1 94.38 70 ARG B N 1
ATOM 5119 C CA . ARG B 1 70 ? -15.617 15.555 5.539 1 94.38 70 ARG B CA 1
ATOM 5120 C C . ARG B 1 70 ? -16.922 15.352 6.297 1 94.38 70 ARG B C 1
ATOM 5122 O O . ARG B 1 70 ? -17.484 16.297 6.855 1 94.38 70 ARG B O 1
ATOM 5129 N N . LYS B 1 71 ? -17.359 14.062 6.375 1 93.56 71 LYS B N 1
ATOM 5130 C CA . LYS B 1 71 ? -18.672 13.773 6.934 1 93.56 71 LYS B CA 1
ATOM 5131 C C . LYS B 1 71 ? -18.609 13.641 8.453 1 93.56 71 LYS B C 1
ATOM 5133 O O . LYS B 1 71 ? -19.625 13.789 9.133 1 93.56 71 LYS B O 1
ATOM 5138 N N . GLY B 1 72 ? -17.469 13.25 8.93 1 92.19 72 GLY B N 1
ATOM 5139 C CA . GLY B 1 72 ? -17.328 12.977 10.352 1 92.19 72 GLY B CA 1
ATOM 5140 C C . GLY B 1 72 ? -17.938 11.648 10.766 1 92.19 72 GLY B C 1
ATOM 5141 O O . GLY B 1 72 ? -18.234 11.43 11.938 1 92.19 72 GLY B O 1
ATOM 5142 N N . LEU B 1 73 ? -18.25 10.82 9.758 1 94.75 73 LEU B N 1
ATOM 5143 C CA . LEU B 1 73 ? -18.828 9.508 9.977 1 94.75 73 LEU B CA 1
ATOM 5144 C C . LEU B 1 73 ? -17.953 8.414 9.383 1 94.75 73 LEU B C 1
ATOM 5146 O O . LEU B 1 73 ? -17.234 8.648 8.406 1 94.75 73 LEU B O 1
ATOM 5150 N N . PRO B 1 74 ? -18.078 7.203 9.984 1 97.5 74 PRO B N 1
ATOM 5151 C CA . PRO B 1 74 ? -17.297 6.094 9.422 1 97.5 74 PRO B CA 1
ATOM 5152 C C . PRO B 1 74 ? -17.703 5.762 7.984 1 97.5 74 PRO B C 1
ATOM 5154 O O . PRO B 1 74 ? -18.875 5.816 7.641 1 97.5 74 PRO B O 1
ATOM 5157 N N . VAL B 1 75 ? -16.75 5.477 7.211 1 98.75 75 VAL B N 1
ATOM 5158 C CA . VAL B 1 75 ? -16.922 4.91 5.875 1 98.75 75 VAL B CA 1
ATOM 5159 C C . VAL B 1 75 ? -16.453 3.451 5.871 1 98.75 75 VAL B C 1
ATOM 5161 O O . VAL B 1 75 ? -15.445 3.109 6.484 1 98.75 75 VAL B O 1
ATOM 5164 N N . VAL B 1 76 ? -17.234 2.58 5.262 1 98.88 76 VAL B N 1
ATOM 5165 C CA . VAL B 1 76 ? -16.906 1.164 5.18 1 98.88 76 VAL B CA 1
ATOM 5166 C C . VAL B 1 76 ? -16 0.916 3.973 1 98.88 76 VAL B C 1
ATOM 5168 O O . VAL B 1 76 ? -16.234 1.451 2.889 1 98.88 76 VAL B O 1
ATOM 5171 N N . LEU B 1 77 ? -14.953 0.196 4.164 1 98.88 77 LEU B N 1
ATOM 5172 C CA . LEU B 1 77 ? -14.094 -0.333 3.113 1 98.88 77 LEU B CA 1
ATOM 5173 C C . LEU B 1 77 ? -14.203 -1.852 3.033 1 98.88 77 LEU B C 1
ATOM 5175 O O . LEU B 1 77 ? -14 -2.545 4.031 1 98.88 77 LEU B O 1
ATOM 5179 N N . VAL B 1 78 ? -14.531 -2.385 1.849 1 98.88 78 VAL B N 1
ATOM 5180 C CA . VAL B 1 78 ? -14.688 -3.822 1.656 1 98.88 78 VAL B CA 1
ATOM 5181 C C . VAL B 1 78 ? -13.641 -4.324 0.657 1 98.88 78 VAL B C 1
ATOM 5183 O O . VAL B 1 78 ? -13.453 -3.721 -0.402 1 98.88 78 VAL B O 1
ATOM 5186 N N . CYS B 1 79 ? -12.945 -5.348 0.99 1 98.56 79 CYS B N 1
ATOM 5187 C CA . CYS B 1 79 ? -12.055 -5.977 0.023 1 98.56 79 CYS B CA 1
ATOM 5188 C C . CYS B 1 79 ? -12.062 -7.496 0.175 1 98.56 79 CYS B C 1
ATOM 5190 O O . CYS B 1 79 ? -12.594 -8.023 1.155 1 98.56 79 CYS B O 1
ATOM 5192 N N . THR B 1 80 ? -11.57 -8.195 -0.855 1 98 80 THR B N 1
ATOM 5193 C CA . THR B 1 80 ? -11.438 -9.641 -0.873 1 98 80 THR B CA 1
ATOM 5194 C C . THR B 1 80 ? -10.227 -10.086 -0.053 1 98 80 THR B C 1
ATOM 5196 O O . THR B 1 80 ? -9.602 -9.273 0.626 1 98 80 THR B O 1
ATOM 5199 N N . SER B 1 81 ? -9.938 -11.414 0.007 1 97.19 81 SER B N 1
ATOM 5200 C CA . SER B 1 81 ? -8.82 -11.969 0.761 1 97.19 81 SER B CA 1
ATOM 5201 C C . SER B 1 81 ? -7.5 -11.773 0.017 1 97.19 81 SER B C 1
ATOM 5203 O O . SER B 1 81 ? -7.492 -11.359 -1.143 1 97.19 81 SER B O 1
ATOM 5205 N N . GLY B 1 82 ? -6.367 -12.094 0.686 1 96.31 82 GLY B N 1
ATOM 5206 C CA . GLY B 1 82 ? -5.051 -11.945 0.091 1 96.31 82 GLY B CA 1
ATOM 5207 C C . GLY B 1 82 ? -4.41 -10.602 0.387 1 96.31 82 GLY B C 1
ATOM 5208 O O . GLY B 1 82 ? -4.57 -10.062 1.483 1 96.31 82 GLY B O 1
ATOM 5209 N N . THR B 1 83 ? -3.652 -10.039 -0.621 1 97.44 83 THR B N 1
ATOM 5210 C CA . THR B 1 83 ? -2.889 -8.82 -0.385 1 97.44 83 THR B CA 1
ATOM 5211 C C . THR B 1 83 ? -3.795 -7.59 -0.46 1 97.44 83 THR B C 1
ATOM 5213 O O . THR B 1 83 ? -3.363 -6.477 -0.162 1 97.44 83 THR B O 1
ATOM 5216 N N . ALA B 1 84 ? -5.035 -7.789 -0.835 1 97.88 84 ALA B N 1
ATOM 5217 C CA . ALA B 1 84 ? -5.953 -6.66 -0.98 1 97.88 84 ALA B CA 1
ATOM 5218 C C . ALA B 1 84 ? -6.012 -5.832 0.3 1 97.88 84 ALA B C 1
ATOM 5220 O O . ALA B 1 84 ? -5.883 -4.609 0.26 1 97.88 84 ALA B O 1
ATOM 5221 N N . GLY B 1 85 ? -6.191 -6.52 1.453 1 98.06 85 GLY B N 1
ATOM 5222 C CA . GLY B 1 85 ? -6.273 -5.816 2.723 1 98.06 85 GLY B CA 1
ATOM 5223 C C . GLY B 1 85 ? -4.996 -5.078 3.082 1 98.06 85 GLY B C 1
ATOM 5224 O O . GLY B 1 85 ? -5.039 -4.023 3.719 1 98.06 85 GLY B O 1
ATOM 5225 N N . ALA B 1 86 ? -3.828 -5.625 2.686 1 98.38 86 ALA B N 1
ATOM 5226 C CA . ALA B 1 86 ? -2.537 -5.012 2.982 1 98.38 86 ALA B CA 1
ATOM 5227 C C . ALA B 1 86 ? -2.402 -3.656 2.299 1 98.38 86 ALA B C 1
ATOM 5229 O O . ALA B 1 86 ? -1.752 -2.75 2.824 1 98.38 86 ALA B O 1
ATOM 5230 N N . ASN B 1 87 ? -3.062 -3.463 1.173 1 98.5 87 ASN B N 1
ATOM 5231 C CA . ASN B 1 87 ? -2.992 -2.211 0.427 1 98.5 87 ASN B CA 1
ATOM 5232 C C . ASN B 1 87 ? -3.732 -1.087 1.147 1 98.5 87 ASN B C 1
ATOM 5234 O O . ASN B 1 87 ? -3.525 0.09 0.848 1 98.5 87 ASN B O 1
ATOM 5238 N N . PHE B 1 88 ? -4.645 -1.418 2.141 1 98.75 88 PHE B N 1
ATOM 5239 C CA . PHE B 1 88 ? -5.344 -0.414 2.932 1 98.75 88 PHE B CA 1
ATOM 5240 C C . PHE B 1 88 ? -4.406 0.22 3.953 1 98.75 88 PHE B C 1
ATOM 5242 O O . PHE B 1 88 ? -4.691 1.299 4.48 1 98.75 88 PHE B O 1
ATOM 5249 N N . TYR B 1 89 ? -3.25 -0.353 4.246 1 98.56 89 TYR B N 1
ATOM 5250 C CA . TYR B 1 89 ? -2.457 -0.163 5.453 1 98.56 89 TYR B CA 1
ATOM 5251 C C . TYR B 1 89 ? -1.999 1.284 5.586 1 98.56 89 TYR B C 1
ATOM 5253 O O . TYR B 1 89 ? -2.125 1.889 6.652 1 98.56 89 TYR B O 1
ATOM 5261 N N . PRO B 1 90 ? -1.438 1.94 4.52 1 98.62 90 PRO B N 1
ATOM 5262 C CA . PRO B 1 90 ? -1.002 3.328 4.684 1 98.62 90 PRO B CA 1
ATOM 5263 C C . PRO B 1 90 ? -2.135 4.254 5.121 1 98.62 90 PRO B C 1
ATOM 5265 O O . PRO B 1 90 ? -1.936 5.121 5.977 1 98.62 90 PRO B O 1
ATOM 5268 N N . ALA B 1 91 ? -3.324 4.035 4.543 1 98.75 91 ALA B N 1
ATOM 5269 C CA . ALA B 1 91 ? -4.469 4.867 4.906 1 98.75 91 ALA B CA 1
ATOM 5270 C C . ALA B 1 91 ? -4.926 4.578 6.336 1 98.75 91 ALA B C 1
ATOM 5272 O O . ALA B 1 91 ? -5.391 5.477 7.039 1 98.75 91 ALA B O 1
ATOM 5273 N N . VAL B 1 92 ? -4.793 3.297 6.789 1 98.69 92 VAL B N 1
ATOM 5274 C CA . VAL B 1 92 ? -5.152 2.918 8.148 1 98.69 92 VAL B CA 1
ATOM 5275 C C . VAL B 1 92 ? -4.27 3.67 9.148 1 98.69 92 VAL B C 1
ATOM 5277 O O . VAL B 1 92 ? -4.758 4.184 10.156 1 98.69 92 VAL B O 1
ATOM 5280 N N . ILE B 1 93 ? -3.014 3.795 8.852 1 98.44 93 ILE B N 1
ATOM 5281 C CA . ILE B 1 93 ? -2.072 4.5 9.711 1 98.44 93 ILE B CA 1
ATOM 5282 C C . ILE B 1 93 ? -2.424 5.984 9.758 1 98.44 93 ILE B C 1
ATOM 5284 O O . ILE B 1 93 ? -2.467 6.586 10.836 1 98.44 93 ILE B O 1
ATOM 5288 N N . GLU B 1 94 ? -2.725 6.59 8.594 1 98.25 94 GLU B N 1
ATOM 5289 C CA . GLU B 1 94 ? -3.119 7.996 8.555 1 98.25 94 GLU B CA 1
ATOM 5290 C C . GLU B 1 94 ? -4.422 8.227 9.305 1 98.25 94 GLU B C 1
ATOM 5292 O O . GLU B 1 94 ? -4.555 9.211 10.039 1 98.25 94 GLU B O 1
ATOM 5297 N N . ALA B 1 95 ? -5.371 7.328 9.141 1 98.19 95 ALA B N 1
ATOM 5298 C CA . ALA B 1 95 ? -6.656 7.449 9.82 1 98.19 95 ALA B CA 1
ATOM 5299 C C . ALA B 1 95 ? -6.477 7.418 11.336 1 98.19 95 ALA B C 1
ATOM 5301 O O . ALA B 1 95 ? -7.098 8.203 12.062 1 98.19 95 ALA B O 1
ATOM 5302 N N . GLU B 1 96 ? -5.652 6.516 11.805 1 97.25 96 GLU B N 1
ATOM 5303 C CA . GLU B 1 96 ? -5.379 6.414 13.234 1 97.25 96 GLU B CA 1
ATOM 5304 C C . GLU B 1 96 ? -4.699 7.676 13.758 1 97.25 96 GLU B C 1
ATOM 5306 O O . GLU B 1 96 ? -5.102 8.227 14.781 1 97.25 96 GLU B O 1
ATOM 5311 N N . ALA B 1 97 ? -3.734 8.18 13.039 1 95.38 97 ALA B N 1
ATOM 5312 C CA . ALA B 1 97 ? -2.941 9.328 13.453 1 95.38 97 ALA B CA 1
ATOM 5313 C C . ALA B 1 97 ? -3.779 10.609 13.438 1 95.38 97 ALA B C 1
ATOM 5315 O O . ALA B 1 97 ? -3.564 11.508 14.242 1 95.38 97 ALA B O 1
ATOM 5316 N N . SER B 1 98 ? -4.812 10.68 12.57 1 94.75 98 SER B N 1
ATOM 5317 C CA . SER B 1 98 ? -5.598 11.898 12.375 1 94.75 98 SER B CA 1
ATOM 5318 C C . SER B 1 98 ? -6.941 11.812 13.094 1 94.75 98 SER B C 1
ATOM 5320 O O . SER B 1 98 ? -7.723 12.766 13.078 1 94.75 98 SER B O 1
ATOM 5322 N N . GLY B 1 99 ? -7.223 10.68 13.633 1 94.75 99 GLY B N 1
ATOM 5323 C CA . GLY B 1 99 ? -8.508 10.5 14.289 1 94.75 99 GLY B CA 1
ATOM 5324 C C . GLY B 1 99 ? -9.68 10.492 13.328 1 94.75 99 GLY B C 1
ATOM 5325 O O . GLY B 1 99 ? -10.68 11.18 13.555 1 94.75 99 GLY B O 1
ATOM 5326 N N . VAL B 1 100 ? -9.578 9.789 12.219 1 97 100 VAL B N 1
ATOM 5327 C CA . VAL B 1 100 ? -10.641 9.688 11.219 1 97 100 VAL B CA 1
ATOM 5328 C C . VAL B 1 100 ? -11.25 8.289 11.258 1 97 100 VAL B C 1
ATOM 5330 O O . VAL B 1 100 ? -10.531 7.289 11.188 1 97 100 VAL B O 1
ATOM 5333 N N . PRO B 1 101 ? -12.555 8.148 11.391 1 97.88 101 PRO B N 1
ATOM 5334 C CA . PRO B 1 101 ? -13.172 6.828 11.539 1 97.88 101 PRO B CA 1
ATOM 5335 C C . PRO B 1 101 ? -13.297 6.086 10.211 1 97.88 101 PRO B C 1
ATOM 5337 O O . PRO B 1 101 ? -13.852 6.621 9.242 1 97.88 101 PRO B O 1
ATOM 5340 N N . LEU B 1 102 ? -12.789 4.898 10.117 1 98.75 102 LEU B N 1
ATOM 5341 C CA . LEU B 1 102 ? -12.93 3.945 9.023 1 98.75 102 LEU B CA 1
ATOM 5342 C C . LEU B 1 102 ? -13.328 2.568 9.547 1 98.75 102 LEU B C 1
ATOM 5344 O O . LEU B 1 102 ? -12.883 2.16 10.625 1 98.75 102 LEU B O 1
ATOM 5348 N N . LEU B 1 103 ? -14.203 1.883 8.859 1 98.81 103 LEU B N 1
ATOM 5349 C CA . LEU B 1 103 ? -14.555 0.504 9.18 1 98.81 103 LEU B CA 1
ATOM 5350 C C . LEU B 1 103 ? -14.117 -0.439 8.062 1 98.81 103 LEU B C 1
ATOM 5352 O O . LEU B 1 103 ? -14.742 -0.471 6.996 1 98.81 103 LEU B O 1
ATOM 5356 N N . LEU B 1 104 ? -13.086 -1.182 8.32 1 98.88 104 LEU B N 1
ATOM 5357 C CA . LEU B 1 104 ? -12.508 -2.096 7.344 1 98.88 104 LEU B CA 1
ATOM 5358 C C . LEU B 1 104 ? -13.133 -3.48 7.453 1 98.88 104 LEU B C 1
ATOM 5360 O O . LEU B 1 104 ? -13.055 -4.121 8.5 1 98.88 104 LEU B O 1
ATOM 5364 N N . LEU B 1 105 ? -13.797 -3.898 6.406 1 98.88 105 LEU B N 1
ATOM 5365 C CA . LEU B 1 105 ? -14.336 -5.246 6.301 1 98.88 105 LEU B CA 1
ATOM 5366 C C . LEU B 1 105 ? -13.539 -6.074 5.297 1 98.88 105 LEU B C 1
ATOM 5368 O O . LEU B 1 105 ? -13.75 -5.961 4.086 1 98.88 105 LEU B O 1
ATOM 5372 N N . THR B 1 106 ? -12.68 -6.934 5.754 1 98.75 106 THR B N 1
ATOM 5373 C CA . THR B 1 106 ? -11.867 -7.781 4.887 1 98.75 106 THR B CA 1
ATOM 5374 C C . THR B 1 106 ? -12.398 -9.211 4.875 1 98.75 106 THR B C 1
ATOM 5376 O O . THR B 1 106 ? -12.461 -9.867 5.918 1 98.75 106 THR B O 1
ATOM 5379 N N . ALA B 1 107 ? -12.773 -9.656 3.688 1 98.69 107 ALA B N 1
ATOM 5380 C CA . ALA B 1 107 ? -13.211 -11.047 3.564 1 98.69 107 ALA B CA 1
ATOM 5381 C C . ALA B 1 107 ? -12.023 -12 3.643 1 98.69 107 ALA B C 1
ATOM 5383 O O . ALA B 1 107 ? -10.93 -11.688 3.158 1 98.69 107 ALA B O 1
ATOM 5384 N N . ASP B 1 108 ? -12.281 -13.156 4.203 1 98.12 108 ASP B N 1
ATOM 5385 C CA . ASP B 1 108 ? -11.203 -14.109 4.438 1 98.12 108 ASP B CA 1
ATOM 5386 C C . ASP B 1 108 ? -11.664 -15.539 4.184 1 98.12 108 ASP B C 1
ATOM 5388 O O . ASP B 1 108 ? -12.859 -15.797 4.031 1 98.12 108 ASP B O 1
ATOM 5392 N N . ARG B 1 109 ? -10.688 -16.391 4.02 1 97 109 ARG B N 1
ATOM 5393 C CA . ARG B 1 109 ? -10.953 -17.828 3.982 1 97 109 ARG B CA 1
ATOM 5394 C C . ARG B 1 109 ? -11.375 -18.344 5.352 1 97 109 ARG B C 1
ATOM 5396 O O . ARG B 1 109 ? -10.984 -17.781 6.379 1 97 109 ARG B O 1
ATOM 5403 N N . PRO B 1 110 ? -12.258 -19.344 5.375 1 96.38 110 PRO B N 1
ATOM 5404 C CA . PRO B 1 110 ? -12.523 -19.984 6.668 1 96.38 110 PRO B CA 1
ATOM 5405 C C . PRO B 1 110 ? -11.273 -20.609 7.277 1 96.38 110 PRO B C 1
ATOM 5407 O O . PRO B 1 110 ? -10.281 -20.844 6.578 1 96.38 110 PRO B O 1
ATOM 5410 N N . PRO B 1 111 ? -11.25 -20.922 8.531 1 93.19 111 PRO B N 1
ATOM 5411 C CA . PRO B 1 111 ? -10.047 -21.359 9.227 1 93.19 111 PRO B CA 1
ATOM 5412 C C . PRO B 1 111 ? -9.414 -22.594 8.578 1 93.19 111 PRO B C 1
ATOM 5414 O O . PRO B 1 111 ? -8.188 -22.719 8.539 1 93.19 111 PRO B O 1
ATOM 5417 N N . GLU B 1 112 ? -10.234 -23.516 8.023 1 94.31 112 GLU B N 1
ATOM 5418 C CA . GLU B 1 112 ? -9.711 -24.75 7.48 1 94.31 112 GLU B CA 1
ATOM 5419 C C . GLU B 1 112 ? -8.938 -24.516 6.188 1 94.31 112 GLU B C 1
ATOM 5421 O O . GLU B 1 112 ? -8.211 -25.391 5.719 1 94.31 112 GLU B O 1
ATOM 5426 N N . LEU B 1 113 ? -8.992 -23.344 5.66 1 95.19 113 LEU B N 1
ATOM 5427 C CA . LEU B 1 113 ? -8.266 -23.047 4.43 1 95.19 113 LEU B CA 1
ATOM 5428 C C . LEU B 1 113 ? -7.109 -22.094 4.703 1 95.19 113 LEU B C 1
ATOM 5430 O O . LEU B 1 113 ? -6.441 -21.641 3.773 1 95.19 113 LEU B O 1
ATOM 5434 N N . ARG B 1 114 ? -6.902 -21.812 5.938 1 94 114 ARG B N 1
ATOM 5435 C CA . ARG B 1 114 ? -5.797 -20.938 6.316 1 94 114 ARG B CA 1
ATOM 5436 C C . ARG B 1 114 ? -4.57 -21.75 6.723 1 94 114 ARG B C 1
ATOM 5438 O O . ARG B 1 114 ? -4.699 -22.875 7.199 1 94 114 ARG B O 1
ATOM 5445 N N . HIS B 1 115 ? -3.346 -21.234 6.406 1 91.44 115 HIS B N 1
ATOM 5446 C CA . HIS B 1 115 ? -2.066 -21.812 6.797 1 91.44 115 HIS B CA 1
ATOM 5447 C C . HIS B 1 115 ? -1.848 -23.156 6.133 1 91.44 115 HIS B C 1
ATOM 5449 O O . HIS B 1 115 ? -1.267 -24.062 6.734 1 91.44 115 HIS B O 1
ATOM 5455 N N . CYS B 1 116 ? -2.445 -23.312 4.953 1 92.69 116 CYS B N 1
ATOM 5456 C CA . CYS B 1 116 ? -2.262 -24.578 4.242 1 92.69 116 CYS B CA 1
ATOM 5457 C C . CYS B 1 116 ? -2.086 -24.344 2.748 1 92.69 116 CYS B C 1
ATOM 5459 O O . CYS B 1 116 ? -2.389 -25.219 1.938 1 92.69 116 CYS B O 1
ATOM 5461 N N . GLN B 1 117 ? -1.75 -23.094 2.393 1 90.19 117 GLN B N 1
ATOM 5462 C CA . GLN B 1 117 ? -1.402 -22.688 1.033 1 90.19 117 GLN B CA 1
ATOM 5463 C C . GLN B 1 117 ? -2.615 -22.766 0.11 1 90.19 117 GLN B C 1
ATOM 5465 O O . GLN B 1 117 ? -2.48 -23.078 -1.075 1 90.19 117 GLN B O 1
ATOM 5470 N N . ALA B 1 118 ? -3.789 -22.578 0.748 1 92.75 118 ALA B N 1
ATOM 5471 C CA . ALA B 1 118 ? -4.961 -22.375 -0.098 1 92.75 118 ALA B CA 1
ATOM 5472 C C . ALA B 1 118 ? -4.855 -21.078 -0.894 1 92.75 118 ALA B C 1
ATOM 5474 O O . ALA B 1 118 ? -4.184 -20.141 -0.468 1 92.75 118 ALA B O 1
ATOM 5475 N N . GLY B 1 119 ? -5.5 -21.125 -2.043 1 92.88 119 GLY B N 1
ATOM 5476 C CA . GLY B 1 119 ? -5.414 -19.969 -2.926 1 92.88 119 GLY B CA 1
ATOM 5477 C C . GLY B 1 119 ? -5.898 -18.688 -2.281 1 92.88 119 GLY B C 1
ATOM 5478 O O . GLY B 1 119 ? -6.973 -18.656 -1.677 1 92.88 119 GLY B O 1
ATOM 5479 N N . GLN B 1 120 ? -5.078 -17.641 -2.375 1 92.5 120 GLN B N 1
ATOM 5480 C CA . GLN B 1 120 ? -5.375 -16.281 -1.959 1 92.5 120 GLN B CA 1
ATOM 5481 C C . GLN B 1 120 ? -5.582 -16.203 -0.449 1 92.5 120 GLN B C 1
ATOM 5483 O O . GLN B 1 120 ? -6.355 -15.367 0.032 1 92.5 120 GLN B O 1
ATOM 5488 N N . ALA B 1 121 ? -5.008 -17.156 0.231 1 94.88 121 ALA B N 1
ATOM 5489 C CA . ALA B 1 121 ? -5.102 -17.141 1.689 1 94.88 121 ALA B CA 1
ATOM 5490 C C . ALA B 1 121 ? -3.826 -16.594 2.32 1 94.88 121 ALA B C 1
ATOM 5492 O O . ALA B 1 121 ? -2.719 -16.984 1.947 1 94.88 121 ALA B O 1
ATOM 5493 N N . ILE B 1 122 ? -3.959 -15.641 3.125 1 96.62 122 ILE B N 1
ATOM 5494 C CA . ILE B 1 122 ? -2.883 -15.141 3.977 1 96.62 122 ILE B CA 1
ATOM 5495 C C . ILE B 1 122 ? -3.363 -15.07 5.426 1 96.62 122 ILE B C 1
ATOM 5497 O O . ILE B 1 122 ? -4.508 -15.414 5.723 1 96.62 122 ILE B O 1
ATOM 5501 N N . ASP B 1 123 ? -2.469 -14.742 6.293 1 96.06 123 ASP B N 1
ATOM 5502 C CA . ASP B 1 123 ? -2.898 -14.484 7.66 1 96.06 123 ASP B CA 1
ATOM 5503 C C . ASP B 1 123 ? -3.424 -13.055 7.809 1 96.06 123 ASP B C 1
ATOM 5505 O O . ASP B 1 123 ? -2.641 -12.109 7.887 1 96.06 123 ASP B O 1
ATOM 5509 N N . GLN B 1 124 ? -4.746 -12.938 7.926 1 97.19 124 GLN B N 1
ATOM 5510 C CA . GLN B 1 124 ? -5.371 -11.625 7.988 1 97.19 124 GLN B CA 1
ATOM 5511 C C . GLN B 1 124 ? -5.68 -11.227 9.43 1 97.19 124 GLN B C 1
ATOM 5513 O O . GLN B 1 124 ? -6.133 -10.117 9.695 1 97.19 124 GLN B O 1
ATOM 5518 N N . VAL B 1 125 ? -5.535 -12.133 10.375 1 95.25 125 VAL B N 1
ATOM 5519 C CA . VAL B 1 125 ? -5.828 -11.836 11.773 1 95.25 125 VAL B CA 1
ATOM 5520 C C . VAL B 1 125 ? -4.828 -10.812 12.305 1 95.25 125 VAL B C 1
ATOM 5522 O O . VAL B 1 125 ? -3.619 -11.062 12.312 1 95.25 125 VAL B O 1
ATOM 5525 N N . LYS B 1 126 ? -5.336 -9.633 12.68 1 94.56 126 LYS B N 1
ATOM 5526 C CA . LYS B 1 126 ? -4.535 -8.516 13.172 1 94.56 126 LYS B CA 1
ATOM 5527 C C . LYS B 1 126 ? -3.564 -8.023 12.102 1 94.56 126 LYS B C 1
ATOM 5529 O O . LYS B 1 126 ? -2.398 -7.746 12.398 1 94.56 126 LYS B O 1
ATOM 5534 N N . LEU B 1 127 ? -4.098 -7.965 10.984 1 96.94 127 LEU B N 1
ATOM 5535 C CA . LEU B 1 127 ? -3.34 -7.605 9.789 1 96.94 127 LEU B CA 1
ATOM 5536 C C . LEU B 1 127 ? -2.668 -6.246 9.961 1 96.94 127 LEU B C 1
ATOM 5538 O O . LEU B 1 127 ? -1.576 -6.016 9.438 1 96.94 127 LEU B O 1
ATOM 5542 N N . TYR B 1 128 ? -3.225 -5.297 10.773 1 97.81 128 TYR B N 1
ATOM 5543 C CA . TYR B 1 128 ? -2.74 -3.922 10.836 1 97.81 128 TYR B CA 1
ATOM 5544 C C . TYR B 1 128 ? -2.057 -3.646 12.172 1 97.81 128 TYR B C 1
ATOM 5546 O O . TYR B 1 128 ? -1.906 -2.488 12.57 1 97.81 128 TYR B O 1
ATOM 5554 N N . GLY B 1 129 ? -1.705 -4.695 12.891 1 95.44 129 GLY B N 1
ATOM 5555 C CA . GLY B 1 129 ? -1.069 -4.516 14.188 1 95.44 129 GLY B CA 1
ATOM 5556 C C . GLY B 1 129 ? -1.96 -3.818 15.195 1 95.44 129 GLY B C 1
ATOM 5557 O O . GLY B 1 129 ? -3.105 -4.223 15.406 1 95.44 129 GLY B O 1
ATOM 5558 N N . HIS B 1 130 ? -1.468 -2.754 15.789 1 94.62 130 HIS B N 1
ATOM 5559 C CA . HIS B 1 130 ? -2.199 -2.086 16.859 1 94.62 130 HIS B CA 1
ATOM 5560 C C . HIS B 1 130 ? -2.891 -0.825 16.344 1 94.62 130 HIS B C 1
ATOM 5562 O O . HIS B 1 130 ? -3.525 -0.105 17.125 1 94.62 130 HIS B O 1
ATOM 5568 N N . TYR B 1 131 ? -2.83 -0.502 15.148 1 96.81 131 TYR B N 1
ATOM 5569 C CA . TYR B 1 131 ? -3.293 0.777 14.625 1 96.81 131 TYR B CA 1
ATOM 5570 C C . TYR B 1 131 ? -4.812 0.879 14.703 1 96.81 131 TYR B C 1
ATOM 5572 O O . TYR B 1 131 ? -5.355 1.938 15.023 1 96.81 131 TYR B O 1
ATOM 5580 N N . PRO B 1 132 ? -5.559 -0.26 14.445 1 97.56 132 PRO B N 1
ATOM 5581 C CA . PRO B 1 132 ? -7 -0.123 14.672 1 97.56 132 PRO B CA 1
ATOM 5582 C C . PRO B 1 132 ? -7.355 0.082 16.141 1 97.56 132 PRO B C 1
ATOM 5584 O O . PRO B 1 132 ? -6.734 -0.521 17.016 1 97.56 132 PRO B O 1
ATOM 5587 N N . ARG B 1 133 ? -8.359 0.896 16.375 1 96.5 133 ARG B N 1
ATOM 5588 C CA . ARG B 1 133 ? -8.875 1.07 17.734 1 96.5 133 ARG B CA 1
ATOM 5589 C C . ARG B 1 133 ? -9.398 -0.248 18.297 1 96.5 133 ARG B C 1
ATOM 5591 O O . ARG B 1 133 ? -9.328 -0.49 19.5 1 96.5 133 ARG B O 1
ATOM 5598 N N . TRP B 1 134 ? -10 -0.891 17.438 1 96 134 TRP B N 1
ATOM 5599 C CA . TRP B 1 134 ? -10.516 -2.221 17.75 1 96 134 TRP B CA 1
ATOM 5600 C C . TRP B 1 134 ? -10.477 -3.115 16.516 1 96 134 TRP B C 1
ATOM 5602 O O . TRP B 1 134 ? -10.648 -2.639 15.391 1 96 134 TRP B O 1
ATOM 5612 N N . GLN B 1 135 ? -10.211 -4.387 16.703 1 97.62 135 GLN B N 1
ATOM 5613 C CA . GLN B 1 135 ? -10.203 -5.355 15.617 1 97.62 135 GLN B CA 1
ATOM 5614 C C . GLN B 1 135 ? -10.609 -6.742 16.109 1 97.62 135 GLN B C 1
ATOM 5616 O O . GLN B 1 135 ? -10.312 -7.117 17.234 1 97.62 135 GLN B O 1
ATOM 5621 N N . VAL B 1 136 ? -11.328 -7.473 15.203 1 96.25 136 VAL B N 1
ATOM 5622 C CA . VAL B 1 136 ? -11.766 -8.812 15.586 1 96.25 136 VAL B CA 1
ATOM 5623 C C . VAL B 1 136 ? -11.984 -9.664 14.344 1 96.25 136 VAL B C 1
ATOM 5625 O O . VAL B 1 136 ? -12.188 -9.133 13.25 1 96.25 136 VAL B O 1
ATOM 5628 N N . GLU B 1 137 ? -11.867 -10.945 14.453 1 97.19 137 GLU B N 1
ATOM 5629 C CA . GLU B 1 137 ? -12.328 -11.914 13.469 1 97.19 137 GLU B CA 1
ATOM 5630 C C . GLU B 1 137 ? -13.734 -12.406 13.797 1 97.19 137 GLU B C 1
ATOM 5632 O O . GLU B 1 137 ? -13.984 -12.891 14.898 1 97.19 137 GLU B O 1
ATOM 5637 N N . LEU B 1 138 ? -14.586 -12.32 12.844 1 97.75 138 LEU B N 1
ATOM 5638 C CA . LEU B 1 138 ? -15.945 -12.805 13.07 1 97.75 138 LEU B CA 1
ATOM 5639 C C . LEU B 1 138 ? -16 -14.32 13 1 97.75 138 LEU B C 1
ATOM 5641 O O . LEU B 1 138 ? -15.156 -14.953 12.359 1 97.75 138 LEU B O 1
ATOM 5645 N N . ALA B 1 139 ? -17 -14.875 13.633 1 95.88 139 ALA B N 1
ATOM 5646 C CA . ALA B 1 139 ? -17.312 -16.297 13.469 1 95.88 139 ALA B CA 1
ATOM 5647 C C . ALA B 1 139 ? -17.75 -16.594 12.039 1 95.88 139 ALA B C 1
ATOM 5649 O O . ALA B 1 139 ? -18.078 -15.688 11.281 1 95.88 139 ALA B O 1
ATOM 5650 N N . LEU B 1 140 ? -17.734 -17.875 11.703 1 97.62 140 LEU B N 1
ATOM 5651 C CA . LEU B 1 140 ? -18.312 -18.266 10.43 1 97.62 140 LEU B CA 1
ATOM 5652 C C . LEU B 1 140 ? -19.828 -18.031 10.422 1 97.62 140 LEU B C 1
ATOM 5654 O O . LEU B 1 140 ? -20.484 -18.188 11.445 1 97.62 140 LEU B O 1
ATOM 5658 N N . PRO B 1 141 ? -20.406 -17.641 9.281 1 97.81 141 PRO B N 1
ATOM 5659 C CA . PRO B 1 141 ? -21.844 -17.391 9.195 1 97.81 141 PRO B CA 1
ATOM 5660 C C . PRO B 1 141 ? -22.672 -18.578 9.656 1 97.81 141 PRO B C 1
ATOM 5662 O O . PRO B 1 141 ? -22.328 -19.734 9.367 1 97.81 141 PRO B O 1
ATOM 5665 N N . SER B 1 142 ? -23.719 -18.266 10.422 1 96.69 142 SER B N 1
ATOM 5666 C CA . SER B 1 142 ? -24.641 -19.25 10.969 1 96.69 142 SER B CA 1
ATOM 5667 C C . SER B 1 142 ? -26.062 -18.688 11.055 1 96.69 142 SER B C 1
ATOM 5669 O O . SER B 1 142 ? -26.25 -17.5 11.32 1 96.69 142 SER B O 1
ATOM 5671 N N . THR B 1 143 ? -27.047 -19.516 10.805 1 96.06 143 THR B N 1
ATOM 5672 C CA . THR B 1 143 ? -28.438 -19.062 10.82 1 96.06 143 THR B CA 1
ATOM 5673 C C . THR B 1 143 ? -29.016 -19.156 12.234 1 96.06 143 THR B C 1
ATOM 5675 O O . THR B 1 143 ? -30.156 -18.75 12.469 1 96.06 143 THR B O 1
ATOM 5678 N N . HIS B 1 144 ? -28.25 -19.672 13.195 1 94.25 144 HIS B N 1
ATOM 5679 C CA . HIS B 1 144 ? -28.75 -19.781 14.57 1 94.25 144 HIS B CA 1
ATOM 5680 C C . HIS B 1 144 ? -29.062 -18.391 15.141 1 94.25 144 HIS B C 1
ATOM 5682 O O . HIS B 1 144 ? -28.266 -17.469 14.992 1 94.25 144 HIS B O 1
ATOM 5688 N N . PRO B 1 145 ? -30.188 -18.25 15.75 1 92.12 145 PRO B N 1
ATOM 5689 C CA . PRO B 1 145 ? -30.609 -16.938 16.234 1 92.12 145 PRO B CA 1
ATOM 5690 C C . PRO B 1 145 ? -29.578 -16.281 17.141 1 92.12 145 PRO B C 1
ATOM 5692 O O . PRO B 1 145 ? -29.344 -15.07 17.047 1 92.12 145 PRO B O 1
ATOM 5695 N N . GLU B 1 146 ? -28.938 -17.062 17.969 1 92.25 146 GLU B N 1
ATOM 5696 C CA . GLU B 1 146 ? -27.922 -16.516 18.859 1 92.25 146 GLU B CA 1
ATOM 5697 C C . GLU B 1 146 ? -26.734 -15.961 18.062 1 92.25 146 GLU B C 1
ATOM 5699 O O . GLU B 1 146 ? -26.141 -14.961 18.453 1 92.25 146 GLU B O 1
ATOM 5704 N N . MET B 1 147 ? -26.359 -16.578 17 1 96.44 147 MET B N 1
ATOM 5705 C CA . MET B 1 147 ? -25.234 -16.141 16.172 1 96.44 147 MET B CA 1
ATOM 5706 C C . MET B 1 147 ? -25.594 -14.891 15.375 1 96.44 147 MET B C 1
ATOM 5708 O O . MET B 1 147 ? -24.734 -14.031 15.133 1 96.44 147 MET B O 1
ATOM 5712 N N . LEU B 1 148 ? -26.844 -14.805 14.977 1 96.31 148 LEU B N 1
ATOM 5713 C CA . LEU B 1 148 ? -27.297 -13.586 14.32 1 96.31 148 LEU B CA 1
ATOM 5714 C C . LEU B 1 148 ? -27.266 -12.398 15.281 1 96.31 148 LEU B C 1
ATOM 5716 O O . LEU B 1 148 ? -26.875 -11.297 14.898 1 96.31 148 LEU B O 1
ATOM 5720 N N . ALA B 1 149 ? -27.75 -12.664 16.531 1 94.38 149 ALA B N 1
ATOM 5721 C CA . ALA B 1 149 ? -27.688 -11.641 17.562 1 94.38 149 ALA B CA 1
ATOM 5722 C C . ALA B 1 149 ? -26.234 -11.227 17.844 1 94.38 149 ALA B C 1
ATOM 5724 O O . ALA B 1 149 ? -25.953 -10.039 18 1 94.38 149 ALA B O 1
ATOM 5725 N N . TYR B 1 150 ? -25.375 -12.227 17.922 1 96.44 150 TYR B N 1
ATOM 5726 C CA . TYR B 1 150 ? -23.938 -11.992 18.062 1 96.44 150 TYR B CA 1
ATOM 5727 C C . TYR B 1 150 ? -23.438 -11.055 16.969 1 96.44 150 TYR B C 1
ATOM 5729 O O . TYR B 1 150 ? -22.75 -10.07 17.266 1 96.44 150 TYR B O 1
ATOM 5737 N N . LEU B 1 151 ? -23.734 -11.305 15.758 1 97.69 151 LEU B N 1
ATOM 5738 C CA . LEU B 1 151 ? -23.297 -10.523 14.617 1 97.69 151 LEU B CA 1
ATOM 5739 C C . LEU B 1 151 ? -23.781 -9.078 14.734 1 97.69 151 LEU B C 1
ATOM 5741 O O . LEU B 1 151 ? -22.984 -8.141 14.586 1 97.69 151 LEU B O 1
ATOM 5745 N N . ARG B 1 152 ? -25.062 -8.914 14.953 1 96.25 152 ARG B N 1
ATOM 5746 C CA . ARG B 1 152 ? -25.656 -7.586 15.094 1 96.25 152 ARG B CA 1
ATOM 5747 C C . ARG B 1 152 ? -24.938 -6.777 16.172 1 96.25 152 ARG B C 1
ATOM 5749 O O . ARG B 1 152 ? -24.531 -5.641 15.93 1 96.25 152 ARG B O 1
ATOM 5756 N N . GLN B 1 153 ? -24.719 -7.363 17.359 1 95.75 153 GLN B N 1
ATOM 5757 C CA . GLN B 1 153 ? -24.125 -6.641 18.484 1 95.75 153 GLN B CA 1
ATOM 5758 C C . GLN B 1 153 ? -22.656 -6.328 18.234 1 95.75 153 GLN B C 1
ATOM 5760 O O . GLN B 1 153 ? -22.156 -5.293 18.672 1 95.75 153 GLN B O 1
ATOM 5765 N N . THR B 1 154 ? -22 -7.242 17.562 1 97.31 154 THR B N 1
ATOM 5766 C CA . THR B 1 154 ? -20.594 -7 17.219 1 97.31 154 THR B CA 1
ATOM 5767 C C . THR B 1 154 ? -20.469 -5.805 16.281 1 97.31 154 THR B C 1
ATOM 5769 O O . THR B 1 154 ? -19.562 -4.98 16.422 1 97.31 154 THR B O 1
ATOM 5772 N N . CYS B 1 155 ? -21.375 -5.703 15.328 1 97.69 155 CYS B N 1
ATOM 5773 C CA . CYS B 1 155 ? -21.375 -4.574 14.406 1 97.69 155 CYS B CA 1
ATOM 5774 C C . CYS B 1 155 ? -21.641 -3.268 15.141 1 97.69 155 CYS B C 1
ATOM 5776 O O . CYS B 1 155 ? -21.031 -2.244 14.844 1 97.69 155 CYS B O 1
ATOM 5778 N N . VAL B 1 156 ? -22.594 -3.332 16.078 1 96.19 156 VAL B N 1
ATOM 5779 C CA . VAL B 1 156 ? -22.922 -2.154 16.875 1 96.19 156 VAL B CA 1
ATOM 5780 C C . VAL B 1 156 ? -21.672 -1.694 17.641 1 96.19 156 VAL B C 1
ATOM 5782 O O . VAL B 1 156 ? -21.344 -0.505 17.641 1 96.19 156 VAL B O 1
ATOM 5785 N N . TYR B 1 157 ? -21.047 -2.631 18.219 1 96 157 TYR B N 1
ATOM 5786 C CA . TYR B 1 157 ? -19.844 -2.324 19 1 96 157 TYR B CA 1
ATOM 5787 C C . TYR B 1 157 ? -18.734 -1.787 18.109 1 96 157 TYR B C 1
ATOM 5789 O O . TYR B 1 157 ? -18.031 -0.838 18.484 1 96 157 TYR B O 1
ATOM 5797 N N . ALA B 1 158 ? -18.516 -2.402 16.938 1 97.81 158 ALA B N 1
ATOM 5798 C CA . ALA B 1 158 ? -17.516 -1.937 15.984 1 97.81 158 ALA B CA 1
ATOM 5799 C C . ALA B 1 158 ? -17.766 -0.485 15.586 1 97.81 158 ALA B C 1
ATOM 5801 O O . ALA B 1 158 ? -16.844 0.319 15.516 1 97.81 158 ALA B O 1
ATOM 5802 N N . TRP B 1 159 ? -19 -0.217 15.32 1 97.44 159 TRP B N 1
ATOM 5803 C CA . TRP B 1 159 ? -19.391 1.146 14.984 1 97.44 159 TRP B CA 1
ATOM 5804 C C . TRP B 1 159 ? -19.062 2.109 16.125 1 97.44 159 TRP B C 1
ATOM 5806 O O . TRP B 1 159 ? -18.469 3.17 15.891 1 97.44 159 TRP B O 1
ATOM 5816 N N . GLU B 1 160 ? -19.375 1.739 17.297 1 94.94 160 GLU B N 1
ATOM 5817 C CA . GLU B 1 160 ? -19.109 2.568 18.469 1 94.94 160 GLU B CA 1
ATOM 5818 C C . GLU B 1 160 ? -17.609 2.801 18.641 1 94.94 160 GLU B C 1
ATOM 5820 O O . GLU B 1 160 ? -17.172 3.932 18.875 1 94.94 160 GLU B O 1
ATOM 5825 N N . GLN B 1 161 ? -16.828 1.759 18.469 1 95.62 161 GLN B N 1
ATOM 5826 C CA . GLN B 1 161 ? -15.375 1.832 18.656 1 95.62 161 GLN B CA 1
ATOM 5827 C C . GLN B 1 161 ? -14.727 2.719 17.594 1 95.62 161 GLN B C 1
ATOM 5829 O O . GLN B 1 161 ? -13.688 3.334 17.844 1 95.62 161 GLN B O 1
ATOM 5834 N N . SER B 1 162 ? -15.32 2.822 16.453 1 97 162 SER B N 1
ATOM 5835 C CA . SER B 1 162 ? -14.758 3.645 15.391 1 97 162 SER B CA 1
ATOM 5836 C C . SER B 1 162 ? -14.961 5.129 15.664 1 97 162 SER B C 1
ATOM 5838 O O . SER B 1 162 ? -14.32 5.977 15.039 1 97 162 SER B O 1
ATOM 5840 N N . GLN B 1 163 ? -15.773 5.438 16.672 1 94 163 GLN B N 1
ATOM 5841 C CA . GLN B 1 163 ? -16.125 6.836 16.906 1 94 163 GLN B CA 1
ATOM 5842 C C . GLN B 1 163 ? -15.711 7.285 18.297 1 94 163 GLN B C 1
ATOM 5844 O O . GLN B 1 163 ? -15.406 8.461 18.5 1 94 163 GLN B O 1
ATOM 5849 N N . ARG B 1 164 ? -15.828 6.422 19.266 1 89.62 164 ARG B N 1
ATOM 5850 C CA . ARG B 1 164 ? -15.641 6.789 20.672 1 89.62 164 ARG B CA 1
ATOM 5851 C C . ARG B 1 164 ? -14.562 5.934 21.328 1 89.62 164 ARG B C 1
ATOM 5853 O O . ARG B 1 164 ? -14.43 4.75 21 1 89.62 164 ARG B O 1
ATOM 5860 N N . PRO B 1 165 ? -13.867 6.469 22.203 1 85.94 165 PRO B N 1
ATOM 5861 C CA . PRO B 1 165 ? -13.891 7.859 22.656 1 85.94 165 PRO B CA 1
ATOM 5862 C C . PRO B 1 165 ? -13.242 8.812 21.656 1 85.94 165 PRO B C 1
ATOM 5864 O O . PRO B 1 165 ? -13.562 10.008 21.641 1 85.94 165 PRO B O 1
ATOM 5867 N N . VAL B 1 166 ? -12.25 8.344 20.969 1 89.06 166 VAL B N 1
ATOM 5868 C CA . VAL B 1 166 ? -11.602 9.102 19.906 1 89.06 166 VAL B CA 1
ATOM 5869 C C . VAL B 1 166 ? -11.789 8.375 18.578 1 89.06 166 VAL B C 1
ATOM 5871 O O . VAL B 1 166 ? -11.547 7.164 18.484 1 89.06 166 VAL B O 1
ATOM 5874 N N . PRO B 1 167 ? -12.281 9.078 17.578 1 94.38 167 PRO B N 1
ATOM 5875 C CA . PRO B 1 167 ? -12.516 8.422 16.297 1 94.38 167 PRO B CA 1
ATOM 5876 C C . PRO B 1 167 ? -11.258 7.793 15.711 1 94.38 167 PRO B C 1
ATOM 5878 O O . PRO B 1 167 ? -10.156 8.312 15.914 1 94.38 167 PRO B O 1
ATOM 5881 N N . GLY B 1 168 ? -11.375 6.664 14.969 1 97.06 168 GLY B N 1
ATOM 5882 C CA . GLY B 1 168 ? -10.273 5.957 14.344 1 97.06 168 GLY B CA 1
ATOM 5883 C C . GLY B 1 168 ? -10.711 4.734 13.562 1 97.06 168 GLY B C 1
ATOM 5884 O O . GLY B 1 168 ? -11.914 4.488 13.406 1 97.06 168 GLY B O 1
ATOM 5885 N N . PRO B 1 169 ? -9.75 3.996 13.023 1 98.44 169 PRO B N 1
ATOM 5886 C CA . PRO B 1 169 ? -10.094 2.826 12.211 1 98.44 169 PRO B CA 1
ATOM 5887 C C . PRO B 1 169 ? -10.422 1.596 13.055 1 98.44 169 PRO B C 1
ATOM 5889 O O . PRO B 1 169 ? -9.867 1.421 14.141 1 98.44 169 PRO B O 1
ATOM 5892 N N . VAL B 1 170 ? -11.336 0.797 12.578 1 98.75 170 VAL B N 1
ATOM 5893 C CA . VAL B 1 170 ? -11.695 -0.496 13.148 1 98.75 170 VAL B CA 1
ATOM 5894 C C . VAL B 1 170 ? -11.664 -1.567 12.062 1 98.75 170 VAL B C 1
ATOM 5896 O O . VAL B 1 170 ? -12.016 -1.303 10.906 1 98.75 170 VAL B O 1
ATOM 5899 N N . HIS B 1 171 ? -11.188 -2.768 12.383 1 98.81 171 HIS B N 1
ATOM 5900 C CA . HIS B 1 171 ? -11.039 -3.832 11.398 1 98.81 171 HIS B CA 1
ATOM 5901 C C . HIS B 1 171 ? -11.844 -5.066 11.789 1 98.81 171 HIS B C 1
ATOM 5903 O O . HIS B 1 171 ? -11.688 -5.59 12.898 1 98.81 171 HIS B O 1
ATOM 5909 N N . LEU B 1 172 ? -12.75 -5.48 10.938 1 98.75 172 LEU B N 1
ATOM 5910 C CA . LEU B 1 172 ? -13.43 -6.766 11.039 1 98.75 172 LEU B CA 1
ATOM 5911 C C . LEU B 1 172 ? -12.938 -7.73 9.969 1 98.75 172 LEU B C 1
ATOM 5913 O O . LEU B 1 172 ? -13.117 -7.48 8.773 1 98.75 172 LEU B O 1
ATOM 5917 N N . ASN B 1 173 ? -12.25 -8.773 10.352 1 98.69 173 ASN B N 1
ATOM 5918 C CA . ASN B 1 173 ? -11.938 -9.883 9.461 1 98.69 173 ASN B CA 1
ATOM 5919 C C . ASN B 1 173 ? -13.102 -10.859 9.352 1 98.69 173 ASN B C 1
ATOM 5921 O O . ASN B 1 173 ? -13.57 -11.383 10.367 1 98.69 173 ASN B O 1
ATOM 5925 N N . ILE B 1 174 ? -13.586 -11.148 8.125 1 98.75 174 ILE B N 1
ATOM 5926 C CA . ILE B 1 174 ? -14.852 -11.852 7.965 1 98.75 174 ILE B CA 1
ATOM 5927 C C . ILE B 1 174 ? -14.656 -13.094 7.109 1 98.75 174 ILE B C 1
ATOM 5929 O O . ILE B 1 174 ? -14.648 -13.023 5.879 1 98.75 174 ILE B O 1
ATOM 5933 N N . PRO B 1 175 ? -14.617 -14.266 7.695 1 98.38 175 PRO B N 1
ATOM 5934 C CA . PRO B 1 175 ? -14.445 -15.5 6.926 1 98.38 175 PRO B CA 1
ATOM 5935 C C . PRO B 1 175 ? -15.758 -16 6.32 1 98.38 175 PRO B C 1
ATOM 5937 O O . PRO B 1 175 ? -16.812 -15.93 6.965 1 98.38 175 PRO B O 1
ATOM 5940 N N . PHE B 1 176 ? -15.719 -16.453 5.074 1 98.19 176 PHE B N 1
ATOM 5941 C CA . PHE B 1 176 ? -16.875 -17.016 4.375 1 98.19 176 PHE B CA 1
ATOM 5942 C C . PHE B 1 176 ? -16.562 -18.406 3.84 1 98.19 176 PHE B C 1
ATOM 5944 O O . PHE B 1 176 ? -15.453 -18.656 3.348 1 98.19 176 PHE B O 1
ATOM 5951 N N . ARG B 1 177 ? -17.516 -19.312 3.928 1 96.69 177 ARG B N 1
ATOM 5952 C CA . ARG B 1 177 ? -17.531 -20.562 3.176 1 96.69 177 ARG B CA 1
ATOM 5953 C C . ARG B 1 177 ? -18.391 -20.422 1.915 1 96.69 177 ARG B C 1
ATOM 5955 O O . ARG B 1 177 ? -19.234 -19.547 1.826 1 96.69 177 ARG B O 1
ATOM 5962 N N . ASP B 1 178 ? -18.078 -21.203 0.922 1 93.94 178 ASP B N 1
ATOM 5963 C CA . ASP B 1 178 ? -18.969 -21.266 -0.237 1 93.94 178 ASP B CA 1
ATOM 5964 C C . ASP B 1 178 ? -20.375 -21.672 0.169 1 93.94 178 ASP B C 1
ATOM 5966 O O . ASP B 1 178 ? -20.562 -22.391 1.151 1 93.94 178 ASP B O 1
ATOM 5970 N N . PRO B 1 179 ? -21.359 -21.188 -0.459 1 96.12 179 PRO B N 1
ATOM 5971 C CA . PRO B 1 179 ? -21.328 -20.406 -1.696 1 96.12 179 PRO B CA 1
ATOM 5972 C C . PRO B 1 179 ? -21.203 -18.906 -1.442 1 96.12 179 PRO B C 1
ATOM 5974 O O . PRO B 1 179 ? -21.812 -18.375 -0.503 1 96.12 179 PRO B O 1
ATOM 5977 N N . LEU B 1 180 ? -20.547 -18.234 -2.312 1 96.56 180 LEU B N 1
ATOM 5978 C CA . LEU B 1 180 ? -20.344 -16.797 -2.178 1 96.56 180 LEU B CA 1
ATOM 5979 C C . LEU B 1 180 ? -21.391 -16.016 -2.977 1 96.56 180 LEU B C 1
ATOM 5981 O O . LEU B 1 180 ? -21.75 -14.898 -2.621 1 96.56 180 LEU B O 1
ATOM 5985 N N . ALA B 1 181 ? -21.875 -16.656 -4.074 1 95.5 181 ALA B N 1
ATOM 5986 C CA . ALA B 1 181 ? -22.938 -16.047 -4.879 1 95.5 181 ALA B CA 1
ATOM 5987 C C . ALA B 1 181 ? -24.297 -16.203 -4.199 1 95.5 181 ALA B C 1
ATOM 5989 O O . ALA B 1 181 ? -24.469 -17.062 -3.328 1 95.5 181 ALA B O 1
ATOM 5990 N N . PRO B 1 182 ? -25.203 -15.391 -4.531 1 95.56 182 PRO B N 1
ATOM 5991 C CA . PRO B 1 182 ? -26.516 -15.445 -3.881 1 95.56 182 PRO B CA 1
ATOM 5992 C C . PRO B 1 182 ? -27.391 -16.578 -4.414 1 95.56 182 PRO B C 1
ATOM 5994 O O . PRO B 1 182 ? -28.547 -16.344 -4.766 1 95.56 182 PRO B O 1
ATOM 5997 N N . ILE B 1 183 ? -26.812 -17.766 -4.328 1 95.38 183 ILE B N 1
ATOM 5998 C CA . ILE B 1 183 ? -27.562 -18.953 -4.707 1 95.38 183 IL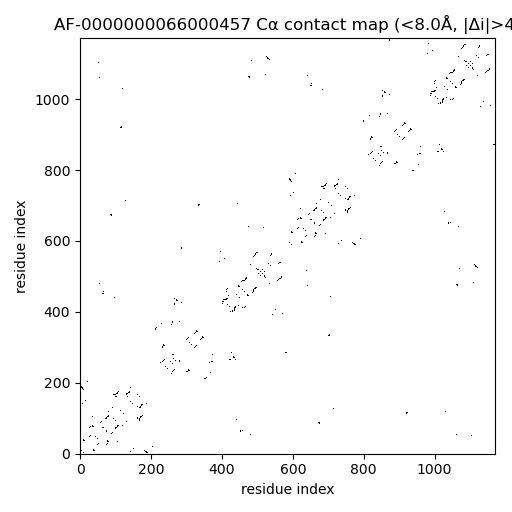E B CA 1
ATOM 5999 C C . ILE B 1 183 ? -28.438 -19.406 -3.543 1 95.38 183 ILE B C 1
ATOM 6001 O O . ILE B 1 183 ? -27.969 -19.531 -2.414 1 95.38 183 ILE B O 1
ATOM 6005 N N . SER B 1 184 ? -29.672 -19.812 -3.814 1 94.38 184 SER B N 1
ATOM 6006 C CA . SER B 1 184 ? -30.672 -20.078 -2.795 1 94.38 184 SER B CA 1
ATOM 6007 C C . SER B 1 184 ? -30.375 -21.375 -2.043 1 94.38 184 SER B C 1
ATOM 6009 O O . SER B 1 184 ? -29.922 -22.359 -2.639 1 94.38 184 SER B O 1
ATOM 6011 N N . ASP B 1 185 ? -30.578 -21.234 -0.793 1 93.94 185 ASP B N 1
ATOM 6012 C CA . ASP B 1 185 ? -30.516 -22.359 0.137 1 93.94 185 ASP B CA 1
ATOM 6013 C C . ASP B 1 185 ? -31.812 -22.5 0.925 1 93.94 185 ASP B C 1
ATOM 6015 O O . ASP B 1 185 ? -32.25 -21.547 1.587 1 93.94 185 ASP B O 1
ATOM 6019 N N . LEU B 1 186 ? -32.469 -23.609 0.949 1 91.62 186 LEU B N 1
ATOM 6020 C CA . LEU B 1 186 ? -33.812 -23.812 1.491 1 91.62 186 LEU B CA 1
ATOM 6021 C C . LEU B 1 186 ? -33.844 -23.547 2.992 1 91.62 186 LEU B C 1
ATOM 6023 O O . LEU B 1 186 ? -34.781 -22.969 3.51 1 91.62 186 LEU B O 1
ATOM 6027 N N . GLU B 1 187 ? -32.875 -23.969 3.604 1 89.94 187 GLU B N 1
ATOM 6028 C CA . GLU B 1 187 ? -32.812 -23.797 5.055 1 89.94 187 GLU B CA 1
ATOM 6029 C C . GLU B 1 187 ? -32.844 -22.328 5.445 1 89.94 187 GLU B C 1
ATOM 6031 O O . GLU B 1 187 ? -33.594 -21.938 6.355 1 89.94 187 GLU B O 1
ATOM 6036 N N . THR B 1 188 ? -32.094 -21.516 4.844 1 93.81 188 THR B N 1
ATOM 6037 C CA . THR B 1 188 ? -32 -20.094 5.145 1 93.81 188 THR B CA 1
ATOM 6038 C C . THR B 1 188 ? -33.281 -19.375 4.691 1 93.81 188 THR B C 1
ATOM 6040 O O . THR B 1 188 ? -33.75 -18.469 5.379 1 93.81 188 THR B O 1
ATOM 6043 N N . GLU B 1 189 ? -33.812 -19.797 3.615 1 93.69 189 GLU B N 1
ATOM 6044 C CA . GLU B 1 189 ? -35.031 -19.188 3.08 1 93.69 189 GLU B CA 1
ATOM 6045 C C . GLU B 1 189 ? -36.188 -19.359 4.039 1 93.69 189 GLU B C 1
ATOM 6047 O O . GLU B 1 189 ? -37.062 -18.469 4.137 1 93.69 189 GLU B O 1
ATOM 6052 N N . SER B 1 190 ? -36.25 -20.422 4.602 1 93.44 190 SER B N 1
ATOM 6053 C CA . SER B 1 190 ? -37.344 -20.719 5.496 1 93.44 190 SER B CA 1
ATOM 6054 C C . SER B 1 190 ? -37.375 -19.766 6.688 1 93.44 190 SER B C 1
ATOM 6056 O O . SER B 1 190 ? -38.438 -19.547 7.285 1 93.44 190 SER B O 1
ATOM 6058 N N . LEU B 1 191 ? -36.281 -19.25 7.031 1 93.56 191 LEU B N 1
ATOM 6059 C CA . LEU B 1 191 ? -36.156 -18.344 8.172 1 93.56 191 LEU B CA 1
ATOM 6060 C C . LEU B 1 191 ? -36.906 -17.047 7.898 1 93.56 191 LEU B C 1
ATOM 6062 O O . LEU B 1 191 ? -37.312 -16.344 8.836 1 93.56 191 LEU B O 1
ATOM 6066 N N . ALA B 1 192 ? -37.094 -16.656 6.672 1 93.31 192 ALA B N 1
ATOM 6067 C CA . ALA B 1 192 ? -37.688 -15.391 6.281 1 93.31 192 ALA B CA 1
ATOM 6068 C C . ALA B 1 192 ? -39.125 -15.273 6.797 1 93.31 192 ALA B C 1
ATOM 6070 O O . ALA B 1 192 ? -39.594 -14.188 7.168 1 93.31 192 ALA B O 1
ATOM 6071 N N . ALA B 1 193 ? -39.781 -16.344 6.828 1 91.69 193 ALA B N 1
ATOM 6072 C CA . ALA B 1 193 ? -41.188 -16.359 7.191 1 91.69 193 ALA B CA 1
ATOM 6073 C C . ALA B 1 193 ? -41.375 -16.078 8.68 1 91.69 193 ALA B C 1
ATOM 6075 O O . ALA B 1 193 ? -42.406 -15.516 9.086 1 91.69 193 ALA B O 1
ATOM 6076 N N . THR B 1 194 ? -40.469 -16.375 9.469 1 91.75 194 THR B N 1
ATOM 6077 C CA . THR B 1 194 ? -40.656 -16.281 10.914 1 91.75 194 THR B CA 1
ATOM 6078 C C . THR B 1 194 ? -39.75 -15.188 11.492 1 91.75 194 THR B C 1
ATOM 6080 O O . THR B 1 194 ? -39.844 -14.883 12.688 1 91.75 194 THR B O 1
ATOM 6083 N N . PHE B 1 195 ? -38.938 -14.609 10.664 1 93.75 195 PHE B N 1
ATOM 6084 C CA . PHE B 1 195 ? -37.969 -13.633 11.141 1 93.75 195 PHE B CA 1
ATOM 6085 C C . PHE B 1 195 ? -38.656 -12.281 11.391 1 93.75 195 PHE B C 1
ATOM 6087 O O . PHE B 1 195 ? -39.188 -11.68 10.469 1 93.75 195 PHE B O 1
ATOM 6094 N N . ASP B 1 196 ? -38.656 -11.766 12.594 1 93 196 ASP B N 1
ATOM 6095 C CA . ASP B 1 196 ? -39.188 -10.453 12.945 1 93 196 ASP B CA 1
ATOM 6096 C C . ASP B 1 196 ? -38.125 -9.375 12.852 1 93 196 ASP B C 1
ATOM 6098 O O . ASP B 1 196 ? -37.406 -9.109 13.82 1 93 196 ASP B O 1
ATOM 6102 N N . ILE B 1 197 ? -38.062 -8.727 11.773 1 93.94 197 ILE B N 1
ATOM 6103 C CA . ILE B 1 197 ? -37 -7.762 11.445 1 93.94 197 ILE B CA 1
ATOM 6104 C C . ILE B 1 197 ? -37.062 -6.59 12.422 1 93.94 197 ILE B C 1
ATOM 6106 O O . ILE B 1 197 ? -36.031 -6.148 12.93 1 93.94 197 ILE B O 1
ATOM 6110 N N . ASP B 1 198 ? -38.25 -6.098 12.758 1 92.62 198 ASP B N 1
ATOM 6111 C CA . ASP B 1 198 ? -38.406 -4.938 13.625 1 92.62 198 ASP B CA 1
ATOM 6112 C C . ASP B 1 198 ? -37.906 -5.234 15.039 1 92.62 198 ASP B C 1
ATOM 6114 O O . ASP B 1 198 ? -37.219 -4.43 15.641 1 92.62 198 ASP B O 1
ATOM 6118 N N . GLN B 1 199 ? -38.281 -6.336 15.477 1 91.62 199 GLN B N 1
ATOM 6119 C CA . GLN B 1 199 ? -37.844 -6.723 16.812 1 91.62 199 GLN B CA 1
ATOM 6120 C C . GLN B 1 199 ? -36.344 -6.965 16.844 1 91.62 199 GLN B C 1
ATOM 6122 O O . GLN B 1 199 ? -35.656 -6.648 17.844 1 91.62 199 GLN B O 1
ATOM 6127 N N . PHE B 1 200 ? -35.844 -7.59 15.812 1 94.81 200 PHE B N 1
ATOM 6128 C CA . PHE B 1 200 ? -34.438 -7.957 15.742 1 94.81 200 PHE B CA 1
ATOM 6129 C C . PHE B 1 200 ? -33.562 -6.719 15.805 1 94.81 200 PHE B C 1
ATOM 6131 O O . PHE B 1 200 ? -32.5 -6.738 16.438 1 94.81 200 PHE B O 1
ATOM 6138 N N . PHE B 1 201 ? -34 -5.617 15.148 1 96 201 PHE B N 1
ATOM 6139 C CA . PHE B 1 201 ? -33.156 -4.414 15.07 1 96 201 PHE B CA 1
ATOM 6140 C C . PHE B 1 201 ? -33.688 -3.352 16.031 1 96 201 PHE B C 1
ATOM 6142 O O . PHE B 1 201 ? -33.281 -2.184 15.938 1 96 201 PHE B O 1
ATOM 6149 N N . ALA B 1 202 ? -34.531 -3.67 16.953 1 91.69 202 ALA B N 1
ATOM 6150 C CA . ALA B 1 202 ? -35.219 -2.719 17.812 1 91.69 202 ALA B CA 1
ATOM 6151 C C . ALA B 1 202 ? -34.219 -1.935 18.672 1 91.69 202 ALA B C 1
ATOM 6153 O O . ALA B 1 202 ? -34.469 -0.77 19 1 91.69 202 ALA B O 1
ATOM 6154 N N . ALA B 1 203 ? -33.125 -2.547 18.938 1 91.19 203 ALA B N 1
ATOM 6155 C CA . ALA B 1 203 ? -32.156 -1.915 19.844 1 91.19 203 ALA B CA 1
ATOM 6156 C C . ALA B 1 203 ? -31.047 -1.215 19.078 1 91.19 203 ALA B C 1
ATOM 6158 O O . ALA B 1 203 ? -30.094 -0.726 19.672 1 91.19 203 ALA B O 1
ATOM 6159 N N . VAL B 1 204 ? -31.078 -1.216 17.75 1 94.81 204 VAL B N 1
ATOM 6160 C CA . VAL B 1 204 ? -30.047 -0.601 16.922 1 94.81 204 VAL B CA 1
ATOM 6161 C C . VAL B 1 204 ? -30.422 0.852 16.625 1 94.81 204 VAL B C 1
ATOM 6163 O O . VAL B 1 204 ? -31.312 1.123 15.828 1 94.81 204 VAL B O 1
ATOM 6166 N N . HIS B 1 205 ? -29.703 1.742 17.312 1 92.44 205 HIS B N 1
ATOM 6167 C CA . HIS B 1 205 ? -29.953 3.174 17.172 1 92.44 205 HIS B CA 1
ATOM 6168 C C . HIS B 1 205 ? -28.641 3.943 17.016 1 92.44 205 HIS B C 1
ATOM 6170 O O . HIS B 1 205 ? -27.594 3.482 17.453 1 92.44 205 HIS B O 1
ATOM 6176 N N . PRO B 1 206 ? -28.719 5.074 16.328 1 92.81 206 PRO B N 1
ATOM 6177 C CA . PRO B 1 206 ? -27.516 5.91 16.266 1 92.81 206 PRO B CA 1
ATOM 6178 C C . PRO B 1 206 ? -26.953 6.242 17.641 1 92.81 206 PRO B C 1
ATOM 6180 O O . PRO B 1 206 ? -27.719 6.328 18.625 1 92.81 206 PRO B O 1
ATOM 6183 N N . LEU B 1 207 ? -25.672 6.41 17.703 1 89.56 207 LEU B N 1
ATOM 6184 C CA . LEU B 1 207 ? -25.031 6.73 18.969 1 89.56 207 LEU B CA 1
ATOM 6185 C C . LEU B 1 207 ? -25.453 8.109 19.453 1 89.56 207 LEU B C 1
ATOM 6187 O O . LEU B 1 207 ? -25.578 9.047 18.672 1 89.56 207 LEU B O 1
ATOM 6191 N N . PRO B 1 208 ? -25.688 8.18 20.672 1 87.12 208 PRO B N 1
ATOM 6192 C CA . PRO B 1 208 ? -26.016 9.5 21.203 1 87.12 208 PRO B CA 1
ATOM 6193 C C . PRO B 1 208 ? -24.812 10.445 21.203 1 87.12 208 PRO B C 1
ATOM 6195 O O . PRO B 1 208 ? -23.672 9.992 21.297 1 87.12 208 PRO B O 1
ATOM 6198 N N . SER B 1 209 ? -25.109 11.688 21.094 1 85.19 209 SER B N 1
ATOM 6199 C CA . SER B 1 209 ? -24.047 12.695 21.203 1 85.19 209 SER B CA 1
ATOM 6200 C C . SER B 1 209 ? -23.594 12.883 22.641 1 85.19 209 SER B C 1
ATOM 6202 O O . SER B 1 209 ? -24.422 12.875 23.562 1 85.19 209 SER B O 1
ATOM 6204 N N . VAL B 1 210 ? -22.328 12.797 22.828 1 79 210 VAL B N 1
ATOM 6205 C CA . VAL B 1 210 ? -21.781 13.008 24.156 1 79 210 VAL B CA 1
ATOM 6206 C C . VAL B 1 210 ? -20.859 14.234 24.141 1 79 210 VAL B C 1
ATOM 6208 O O . VAL B 1 210 ? -20.109 14.453 23.188 1 79 210 VAL B O 1
ATOM 6211 N N . GLN B 1 211 ? -21.047 15.094 25.141 1 79.25 211 GLN B N 1
ATOM 6212 C CA . GLN B 1 211 ? -20.188 16.25 25.312 1 79.25 211 GLN B CA 1
ATOM 6213 C C . GLN B 1 211 ? -19.281 16.078 26.531 1 79.25 211 GLN B C 1
ATOM 6215 O O . GLN B 1 211 ? -19.734 15.648 27.594 1 79.25 211 GLN B O 1
ATOM 6220 N N . ILE B 1 212 ? -18.047 16.312 26.328 1 81.94 212 ILE B N 1
ATOM 6221 C CA . ILE B 1 212 ? -17.078 16.234 27.406 1 81.94 212 ILE B CA 1
ATOM 6222 C C . ILE B 1 212 ? -16.797 17.625 27.938 1 81.94 212 ILE B C 1
ATOM 6224 O O . ILE B 1 212 ? -16.578 18.562 27.172 1 81.94 212 ILE B O 1
ATOM 6228 N N . SER B 1 213 ? -16.891 17.812 29.281 1 86.75 213 SER B N 1
ATOM 6229 C CA . SER B 1 213 ? -16.609 19.094 29.906 1 86.75 213 SER B CA 1
ATOM 6230 C C . SER B 1 213 ? -15.648 18.922 31.078 1 86.75 213 SER B C 1
ATOM 6232 O O . SER B 1 213 ? -15.523 17.828 31.641 1 86.75 213 SER B O 1
ATOM 6234 N N . LEU B 1 214 ? -14.914 20.016 31.359 1 89.38 214 LEU B N 1
ATOM 6235 C CA . LEU B 1 214 ? -14.086 20.062 32.562 1 89.38 214 LEU B CA 1
ATOM 6236 C C . LEU B 1 214 ? -14.914 20.453 33.781 1 89.38 214 LEU B C 1
ATOM 6238 O O . LEU B 1 214 ? -15.844 21.25 33.656 1 89.38 214 LEU B O 1
ATOM 6242 N N . ASP B 1 215 ? -14.508 19.891 34.906 1 89.88 215 ASP B N 1
ATOM 6243 C CA . ASP B 1 215 ? -15.188 20.328 36.125 1 89.88 215 ASP B CA 1
ATOM 6244 C C . ASP B 1 215 ? -14.852 21.766 36.469 1 89.88 215 ASP B C 1
ATOM 6246 O O . ASP B 1 215 ? -13.781 22.266 36.094 1 89.88 215 ASP B O 1
ATOM 6250 N N . LEU B 1 216 ? -15.711 22.359 37.281 1 89.88 216 LEU B N 1
ATOM 6251 C CA . LEU B 1 216 ? -15.633 23.797 37.562 1 89.88 216 LEU B CA 1
ATOM 6252 C C . LEU B 1 216 ? -14.359 24.125 38.344 1 89.88 216 LEU B C 1
ATOM 6254 O O . LEU B 1 216 ? -13.758 25.188 38.125 1 89.88 216 LEU B O 1
ATOM 6258 N N . GLN B 1 217 ? -13.969 23.328 39.188 1 91.38 217 GLN B N 1
ATOM 6259 C CA . GLN B 1 217 ? -12.789 23.578 40 1 91.38 217 GLN B CA 1
ATOM 6260 C C . GLN B 1 217 ? -11.523 23.609 39.125 1 91.38 217 GLN B C 1
ATOM 6262 O O . GLN B 1 217 ? -10.719 24.531 39.25 1 91.38 217 GLN B O 1
ATOM 6267 N N . THR B 1 218 ? -11.398 22.641 38.344 1 92.44 218 THR B N 1
ATOM 6268 C CA . THR B 1 218 ? -10.242 22.562 37.469 1 92.44 218 THR B CA 1
ATOM 6269 C C . THR B 1 218 ? -10.227 23.75 36.5 1 92.44 218 THR B C 1
ATOM 6271 O O . THR B 1 218 ? -9.172 24.344 36.25 1 92.44 218 THR B O 1
ATOM 6274 N N . THR B 1 219 ? -11.367 24 35.969 1 93.62 219 THR B N 1
ATOM 6275 C CA . THR B 1 219 ? -11.492 25.125 35.031 1 93.62 219 THR B CA 1
ATOM 6276 C C . THR B 1 219 ? -11.062 26.438 35.719 1 93.62 219 THR B C 1
ATOM 6278 O O . THR B 1 219 ? -10.328 27.234 35.125 1 93.62 219 THR B O 1
ATOM 6281 N N . ASN B 1 220 ? -11.469 26.594 36.938 1 92.56 220 ASN B N 1
ATOM 6282 C CA . ASN B 1 220 ? -11.133 27.812 37.656 1 92.56 220 ASN B CA 1
ATOM 6283 C C . ASN B 1 220 ? -9.641 27.906 37.938 1 92.56 220 ASN B C 1
ATOM 6285 O O . ASN B 1 220 ? -9.047 28.984 37.875 1 92.56 220 ASN B O 1
ATOM 6289 N N . VAL B 1 221 ? -9.102 26.844 38.25 1 93.38 221 VAL B N 1
ATOM 6290 C CA . VAL B 1 221 ? -7.676 26.812 38.562 1 93.38 221 VAL B CA 1
ATOM 6291 C C . VAL B 1 221 ? -6.871 27.219 37.312 1 93.38 221 VAL B C 1
ATOM 6293 O O . VAL B 1 221 ? -5.957 28.031 37.406 1 93.38 221 VAL B O 1
ATOM 6296 N N . TYR B 1 222 ? -7.227 26.641 36.188 1 94.75 222 TYR B N 1
ATOM 6297 C CA . TYR B 1 222 ? -6.547 26.984 34.938 1 94.75 222 TYR B CA 1
ATOM 6298 C C . TYR B 1 222 ? -6.742 28.453 34.594 1 94.75 222 TYR B C 1
ATOM 6300 O O . TYR B 1 222 ? -5.777 29.156 34.281 1 94.75 222 TYR B O 1
ATOM 6308 N N . LEU B 1 223 ? -7.926 28.938 34.719 1 93.81 223 LEU B N 1
ATOM 6309 C CA . LEU B 1 223 ? -8.25 30.297 34.344 1 93.81 223 LEU B CA 1
ATOM 6310 C C . LEU B 1 223 ? -7.52 31.297 35.25 1 93.81 223 LEU B C 1
ATOM 6312 O O . LEU B 1 223 ? -7.035 32.344 34.781 1 93.81 223 LEU B O 1
ATOM 6316 N N . ASP B 1 224 ? -7.508 30.984 36.5 1 93.5 224 ASP B N 1
ATOM 6317 C CA . ASP B 1 224 ? -6.816 31.875 37.438 1 93.5 224 ASP B CA 1
ATOM 6318 C C . ASP B 1 224 ? -5.328 31.969 37.094 1 93.5 224 ASP B C 1
ATOM 6320 O O . ASP B 1 224 ? -4.746 33.062 37.125 1 93.5 224 ASP B O 1
ATOM 6324 N N . GLN B 1 225 ? -4.816 30.891 36.781 1 94.56 225 GLN B N 1
ATOM 6325 C CA . GLN B 1 225 ? -3.404 30.859 36.406 1 94.56 225 GLN B CA 1
ATOM 6326 C C . GLN B 1 225 ? -3.154 31.609 35.125 1 94.56 225 GLN B C 1
ATOM 6328 O O . GLN B 1 225 ? -2.207 32.406 35.031 1 94.56 225 GLN B O 1
ATOM 6333 N N . TRP B 1 226 ? -3.992 31.422 34.156 1 95.31 226 TRP B N 1
ATOM 6334 C CA . TRP B 1 226 ? -3.84 32.062 32.844 1 95.31 226 TRP B CA 1
ATOM 6335 C C . TRP B 1 226 ? -4.039 33.562 32.969 1 95.31 226 TRP B C 1
ATOM 6337 O O . TRP B 1 226 ? -3.26 34.344 32.406 1 95.31 226 TRP B O 1
ATOM 6347 N N . MET B 1 227 ? -4.988 33.969 33.719 1 91.69 227 MET B N 1
ATOM 6348 C CA . MET B 1 227 ? -5.34 35.375 33.812 1 91.69 227 MET B CA 1
ATOM 6349 C C . MET B 1 227 ? -4.293 36.156 34.625 1 91.69 227 MET B C 1
ATOM 6351 O O . MET B 1 227 ? -4.203 37.375 34.531 1 91.69 227 MET B O 1
ATOM 6355 N N . SER B 1 228 ? -3.531 35.469 35.344 1 91.56 228 SER B N 1
ATOM 6356 C CA . SER B 1 228 ? -2.51 36.094 36.156 1 91.56 228 SER B CA 1
ATOM 6357 C C . SER B 1 228 ? -1.246 36.375 35.344 1 91.56 228 SER B C 1
ATOM 6359 O O . SER B 1 228 ? -0.305 37 35.844 1 91.56 228 SER B O 1
ATOM 6361 N N . CYS B 1 229 ? -1.265 35.969 34.094 1 92.81 229 CYS B N 1
ATOM 6362 C CA . CYS B 1 229 ? -0.068 36.062 33.25 1 92.81 229 CYS B CA 1
ATOM 6363 C C . CYS B 1 229 ? -0.261 37.094 32.125 1 92.81 229 CYS B C 1
ATOM 6365 O O . CYS B 1 229 ? -1.217 37 31.359 1 92.81 229 CYS B O 1
ATOM 6367 N N . ASP B 1 230 ? 0.717 38.062 32.062 1 91.88 230 ASP B N 1
ATOM 6368 C CA . ASP B 1 230 ? 0.611 39.094 31.016 1 91.88 230 ASP B CA 1
ATOM 6369 C C . ASP B 1 230 ? 1.438 38.688 29.781 1 91.88 230 ASP B C 1
ATOM 6371 O O . ASP B 1 230 ? 1.405 39.375 28.766 1 91.88 230 ASP B O 1
ATOM 6375 N N . ARG B 1 231 ? 2.16 37.625 29.828 1 95.88 231 ARG B N 1
ATOM 6376 C CA . ARG B 1 231 ? 2.961 37.125 28.719 1 95.88 231 ARG B CA 1
ATOM 6377 C C . ARG B 1 231 ? 2.516 35.719 28.297 1 95.88 231 ARG B C 1
ATOM 6379 O O . ARG B 1 231 ? 3.33 34.812 28.219 1 95.88 231 ARG B O 1
ATOM 6386 N N . GLY B 1 232 ? 1.198 35.688 28.016 1 96.25 232 GLY B N 1
ATOM 6387 C CA . GLY B 1 232 ? 0.615 34.438 27.562 1 96.25 232 GLY B CA 1
ATOM 6388 C C . GLY B 1 232 ? 0.373 34.406 26.062 1 96.25 232 GLY B C 1
ATOM 6389 O O . GLY B 1 232 ? 0.255 35.469 25.422 1 96.25 232 GLY B O 1
ATOM 6390 N N . LEU B 1 233 ? 0.33 33.219 25.547 1 96.44 233 LEU B N 1
ATOM 6391 C CA . LEU B 1 233 ? 0.223 33 24.109 1 96.44 233 LEU B CA 1
ATOM 6392 C C . LEU B 1 233 ? -0.669 31.781 23.812 1 96.44 233 LEU B C 1
ATOM 6394 O O . LEU B 1 233 ? -0.622 30.781 24.516 1 96.44 233 LEU B O 1
ATOM 6398 N N . ILE B 1 234 ? -1.578 31.922 22.828 1 98.19 234 ILE B N 1
ATOM 6399 C CA . ILE B 1 234 ? -2.355 30.781 22.312 1 98.19 234 ILE B CA 1
ATOM 6400 C C . ILE B 1 234 ? -1.798 30.344 20.969 1 98.19 234 ILE B C 1
ATOM 6402 O O . ILE B 1 234 ? -1.567 31.156 20.078 1 98.19 234 ILE B O 1
ATOM 6406 N N . ILE B 1 235 ? -1.499 29.078 20.828 1 98.56 235 ILE B N 1
ATOM 6407 C CA . ILE B 1 235 ? -1.043 28.5 19.562 1 98.56 235 ILE B CA 1
ATOM 6408 C C . ILE B 1 235 ? -2.113 27.562 19 1 98.56 235 ILE B C 1
ATOM 6410 O O . ILE B 1 235 ? -2.537 26.625 19.688 1 98.56 235 ILE B O 1
ATOM 6414 N N . ALA B 1 236 ? -2.582 27.891 17.859 1 98.38 236 ALA B N 1
ATOM 6415 C CA . ALA B 1 236 ? -3.547 27.031 17.188 1 98.38 236 ALA B CA 1
ATOM 6416 C C . ALA B 1 236 ? -2.895 26.281 16.016 1 98.38 236 ALA B C 1
ATOM 6418 O O . ALA B 1 236 ? -2.621 26.875 14.969 1 98.38 236 ALA B O 1
ATOM 6419 N N . GLY B 1 237 ? -2.705 24.984 16.203 1 97.56 237 GLY B N 1
ATOM 6420 C CA . GLY B 1 237 ? -2.068 24.156 15.195 1 97.56 237 GLY B CA 1
ATOM 6421 C C . GLY B 1 237 ? -3.016 23.734 14.086 1 97.56 237 GLY B C 1
ATOM 6422 O O . GLY B 1 237 ? -4.117 24.266 13.969 1 97.56 237 GLY B O 1
ATOM 6423 N N . PRO B 1 238 ? -2.549 22.797 13.188 1 96.88 238 PRO B N 1
ATOM 6424 C CA . PRO B 1 238 ? -3.426 22.281 12.133 1 96.88 238 PRO B CA 1
ATOM 6425 C C . PRO B 1 238 ? -4.727 21.703 12.68 1 96.88 238 PRO B C 1
ATOM 6427 O O . PRO B 1 238 ? -4.715 21.031 13.719 1 96.88 238 PRO B O 1
ATOM 6430 N N . ALA B 1 239 ? -5.82 22.016 12 1 96.38 239 ALA B N 1
ATOM 6431 C CA . ALA B 1 239 ? -7.109 21.547 12.5 1 96.38 239 ALA B CA 1
ATOM 6432 C C . ALA B 1 239 ? -8.117 21.406 11.367 1 96.38 239 ALA B C 1
ATOM 6434 O O . ALA B 1 239 ? -8.117 22.188 10.422 1 96.38 239 ALA B O 1
ATOM 6435 N N . GLN B 1 240 ? -8.898 20.391 11.461 1 93.94 240 GLN B N 1
ATOM 6436 C CA . GLN B 1 240 ? -10.031 20.156 10.57 1 93.94 240 GLN B CA 1
ATOM 6437 C C . GLN B 1 240 ? -11.305 19.859 11.359 1 93.94 240 GLN B C 1
ATOM 6439 O O . GLN B 1 240 ? -11.891 18.781 11.234 1 93.94 240 GLN B O 1
ATOM 6444 N N . PRO B 1 241 ? -11.758 20.906 12.07 1 93.81 241 PRO B N 1
ATOM 6445 C CA . PRO B 1 241 ? -12.945 20.688 12.898 1 93.81 241 PRO B CA 1
ATOM 6446 C C . PRO B 1 241 ? -14.211 20.453 12.07 1 93.81 241 PRO B C 1
ATOM 6448 O O . PRO B 1 241 ? -14.297 20.906 10.93 1 93.81 241 PRO B O 1
ATOM 6451 N N . ASP B 1 242 ? -15.211 19.828 12.664 1 88.88 242 ASP B N 1
ATOM 6452 C CA . ASP B 1 242 ? -16.5 19.594 12.016 1 88.88 242 ASP B CA 1
ATOM 6453 C C . ASP B 1 242 ? -17.188 20.906 11.648 1 88.88 242 ASP B C 1
ATOM 6455 O O . ASP B 1 242 ? -17.766 21.031 10.57 1 88.88 242 ASP B O 1
ATOM 6459 N N . THR B 1 243 ? -17.078 21.859 12.57 1 93 243 THR B N 1
ATOM 6460 C CA . THR B 1 243 ? -17.609 23.203 12.359 1 93 243 THR B CA 1
ATOM 6461 C C . THR B 1 243 ? -16.531 24.25 12.523 1 93 243 THR B C 1
ATOM 6463 O O . THR B 1 243 ? -16.328 24.781 13.617 1 93 243 THR B O 1
ATOM 6466 N N . PRO B 1 244 ? -15.945 24.656 11.406 1 95.88 244 PRO B N 1
ATOM 6467 C CA . PRO B 1 244 ? -14.844 25.625 11.484 1 95.88 244 PRO B CA 1
ATOM 6468 C C . PRO B 1 244 ? -15.242 26.922 12.188 1 95.88 244 PRO B C 1
ATOM 6470 O O . PRO B 1 244 ? -14.453 27.469 12.961 1 95.88 244 PRO B O 1
ATOM 6473 N N . GLU B 1 245 ? -16.422 27.391 12 1 96.44 245 GLU B N 1
ATOM 6474 C CA . GLU B 1 245 ? -16.875 28.641 12.617 1 96.44 245 GLU B CA 1
ATOM 6475 C C . GLU B 1 245 ? -16.859 28.531 14.141 1 96.44 245 GLU B C 1
ATOM 6477 O O . GLU B 1 245 ? -16.359 29.422 14.82 1 96.44 245 GLU B O 1
ATOM 6482 N N . HIS B 1 246 ? -17.422 27.406 14.648 1 96.44 246 HIS B N 1
ATOM 6483 C CA . HIS B 1 246 ? -17.469 27.219 16.094 1 96.44 246 HIS B CA 1
ATOM 6484 C C . HIS B 1 246 ? -16.062 27.109 16.688 1 96.44 246 HIS B C 1
ATOM 6486 O O . HIS B 1 246 ? -15.789 27.672 17.75 1 96.44 246 HIS B O 1
ATOM 6492 N N . TYR B 1 247 ? -15.25 26.469 16.031 1 97.06 247 TYR B N 1
ATOM 6493 C CA . TYR B 1 247 ? -13.859 26.328 16.438 1 97.06 247 TYR B CA 1
ATOM 6494 C C . TYR B 1 247 ? -13.172 27.688 16.5 1 97.06 247 TYR B C 1
ATOM 6496 O O . TYR B 1 247 ? -12.523 28.016 17.5 1 97.06 247 TYR B O 1
ATOM 6504 N N . CYS B 1 248 ? -13.336 28.484 15.438 1 98.12 248 CYS B N 1
ATOM 6505 C CA . CYS B 1 248 ? -12.703 29.797 15.352 1 98.12 248 CYS B CA 1
ATOM 6506 C C . CYS B 1 248 ? -13.25 30.734 16.422 1 98.12 248 CYS B C 1
ATOM 6508 O O . CYS B 1 248 ? -12.492 31.469 17.062 1 98.12 248 CYS B O 1
ATOM 6510 N N . LEU B 1 249 ? -14.508 30.672 16.656 1 97.19 249 LEU B N 1
ATOM 6511 C CA . LEU B 1 249 ? -15.141 31.531 17.656 1 97.19 249 LEU B CA 1
ATOM 6512 C C . LEU B 1 249 ? -14.688 31.156 19.062 1 97.19 249 LEU B C 1
ATOM 6514 O O . LEU B 1 249 ? -14.508 32.031 19.906 1 97.19 249 LEU B O 1
ATOM 6518 N N . ALA B 1 250 ? -14.562 29.859 19.297 1 97.25 250 ALA B N 1
ATOM 6519 C CA . ALA B 1 250 ? -14.102 29.406 20.609 1 97.25 250 ALA B CA 1
ATOM 6520 C C . ALA B 1 250 ? -12.711 29.938 20.922 1 97.25 250 ALA B C 1
ATOM 6522 O O . ALA B 1 250 ? -12.453 30.406 22.031 1 97.25 250 ALA B O 1
ATOM 6523 N N . ILE B 1 251 ? -11.852 29.922 19.984 1 97.94 251 ILE B N 1
ATOM 6524 C CA . ILE B 1 251 ? -10.484 30.406 20.172 1 97.94 251 ILE B CA 1
ATOM 6525 C C . ILE B 1 251 ? -10.484 31.922 20.328 1 97.94 251 ILE B C 1
ATOM 6527 O O . ILE B 1 251 ? -9.742 32.469 21.141 1 97.94 251 ILE B O 1
ATOM 6531 N N . ALA B 1 252 ? -11.328 32.625 19.531 1 96.5 252 ALA B N 1
ATOM 6532 C CA . ALA B 1 252 ? -11.469 34.062 19.656 1 96.5 252 ALA B CA 1
ATOM 6533 C C . ALA B 1 252 ? -11.922 34.469 21.062 1 96.5 252 ALA B C 1
ATOM 6535 O O . ALA B 1 252 ? -11.406 35.406 21.641 1 96.5 252 ALA B O 1
ATOM 6536 N N . GLN B 1 253 ? -12.867 33.719 21.547 1 95.44 253 GLN B N 1
ATOM 6537 C CA . GLN B 1 253 ? -13.375 34 22.891 1 95.44 253 GLN B CA 1
ATOM 6538 C C . GLN B 1 253 ? -12.289 33.812 23.953 1 95.44 253 GLN B C 1
ATOM 6540 O O . GLN B 1 253 ? -12.156 34.594 24.875 1 95.44 253 GLN B O 1
ATOM 6545 N N . LEU B 1 254 ? -11.594 32.719 23.812 1 95.88 254 LEU B N 1
ATOM 6546 C CA . LEU B 1 254 ? -10.5 32.438 24.734 1 95.88 254 LEU B CA 1
ATOM 6547 C C . LEU B 1 254 ? -9.469 33.594 24.703 1 95.88 254 LEU B C 1
ATOM 6549 O O . LEU B 1 254 ? -9 34.031 25.75 1 95.88 254 LEU B O 1
ATOM 6553 N N . ALA B 1 255 ? -9.078 34.031 23.516 1 95.25 255 ALA B N 1
ATOM 6554 C CA . ALA B 1 255 ? -8.125 35.125 23.328 1 95.25 255 ALA B CA 1
ATOM 6555 C C . ALA B 1 255 ? -8.633 36.406 23.969 1 95.25 255 ALA B C 1
ATOM 6557 O O . ALA B 1 255 ? -7.867 37.125 24.594 1 95.25 255 ALA B O 1
ATOM 6558 N N . HIS B 1 256 ? -9.875 36.656 23.844 1 93.06 256 HIS B N 1
ATOM 6559 C CA . HIS B 1 256 ? -10.492 37.875 24.391 1 93.06 256 HIS B CA 1
ATOM 6560 C C . HIS B 1 256 ? -10.492 37.844 25.922 1 93.06 256 HIS B C 1
ATOM 6562 O O . HIS B 1 256 ? -10.234 38.844 26.578 1 93.06 256 HIS B O 1
ATOM 6568 N N . ILE B 1 257 ? -10.844 36.688 26.422 1 92.75 257 ILE B N 1
ATOM 6569 C CA . ILE B 1 257 ? -10.906 36.531 27.875 1 92.75 257 ILE B CA 1
ATOM 6570 C C . ILE B 1 257 ? -9.516 36.75 28.484 1 92.75 257 ILE B C 1
ATOM 6572 O O . ILE B 1 257 ? -9.383 37.375 29.531 1 92.75 257 ILE B O 1
ATOM 6576 N N . LEU B 1 258 ? -8.477 36.344 27.781 1 93.44 258 LEU B N 1
ATOM 6577 C CA . LEU B 1 258 ? -7.137 36.312 28.359 1 93.44 258 LEU B CA 1
ATOM 6578 C C . LEU B 1 258 ? -6.328 37.531 27.906 1 93.44 258 LEU B C 1
ATOM 6580 O O . LEU B 1 258 ? -5.324 37.875 28.531 1 93.44 258 LEU B O 1
ATOM 6584 N N . GLY B 1 259 ? -6.758 38.156 26.75 1 92.75 259 GLY B N 1
ATOM 6585 C CA . GLY B 1 259 ? -5.98 39.219 26.141 1 92.75 259 GLY B CA 1
ATOM 6586 C C . GLY B 1 259 ? -4.691 38.719 25.516 1 92.75 259 GLY B C 1
ATOM 6587 O O . GLY B 1 259 ? -3.703 39.469 25.453 1 92.75 259 GLY B O 1
ATOM 6588 N N . TRP B 1 260 ? -4.664 37.5 25.125 1 95.62 260 TRP B N 1
ATOM 6589 C CA . TRP B 1 260 ? -3.459 36.844 24.609 1 95.62 260 TRP B CA 1
ATOM 6590 C C . TRP B 1 260 ? -3.467 36.844 23.078 1 95.62 260 TRP B C 1
ATOM 6592 O O . TRP B 1 260 ? -4.523 36.688 22.469 1 95.62 260 TRP B O 1
ATOM 6602 N N . PRO B 1 261 ? -2.285 37.062 22.406 1 97.25 261 PRO B N 1
ATOM 6603 C CA . PRO B 1 261 ? -2.217 36.844 20.953 1 97.25 261 PRO B CA 1
ATOM 6604 C C . PRO B 1 261 ? -2.422 35.375 20.562 1 97.25 261 PRO B C 1
ATOM 6606 O O . PRO B 1 261 ? -2.195 34.469 21.375 1 97.25 261 PRO B O 1
ATOM 6609 N N . VAL B 1 262 ? -2.906 35.156 19.344 1 98.19 262 VAL B N 1
ATOM 6610 C CA . VAL B 1 262 ? -3.16 33.812 18.828 1 98.19 262 VAL B CA 1
ATOM 6611 C C . VAL B 1 262 ? -2.268 33.562 17.609 1 98.19 262 VAL B C 1
ATOM 6613 O O . VAL B 1 262 ? -2.445 34.188 16.562 1 98.19 262 VAL B O 1
ATOM 6616 N N . LEU B 1 263 ? -1.268 32.656 17.75 1 98.69 263 LEU B N 1
ATOM 6617 C CA . LEU B 1 263 ? -0.518 32.188 16.594 1 98.69 263 LEU B CA 1
ATOM 6618 C C . LEU B 1 263 ? -1.33 31.172 15.789 1 98.69 263 LEU B C 1
ATOM 6620 O O . LEU B 1 263 ? -1.562 30.062 16.25 1 98.69 263 LEU B O 1
ATOM 6624 N N . ALA B 1 264 ? -1.703 31.562 14.617 1 98.19 264 ALA B N 1
ATOM 6625 C CA . ALA B 1 264 ? -2.59 30.75 13.797 1 98.19 264 ALA B CA 1
ATOM 6626 C C . ALA B 1 264 ? -1.815 30.047 12.68 1 98.19 264 ALA B C 1
ATOM 6628 O O . ALA B 1 264 ? -1.386 30.688 11.719 1 98.19 264 ALA B O 1
ATOM 6629 N N . GLU B 1 265 ? -1.724 28.766 12.789 1 97.56 265 GLU B N 1
ATOM 6630 C CA . GLU B 1 265 ? -1.083 27.969 11.75 1 97.56 265 GLU B CA 1
ATOM 6631 C C . GLU B 1 265 ? -1.842 28.062 10.43 1 97.56 265 GLU B C 1
ATOM 6633 O O . GLU B 1 265 ? -3.053 28.297 10.422 1 97.56 265 GLU B O 1
ATOM 6638 N N . GLY B 1 266 ? -1.098 27.859 9.312 1 97.44 266 GLY B N 1
ATOM 6639 C CA . GLY B 1 266 ? -1.69 28 7.988 1 97.44 266 GLY B CA 1
ATOM 6640 C C . GLY B 1 266 ? -2.789 26.984 7.719 1 97.44 266 GLY B C 1
ATOM 6641 O O . GLY B 1 266 ? -3.744 27.281 6.996 1 97.44 266 GLY B O 1
ATOM 6642 N N . LEU B 1 267 ? -2.717 25.828 8.289 1 97.81 267 LEU B N 1
ATOM 6643 C CA . LEU B 1 267 ? -3.678 24.75 8.055 1 97.81 267 LEU B CA 1
ATOM 6644 C C . LEU B 1 267 ? -4.82 24.812 9.062 1 97.81 267 LEU B C 1
ATOM 6646 O O . LEU B 1 267 ? -5.734 23.984 9.023 1 97.81 267 LEU B O 1
ATOM 6650 N N . SER B 1 268 ? -4.742 25.797 9.969 1 96.81 268 SER B N 1
ATOM 6651 C CA . SER B 1 268 ? -5.875 26.078 10.844 1 96.81 268 SER B CA 1
ATOM 6652 C C . SER B 1 268 ? -6.922 26.922 10.125 1 96.81 268 SER B C 1
ATOM 6654 O O . SER B 1 268 ? -6.582 27.812 9.336 1 96.81 268 SER B O 1
ATOM 6656 N N . PRO B 1 269 ? -8.172 26.703 10.375 1 96.88 269 PRO B N 1
ATOM 6657 C CA . PRO B 1 269 ? -9.18 27.531 9.727 1 96.88 269 PRO B CA 1
ATOM 6658 C C . PRO B 1 269 ? -9.156 28.984 10.211 1 96.88 269 PRO B C 1
ATOM 6660 O O . PRO B 1 269 ? -9.789 29.859 9.602 1 96.88 269 PRO B O 1
ATOM 6663 N N . LEU B 1 270 ? -8.453 29.312 11.219 1 98.06 270 LEU B N 1
ATOM 6664 C CA . LEU B 1 270 ? -8.492 30.609 11.891 1 98.06 270 LEU B CA 1
ATOM 6665 C C . LEU B 1 270 ? -8.141 31.734 10.922 1 98.06 270 LEU B C 1
ATOM 6667 O O . LEU B 1 270 ? -8.758 32.781 10.953 1 98.06 270 LEU B O 1
ATOM 6671 N N . ARG B 1 271 ? -7.152 31.453 10.047 1 98.06 271 ARG B N 1
ATOM 6672 C CA . ARG B 1 271 ? -6.723 32.5 9.133 1 98.06 271 ARG B CA 1
ATOM 6673 C C . ARG B 1 271 ? -7.84 32.875 8.164 1 98.06 271 ARG B C 1
ATOM 6675 O O . ARG B 1 271 ? -7.863 34 7.629 1 98.06 271 ARG B O 1
ATOM 6682 N N . ASN B 1 272 ? -8.766 31.984 7.973 1 98.06 272 ASN B N 1
ATOM 6683 C CA . ASN B 1 272 ? -9.852 32.188 7.016 1 98.06 272 ASN B CA 1
ATOM 6684 C C . ASN B 1 272 ? -11.07 32.812 7.672 1 98.06 272 ASN B C 1
ATOM 6686 O O . ASN B 1 272 ? -12.062 33.125 7 1 98.06 272 ASN B O 1
ATOM 6690 N N . TRP B 1 273 ? -11.062 32.938 8.961 1 97.56 273 TRP B N 1
ATOM 6691 C CA . TRP B 1 273 ? -12.086 33.625 9.766 1 97.56 273 TRP B CA 1
ATOM 6692 C C . TRP B 1 273 ? -11.477 34.781 10.555 1 97.56 273 TRP B C 1
ATOM 6694 O O . TRP B 1 273 ? -11.758 34.938 11.742 1 97.56 273 TRP B O 1
ATOM 6704 N N . ALA B 1 274 ? -10.648 35.531 9.859 1 96.5 274 ALA B N 1
ATOM 6705 C CA . ALA B 1 274 ? -9.805 36.531 10.508 1 96.5 274 ALA B CA 1
ATOM 6706 C C . ALA B 1 274 ? -10.656 37.656 11.109 1 96.5 274 ALA B C 1
ATOM 6708 O O . ALA B 1 274 ? -10.234 38.312 12.062 1 96.5 274 ALA B O 1
ATOM 6709 N N . ASP B 1 275 ? -11.836 37.906 10.648 1 95.25 275 ASP B N 1
ATOM 6710 C CA . ASP B 1 275 ? -12.703 38.969 11.141 1 95.25 275 ASP B CA 1
ATOM 6711 C C . ASP B 1 275 ? -13.258 38.625 12.523 1 95.25 275 ASP B C 1
ATOM 6713 O O . ASP B 1 275 ? -13.766 39.5 13.227 1 95.25 275 ASP B O 1
ATOM 6717 N N . ARG B 1 276 ? -13.07 37.406 12.938 1 93.62 276 ARG B N 1
ATOM 6718 C CA . ARG B 1 276 ? -13.648 36.969 14.211 1 93.62 276 ARG B CA 1
ATOM 6719 C C . ARG B 1 276 ? -12.641 37.094 15.344 1 93.62 276 ARG B C 1
ATOM 6721 O O . ARG B 1 276 ? -13.008 37 16.516 1 93.62 276 ARG B O 1
ATOM 6728 N N . ASN B 1 277 ? -11.445 37.281 15.016 1 94.31 277 ASN B N 1
ATOM 6729 C CA . ASN B 1 277 ? -10.391 37.344 16.016 1 94.31 277 ASN B CA 1
ATOM 6730 C C . ASN B 1 277 ? -9.336 38.375 15.664 1 94.31 277 ASN B C 1
ATOM 6732 O O . ASN B 1 277 ? -8.469 38.125 14.82 1 94.31 277 ASN B O 1
ATOM 6736 N N . SER B 1 278 ? -9.289 39.438 16.375 1 92.06 278 SER B N 1
ATOM 6737 C CA . SER B 1 278 ? -8.398 40.562 16.062 1 92.06 278 SER B CA 1
ATOM 6738 C C . SER B 1 278 ? -6.996 40.312 16.625 1 92.06 278 SER B C 1
ATOM 6740 O O . SER B 1 278 ? -6.082 41.094 16.391 1 92.06 278 SER B O 1
ATOM 6742 N N . TYR B 1 279 ? -6.789 39.156 17.266 1 93.44 279 TYR B N 1
ATOM 6743 C CA . TYR B 1 279 ? -5.516 38.875 17.922 1 93.44 279 TYR B CA 1
ATOM 6744 C C . TYR B 1 279 ? -4.688 37.906 17.109 1 93.44 279 TYR B C 1
ATOM 6746 O O . TYR B 1 279 ? -3.688 37.375 17.609 1 93.44 279 TYR B O 1
ATOM 6754 N N . LEU B 1 280 ? -5.047 37.688 15.875 1 97.19 280 LEU B N 1
ATOM 6755 C CA . LEU B 1 280 ? -4.414 36.625 15.078 1 97.19 280 LEU B CA 1
ATOM 6756 C C . LEU B 1 280 ? -3.027 37.062 14.617 1 97.19 280 LEU B C 1
ATOM 6758 O O . LEU B 1 280 ? -2.842 38.219 14.18 1 97.19 280 LEU B O 1
ATOM 6762 N N . ILE B 1 281 ? -2.068 36.219 14.781 1 98.38 281 ILE B N 1
ATOM 6763 C CA . ILE B 1 281 ? -0.73 36.344 14.219 1 98.38 281 ILE B CA 1
ATOM 6764 C C . ILE B 1 281 ? -0.512 35.25 13.164 1 98.38 281 ILE B C 1
ATOM 6766 O O . ILE B 1 281 ? -0.551 34.062 13.484 1 98.38 281 ILE B O 1
ATOM 6770 N N . SER B 1 282 ? -0.27 35.625 11.922 1 98 282 SER B N 1
ATOM 6771 C CA . SER B 1 282 ? -0.149 34.656 10.844 1 98 282 SER B CA 1
ATOM 6772 C C . SER B 1 282 ? 1.283 34.562 10.328 1 98 282 SER B C 1
ATOM 6774 O O . SER B 1 282 ? 1.592 33.75 9.461 1 98 282 SER B O 1
ATOM 6776 N N . THR B 1 283 ? 2.209 35.406 10.82 1 98 283 THR B N 1
ATOM 6777 C CA . THR B 1 283 ? 3.559 35.5 10.273 1 98 283 THR B CA 1
ATOM 6778 C C . THR B 1 283 ? 4.594 35.156 11.344 1 98 283 THR B C 1
ATOM 6780 O O . THR B 1 283 ? 5.734 35.625 11.273 1 98 283 THR B O 1
ATOM 6783 N N . TYR B 1 284 ? 4.156 34.406 12.391 1 98.31 284 TYR B N 1
ATOM 6784 C CA . TYR B 1 284 ? 5.008 34.125 13.539 1 98.31 284 TYR B CA 1
ATOM 6785 C C . TYR B 1 284 ? 6.301 33.438 13.109 1 98.31 284 TYR B C 1
ATOM 6787 O O . TYR B 1 284 ? 7.352 33.625 13.719 1 98.31 284 TYR B O 1
ATOM 6795 N N . ASP B 1 285 ? 6.25 32.562 12.055 1 98.19 285 ASP B N 1
ATOM 6796 C CA . ASP B 1 285 ? 7.457 31.891 11.586 1 98.19 285 ASP B CA 1
ATOM 6797 C C . ASP B 1 285 ? 8.516 32.906 11.156 1 98.19 285 ASP B C 1
ATOM 6799 O O . ASP B 1 285 ? 9.672 32.812 11.57 1 98.19 285 ASP B O 1
ATOM 6803 N N . LEU B 1 286 ? 8.148 33.844 10.375 1 97.62 286 LEU B N 1
ATOM 6804 C CA . LEU B 1 286 ? 9.062 34.875 9.859 1 97.62 286 LEU B CA 1
ATOM 6805 C C . LEU B 1 286 ? 9.516 35.812 10.977 1 97.62 286 LEU B C 1
ATOM 6807 O O . LEU B 1 286 ? 10.688 36.188 11.023 1 97.62 286 LEU B O 1
ATOM 6811 N N . ILE B 1 287 ? 8.633 36.188 11.875 1 98.19 287 ILE B N 1
ATOM 6812 C CA . ILE B 1 287 ? 8.938 37.062 13 1 98.19 287 ILE B CA 1
ATOM 6813 C C . ILE B 1 287 ? 10.031 36.438 13.867 1 98.19 287 ILE B C 1
ATOM 6815 O O . ILE B 1 287 ? 11.008 37.094 14.219 1 98.19 287 ILE B O 1
ATOM 6819 N N . LEU B 1 288 ? 9.875 35.188 14.133 1 98.12 288 LEU B N 1
ATOM 6820 C CA . LEU B 1 288 ? 10.727 34.469 15.094 1 98.12 288 LEU B CA 1
ATOM 6821 C C . LEU B 1 288 ? 12.086 34.156 14.477 1 98.12 288 LEU B C 1
ATOM 6823 O O . LEU B 1 288 ? 12.992 33.719 15.18 1 98.12 288 LEU B O 1
ATOM 6827 N N . ARG B 1 289 ? 12.211 34.375 13.211 1 97.19 289 ARG B N 1
ATOM 6828 C CA . ARG B 1 289 ? 13.508 34.188 12.57 1 97.19 289 ARG B CA 1
ATOM 6829 C C . ARG B 1 289 ? 14.492 35.281 12.992 1 97.19 289 ARG B C 1
ATOM 6831 O O . ARG B 1 289 ? 15.703 35.125 12.828 1 97.19 289 ARG B O 1
ATOM 6838 N N . ASN B 1 290 ? 14.031 36.406 13.461 1 96.88 290 ASN B N 1
ATOM 6839 C CA . ASN B 1 290 ? 14.875 37.406 14.07 1 96.88 290 ASN B CA 1
ATOM 6840 C C . ASN B 1 290 ? 15.211 37.062 15.516 1 96.88 290 ASN B C 1
ATOM 6842 O O . ASN B 1 290 ? 14.344 37.125 16.391 1 96.88 290 ASN B O 1
ATOM 6846 N N . PRO B 1 291 ? 16.453 36.844 15.82 1 95.62 291 PRO B N 1
ATOM 6847 C CA . PRO B 1 291 ? 16.797 36.375 17.156 1 95.62 291 PRO B CA 1
ATOM 6848 C C . PRO B 1 291 ? 16.5 37.406 18.25 1 95.62 291 PRO B C 1
ATOM 6850 O O . PRO B 1 291 ? 16.109 37.031 19.359 1 95.62 291 PRO B O 1
ATOM 6853 N N . THR B 1 292 ? 16.672 38.656 17.969 1 96.12 292 THR B N 1
ATOM 6854 C CA . THR B 1 292 ? 16.422 39.688 18.953 1 96.12 292 THR B CA 1
ATOM 6855 C C . THR B 1 292 ? 14.938 39.75 19.312 1 96.12 292 THR B C 1
ATOM 6857 O O . THR B 1 292 ? 14.57 39.75 20.484 1 96.12 292 THR B O 1
ATOM 6860 N N . ILE B 1 293 ? 14.164 39.781 18.312 1 96.44 293 ILE B N 1
ATOM 6861 C CA . ILE B 1 293 ? 12.727 39.875 18.516 1 96.44 293 ILE B CA 1
ATOM 6862 C C . ILE B 1 293 ? 12.234 38.594 19.172 1 96.44 293 ILE B C 1
ATOM 6864 O O . ILE B 1 293 ? 11.391 38.625 20.078 1 96.44 293 ILE B O 1
ATOM 6868 N N . ALA B 1 294 ? 12.719 37.469 18.75 1 97.19 294 ALA B N 1
ATOM 6869 C CA . ALA B 1 294 ? 12.344 36.188 19.328 1 97.19 294 ALA B CA 1
ATOM 6870 C C . ALA B 1 294 ? 12.609 36.156 20.828 1 97.19 294 ALA B C 1
ATOM 6872 O O . ALA B 1 294 ? 11.805 35.625 21.594 1 97.19 294 ALA B O 1
ATOM 6873 N N . SER B 1 295 ? 13.766 36.688 21.188 1 96.38 295 SER B N 1
ATOM 6874 C CA . SER B 1 295 ? 14.117 36.719 22.609 1 96.38 295 SER B CA 1
ATOM 6875 C C . SER B 1 295 ? 13.172 37.625 23.391 1 96.38 295 SER B C 1
ATOM 6877 O O . SER B 1 295 ? 12.781 37.312 24.516 1 96.38 295 SER B O 1
ATOM 6879 N N . GLN B 1 296 ? 12.781 38.656 22.781 1 95.56 296 GLN B N 1
ATOM 6880 C CA . GLN B 1 296 ? 11.906 39.625 23.422 1 95.56 296 GLN B CA 1
ATOM 6881 C C . GLN B 1 296 ? 10.484 39.094 23.562 1 95.56 296 GLN B C 1
ATOM 6883 O O . GLN B 1 296 ? 9.742 39.469 24.469 1 95.56 296 GLN B O 1
ATOM 6888 N N . LEU B 1 297 ? 10.141 38.188 22.703 1 97.31 297 LEU B N 1
ATOM 6889 C CA . LEU B 1 297 ? 8.758 37.719 22.609 1 97.31 297 LEU B CA 1
ATOM 6890 C C . LEU B 1 297 ? 8.578 36.406 23.344 1 97.31 297 LEU B C 1
ATOM 6892 O O . LEU B 1 297 ? 7.555 35.719 23.188 1 97.31 297 LEU B O 1
ATOM 6896 N N . GLN B 1 298 ? 9.5 35.969 24.141 1 97 298 GLN B N 1
ATOM 6897 C CA . GLN B 1 298 ? 9.391 34.719 24.859 1 97 298 GLN B CA 1
ATOM 6898 C C . GLN B 1 298 ? 8.172 34.719 25.781 1 97 298 GLN B C 1
ATOM 6900 O O . GLN B 1 298 ? 7.98 35.656 26.562 1 97 298 GLN B O 1
ATOM 6905 N N . PRO B 1 299 ? 7.371 33.688 25.688 1 97.5 299 PRO B N 1
ATOM 6906 C CA . PRO B 1 299 ? 6.188 33.625 26.547 1 97.5 299 PRO B CA 1
ATOM 6907 C C . PRO B 1 299 ? 6.48 32.969 27.906 1 97.5 299 PRO B C 1
ATOM 6909 O O . PRO B 1 299 ? 7.484 32.281 28.062 1 97.5 299 PRO B O 1
ATOM 6912 N N . GLN B 1 300 ? 5.605 33.219 28.875 1 96.38 300 GLN B N 1
ATOM 6913 C CA . GLN B 1 300 ? 5.645 32.531 30.156 1 96.38 300 GLN B CA 1
ATOM 6914 C C . GLN B 1 300 ? 4.66 31.375 30.203 1 96.38 300 GLN B C 1
ATOM 6916 O O . GLN B 1 300 ? 4.934 30.344 30.812 1 96.38 300 GLN B O 1
ATOM 6921 N N . GLN B 1 301 ? 3.514 31.578 29.594 1 97.19 301 GLN B N 1
ATOM 6922 C CA . GLN B 1 301 ? 2.486 30.547 29.5 1 97.19 301 GLN B CA 1
ATOM 6923 C C . GLN B 1 301 ? 1.987 30.375 28.078 1 97.19 301 GLN B C 1
ATOM 6925 O O . GLN B 1 301 ? 1.88 31.344 27.328 1 97.19 301 GLN B O 1
ATOM 6930 N N . VAL B 1 302 ? 1.767 29.156 27.688 1 98.06 302 VAL B N 1
ATOM 6931 C CA . VAL B 1 302 ? 1.288 28.844 26.344 1 98.06 302 VAL B CA 1
ATOM 6932 C C . VAL B 1 302 ? 0.091 27.906 26.422 1 98.06 302 VAL B C 1
ATOM 6934 O O . VAL B 1 302 ? 0.105 26.938 27.203 1 98.06 302 VAL B O 1
ATOM 6937 N N . ILE B 1 303 ? -0.986 28.188 25.781 1 98.25 303 ILE B N 1
ATOM 6938 C CA . ILE B 1 303 ? -2.061 27.234 25.516 1 98.25 303 ILE B CA 1
ATOM 6939 C C . ILE B 1 303 ? -1.96 26.75 24.062 1 98.25 303 ILE B C 1
ATOM 6941 O O . ILE B 1 303 ? -2.145 27.516 23.125 1 98.25 303 ILE B O 1
ATOM 6945 N N . SER B 1 304 ? -1.592 25.516 23.891 1 97.75 304 SER B N 1
ATOM 6946 C CA . SER B 1 304 ? -1.472 24.906 22.578 1 97.75 304 SER B CA 1
ATOM 6947 C C . SER B 1 304 ? -2.721 24.109 22.219 1 97.75 304 SER B C 1
ATOM 6949 O O . SER B 1 304 ? -3.07 23.156 22.922 1 97.75 304 SER B O 1
ATOM 6951 N N . ILE B 1 305 ? -3.367 24.516 21.156 1 97.88 305 ILE B N 1
ATOM 6952 C CA . ILE B 1 305 ? -4.574 23.844 20.703 1 97.88 305 ILE B CA 1
ATOM 6953 C C . ILE B 1 305 ? -4.23 22.859 19.594 1 97.88 305 ILE B C 1
ATOM 6955 O O . ILE B 1 305 ? -3.871 23.281 18.484 1 97.88 305 ILE B O 1
ATOM 6959 N N . GLY B 1 306 ? -4.375 21.547 19.844 1 95 306 GLY B N 1
ATOM 6960 C CA . GLY B 1 306 ? -4.062 20.516 18.859 1 95 306 GLY B CA 1
ATOM 6961 C C . GLY B 1 306 ? -2.572 20.297 18.703 1 95 306 GLY B C 1
ATOM 6962 O O . GLY B 1 306 ? -1.799 20.484 19.641 1 95 306 GLY B O 1
ATOM 6963 N N . ALA B 1 307 ? -2.211 19.828 17.516 1 94.38 307 ALA B N 1
ATOM 6964 C CA . ALA B 1 307 ? -0.814 19.531 17.203 1 94.38 307 ALA B CA 1
ATOM 6965 C C . ALA B 1 307 ? -0.013 20.812 17 1 94.38 307 ALA B C 1
ATOM 6967 O O . ALA B 1 307 ? -0.583 21.859 16.703 1 94.38 307 ALA B O 1
ATOM 6968 N N . LEU B 1 308 ? 1.266 20.719 17.141 1 95.69 308 LEU B N 1
ATOM 6969 C CA . LEU B 1 308 ? 2.125 21.875 16.922 1 95.69 308 LEU B CA 1
ATOM 6970 C C . LEU B 1 308 ? 2.154 22.25 15.438 1 95.69 308 LEU B C 1
ATOM 6972 O O . LEU B 1 308 ? 2.012 21.375 14.57 1 95.69 308 LEU B O 1
ATOM 6976 N N . PRO B 1 309 ? 2.338 23.5 15.195 1 96.75 309 PRO B N 1
ATOM 6977 C CA . PRO B 1 309 ? 2.377 24 13.812 1 96.75 309 PRO B CA 1
ATOM 6978 C C . PRO B 1 309 ? 3.539 23.406 13.008 1 96.75 309 PRO B C 1
ATOM 6980 O O . PRO B 1 309 ? 4.477 22.859 13.586 1 96.75 309 PRO B O 1
ATOM 6983 N N . THR B 1 310 ? 3.504 23.562 11.703 1 94.94 310 THR B N 1
ATOM 6984 C CA . THR B 1 310 ? 4.477 23.062 10.734 1 94.94 310 THR B CA 1
ATOM 6985 C C . THR B 1 310 ? 5.816 23.766 10.898 1 94.94 310 THR B C 1
ATOM 6987 O O . THR B 1 310 ? 6.867 23.219 10.57 1 94.94 310 THR B O 1
ATOM 6990 N N . SER B 1 311 ? 5.906 24.891 11.492 1 96.88 311 SER B N 1
ATOM 6991 C CA . SER B 1 311 ? 7.082 25.75 11.57 1 96.88 311 SER B CA 1
ATOM 6992 C C . SER B 1 311 ? 8.133 25.172 12.508 1 96.88 311 SER B C 1
ATOM 6994 O O . SER B 1 311 ? 7.914 25.094 13.719 1 96.88 311 SER B O 1
ATOM 6996 N N . LYS B 1 312 ? 9.219 24.812 11.984 1 94.5 312 LYS B N 1
ATOM 6997 C CA . LYS B 1 312 ? 10.359 24.359 12.781 1 94.5 312 LYS B CA 1
ATOM 6998 C C . LYS B 1 312 ? 10.906 25.484 13.641 1 94.5 312 LYS B C 1
ATOM 7000 O O . LYS B 1 312 ? 11.344 25.25 14.773 1 94.5 312 LYS B O 1
ATOM 7005 N N . VAL B 1 313 ? 10.859 26.703 13.148 1 96.94 313 VAL B N 1
ATOM 7006 C CA . VAL B 1 313 ? 11.344 27.891 13.852 1 96.94 313 VAL B CA 1
ATOM 7007 C C . VAL B 1 313 ? 10.562 28.078 15.148 1 96.94 313 VAL B C 1
ATOM 7009 O O . VAL B 1 313 ? 11.141 28.328 16.203 1 96.94 313 VAL B O 1
ATOM 7012 N N . LEU B 1 314 ? 9.281 27.922 15.047 1 98 314 LEU B N 1
ATOM 7013 C CA . LEU B 1 314 ? 8.43 28.062 16.234 1 98 314 LEU B CA 1
ATOM 7014 C C . LEU B 1 314 ? 8.766 26.984 17.25 1 98 314 LEU B C 1
ATOM 7016 O O . LEU B 1 314 ? 8.844 27.266 18.453 1 98 314 LEU B O 1
ATOM 7020 N N . ARG B 1 315 ? 8.93 25.75 16.797 1 96.19 315 ARG B N 1
ATOM 7021 C CA . ARG B 1 315 ? 9.188 24.625 17.703 1 96.19 315 ARG B CA 1
ATOM 7022 C C . ARG B 1 315 ? 10.5 24.828 18.453 1 96.19 315 ARG B C 1
ATOM 7024 O O . ARG B 1 315 ? 10.578 24.578 19.656 1 96.19 315 ARG B O 1
ATOM 7031 N N . VAL B 1 316 ? 11.523 25.266 17.766 1 95.75 316 VAL B N 1
ATOM 7032 C CA . VAL B 1 316 ? 12.812 25.547 18.391 1 95.75 316 VAL B CA 1
ATOM 7033 C C . VAL B 1 316 ? 12.664 26.656 19.422 1 95.75 316 VAL B C 1
ATOM 7035 O O . VAL B 1 316 ? 13.188 26.562 20.531 1 95.75 316 VAL B O 1
ATOM 7038 N N . TRP B 1 317 ? 11.938 27.688 19.047 1 97.62 317 TRP B N 1
ATOM 7039 C CA . TRP B 1 317 ? 11.695 28.828 19.922 1 97.62 317 TRP B CA 1
ATOM 7040 C C . TRP B 1 317 ? 10.961 28.406 21.188 1 97.62 317 TRP B C 1
ATOM 7042 O O . TRP B 1 317 ? 11.297 28.859 22.281 1 97.62 317 TRP B O 1
ATOM 7052 N N . LEU B 1 318 ? 9.969 27.547 21.047 1 96.5 318 LEU B N 1
ATOM 7053 C CA . LEU B 1 318 ? 9.195 27.062 22.188 1 96.5 318 LEU B CA 1
ATOM 7054 C C . LEU B 1 318 ? 10.07 26.219 23.109 1 96.5 318 LEU B C 1
ATOM 7056 O O . LEU B 1 318 ? 9.93 26.297 24.344 1 96.5 318 LEU B O 1
ATOM 7060 N N . THR B 1 319 ? 10.93 25.438 22.547 1 94.19 319 THR B N 1
ATOM 7061 C CA . THR B 1 319 ? 11.844 24.609 23.344 1 94.19 319 THR B CA 1
ATOM 7062 C C . THR B 1 319 ? 12.742 25.484 24.203 1 94.19 319 THR B C 1
ATOM 7064 O O . THR B 1 319 ? 12.992 25.172 25.375 1 94.19 319 THR B O 1
ATOM 7067 N N . GLN B 1 320 ? 13.156 26.562 23.688 1 93.75 320 GLN B N 1
ATOM 7068 C CA . GLN B 1 320 ? 14.07 27.469 24.391 1 93.75 320 GLN B CA 1
ATOM 7069 C C . GLN B 1 320 ? 13.344 28.266 25.469 1 93.75 320 GLN B C 1
ATOM 7071 O O . GLN B 1 320 ? 13.93 28.625 26.484 1 93.75 320 GLN B O 1
ATOM 7076 N N . SER B 1 321 ? 12.156 28.562 25.297 1 93.62 321 SER B N 1
ATOM 7077 C CA . SER B 1 321 ? 11.391 29.406 26.219 1 93.62 321 SER B CA 1
ATOM 7078 C C . SER B 1 321 ? 11.094 28.656 27.531 1 93.62 321 SER B C 1
ATOM 7080 O O . SER B 1 321 ? 10.93 29.281 28.578 1 93.62 321 SER B O 1
ATOM 7082 N N . ARG B 1 322 ? 10.914 27.391 27.547 1 89.25 322 ARG B N 1
ATOM 7083 C CA . ARG B 1 322 ? 10.531 26.547 28.688 1 89.25 322 ARG B CA 1
ATOM 7084 C C . ARG B 1 322 ? 9.266 27.078 29.344 1 89.25 322 ARG B C 1
ATOM 7086 O O . ARG B 1 322 ? 9.148 27.062 30.578 1 89.25 322 ARG B O 1
ATOM 7093 N N . ALA B 1 323 ? 8.398 27.594 28.531 1 94.88 323 ALA B N 1
ATOM 7094 C CA . ALA B 1 323 ? 7.129 28.109 29.031 1 94.88 323 ALA B CA 1
ATOM 7095 C C . ALA B 1 323 ? 6.23 26.984 29.516 1 94.88 323 ALA B C 1
ATOM 7097 O O . ALA B 1 323 ? 6.25 25.875 28.969 1 94.88 323 ALA B O 1
ATOM 7098 N N . GLN B 1 324 ? 5.438 27.281 30.609 1 95.25 324 GLN B N 1
ATOM 7099 C CA . GLN B 1 324 ? 4.379 26.359 30.984 1 95.25 324 GLN B CA 1
ATOM 7100 C C . GLN B 1 324 ? 3.326 26.234 29.891 1 95.25 324 GLN B C 1
ATOM 7102 O O . GLN B 1 324 ? 2.807 27.234 29.406 1 95.25 324 GLN B O 1
ATOM 7107 N N . THR B 1 325 ? 3.088 24.984 29.453 1 96.62 325 THR B N 1
ATOM 7108 C CA . THR B 1 325 ? 2.219 24.797 28.297 1 96.62 325 THR B CA 1
ATOM 7109 C C . THR B 1 325 ? 1.035 23.891 28.656 1 96.62 325 THR B C 1
ATOM 7111 O O . THR B 1 325 ? 1.206 22.859 29.297 1 96.62 325 THR B O 1
ATOM 7114 N N . TRP B 1 326 ? -0.169 24.297 28.406 1 97.25 326 TRP B N 1
ATOM 7115 C CA . TRP B 1 326 ? -1.374 23.469 28.438 1 97.25 326 TRP B CA 1
ATOM 7116 C C . TRP B 1 326 ? -1.764 23.031 27.031 1 97.25 326 TRP B C 1
ATOM 7118 O O . TRP B 1 326 ? -2.029 23.859 26.156 1 97.25 326 TRP B O 1
ATOM 7128 N N . VAL B 1 327 ? -1.8 21.703 26.766 1 96.62 327 VAL B N 1
ATOM 7129 C CA . VAL B 1 327 ? -2.131 21.156 25.453 1 96.62 327 VAL B CA 1
ATOM 7130 C C . VAL B 1 327 ? -3.598 20.734 25.422 1 96.62 327 VAL B C 1
ATOM 7132 O O . VAL B 1 327 ? -3.969 19.719 26 1 96.62 327 VAL B O 1
ATOM 7135 N N . VAL B 1 328 ? -4.383 21.484 24.703 1 96.38 328 VAL B N 1
ATOM 7136 C CA . VAL B 1 328 ? -5.82 21.25 24.625 1 96.38 328 VAL B CA 1
ATOM 7137 C C . VAL B 1 328 ? -6.145 20.391 23.406 1 96.38 328 VAL B C 1
ATOM 7139 O O . VAL B 1 328 ? -6.043 20.859 22.266 1 96.38 328 VAL B O 1
ATOM 7142 N N . ASP B 1 329 ? -6.543 19.203 23.609 1 94 329 ASP B N 1
ATOM 7143 C CA . ASP B 1 329 ? -6.91 18.281 22.531 1 94 329 ASP B CA 1
ATOM 7144 C C . ASP B 1 329 ? -7.727 17.109 23.078 1 94 329 ASP B C 1
ATOM 7146 O O . ASP B 1 329 ? -7.5 16.656 24.203 1 94 329 ASP B O 1
ATOM 7150 N N . VAL B 1 330 ? -8.609 16.594 22.25 1 90 330 VAL B N 1
ATOM 7151 C CA . VAL B 1 330 ? -9.508 15.531 22.672 1 90 330 VAL B CA 1
ATOM 7152 C C . VAL B 1 330 ? -8.766 14.195 22.656 1 90 330 VAL B C 1
ATOM 7154 O O . VAL B 1 330 ? -9.164 13.25 23.328 1 90 330 VAL B O 1
ATOM 7157 N N . SER B 1 331 ? -7.691 14.141 21.891 1 87.56 331 SER B N 1
ATOM 7158 C CA . SER B 1 331 ? -6.992 12.883 21.672 1 87.56 331 SER B CA 1
ATOM 7159 C C . SER B 1 331 ? -6.398 12.336 22.969 1 87.56 331 SER B C 1
ATOM 7161 O O . SER B 1 331 ? -6.039 13.109 23.859 1 87.56 331 SER B O 1
ATOM 7163 N N . ASP B 1 332 ? -6.215 10.992 23.016 1 84.19 332 ASP B N 1
ATOM 7164 C CA . ASP B 1 332 ? -5.559 10.336 24.156 1 84.19 332 ASP B CA 1
ATOM 7165 C C . ASP B 1 332 ? -4.074 10.117 23.875 1 84.19 332 ASP B C 1
ATOM 7167 O O . ASP B 1 332 ? -3.383 9.445 24.641 1 84.19 332 ASP B O 1
ATOM 7171 N N . HIS B 1 333 ? -3.602 10.719 22.812 1 87.38 333 HIS B N 1
ATOM 7172 C CA . HIS B 1 333 ? -2.193 10.586 22.453 1 87.38 333 HIS B CA 1
ATOM 7173 C C . HIS B 1 333 ? -1.341 11.625 23.172 1 87.38 333 HIS B C 1
ATOM 7175 O O . HIS B 1 333 ? -1.853 12.656 23.609 1 87.38 333 HIS B O 1
ATOM 7181 N N . ASN B 1 334 ? -0.064 11.25 23.328 1 89.69 334 ASN B N 1
ATOM 7182 C CA . ASN B 1 334 ? 0.919 12.258 23.703 1 89.69 334 ASN B CA 1
ATOM 7183 C C . ASN B 1 334 ? 1.156 13.258 22.578 1 89.69 334 ASN B C 1
ATOM 7185 O O . ASN B 1 334 ? 1.553 12.875 21.469 1 89.69 334 ASN B O 1
ATOM 7189 N N . MET B 1 335 ? 0.905 14.516 22.875 1 91.75 335 MET B N 1
ATOM 7190 C CA . MET B 1 335 ? 0.947 15.547 21.844 1 91.75 335 MET B CA 1
ATOM 7191 C C . MET B 1 335 ? 2.131 16.484 22.047 1 91.75 335 MET B C 1
ATOM 7193 O O . MET B 1 335 ? 2.102 17.641 21.625 1 91.75 335 MET B O 1
ATOM 7197 N N . ASP B 1 336 ? 3.16 16.031 22.781 1 92.5 336 ASP B N 1
ATOM 7198 C CA . ASP B 1 336 ? 4.258 16.922 23.125 1 92.5 336 ASP B CA 1
ATOM 7199 C C . ASP B 1 336 ? 5.59 16.391 22.594 1 92.5 336 ASP B C 1
ATOM 7201 O O . ASP B 1 336 ? 6.402 15.875 23.359 1 92.5 336 ASP B O 1
ATOM 7205 N N . PRO B 1 337 ? 5.891 16.734 21.359 1 93.88 337 PRO B N 1
ATOM 7206 C CA . PRO B 1 337 ? 7.164 16.281 20.797 1 93.88 337 PRO B CA 1
ATOM 7207 C C . PRO B 1 337 ? 8.359 17.062 21.328 1 93.88 337 PRO B C 1
ATOM 7209 O O . PRO B 1 337 ? 9.508 16.656 21.125 1 93.88 337 PRO B O 1
ATOM 7212 N N . LEU B 1 338 ? 8.141 18.125 22.047 1 93.94 338 LEU B N 1
ATOM 7213 C CA . LEU B 1 338 ? 9.227 18.969 22.562 1 93.94 338 LEU B CA 1
ATOM 7214 C C . LEU B 1 338 ? 9.609 18.562 23.969 1 93.94 338 LEU B C 1
ATOM 7216 O O . LEU B 1 338 ? 10.617 19.016 24.5 1 93.94 338 LEU B O 1
ATOM 7220 N N . HIS B 1 339 ? 8.82 17.766 24.609 1 92.5 339 HIS B N 1
ATOM 7221 C CA . HIS B 1 339 ? 9.047 17.281 25.969 1 92.5 339 HIS B CA 1
ATOM 7222 C C . HIS B 1 339 ? 9.203 18.438 26.953 1 92.5 339 HIS B C 1
ATOM 7224 O O . HIS B 1 339 ? 10.125 18.438 27.766 1 92.5 339 HIS B O 1
ATOM 7230 N N . GLY B 1 340 ? 8.367 19.438 26.781 1 92.06 340 GLY B N 1
ATOM 7231 C CA . GLY B 1 340 ? 8.398 20.594 27.641 1 92.06 340 GLY B CA 1
ATOM 7232 C C . GLY B 1 340 ? 7.527 20.453 28.875 1 92.06 340 GLY B C 1
ATOM 7233 O O . GLY B 1 340 ? 7.199 19.344 29.281 1 92.06 340 GLY B O 1
ATOM 7234 N N . LEU B 1 341 ? 7.312 21.562 29.578 1 92.56 341 LEU B N 1
ATOM 7235 C CA . LEU B 1 341 ? 6.418 21.609 30.734 1 92.56 341 LEU B CA 1
ATOM 7236 C C . LEU B 1 341 ? 4.957 21.609 30.281 1 92.56 341 LEU B C 1
ATOM 7238 O O . LEU B 1 341 ? 4.273 22.625 30.375 1 92.56 341 LEU B O 1
ATOM 7242 N N . SER B 1 342 ? 4.535 20.453 29.844 1 93.69 342 SER B N 1
ATOM 7243 C CA . SER B 1 342 ? 3.229 20.359 29.203 1 93.69 342 SER B CA 1
ATOM 7244 C C . SER B 1 342 ? 2.209 19.672 30.109 1 93.69 342 SER B C 1
ATOM 7246 O O . SER B 1 342 ? 2.52 18.672 30.75 1 93.69 342 SER B O 1
ATOM 7248 N N . ILE B 1 343 ? 1.033 20.203 30.25 1 93.94 343 ILE B N 1
ATOM 7249 C CA . ILE B 1 343 ? -0.129 19.641 30.938 1 93.94 343 ILE B CA 1
ATOM 7250 C C . ILE B 1 343 ? -1.208 19.297 29.906 1 93.94 343 ILE B C 1
ATOM 7252 O O . ILE B 1 343 ? -1.711 20.172 29.219 1 93.94 343 ILE B O 1
ATOM 7256 N N . PRO B 1 344 ? -1.479 18.016 29.75 1 94 344 PRO B N 1
ATOM 7257 C CA . PRO B 1 344 ? -2.545 17.656 28.812 1 94 344 PRO B CA 1
ATOM 7258 C C . PRO B 1 344 ? -3.932 18.062 29.312 1 94 344 PRO B C 1
ATOM 7260 O O . PRO B 1 344 ? -4.25 17.844 30.484 1 94 344 PRO B O 1
ATOM 7263 N N . VAL B 1 345 ? -4.664 18.734 28.531 1 94.38 345 VAL B N 1
ATOM 7264 C CA . VAL B 1 345 ? -6.074 19.047 28.75 1 94.38 345 VAL B CA 1
ATOM 7265 C C . VAL B 1 345 ? -6.926 18.328 27.703 1 94.38 345 VAL B C 1
ATOM 7267 O O . VAL B 1 345 ? -7.129 18.844 26.609 1 94.38 345 VAL B O 1
ATOM 7270 N N . ARG B 1 346 ? -7.59 17.188 28.016 1 92.31 346 ARG B N 1
ATOM 7271 C CA . ARG B 1 346 ? -8.203 16.25 27.094 1 92.31 346 ARG B CA 1
ATOM 7272 C C . ARG B 1 346 ? -9.641 16.641 26.781 1 92.31 346 ARG B C 1
ATOM 7274 O O . ARG B 1 346 ? -10.578 15.898 27.078 1 92.31 346 ARG B O 1
ATOM 7281 N N . ILE B 1 347 ? -9.773 17.75 26.156 1 93.62 347 ILE B N 1
ATOM 7282 C CA . ILE B 1 347 ? -11.07 18.297 25.781 1 93.62 347 ILE B CA 1
ATOM 7283 C C . ILE B 1 347 ? -10.93 19.141 24.516 1 93.62 347 ILE B C 1
ATOM 7285 O O . ILE B 1 347 ? -9.82 19.5 24.125 1 93.62 347 ILE B O 1
ATOM 7289 N N . SER B 1 348 ? -12.039 19.359 23.812 1 93.75 348 SER B N 1
ATOM 7290 C CA . SER B 1 348 ? -12.023 20.297 22.688 1 93.75 348 SER B CA 1
ATOM 7291 C C . SER B 1 348 ? -11.984 21.734 23.156 1 93.75 348 SER B C 1
ATOM 7293 O O . SER B 1 348 ? -12.344 22.031 24.297 1 93.75 348 SER B O 1
ATOM 7295 N N . VAL B 1 349 ? -11.492 22.625 22.297 1 96.31 349 VAL B N 1
ATOM 7296 C CA . VAL B 1 349 ? -11.445 24.031 22.656 1 96.31 349 VAL B CA 1
ATOM 7297 C C . VAL B 1 349 ? -12.867 24.562 22.875 1 96.31 349 VAL B C 1
ATOM 7299 O O . VAL B 1 349 ? -13.094 25.406 23.734 1 96.31 349 VAL B O 1
ATOM 7302 N N . GLU B 1 350 ? -13.82 24.078 22.094 1 94.75 350 GLU B N 1
ATOM 7303 C CA . GLU B 1 350 ? -15.219 24.422 22.312 1 94.75 350 GLU B CA 1
ATOM 7304 C C . GLU B 1 350 ? -15.688 23.984 23.688 1 94.75 350 GLU B C 1
ATOM 7306 O O . GLU B 1 350 ? -16.375 24.734 24.391 1 94.75 350 GLU B O 1
ATOM 7311 N N . GLY B 1 351 ? -15.328 22.75 24.016 1 93.81 351 GLY B N 1
ATOM 7312 C CA . GLY B 1 351 ? -15.656 22.266 25.344 1 93.81 351 GLY B CA 1
ATOM 7313 C C . GLY B 1 351 ? -15.023 23.078 26.469 1 93.81 351 GLY B C 1
ATOM 7314 O O . GLY B 1 351 ? -15.633 23.281 27.516 1 93.81 351 GLY B O 1
ATOM 7315 N N . LEU B 1 352 ? -13.797 23.469 26.234 1 95 352 LEU B N 1
ATOM 7316 C CA . LEU B 1 352 ? -13.094 24.312 27.203 1 95 352 LEU B CA 1
ATOM 7317 C C . LEU B 1 352 ? -13.844 25.609 27.438 1 95 352 LEU B C 1
ATOM 7319 O O . LEU B 1 352 ? -14.039 26.031 28.594 1 95 352 LEU B O 1
ATOM 7323 N N . ILE B 1 353 ? -14.305 26.312 26.391 1 94.19 353 ILE B N 1
ATOM 7324 C CA . ILE B 1 353 ? -15.023 27.578 26.484 1 94.19 353 ILE B CA 1
ATOM 7325 C C . ILE B 1 353 ? -16.359 27.359 27.219 1 94.19 353 ILE B C 1
ATOM 7327 O O . ILE B 1 353 ? -16.766 28.188 28.031 1 94.19 353 ILE B O 1
ATOM 7331 N N . THR B 1 354 ? -16.953 26.25 26.891 1 92.81 354 THR B N 1
ATOM 7332 C CA . THR B 1 354 ? -18.219 25.938 27.531 1 92.81 354 THR B CA 1
ATOM 7333 C C . THR B 1 354 ? -18.047 25.75 29.031 1 92.81 354 THR B C 1
ATOM 7335 O O . THR B 1 354 ? -18.938 26.062 29.812 1 92.81 354 THR B O 1
ATOM 7338 N N . SER B 1 355 ? -16.938 25.281 29.391 1 93.25 355 SER B N 1
ATOM 7339 C CA . SER B 1 355 ? -16.656 25 30.797 1 93.25 355 SER B CA 1
ATOM 7340 C C . SER B 1 355 ? -16.375 26.266 31.578 1 93.25 355 SER B C 1
ATOM 7342 O O . SER B 1 355 ? -16.422 26.266 32.812 1 93.25 355 SER B O 1
ATOM 7344 N N . ILE B 1 356 ? -16.062 27.391 30.969 1 93.12 356 ILE B N 1
ATOM 7345 C CA . ILE B 1 356 ? -15.742 28.656 31.625 1 93.12 356 ILE B CA 1
ATOM 7346 C C . ILE B 1 356 ? -17.031 29.328 32.094 1 93.12 356 ILE B C 1
ATOM 7348 O O . ILE B 1 356 ? -17.984 29.469 31.344 1 93.12 356 ILE B O 1
ATOM 7352 N N . PRO B 1 357 ? -17.062 29.766 33.344 1 89.5 357 PRO B N 1
ATOM 7353 C CA . PRO B 1 357 ? -18.25 30.422 33.906 1 89.5 357 PRO B CA 1
ATOM 7354 C C . PRO B 1 357 ? -18.625 31.688 33.156 1 89.5 357 PRO B C 1
ATOM 7356 O O . PRO B 1 357 ? -17.75 32.469 32.719 1 89.5 357 PRO B O 1
ATOM 7359 N N . ALA B 1 358 ? -19.906 31.953 33.094 1 88.12 358 ALA B N 1
ATOM 7360 C CA . ALA B 1 358 ? -20.453 33.062 32.344 1 88.12 358 ALA B CA 1
ATOM 7361 C C . ALA B 1 358 ? -19.875 34.406 32.812 1 88.12 358 ALA B C 1
ATOM 7363 O O . ALA B 1 358 ? -19.625 35.312 32 1 88.12 358 ALA B O 1
ATOM 7364 N N . ALA B 1 359 ? -19.672 34.531 34.062 1 84.81 359 ALA B N 1
ATOM 7365 C CA . ALA B 1 359 ? -19.172 35.781 34.656 1 84.81 359 ALA B CA 1
ATOM 7366 C C . ALA B 1 359 ? -17.766 36.094 34.125 1 84.81 359 ALA B C 1
ATOM 7368 O O . ALA B 1 359 ? -17.422 37.281 33.969 1 84.81 359 ALA B O 1
ATOM 7369 N N . LYS B 1 360 ? -17.109 35.156 33.844 1 84.44 360 LYS B N 1
ATOM 7370 C CA . LYS B 1 360 ? -15.742 35.344 33.406 1 84.44 360 LYS B CA 1
ATOM 7371 C C . LYS B 1 360 ? -15.688 35.531 31.875 1 84.44 360 LYS B C 1
ATOM 7373 O O . LYS B 1 360 ? -14.766 36.156 31.359 1 84.44 360 LYS B O 1
ATOM 7378 N N . LYS B 1 361 ? -16.656 35.062 31.188 1 86.19 361 LYS B N 1
ATOM 7379 C CA . LYS B 1 361 ? -16.703 35.188 29.734 1 86.19 361 LYS B CA 1
ATOM 7380 C C . LYS B 1 361 ? -16.969 36.625 29.328 1 86.19 361 LYS B C 1
ATOM 7382 O O . LYS B 1 361 ? -16.578 37.062 28.25 1 86.19 361 LYS B O 1
ATOM 7387 N N . GLU B 1 362 ? -17.656 37.312 30.234 1 81.69 362 GLU B N 1
ATOM 7388 C CA . GLU B 1 362 ? -18.078 38.656 29.906 1 81.69 362 GLU B CA 1
ATOM 7389 C C . GLU B 1 362 ? -16.938 39.656 30.156 1 81.69 362 GLU B C 1
ATOM 7391 O O . GLU B 1 362 ? -16.969 40.781 29.641 1 81.69 362 GLU B O 1
ATOM 7396 N N . HIS B 1 363 ? -15.938 39.219 30.844 1 77.56 363 HIS B N 1
ATOM 7397 C CA . HIS B 1 363 ? -14.82 40.094 31.125 1 77.56 363 HIS B CA 1
ATOM 7398 C C . HIS B 1 363 ? -13.766 40.031 30.031 1 77.56 363 HIS B C 1
ATOM 7400 O O . HIS B 1 363 ? -13.297 38.969 29.688 1 77.56 363 HIS B O 1
ATOM 7406 N N . CYS B 1 364 ? -13.648 41.125 29.328 1 77.06 364 CYS B N 1
ATOM 7407 C CA . CYS B 1 364 ? -12.602 41.25 28.312 1 77.06 364 CYS B CA 1
ATOM 7408 C C . CYS B 1 364 ? -11.375 41.938 28.875 1 77.06 364 CYS B C 1
ATOM 7410 O O . CYS B 1 364 ? -11.461 43.062 29.359 1 77.06 364 CYS B O 1
ATOM 7412 N N . GLN B 1 365 ? -10.344 41.219 28.875 1 80.5 365 GLN B N 1
ATOM 7413 C CA . GLN B 1 365 ? -9.102 41.844 29.266 1 80.5 365 GLN B CA 1
ATOM 7414 C C . GLN B 1 365 ? -8.523 42.688 28.125 1 80.5 365 GLN B C 1
ATOM 7416 O O . GLN B 1 365 ? -8.625 42.312 26.953 1 80.5 365 GLN B O 1
ATOM 7421 N N . PRO B 1 366 ? -8.008 43.812 28.484 1 79.5 366 PRO B N 1
ATOM 7422 C CA . PRO B 1 366 ? -7.344 44.594 27.438 1 79.5 366 PRO B CA 1
ATOM 7423 C C . PRO B 1 366 ? -6.113 43.875 26.859 1 79.5 366 PRO B C 1
ATOM 7425 O O . PRO B 1 366 ? -5.535 43.031 27.516 1 79.5 366 PRO B O 1
ATOM 7428 N N . LEU B 1 367 ? -5.781 44.312 25.703 1 82.44 367 LEU B N 1
ATOM 7429 C CA . LEU B 1 367 ? -4.57 43.781 25.078 1 82.44 367 LEU B CA 1
ATOM 7430 C C . LEU B 1 367 ? -3.34 44.094 25.906 1 82.44 367 LEU B C 1
ATOM 7432 O O . LEU B 1 367 ? -3.139 45.25 26.312 1 82.44 367 LEU B O 1
ATOM 7436 N N . THR B 1 368 ? -2.639 43.125 26.125 1 84.62 368 THR B N 1
ATOM 7437 C CA . THR B 1 368 ? -1.404 43.344 26.859 1 84.62 368 THR B CA 1
ATOM 7438 C C . THR B 1 368 ? -0.338 43.969 25.984 1 84.62 368 THR B C 1
ATOM 7440 O O . THR B 1 368 ? -0.466 44 24.766 1 84.62 368 THR B O 1
ATOM 7443 N N . ALA B 1 369 ? 0.691 44.5 26.641 1 90.69 369 ALA B N 1
ATOM 7444 C CA . ALA B 1 369 ? 1.832 45.031 25.891 1 90.69 369 ALA B CA 1
ATOM 7445 C C . ALA B 1 369 ? 2.506 43.938 25.078 1 90.69 369 ALA B C 1
ATOM 7447 O O . ALA B 1 369 ? 2.99 44.156 23.969 1 90.69 369 ALA B O 1
ATOM 7448 N N . TYR B 1 370 ? 2.445 42.812 25.641 1 95.44 370 TYR B N 1
ATOM 7449 C CA . TYR B 1 370 ? 3.004 41.656 24.984 1 95.44 370 TYR B CA 1
ATOM 7450 C C . TYR B 1 370 ? 2.238 41.344 23.703 1 95.44 370 TYR B C 1
ATOM 7452 O O . TYR B 1 370 ? 2.84 41.125 22.641 1 95.44 370 TYR B O 1
ATOM 7460 N N . ALA B 1 371 ? 0.966 41.375 23.766 1 95.5 371 ALA B N 1
ATOM 7461 C CA . ALA B 1 371 ? 0.11 41.125 22.625 1 95.5 371 ALA B CA 1
ATOM 7462 C C . ALA B 1 371 ? 0.293 42.188 21.547 1 95.5 371 ALA B C 1
ATOM 7464 O O . ALA B 1 371 ? 0.311 41.844 20.344 1 95.5 371 ALA B O 1
ATOM 7465 N N . LYS B 1 372 ? 0.453 43.344 21.938 1 95.44 372 LYS B N 1
ATOM 7466 C CA . LYS B 1 372 ? 0.646 44.469 21 1 95.44 372 LYS B CA 1
ATOM 7467 C C . LYS B 1 372 ? 1.961 44.312 20.234 1 95.44 372 LYS B C 1
ATOM 7469 O O . LYS B 1 372 ? 2.035 44.625 19.047 1 95.44 372 LYS B O 1
ATOM 7474 N N . SER B 1 373 ? 2.953 43.875 20.969 1 96.88 373 SER B N 1
ATOM 7475 C CA . SER B 1 373 ? 4.242 43.656 20.312 1 96.88 373 SER B CA 1
ATOM 7476 C C . SER B 1 373 ? 4.125 42.594 19.203 1 96.88 373 SER B C 1
ATOM 7478 O O . SER B 1 373 ? 4.695 42.781 18.125 1 96.88 373 SER B O 1
ATOM 7480 N N . TRP B 1 374 ? 3.393 41.562 19.453 1 97.94 374 TRP B N 1
ATOM 7481 C CA . TRP B 1 374 ? 3.143 40.531 18.453 1 97.94 374 TRP B CA 1
ATOM 7482 C C . TRP B 1 374 ? 2.379 41.125 17.266 1 97.94 374 TRP B C 1
ATOM 7484 O O . TRP B 1 374 ? 2.742 40.875 16.109 1 97.94 374 TRP B O 1
ATOM 7494 N N . LEU B 1 375 ? 1.37 41.844 17.562 1 97.31 375 LEU B N 1
ATOM 7495 C CA . LEU B 1 375 ? 0.501 42.375 16.516 1 97.31 375 LEU B CA 1
ATOM 7496 C C . LEU B 1 375 ? 1.262 43.375 15.641 1 97.31 375 LEU B C 1
ATOM 7498 O O . LEU B 1 375 ? 1.08 43.375 14.422 1 97.31 375 LEU B O 1
ATOM 7502 N N . ASN B 1 376 ? 2.068 44.156 16.281 1 96.81 376 ASN B N 1
ATOM 7503 C CA . ASN B 1 376 ? 2.877 45.125 15.531 1 96.81 376 ASN B CA 1
ATOM 7504 C C . ASN B 1 376 ? 3.857 44.406 14.602 1 96.81 376 ASN B C 1
ATOM 7506 O O . ASN B 1 376 ? 4.004 44.812 13.438 1 96.81 376 ASN B O 1
ATOM 7510 N N . ALA B 1 377 ? 4.5 43.469 15.133 1 97.44 377 ALA B N 1
ATOM 7511 C CA . ALA B 1 377 ? 5.422 42.688 14.312 1 97.44 377 ALA B CA 1
ATOM 7512 C C . ALA B 1 377 ? 4.688 42 13.164 1 97.44 377 ALA B C 1
ATOM 7514 O O . ALA B 1 377 ? 5.176 41.969 12.031 1 97.44 377 ALA B O 1
ATOM 7515 N N . ASN B 1 378 ? 3.539 41.438 13.453 1 97.75 378 ASN B N 1
ATOM 7516 C CA . ASN B 1 378 ? 2.711 40.781 12.445 1 97.75 378 ASN B CA 1
ATOM 7517 C C . ASN B 1 378 ? 2.332 41.75 11.32 1 97.75 378 ASN B C 1
ATOM 7519 O O . ASN B 1 378 ? 2.398 41.406 10.141 1 97.75 378 ASN B O 1
ATOM 7523 N N . HIS B 1 379 ? 1.928 42.906 11.703 1 96.81 379 HIS B N 1
ATOM 7524 C CA . HIS B 1 379 ? 1.536 43.906 10.734 1 96.81 379 HIS B CA 1
ATOM 7525 C C . HIS B 1 379 ? 2.705 44.281 9.828 1 96.81 379 HIS B C 1
ATOM 7527 O O . HIS B 1 379 ? 2.539 44.438 8.617 1 96.81 379 HIS B O 1
ATOM 7533 N N . SER B 1 380 ? 3.836 44.438 10.398 1 96.88 380 SER B N 1
ATOM 7534 C CA . SER B 1 380 ? 5.031 44.812 9.641 1 96.88 380 SER B CA 1
ATOM 7535 C C . SER B 1 380 ? 5.395 43.75 8.617 1 96.88 380 SER B C 1
ATOM 7537 O O . SER B 1 380 ? 5.633 44.062 7.449 1 96.88 380 SER B O 1
ATOM 7539 N N . VAL B 1 381 ? 5.453 42.531 9.055 1 97.56 381 VAL B N 1
ATOM 7540 C CA . VAL B 1 381 ? 5.832 41.438 8.18 1 97.56 381 VAL B CA 1
ATOM 7541 C C . VAL B 1 381 ? 4.766 41.25 7.105 1 97.56 381 VAL B C 1
ATOM 7543 O O . VAL B 1 381 ? 5.086 40.969 5.941 1 97.56 381 VAL B O 1
ATOM 7546 N N . ARG B 1 382 ? 3.516 41.375 7.445 1 97.31 382 ARG B N 1
ATOM 7547 C CA . ARG B 1 382 ? 2.416 41.219 6.492 1 97.31 382 ARG B CA 1
ATOM 7548 C C . ARG B 1 382 ? 2.523 42.281 5.383 1 97.31 382 ARG B C 1
ATOM 7550 O O . ARG B 1 382 ? 2.283 41.969 4.211 1 97.31 382 ARG B O 1
ATOM 7557 N N . THR B 1 383 ? 2.834 43.406 5.789 1 96.94 383 THR B N 1
ATOM 7558 C CA . THR B 1 383 ? 2.998 44.469 4.816 1 96.94 383 THR B CA 1
ATOM 7559 C C . THR B 1 383 ? 4.125 44.156 3.842 1 96.94 383 THR B C 1
ATOM 7561 O O . THR B 1 383 ? 3.992 44.375 2.635 1 96.94 383 THR B O 1
ATOM 7564 N N . LEU B 1 384 ? 5.195 43.656 4.355 1 97.12 384 LEU B N 1
ATOM 7565 C CA . LEU B 1 384 ? 6.332 43.281 3.52 1 97.12 384 LEU B CA 1
ATOM 7566 C C . LEU B 1 384 ? 5.945 42.156 2.553 1 97.12 384 LEU B C 1
ATOM 7568 O O . LEU B 1 384 ? 6.316 42.188 1.377 1 97.12 384 LEU B O 1
ATOM 7572 N N . ILE B 1 385 ? 5.238 41.125 3.01 1 98.06 385 ILE B N 1
ATOM 7573 C CA . ILE B 1 385 ? 4.789 40.031 2.18 1 98.06 385 ILE B CA 1
ATOM 7574 C C . ILE B 1 385 ? 3.906 40.562 1.05 1 98.06 385 ILE B C 1
ATOM 7576 O O . ILE B 1 385 ? 4.109 40.188 -0.117 1 98.06 385 ILE B O 1
ATOM 7580 N N . ASN B 1 386 ? 2.961 41.406 1.388 1 97.56 386 ASN B N 1
ATOM 7581 C CA . ASN B 1 386 ? 2.027 41.938 0.4 1 97.56 386 ASN B CA 1
ATOM 7582 C C . ASN B 1 386 ? 2.748 42.719 -0.684 1 97.56 386 ASN B C 1
ATOM 7584 O O . ASN B 1 386 ? 2.461 42.562 -1.872 1 97.56 386 ASN B O 1
ATOM 7588 N N . ARG B 1 387 ? 3.666 43.5 -0.283 1 97 387 ARG B N 1
ATOM 7589 C CA . ARG B 1 387 ? 4.426 44.312 -1.233 1 97 387 ARG B CA 1
ATOM 7590 C C . ARG B 1 387 ? 5.246 43.438 -2.168 1 97 387 ARG B C 1
ATOM 7592 O O . ARG B 1 387 ? 5.27 43.656 -3.379 1 97 387 ARG B O 1
ATOM 7599 N N . ALA B 1 388 ? 5.93 42.469 -1.562 1 96.94 388 ALA B N 1
ATOM 7600 C CA . ALA B 1 388 ? 6.77 41.594 -2.348 1 96.94 388 ALA B CA 1
ATOM 7601 C C . ALA B 1 388 ? 5.93 40.781 -3.34 1 96.94 388 ALA B C 1
ATOM 7603 O O . ALA B 1 388 ? 6.324 40.594 -4.496 1 96.94 388 ALA B O 1
ATOM 7604 N N . MET B 1 389 ? 4.777 40.312 -2.936 1 97.19 389 MET B N 1
ATOM 7605 C CA . MET B 1 389 ? 3.924 39.469 -3.77 1 97.19 389 MET B CA 1
ATOM 7606 C C . MET B 1 389 ? 3.26 40.281 -4.871 1 97.19 389 MET B C 1
ATOM 7608 O O . MET B 1 389 ? 3.105 39.812 -5.996 1 97.19 389 MET B O 1
ATOM 7612 N N . GLN B 1 390 ? 2.867 41.438 -4.543 1 96.31 390 GLN B N 1
ATOM 7613 C CA . GLN B 1 390 ? 2.254 42.312 -5.535 1 96.31 390 GLN B CA 1
ATOM 7614 C C . GLN B 1 390 ? 3.232 42.656 -6.656 1 96.31 390 GLN B C 1
ATOM 7616 O O . GLN B 1 390 ? 2.838 42.75 -7.82 1 96.31 390 GLN B O 1
ATOM 7621 N N . LYS B 1 391 ? 4.461 42.719 -6.316 1 95.38 391 LYS B N 1
ATOM 7622 C CA . LYS B 1 391 ? 5.492 43.094 -7.285 1 95.38 391 LYS B CA 1
ATOM 7623 C C . LYS B 1 391 ? 5.945 41.906 -8.102 1 95.38 391 LYS B C 1
ATOM 7625 O O . LYS B 1 391 ? 6.477 42.031 -9.203 1 95.38 391 LYS B O 1
ATOM 7630 N N . GLN B 1 392 ? 5.754 40.75 -7.594 1 94.88 392 GLN B N 1
ATOM 7631 C CA . GLN B 1 392 ? 6.254 39.531 -8.211 1 94.88 392 GLN B CA 1
ATOM 7632 C C . GLN B 1 392 ? 5.418 39.156 -9.438 1 94.88 392 GLN B C 1
ATOM 7634 O O . GLN B 1 392 ? 4.238 38.812 -9.305 1 94.88 392 GLN B O 1
ATOM 7639 N N . SER B 1 393 ? 6.059 39.094 -10.656 1 94.69 393 SER B N 1
ATOM 7640 C CA . SER B 1 393 ? 5.328 38.781 -11.883 1 94.69 393 SER B CA 1
ATOM 7641 C C . SER B 1 393 ? 5.617 37.375 -12.359 1 94.69 393 SER B C 1
ATOM 7643 O O . SER B 1 393 ? 4.777 36.75 -13.008 1 94.69 393 SER B O 1
ATOM 7645 N N . GLU B 1 394 ? 6.77 36.875 -12.008 1 95.25 394 GLU B N 1
ATOM 7646 C CA . GLU B 1 394 ? 7.137 35.5 -12.406 1 95.25 394 GLU B CA 1
ATOM 7647 C C . GLU B 1 394 ? 6.379 34.469 -11.578 1 95.25 394 GLU B C 1
ATOM 7649 O O . GLU B 1 394 ? 6.031 34.719 -10.422 1 95.25 394 GLU B O 1
ATOM 7654 N N . LEU B 1 395 ? 6.145 33.344 -12.18 1 96.88 395 LEU B N 1
ATOM 7655 C CA . LEU B 1 395 ? 5.457 32.25 -11.492 1 96.88 395 LEU B CA 1
ATOM 7656 C C . LEU B 1 395 ? 6.387 31.578 -10.484 1 96.88 395 LEU B C 1
ATOM 7658 O O . LEU B 1 395 ? 7.32 30.875 -10.875 1 96.88 395 LEU B O 1
ATOM 7662 N N . ILE B 1 396 ? 6.145 31.812 -9.25 1 96.06 396 ILE B N 1
ATOM 7663 C CA . ILE B 1 396 ? 6.898 31.172 -8.172 1 96.06 396 ILE B CA 1
ATOM 7664 C C . ILE B 1 396 ? 5.941 30.453 -7.219 1 96.06 396 ILE B C 1
ATOM 7666 O O . ILE B 1 396 ? 4.789 30.859 -7.07 1 96.06 396 ILE B O 1
ATOM 7670 N N . GLU B 1 397 ? 6.375 29.469 -6.559 1 96.31 397 GLU B N 1
ATOM 7671 C CA . GLU B 1 397 ? 5.562 28.625 -5.695 1 96.31 397 GLU B CA 1
ATOM 7672 C C . GLU B 1 397 ? 4.926 29.422 -4.566 1 96.31 397 GLU B C 1
ATOM 7674 O O . GLU B 1 397 ? 3.744 29.266 -4.262 1 96.31 397 GLU B O 1
ATOM 7679 N N . SER B 1 398 ? 5.672 30.328 -3.971 1 96.88 398 SER B N 1
ATOM 7680 C CA . SER B 1 398 ? 5.27 31.062 -2.777 1 96.88 398 SER B CA 1
ATOM 7681 C C . SER B 1 398 ? 4.035 31.922 -3.045 1 96.88 398 SER B C 1
ATOM 7683 O O . SER B 1 398 ? 3.188 32.094 -2.166 1 96.88 398 SER B O 1
ATOM 7685 N N . LYS B 1 399 ? 3.943 32.469 -4.211 1 98 399 LYS B N 1
ATOM 7686 C CA . LYS B 1 399 ? 2.852 33.406 -4.512 1 98 399 LYS B CA 1
ATOM 7687 C C . LYS B 1 399 ? 1.549 32.656 -4.758 1 98 399 LYS B C 1
ATOM 7689 O O . LYS B 1 399 ? 0.465 33.219 -4.699 1 98 399 LYS B O 1
ATOM 7694 N N . ILE B 1 400 ? 1.606 31.359 -5.121 1 98.38 400 ILE B N 1
ATOM 7695 C CA . ILE B 1 400 ? 0.4 30.562 -5.305 1 98.38 400 ILE B CA 1
ATOM 7696 C C . ILE B 1 400 ? -0.442 30.609 -4.031 1 98.38 400 ILE B C 1
ATOM 7698 O O . ILE B 1 400 ? -1.638 30.906 -4.078 1 98.38 400 ILE B O 1
ATOM 7702 N N . ALA B 1 401 ? 0.175 30.312 -2.893 1 98.25 401 ALA B N 1
ATOM 7703 C CA . ALA B 1 401 ? -0.527 30.297 -1.612 1 98.25 401 ALA B CA 1
ATOM 7704 C C . ALA B 1 401 ? -1.125 31.672 -1.298 1 98.25 401 ALA B C 1
ATOM 7706 O O . ALA B 1 401 ? -2.275 31.766 -0.864 1 98.25 401 ALA B O 1
ATOM 7707 N N . TRP B 1 402 ? -0.305 32.719 -1.484 1 98.31 402 TRP B N 1
ATOM 7708 C CA . TRP B 1 402 ? -0.742 34.062 -1.225 1 98.31 402 TRP B CA 1
ATOM 7709 C C . TRP B 1 402 ? -1.939 34.438 -2.098 1 98.31 402 TRP B C 1
ATOM 7711 O O . TRP B 1 402 ? -2.92 35 -1.61 1 98.31 402 TRP B O 1
ATOM 7721 N N . LEU B 1 403 ? -1.871 34.094 -3.344 1 98.31 403 LEU B N 1
ATOM 7722 C CA . LEU B 1 403 ? -2.908 34.469 -4.305 1 98.31 403 LEU B CA 1
ATOM 7723 C C . LEU B 1 403 ? -4.191 33.688 -4.035 1 98.31 403 LEU B C 1
ATOM 7725 O O . LEU B 1 403 ? -5.285 34.25 -4.078 1 98.31 403 LEU B O 1
ATOM 7729 N N . LEU B 1 404 ? -4.109 32.375 -3.789 1 98.62 404 LEU B N 1
ATOM 7730 C CA . LEU B 1 404 ? -5.27 31.531 -3.533 1 98.62 404 LEU B CA 1
ATOM 7731 C C . LEU B 1 404 ? -6.09 32.062 -2.365 1 98.62 404 LEU B C 1
ATOM 7733 O O . LEU B 1 404 ? -7.32 32 -2.377 1 98.62 404 LEU B O 1
ATOM 7737 N N . SER B 1 405 ? -5.434 32.625 -1.37 1 98.19 405 SER B N 1
ATOM 7738 C CA . SER B 1 405 ? -6.094 33.125 -0.172 1 98.19 405 SER B CA 1
ATOM 7739 C C . SER B 1 405 ? -7.035 34.281 -0.503 1 98.19 405 SER B C 1
ATOM 7741 O O . SER B 1 405 ? -7.902 34.625 0.299 1 98.19 405 SER B O 1
ATOM 7743 N N . GLN B 1 406 ? -6.895 34.844 -1.678 1 97 406 GLN B N 1
ATOM 7744 C CA . GLN B 1 406 ? -7.613 36.062 -2.021 1 97 406 GLN B CA 1
ATOM 7745 C C . GLN B 1 406 ? -8.609 35.812 -3.15 1 97 406 GLN B C 1
ATOM 7747 O O . GLN B 1 406 ? -9.594 36.531 -3.285 1 97 406 GLN B O 1
ATOM 7752 N N . ILE B 1 407 ? -8.328 34.781 -3.914 1 97.62 407 ILE B N 1
ATOM 7753 C CA . ILE B 1 407 ? -9.047 34.781 -5.184 1 97.62 407 ILE B CA 1
ATOM 7754 C C . ILE B 1 407 ? -10.016 33.594 -5.219 1 97.62 407 ILE B C 1
ATOM 7756 O O . ILE B 1 407 ? -10.906 33.531 -6.07 1 97.62 407 ILE B O 1
ATOM 7760 N N . LEU B 1 408 ? -9.844 32.531 -4.391 1 98.31 408 LEU B N 1
ATOM 7761 C CA . LEU B 1 408 ? -10.75 31.391 -4.422 1 98.31 408 LEU B CA 1
ATOM 7762 C C . LEU B 1 408 ? -12.18 31.812 -4.094 1 98.31 408 LEU B C 1
ATOM 7764 O O . LEU B 1 408 ? -12.391 32.781 -3.34 1 98.31 408 LEU B O 1
ATOM 7768 N N . PRO B 1 409 ? -13.172 31.109 -4.648 1 98 409 PRO B N 1
ATOM 7769 C CA . PRO B 1 409 ? -14.539 31.375 -4.211 1 98 409 PRO B CA 1
ATOM 7770 C C . PRO B 1 409 ? -14.742 31.141 -2.715 1 98 409 PRO B C 1
ATOM 7772 O O . PRO B 1 409 ? -14.094 30.266 -2.133 1 98 409 PRO B O 1
ATOM 7775 N N . PRO B 1 410 ? -15.625 31.922 -2.08 1 97.25 410 PRO B N 1
ATOM 7776 C CA . PRO B 1 410 ? -15.883 31.734 -0.648 1 97.25 410 PRO B CA 1
ATOM 7777 C C . PRO B 1 410 ? -16.266 30.297 -0.293 1 97.25 410 PRO B C 1
ATOM 7779 O O . PRO B 1 410 ? -16.984 29.656 -1.046 1 97.25 410 PRO B O 1
ATOM 7782 N N . ARG B 1 411 ? -15.711 29.812 0.821 1 96.69 411 ARG B N 1
ATOM 7783 C CA . ARG B 1 411 ? -16.047 28.531 1.438 1 96.69 411 ARG B CA 1
ATOM 7784 C C . ARG B 1 411 ? -15.516 27.359 0.612 1 96.69 411 ARG B C 1
ATOM 7786 O O . ARG B 1 411 ? -15.938 26.219 0.794 1 96.69 411 ARG B O 1
ATOM 7793 N N . THR B 1 412 ? -14.578 27.609 -0.326 1 97.62 412 THR B N 1
ATOM 7794 C CA . THR B 1 412 ? -13.984 26.562 -1.143 1 97.62 412 THR B CA 1
ATOM 7795 C C . THR B 1 412 ? -13.227 25.562 -0.271 1 97.62 412 THR B C 1
ATOM 7797 O O . THR B 1 412 ? -12.352 25.953 0.508 1 97.62 412 THR B O 1
ATOM 7800 N N . PRO B 1 413 ? -13.594 24.203 -0.342 1 97.5 413 PRO B N 1
ATOM 7801 C CA . PRO B 1 413 ? -12.703 23.219 0.255 1 97.5 413 PRO B CA 1
ATOM 7802 C C . PRO B 1 413 ? -11.352 23.125 -0.454 1 97.5 413 PRO B C 1
ATOM 7804 O O . PRO B 1 413 ? -11.297 23 -1.68 1 97.5 413 PRO B O 1
ATOM 7807 N N . LEU B 1 414 ? -10.32 23.297 0.239 1 98.38 414 LEU B N 1
ATOM 7808 C CA . LEU B 1 414 ? -8.969 23.281 -0.305 1 98.38 414 LEU B CA 1
ATOM 7809 C C . LEU B 1 414 ? -8.141 22.156 0.338 1 98.38 414 LEU B C 1
ATOM 7811 O O . LEU B 1 414 ? -7.805 22.234 1.521 1 98.38 414 LEU B O 1
ATOM 7815 N N . PHE B 1 415 ? -7.848 21.109 -0.389 1 98.5 415 PHE B N 1
ATOM 7816 C CA . PHE B 1 415 ? -6.93 20.078 0.077 1 98.5 415 PHE B CA 1
ATOM 7817 C C . PHE B 1 415 ? -5.484 20.469 -0.197 1 98.5 415 PHE B C 1
ATOM 7819 O O . PHE B 1 415 ? -5.137 20.844 -1.324 1 98.5 415 PHE B O 1
ATOM 7826 N N . ILE B 1 416 ? -4.664 20.438 0.788 1 98.69 416 ILE B N 1
ATOM 7827 C CA . ILE B 1 416 ? -3.271 20.859 0.682 1 98.69 416 ILE B CA 1
ATOM 7828 C C . ILE B 1 416 ? -2.35 19.656 0.883 1 98.69 416 ILE B C 1
ATOM 7830 O O . ILE B 1 416 ? -2.266 19.109 1.984 1 98.69 416 ILE B O 1
ATOM 7834 N N . ALA B 1 417 ? -1.611 19.25 -0.141 1 98.19 417 ALA B N 1
ATOM 7835 C CA . ALA B 1 417 ? -0.711 18.109 -0.089 1 98.19 417 ALA B CA 1
ATOM 7836 C C . ALA B 1 417 ? 0.534 18.422 0.735 1 98.19 417 ALA B C 1
ATOM 7838 O O . ALA B 1 417 ? 0.874 19.594 0.935 1 98.19 417 ALA B O 1
ATOM 7839 N N . ASN B 1 418 ? 1.227 17.422 1.168 1 96.62 418 ASN B N 1
ATOM 7840 C CA . ASN B 1 418 ? 2.398 17.562 2.025 1 96.62 418 ASN B CA 1
ATOM 7841 C C . ASN B 1 418 ? 3.619 18.031 1.236 1 96.62 418 ASN B C 1
ATOM 7843 O O . ASN B 1 418 ? 3.627 17.969 0.005 1 96.62 418 ASN B O 1
ATOM 7847 N N . SER B 1 419 ? 4.656 18.469 1.943 1 94.38 419 SER B N 1
ATOM 7848 C CA . SER B 1 419 ? 5.93 18.984 1.458 1 94.38 419 SER B CA 1
ATOM 7849 C C . SER B 1 419 ? 5.898 20.5 1.319 1 94.38 419 SER B C 1
ATOM 7851 O O . SER B 1 419 ? 5.648 21.219 2.295 1 94.38 419 SER B O 1
ATOM 7853 N N . MET B 1 420 ? 5.996 21.047 0.13 1 95.44 420 MET B N 1
ATOM 7854 C CA . MET B 1 420 ? 6.145 22.5 0.03 1 95.44 420 MET B CA 1
ATOM 7855 C C . MET B 1 420 ? 4.789 23.188 0.078 1 95.44 420 MET B C 1
ATOM 7857 O O . MET B 1 420 ? 4.668 24.297 0.605 1 95.44 420 MET B O 1
ATOM 7861 N N . PRO B 1 421 ? 3.713 22.609 -0.432 1 97.56 421 PRO B N 1
ATOM 7862 C CA . PRO B 1 421 ? 2.426 23.297 -0.371 1 97.56 421 PRO B CA 1
ATOM 7863 C C . PRO B 1 421 ? 2.02 23.672 1.054 1 97.56 421 PRO B C 1
ATOM 7865 O O . PRO B 1 421 ? 1.61 24.812 1.311 1 97.56 421 PRO B O 1
ATOM 7868 N N . VAL B 1 422 ? 2.172 22.797 2.027 1 97.44 422 VAL B N 1
ATOM 7869 C CA . VAL B 1 422 ? 1.786 23.094 3.404 1 97.44 422 VAL B CA 1
ATOM 7870 C C . VAL B 1 422 ? 2.676 24.203 3.967 1 97.44 422 VAL B C 1
ATOM 7872 O O . VAL B 1 422 ? 2.236 24.984 4.805 1 97.44 422 VAL B O 1
ATOM 7875 N N . ARG B 1 423 ? 3.934 24.219 3.609 1 96.69 423 ARG B N 1
ATOM 7876 C CA . ARG B 1 423 ? 4.883 25.203 4.109 1 96.69 423 ARG B CA 1
ATOM 7877 C C . ARG B 1 423 ? 4.621 26.578 3.496 1 96.69 423 ARG B C 1
ATOM 7879 O O . ARG B 1 423 ? 4.695 27.594 4.188 1 96.69 423 ARG B O 1
ATOM 7886 N N . ASP B 1 424 ? 4.316 26.578 2.207 1 97.44 424 ASP B N 1
ATOM 7887 C CA . ASP B 1 424 ? 4.004 27.844 1.553 1 97.44 424 ASP B CA 1
ATOM 7888 C C . ASP B 1 424 ? 2.725 28.453 2.125 1 97.44 424 ASP B C 1
ATOM 7890 O O . ASP B 1 424 ? 2.619 29.688 2.258 1 97.44 424 ASP B O 1
ATOM 7894 N N . ILE B 1 425 ? 1.809 27.625 2.439 1 98.19 425 ILE B N 1
ATOM 7895 C CA . ILE B 1 425 ? 0.598 28.094 3.1 1 98.19 425 ILE B CA 1
ATOM 7896 C C . ILE B 1 425 ? 0.951 28.688 4.465 1 98.19 425 ILE B C 1
ATOM 7898 O O . ILE B 1 425 ? 0.463 29.75 4.832 1 98.19 425 ILE B O 1
ATOM 7902 N N . GLU B 1 426 ? 1.809 28.031 5.18 1 97.69 426 GLU B N 1
ATOM 7903 C CA . GLU B 1 426 ? 2.242 28.484 6.496 1 97.69 426 GLU B CA 1
ATOM 7904 C C . GLU B 1 426 ? 2.9 29.859 6.414 1 97.69 426 GLU B C 1
ATOM 7906 O O . GLU B 1 426 ? 2.629 30.734 7.238 1 97.69 426 GLU B O 1
ATOM 7911 N N . TYR B 1 427 ? 3.68 30.078 5.398 1 97.5 427 TYR B N 1
ATOM 7912 C CA . TYR B 1 427 ? 4.484 31.281 5.301 1 97.5 427 TYR B CA 1
ATOM 7913 C C . TYR B 1 427 ? 3.664 32.438 4.73 1 97.5 427 TYR B C 1
ATOM 7915 O O . TYR B 1 427 ? 3.822 33.594 5.152 1 97.5 427 TYR B O 1
ATOM 7923 N N . PHE B 1 428 ? 2.707 32.125 3.783 1 98.31 428 PHE B N 1
ATOM 7924 C CA . PHE B 1 428 ? 2.324 33.219 2.926 1 98.31 428 PHE B CA 1
ATOM 7925 C C . PHE B 1 428 ? 0.809 33.375 2.863 1 98.31 428 PHE B C 1
ATOM 7927 O O . PHE B 1 428 ? 0.293 34.375 2.363 1 98.31 428 PHE B O 1
ATOM 7934 N N . TRP B 1 429 ? 0.021 32.406 3.338 1 98.44 429 TRP B N 1
ATOM 7935 C CA . TRP B 1 429 ? -1.434 32.5 3.271 1 98.44 429 TRP B CA 1
ATOM 7936 C C . TRP B 1 429 ? -1.934 33.75 3.979 1 98.44 429 TRP B C 1
ATOM 7938 O O . TRP B 1 429 ? -1.63 33.969 5.156 1 98.44 429 TRP B O 1
ATOM 7948 N N . GLN B 1 430 ? -2.666 34.531 3.328 1 97 430 GLN B N 1
ATOM 7949 C CA . GLN B 1 430 ? -3.174 35.812 3.869 1 97 430 GLN B CA 1
ATOM 7950 C C . GLN B 1 430 ? -4.484 35.594 4.625 1 97 430 GLN B C 1
ATOM 7952 O O . GLN B 1 430 ? -5.43 35 4.082 1 97 430 GLN B O 1
ATOM 7957 N N . PRO B 1 431 ? -4.473 36 5.914 1 97.69 431 PRO B N 1
ATOM 7958 C CA . PRO B 1 431 ? -5.754 35.938 6.621 1 97.69 431 PRO B CA 1
ATOM 7959 C C . PRO B 1 431 ? -6.867 36.688 5.902 1 97.69 431 PRO B C 1
ATOM 7961 O O . PRO B 1 431 ? -6.621 37.781 5.328 1 97.69 431 PRO B O 1
ATOM 7964 N N . GLY B 1 432 ? -8.039 36.156 5.949 1 96.62 432 GLY B N 1
ATOM 7965 C CA . GLY B 1 432 ? -9.164 36.781 5.266 1 96.62 432 GLY B CA 1
ATOM 7966 C C . GLY B 1 432 ? -10.508 36.281 5.754 1 96.62 432 GLY B C 1
ATOM 7967 O O . GLY B 1 432 ? -10.609 35.75 6.859 1 96.62 432 GLY B O 1
ATOM 7968 N N . THR B 1 433 ? -11.508 36.625 4.922 1 97.06 433 THR B N 1
ATOM 7969 C CA . THR B 1 433 ? -12.867 36.312 5.355 1 97.06 433 THR B CA 1
ATOM 7970 C C . THR B 1 433 ? -13.602 35.5 4.312 1 97.06 433 THR B C 1
ATOM 7972 O O . THR B 1 433 ? -14.828 35.5 4.238 1 97.06 433 THR B O 1
ATOM 7975 N N . LEU B 1 434 ? -12.836 34.781 3.508 1 97.31 434 LEU B N 1
ATOM 7976 C CA . LEU B 1 434 ? -13.445 33.969 2.461 1 97.31 434 LEU B CA 1
ATOM 7977 C C . LEU B 1 434 ? -13.898 32.625 3.016 1 97.31 434 LEU B C 1
ATOM 7979 O O . LEU B 1 434 ? -14.633 31.875 2.352 1 97.31 434 LEU B O 1
ATOM 7983 N N . HIS B 1 435 ? -13.547 32.281 4.203 1 97.69 435 HIS B N 1
ATOM 7984 C CA . HIS B 1 435 ? -13.945 31.062 4.898 1 97.69 435 HIS B CA 1
ATOM 7985 C C . HIS B 1 435 ? -13.539 29.828 4.113 1 97.69 435 HIS B C 1
ATOM 7987 O O . HIS B 1 435 ? -14.312 28.875 4 1 97.69 435 HIS B O 1
ATOM 7993 N N . ILE B 1 436 ? -12.328 29.891 3.477 1 97.38 436 ILE B N 1
ATOM 7994 C CA . ILE B 1 436 ? -11.75 28.719 2.834 1 97.38 436 ILE B CA 1
ATOM 7995 C C . ILE B 1 436 ? -11.555 27.609 3.867 1 97.38 436 ILE B C 1
ATOM 7997 O O . ILE B 1 436 ? -11.133 27.859 4.996 1 97.38 436 ILE B O 1
ATOM 8001 N N . GLN B 1 437 ? -11.891 26.375 3.543 1 95.38 437 GLN B N 1
ATOM 8002 C CA . GLN B 1 437 ? -11.758 25.234 4.449 1 95.38 437 GLN B CA 1
ATOM 8003 C C . GLN B 1 437 ? -10.555 24.375 4.07 1 95.38 437 GLN B C 1
ATOM 8005 O O . GLN B 1 437 ? -10.609 23.609 3.104 1 95.38 437 GLN B O 1
ATOM 8010 N N . PRO B 1 438 ? -9.523 24.422 4.855 1 97.06 438 PRO B N 1
ATOM 8011 C CA . PRO B 1 438 ? -8.359 23.594 4.555 1 97.06 438 PRO B CA 1
ATOM 8012 C C . PRO B 1 438 ? -8.57 22.125 4.902 1 97.06 438 PRO B C 1
ATOM 8014 O O . PRO B 1 438 ? -9.164 21.812 5.941 1 97.06 438 PRO B O 1
ATOM 8017 N N . TYR B 1 439 ? -8.164 21.203 4.074 1 97.5 439 TYR B N 1
ATOM 8018 C CA . TYR B 1 439 ? -8.047 19.766 4.285 1 97.5 439 TYR B CA 1
ATOM 8019 C C . TYR B 1 439 ? -6.621 19.281 4.039 1 97.5 439 TYR B C 1
ATOM 8021 O O . TYR B 1 439 ? -5.902 19.859 3.217 1 97.5 439 TYR B O 1
ATOM 8029 N N . PHE B 1 440 ? -6.234 18.312 4.762 1 97.81 440 PHE B N 1
ATOM 8030 C CA . PHE B 1 440 ? -4.863 17.844 4.641 1 97.81 440 PHE B CA 1
ATOM 8031 C C . PHE B 1 440 ? -4.703 16.484 5.309 1 97.81 440 PHE B C 1
ATOM 8033 O O . PHE B 1 440 ? -5.539 16.078 6.125 1 97.81 440 PHE B O 1
ATOM 8040 N N . ASN B 1 441 ? -3.629 15.672 4.938 1 97.12 441 ASN B N 1
ATOM 8041 C CA . ASN B 1 441 ? -3.176 14.461 5.609 1 97.12 441 ASN B CA 1
ATOM 8042 C C . ASN B 1 441 ? -1.875 14.695 6.371 1 97.12 441 ASN B C 1
ATOM 8044 O O . ASN B 1 441 ? -0.792 14.391 5.871 1 97.12 441 ASN B O 1
ATOM 8048 N N . ARG B 1 442 ? -2.037 15.148 7.637 1 96.06 442 ARG B N 1
ATOM 8049 C CA . ARG B 1 442 ? -0.842 15.508 8.391 1 96.06 442 ARG B CA 1
ATOM 8050 C C . ARG B 1 442 ? -0.627 14.547 9.562 1 96.06 442 ARG B C 1
ATOM 8052 O O . ARG B 1 442 ? 0.256 14.766 10.398 1 96.06 442 ARG B O 1
ATOM 8059 N N . GLY B 1 443 ? -1.436 13.5 9.68 1 94.5 443 GLY B N 1
ATOM 8060 C CA . GLY B 1 443 ? -1.217 12.547 10.758 1 94.5 443 GLY B CA 1
ATOM 8061 C C . GLY B 1 443 ? 0.141 11.875 10.688 1 94.5 443 GLY B C 1
ATOM 8062 O O . GLY B 1 443 ? 0.904 11.906 11.656 1 94.5 443 GLY B O 1
ATOM 8063 N N . ALA B 1 444 ? 0.423 11.367 9.508 1 95.38 444 ALA B N 1
ATOM 8064 C CA . ALA B 1 444 ? 1.705 10.688 9.32 1 95.38 444 ALA B CA 1
ATOM 8065 C C . ALA B 1 444 ? 2.604 11.461 8.359 1 95.38 444 ALA B C 1
ATOM 8067 O O . ALA B 1 444 ? 3.74 11.062 8.102 1 95.38 444 ALA B O 1
ATOM 8068 N N . ASN B 1 445 ? 2.123 12.531 7.82 1 95.25 445 ASN B N 1
ATOM 8069 C CA . ASN B 1 445 ? 2.879 13.43 6.953 1 95.25 445 ASN B CA 1
ATOM 8070 C C . ASN B 1 445 ? 3.328 12.727 5.676 1 95.25 445 ASN B C 1
ATOM 8072 O O . ASN B 1 445 ? 4.43 12.977 5.18 1 95.25 445 ASN B O 1
ATOM 8076 N N . GLY B 1 446 ? 2.582 11.773 5.184 1 94.75 446 GLY B N 1
ATOM 8077 C CA . GLY B 1 446 ? 2.922 11.102 3.939 1 94.75 446 GLY B CA 1
ATOM 8078 C C . GLY B 1 446 ? 2.459 11.859 2.707 1 94.75 446 GLY B C 1
ATOM 8079 O O . GLY B 1 446 ? 1.507 12.641 2.771 1 94.75 446 GLY B O 1
ATOM 8080 N N . ILE B 1 447 ? 3.094 11.602 1.564 1 95.25 447 ILE B N 1
ATOM 8081 C CA . ILE B 1 447 ? 2.633 12.195 0.313 1 95.25 447 ILE B CA 1
ATOM 8082 C C . ILE B 1 447 ? 1.704 11.219 -0.407 1 95.25 447 ILE B C 1
ATOM 8084 O O . ILE B 1 447 ? 1.136 11.547 -1.451 1 95.25 447 ILE B O 1
ATOM 8088 N N . ASP B 1 448 ? 1.537 10.008 0.116 1 95.25 448 ASP B N 1
ATOM 8089 C CA . ASP B 1 448 ? 0.689 8.992 -0.497 1 95.25 448 ASP B CA 1
ATOM 8090 C C . ASP B 1 448 ? -0.79 9.336 -0.323 1 95.25 448 ASP B C 1
ATOM 8092 O O . ASP B 1 448 ? -1.182 9.922 0.688 1 95.25 448 ASP B O 1
ATOM 8096 N N . GLY B 1 449 ? -1.615 9.062 -1.334 1 97.31 449 GLY B N 1
ATOM 8097 C CA . GLY B 1 449 ? -3.068 9.062 -1.278 1 97.31 449 GLY B CA 1
ATOM 8098 C C . GLY B 1 449 ? -3.664 10.453 -1.278 1 97.31 449 GLY B C 1
ATOM 8099 O O . GLY B 1 449 ? -4.82 10.641 -0.894 1 97.31 449 GLY B O 1
ATOM 8100 N N . THR B 1 450 ? -2.877 11.492 -1.584 1 97.31 450 THR B N 1
ATOM 8101 C CA . THR B 1 450 ? -3.371 12.867 -1.479 1 97.31 450 THR B CA 1
ATOM 8102 C C . THR B 1 450 ? -4.473 13.125 -2.504 1 97.31 450 THR B C 1
ATOM 8104 O O . THR B 1 450 ? -5.508 13.703 -2.178 1 97.31 450 THR B O 1
ATOM 8107 N N . LEU B 1 451 ? -4.293 12.672 -3.781 1 98.38 451 LEU B N 1
ATOM 8108 C CA . LEU B 1 451 ? -5.332 12.812 -4.793 1 98.38 451 LEU B CA 1
ATOM 8109 C C . LEU B 1 451 ? -6.59 12.055 -4.395 1 98.38 451 LEU B C 1
ATOM 8111 O O . LEU B 1 451 ? -7.699 12.594 -4.453 1 98.38 451 LEU B O 1
ATOM 8115 N N . SER B 1 452 ? -6.426 10.797 -3.973 1 98.69 452 SER B N 1
ATOM 8116 C CA . SER B 1 452 ? -7.551 9.953 -3.584 1 98.69 452 SER B CA 1
ATOM 8117 C C . SER B 1 452 ? -8.336 10.57 -2.43 1 98.69 452 SER B C 1
ATOM 8119 O O . SER B 1 452 ? -9.562 10.578 -2.439 1 98.69 452 SER B O 1
ATOM 8121 N N . THR B 1 453 ? -7.637 11.102 -1.434 1 98.69 453 THR B N 1
ATOM 8122 C CA . THR B 1 453 ? -8.305 11.75 -0.309 1 98.69 453 THR B CA 1
ATOM 8123 C C . THR B 1 453 ? -9.078 12.977 -0.774 1 98.69 453 THR B C 1
ATOM 8125 O O . THR B 1 453 ? -10.211 13.211 -0.345 1 98.69 453 THR B O 1
ATOM 8128 N N . ALA B 1 454 ? -8.438 13.805 -1.623 1 98.62 454 ALA B N 1
ATOM 8129 C CA . ALA B 1 454 ? -9.086 15 -2.15 1 98.62 454 ALA B CA 1
ATOM 8130 C C . ALA B 1 454 ? -10.359 14.648 -2.922 1 98.62 454 ALA B C 1
ATOM 8132 O O . ALA B 1 454 ? -11.367 15.352 -2.834 1 98.62 454 ALA B O 1
ATOM 8133 N N . LEU B 1 455 ? -10.297 13.57 -3.68 1 98.5 455 LEU B N 1
ATOM 8134 C CA . LEU B 1 455 ? -11.477 13.102 -4.402 1 98.5 455 LEU B CA 1
ATOM 8135 C C . LEU B 1 455 ? -12.57 12.672 -3.436 1 98.5 455 LEU B C 1
ATOM 8137 O O . LEU B 1 455 ? -13.75 12.984 -3.652 1 98.5 455 LEU B O 1
ATOM 8141 N N . GLY B 1 456 ? -12.188 11.961 -2.383 1 98.5 456 GLY B N 1
ATOM 8142 C CA . GLY B 1 456 ? -13.164 11.602 -1.373 1 98.5 456 GLY B CA 1
ATOM 8143 C C . GLY B 1 456 ? -13.859 12.797 -0.761 1 98.5 456 GLY B C 1
ATOM 8144 O O . GLY B 1 456 ? -15.094 12.812 -0.646 1 98.5 456 GLY B O 1
ATOM 8145 N N . MET B 1 457 ? -13.07 13.82 -0.436 1 97.19 457 MET B N 1
ATOM 8146 C CA . MET B 1 457 ? -13.586 15.047 0.163 1 97.19 457 MET B CA 1
ATOM 8147 C C . MET B 1 457 ? -14.539 15.758 -0.791 1 97.19 457 MET B C 1
ATOM 8149 O O . MET B 1 457 ? -15.516 16.375 -0.356 1 97.19 457 MET B O 1
ATOM 8153 N N . SER B 1 458 ? -14.305 15.664 -2.07 1 97.69 458 SER B N 1
ATOM 8154 C CA . SER B 1 458 ? -15.039 16.438 -3.062 1 97.69 458 SER B CA 1
ATOM 8155 C C . SER B 1 458 ? -16.219 15.648 -3.621 1 97.69 458 SER B C 1
ATOM 8157 O O . SER B 1 458 ? -17.047 16.188 -4.352 1 97.69 458 SER B O 1
ATOM 8159 N N . HIS B 1 459 ? -16.344 14.352 -3.318 1 97.81 459 HIS B N 1
ATOM 8160 C CA . HIS B 1 459 ? -17.375 13.492 -3.875 1 97.81 459 HIS B CA 1
ATOM 8161 C C . HIS B 1 459 ? -18.766 14.008 -3.516 1 97.81 459 HIS B C 1
ATOM 8163 O O . HIS B 1 459 ? -19.109 14.102 -2.336 1 97.81 459 HIS B O 1
ATOM 8169 N N . ARG B 1 460 ? -19.594 14.406 -4.477 1 95.56 460 ARG B N 1
ATOM 8170 C CA . ARG B 1 460 ? -20.953 14.914 -4.363 1 95.56 460 ARG B CA 1
ATOM 8171 C C . ARG B 1 460 ? -21 16.156 -3.479 1 95.56 460 ARG B C 1
ATOM 8173 O O . ARG B 1 460 ? -21.906 16.312 -2.66 1 95.56 460 ARG B O 1
ATOM 8180 N N . GLN B 1 461 ? -19.938 16.984 -3.598 1 92.06 461 GLN B N 1
ATOM 8181 C CA . GLN B 1 461 ? -19.828 18.203 -2.814 1 92.06 461 GLN B CA 1
ATOM 8182 C C . GLN B 1 461 ? -19.547 19.406 -3.713 1 92.06 461 GLN B C 1
ATOM 8184 O O . GLN B 1 461 ? -19.453 19.266 -4.934 1 92.06 461 GLN B O 1
ATOM 8189 N N . GLN B 1 462 ? -19.516 20.531 -2.998 1 90.12 462 GLN B N 1
ATOM 8190 C CA . GLN B 1 462 ? -19.172 21.766 -3.707 1 90.12 462 GLN B CA 1
ATOM 8191 C C . GLN B 1 462 ? -17.828 21.641 -4.41 1 90.12 462 GLN B C 1
ATOM 8193 O O . GLN B 1 462 ? -16.984 20.828 -4.023 1 90.12 462 GLN B O 1
ATOM 8198 N N . SER B 1 463 ? -17.672 22.422 -5.465 1 97.12 463 SER B N 1
ATOM 8199 C CA . SER B 1 463 ? -16.406 22.438 -6.199 1 97.12 463 SER B CA 1
ATOM 8200 C C . SER B 1 463 ? -15.234 22.656 -5.262 1 97.12 463 SER B C 1
ATOM 8202 O O . SER B 1 463 ? -15.273 23.531 -4.391 1 97.12 463 SER B O 1
ATOM 8204 N N . SER B 1 464 ? -14.195 21.859 -5.441 1 98.25 464 SER B N 1
ATOM 8205 C CA . SER B 1 464 ? -13.055 21.828 -4.527 1 98.25 464 SER B CA 1
ATOM 8206 C C . SER B 1 464 ? -11.742 21.984 -5.277 1 98.25 464 SER B C 1
ATOM 8208 O O . SER B 1 464 ? -11.703 21.891 -6.508 1 98.25 464 SER B O 1
ATOM 8210 N N . VAL B 1 465 ? -10.68 22.281 -4.547 1 98.81 465 VAL B N 1
ATOM 8211 C CA . VAL B 1 465 ? -9.352 22.484 -5.113 1 98.81 465 VAL B CA 1
ATOM 8212 C C . VAL B 1 465 ? -8.336 21.625 -4.367 1 98.81 465 VAL B C 1
ATOM 8214 O O . VAL B 1 465 ? -8.43 21.453 -3.148 1 98.81 465 VAL B O 1
ATOM 8217 N N . LEU B 1 466 ? -7.469 20.969 -5.074 1 98.81 466 LEU B N 1
ATOM 8218 C CA . LEU B 1 466 ? -6.285 20.297 -4.539 1 98.81 466 LEU B CA 1
ATOM 8219 C C . LEU B 1 466 ? -5.016 21.047 -4.926 1 98.81 466 LEU B C 1
ATOM 8221 O O . LEU B 1 466 ? -4.773 21.297 -6.109 1 98.81 466 LEU B O 1
ATOM 8225 N N . LEU B 1 467 ? -4.262 21.531 -3.951 1 98.88 467 LEU B N 1
ATOM 8226 C CA . LEU B 1 467 ? -2.926 22.078 -4.16 1 98.88 467 LEU B CA 1
ATOM 8227 C C . LEU B 1 467 ? -1.86 21.031 -3.873 1 98.88 467 LEU B C 1
ATOM 8229 O O . LEU B 1 467 ? -1.717 20.578 -2.732 1 98.88 467 LEU B O 1
ATOM 8233 N N . THR B 1 468 ? -1.093 20.609 -4.922 1 98.56 468 THR B N 1
ATOM 8234 C CA . THR B 1 468 ? -0.18 19.484 -4.77 1 98.56 468 THR B CA 1
ATOM 8235 C C . THR B 1 468 ? 1.095 19.703 -5.578 1 98.56 468 THR B C 1
ATOM 8237 O O . THR B 1 468 ? 1.153 20.609 -6.422 1 98.56 468 THR B O 1
ATOM 8240 N N . GLY B 1 469 ? 2.166 19.047 -5.172 1 97.62 469 GLY B N 1
ATOM 8241 C CA . GLY B 1 469 ? 3.363 18.969 -5.992 1 97.62 469 GLY B CA 1
ATOM 8242 C C . GLY B 1 469 ? 3.305 17.844 -7.016 1 97.62 469 GLY B C 1
ATOM 8243 O O . GLY B 1 469 ? 2.408 17 -6.973 1 97.62 469 GLY B O 1
ATOM 8244 N N . ASP B 1 470 ? 4.305 17.859 -7.922 1 96.88 470 ASP B N 1
ATOM 8245 C CA . ASP B 1 470 ? 4.312 16.875 -9 1 96.88 470 ASP B CA 1
ATOM 8246 C C . ASP B 1 470 ? 4.555 15.477 -8.469 1 96.88 470 ASP B C 1
ATOM 8248 O O . ASP B 1 470 ? 3.812 14.539 -8.789 1 96.88 470 ASP B O 1
ATOM 8252 N N . LEU B 1 471 ? 5.488 15.234 -7.559 1 96.69 471 LEU B N 1
ATOM 8253 C CA . LEU B 1 471 ? 5.781 13.906 -7.051 1 96.69 471 LEU B CA 1
ATOM 8254 C C . LEU B 1 471 ? 4.625 13.367 -6.211 1 96.69 471 LE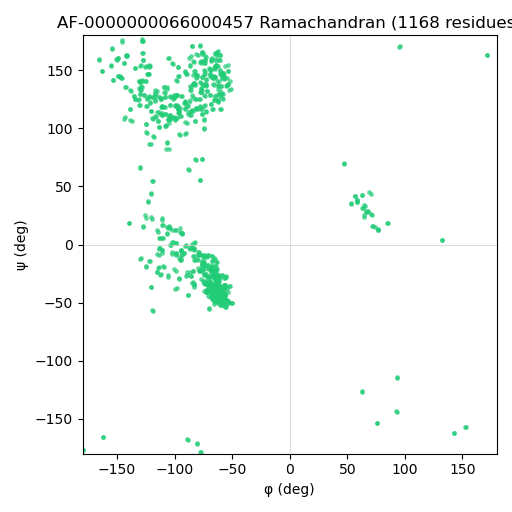U B C 1
ATOM 8256 O O . LEU B 1 471 ? 4.301 12.18 -6.273 1 96.69 471 LEU B O 1
ATOM 8260 N N . ALA B 1 472 ? 4.055 14.258 -5.387 1 97.56 472 ALA B N 1
ATOM 8261 C CA . ALA B 1 472 ? 2.924 13.82 -4.574 1 97.56 472 ALA B CA 1
ATOM 8262 C C . ALA B 1 472 ? 1.753 13.383 -5.449 1 97.56 472 ALA B C 1
ATOM 8264 O O . ALA B 1 472 ? 1.089 12.383 -5.152 1 97.56 472 ALA B O 1
ATOM 8265 N N . LEU B 1 473 ? 1.504 14.086 -6.508 1 98 473 LEU B N 1
ATOM 8266 C CA . LEU B 1 473 ? 0.437 13.711 -7.43 1 98 473 LEU B CA 1
ATOM 8267 C C . LEU B 1 473 ? 0.742 12.367 -8.094 1 98 473 LEU B C 1
ATOM 8269 O O . LEU B 1 473 ? -0.119 11.492 -8.148 1 98 473 LEU B O 1
ATOM 8273 N N . LEU B 1 474 ? 1.965 12.242 -8.594 1 96.69 474 LEU B N 1
ATOM 8274 C CA . LEU B 1 474 ? 2.359 11.047 -9.32 1 96.69 474 LEU B CA 1
ATOM 8275 C C . LEU B 1 474 ? 2.352 9.82 -8.414 1 96.69 474 LEU B C 1
ATOM 8277 O O . LEU B 1 474 ? 2.096 8.703 -8.867 1 96.69 474 LEU B O 1
ATOM 8281 N N . HIS B 1 475 ? 2.6 10.016 -7.16 1 96.94 475 HIS B N 1
ATOM 8282 C CA . HIS B 1 475 ? 2.59 8.914 -6.195 1 96.94 475 HIS B CA 1
ATOM 8283 C C . HIS B 1 475 ? 1.202 8.297 -6.082 1 96.94 475 HIS B C 1
ATOM 8285 O O . HIS B 1 475 ? 1.071 7.109 -5.77 1 96.94 475 HIS B O 1
ATOM 8291 N N . ASP B 1 476 ? 0.162 9.016 -6.375 1 97.25 476 ASP B N 1
ATOM 8292 C CA . ASP B 1 476 ? -1.221 8.586 -6.195 1 97.25 476 ASP B CA 1
ATOM 8293 C C . ASP B 1 476 ? -1.994 8.656 -7.512 1 97.25 476 ASP B C 1
ATOM 8295 O O . ASP B 1 476 ? -3.176 9.008 -7.523 1 97.25 476 ASP B O 1
ATOM 8299 N N . THR B 1 477 ? -1.403 8.352 -8.602 1 95.44 477 THR B N 1
ATOM 8300 C CA . THR B 1 477 ? -2.002 8.508 -9.922 1 95.44 477 THR B CA 1
ATOM 8301 C C . THR B 1 477 ? -3.23 7.617 -10.07 1 95.44 477 THR B C 1
ATOM 8303 O O . THR B 1 477 ? -4.152 7.941 -10.82 1 95.44 477 THR B O 1
ATOM 8306 N N . ASN B 1 478 ? -3.266 6.5 -9.344 1 95.75 478 ASN B N 1
ATOM 8307 C CA . ASN B 1 478 ? -4.391 5.582 -9.469 1 95.75 478 ASN B CA 1
ATOM 8308 C C . ASN B 1 478 ? -5.68 6.195 -8.922 1 95.75 478 ASN B C 1
ATOM 8310 O O . ASN B 1 478 ? -6.77 5.684 -9.172 1 95.75 478 ASN B O 1
ATOM 8314 N N . GLY B 1 479 ? -5.5 7.297 -8.164 1 97 479 GLY B N 1
ATOM 8315 C CA . GLY B 1 479 ? -6.699 8.039 -7.793 1 97 479 GLY B CA 1
ATOM 8316 C C . GLY B 1 479 ? -7.535 8.453 -8.984 1 97 479 GLY B C 1
ATOM 8317 O O . GLY B 1 479 ? -8.766 8.531 -8.891 1 97 479 GLY B O 1
ATOM 8318 N N . PHE B 1 480 ? -6.93 8.641 -10.156 1 96.81 480 PHE B N 1
ATOM 8319 C CA . PHE B 1 480 ? -7.633 9.078 -11.359 1 96.81 480 PHE B CA 1
ATOM 8320 C C . PHE B 1 480 ? -8.578 7.992 -11.859 1 96.81 480 PHE B C 1
ATOM 8322 O O . PHE B 1 480 ? -9.523 8.273 -12.594 1 96.81 480 PHE B O 1
ATOM 8329 N N . LEU B 1 481 ? -8.336 6.703 -11.461 1 94.69 481 LEU B N 1
ATOM 8330 C CA . LEU B 1 481 ? -9.188 5.598 -11.891 1 94.69 481 LEU B CA 1
ATOM 8331 C C . LEU B 1 481 ? -10.594 5.746 -11.32 1 94.69 481 LEU B C 1
ATOM 8333 O O . LEU B 1 481 ? -11.531 5.086 -11.781 1 94.69 481 LEU B O 1
ATOM 8337 N N . LEU B 1 482 ? -10.805 6.648 -10.367 1 93.19 482 LEU B N 1
ATOM 8338 C CA . LEU B 1 482 ? -12.086 6.852 -9.695 1 93.19 482 LEU B CA 1
ATOM 8339 C C . LEU B 1 482 ? -13.023 7.688 -10.562 1 93.19 482 LEU B C 1
ATOM 8341 O O . LEU B 1 482 ? -14.211 7.836 -10.234 1 93.19 482 LEU B O 1
ATOM 8345 N N . GLN B 1 483 ? -12.547 8.227 -11.602 1 89.69 483 GLN B N 1
ATOM 8346 C CA . GLN B 1 483 ? -13.258 9.227 -12.391 1 89.69 483 GLN B CA 1
ATOM 8347 C C . GLN B 1 483 ? -14.648 8.742 -12.766 1 89.69 483 GLN B C 1
ATOM 8349 O O . GLN B 1 483 ? -15.609 9.516 -12.758 1 89.69 483 GLN B O 1
ATOM 8354 N N . ASP B 1 484 ? -14.773 7.426 -13.031 1 86.88 484 ASP B N 1
ATOM 8355 C CA . ASP B 1 484 ? -16.047 6.91 -13.523 1 86.88 484 ASP B CA 1
ATOM 8356 C C . ASP B 1 484 ? -17.031 6.711 -12.375 1 86.88 484 ASP B C 1
ATOM 8358 O O . ASP B 1 484 ? -18.25 6.578 -12.609 1 86.88 484 ASP B O 1
ATOM 8362 N N . TYR B 1 485 ? -16.578 6.762 -11.195 1 91 485 TYR B N 1
ATOM 8363 C CA . TYR B 1 485 ? -17.453 6.426 -10.07 1 91 485 TYR B CA 1
ATOM 8364 C C . TYR B 1 485 ? -17.547 7.59 -9.094 1 91 485 TYR B C 1
ATOM 8366 O O . TYR B 1 485 ? -18.422 7.609 -8.227 1 91 485 TYR B O 1
ATOM 8374 N N . TRP B 1 486 ? -16.672 8.523 -9.242 1 94.44 486 TRP B N 1
ATOM 8375 C CA . TRP B 1 486 ? -16.656 9.758 -8.469 1 94.44 486 TRP B CA 1
ATOM 8376 C C . TRP B 1 486 ? -17.547 10.82 -9.117 1 94.44 486 TRP B C 1
ATOM 8378 O O . TRP B 1 486 ? -17.594 10.938 -10.344 1 94.44 486 TRP B O 1
ATOM 8388 N N . GLN B 1 487 ? -18.359 11.547 -8.32 1 95.75 487 GLN B N 1
ATOM 8389 C CA . GLN B 1 487 ? -19.219 12.633 -8.789 1 95.75 487 GLN B CA 1
ATOM 8390 C C . GLN B 1 487 ? -18.859 13.945 -8.102 1 95.75 487 GLN B C 1
ATOM 8392 O O . GLN B 1 487 ? -18.797 14.008 -6.875 1 95.75 487 GLN B O 1
ATOM 8397 N N . GLY B 1 488 ? -18.609 14.977 -8.836 1 96 488 GLY B N 1
ATOM 8398 C CA . GLY B 1 488 ? -18.266 16.297 -8.32 1 96 488 GLY B CA 1
ATOM 8399 C C . GLY B 1 488 ? -17.219 17 -9.164 1 96 488 GLY B C 1
ATOM 8400 O O . GLY B 1 488 ? -17.125 16.781 -10.367 1 96 488 GLY B O 1
ATOM 8401 N N . HIS B 1 489 ? -16.625 17.984 -8.547 1 97.88 489 HIS B N 1
ATOM 8402 C CA . HIS B 1 489 ? -15.586 18.766 -9.227 1 97.88 489 HIS B CA 1
ATOM 8403 C C . HIS B 1 489 ? -14.344 18.891 -8.359 1 97.88 489 HIS B C 1
ATOM 8405 O O . HIS B 1 489 ? -14.438 19.125 -7.152 1 97.88 489 HIS B O 1
ATOM 8411 N N . LEU B 1 490 ? -13.258 18.672 -8.977 1 98.5 490 LEU B N 1
ATOM 8412 C CA . LEU B 1 490 ? -11.969 18.906 -8.344 1 98.5 490 LEU B CA 1
ATOM 8413 C C . LEU B 1 490 ? -10.992 19.562 -9.312 1 98.5 490 LEU B C 1
ATOM 8415 O O . LEU B 1 490 ? -10.703 19.016 -10.375 1 98.5 490 LEU B O 1
ATOM 8419 N N . THR B 1 491 ? -10.57 20.75 -9.016 1 98.81 491 THR B N 1
ATOM 8420 C CA . THR B 1 491 ? -9.453 21.375 -9.711 1 98.81 491 THR B CA 1
ATOM 8421 C C . THR B 1 491 ? -8.133 21.062 -9 1 98.81 491 THR B C 1
ATOM 8423 O O . THR B 1 491 ? -7.992 21.328 -7.809 1 98.81 491 THR B O 1
ATOM 8426 N N . ILE B 1 492 ? -7.23 20.5 -9.742 1 98.81 492 ILE B N 1
ATOM 8427 C CA . ILE B 1 492 ? -5.934 20.109 -9.195 1 98.81 492 ILE B CA 1
ATOM 8428 C C . ILE B 1 492 ? -4.863 21.094 -9.648 1 98.81 492 ILE B C 1
ATOM 8430 O O . ILE B 1 492 ? -4.477 21.109 -10.82 1 98.81 492 ILE B O 1
ATOM 8434 N N . ILE B 1 493 ? -4.395 21.906 -8.734 1 98.88 493 ILE B N 1
ATOM 8435 C CA . ILE B 1 493 ? -3.258 22.781 -9 1 98.88 493 ILE B CA 1
ATOM 8436 C C . ILE B 1 493 ? -1.954 22.031 -8.742 1 98.88 493 ILE B C 1
ATOM 8438 O O . ILE B 1 493 ? -1.626 21.719 -7.598 1 98.88 493 ILE B O 1
ATOM 8442 N N . VAL B 1 494 ? -1.222 21.766 -9.812 1 98.69 494 VAL B N 1
ATOM 8443 C CA . VAL B 1 494 ? 0.019 21 -9.695 1 98.69 494 VAL B CA 1
ATOM 8444 C C . VAL B 1 494 ? 1.214 21.938 -9.836 1 98.69 494 VAL B C 1
ATOM 8446 O O . VAL B 1 494 ? 1.453 22.484 -10.914 1 98.69 494 VAL B O 1
ATOM 8449 N N . VAL B 1 495 ? 1.878 22.125 -8.719 1 98.19 495 VAL B N 1
ATOM 8450 C CA . VAL B 1 495 ? 3.168 22.797 -8.773 1 98.19 495 VAL B CA 1
ATOM 8451 C C . VAL B 1 495 ? 4.223 21.859 -9.344 1 98.19 495 VAL B C 1
ATOM 8453 O O . VAL B 1 495 ? 4.789 21.031 -8.609 1 98.19 495 VAL B O 1
ATOM 8456 N N . ASN B 1 496 ? 4.543 21.984 -10.578 1 97.31 496 ASN B N 1
ATOM 8457 C CA . ASN B 1 496 ? 5.496 21.109 -11.258 1 97.31 496 ASN B CA 1
ATOM 8458 C C . ASN B 1 496 ? 6.891 21.734 -11.289 1 97.31 496 ASN B C 1
ATOM 8460 O O . ASN B 1 496 ? 7.215 22.5 -12.195 1 97.31 496 ASN B O 1
ATOM 8464 N N . ASN B 1 497 ? 7.668 21.359 -10.344 1 94 497 ASN B N 1
ATOM 8465 C CA . ASN B 1 497 ? 9.047 21.844 -10.328 1 94 497 ASN B CA 1
ATOM 8466 C C . ASN B 1 497 ? 10.031 20.75 -10.727 1 94 497 ASN B C 1
ATOM 8468 O O . ASN B 1 497 ? 11.227 20.859 -10.461 1 94 497 ASN B O 1
ATOM 8472 N N . GLY B 1 498 ? 9.523 19.656 -11.18 1 90.81 498 GLY B N 1
ATOM 8473 C CA . GLY B 1 498 ? 10.328 18.609 -11.781 1 90.81 498 GLY B CA 1
ATOM 8474 C C . GLY B 1 498 ? 10.914 17.656 -10.766 1 90.81 498 GLY B C 1
ATOM 8475 O O . GLY B 1 498 ? 11.922 17 -11.031 1 90.81 498 GLY B O 1
ATOM 8476 N N . GLY B 1 499 ? 10.383 17.625 -9.609 1 92.25 499 GLY B N 1
ATOM 8477 C CA . GLY B 1 499 ? 10.914 16.703 -8.625 1 92.25 499 GLY B CA 1
ATOM 8478 C C . GLY B 1 499 ? 10.703 17.156 -7.195 1 92.25 499 GLY B C 1
ATOM 8479 O O . GLY B 1 499 ? 9.711 17.828 -6.891 1 92.25 499 GLY B O 1
ATOM 8480 N N . GLY B 1 500 ? 11.57 16.609 -6.32 1 91.12 500 GLY B N 1
ATOM 8481 C CA . GLY B 1 500 ? 11.484 16.906 -4.898 1 91.12 500 GLY B CA 1
ATOM 8482 C C . GLY B 1 500 ? 12.148 18.219 -4.516 1 91.12 500 GLY B C 1
ATOM 8483 O O . GLY B 1 500 ? 13.141 18.219 -3.787 1 91.12 500 GLY B O 1
ATOM 8484 N N . GLY B 1 501 ? 11.555 19.297 -4.832 1 87.94 501 GLY B N 1
ATOM 8485 C CA . GLY B 1 501 ? 12.125 20.609 -4.582 1 87.94 501 GLY B CA 1
ATOM 8486 C C . GLY B 1 501 ? 12.305 20.906 -3.105 1 87.94 501 GLY B C 1
ATOM 8487 O O . GLY B 1 501 ? 13.172 21.703 -2.729 1 87.94 501 GLY B O 1
ATOM 8488 N N . ILE B 1 502 ? 11.555 20.219 -2.266 1 89.94 502 ILE B N 1
ATOM 8489 C CA . ILE B 1 502 ? 11.617 20.422 -0.823 1 89.94 502 ILE B CA 1
ATOM 8490 C C . ILE B 1 502 ? 13.016 20.094 -0.313 1 89.94 502 ILE B C 1
ATOM 8492 O O . ILE B 1 502 ? 13.492 20.688 0.658 1 89.94 502 ILE B O 1
ATOM 8496 N N . PHE B 1 503 ? 13.711 19.188 -0.922 1 90.38 503 PHE B N 1
ATOM 8497 C CA . PHE B 1 503 ? 15 18.719 -0.43 1 90.38 503 PHE B CA 1
ATOM 8498 C C . PHE B 1 503 ? 16.094 19.75 -0.716 1 90.38 503 PHE B C 1
ATOM 8500 O O . PHE B 1 503 ? 17.172 19.688 -0.12 1 90.38 503 PHE B O 1
ATOM 8507 N N . GLN B 1 504 ? 15.758 20.672 -1.576 1 88.75 504 GLN B N 1
ATOM 8508 C CA . GLN B 1 504 ? 16.719 21.734 -1.88 1 88.75 504 GLN B CA 1
ATOM 8509 C C . GLN B 1 504 ? 16.922 22.641 -0.676 1 88.75 504 GLN B C 1
ATOM 8511 O O . GLN B 1 504 ? 17.938 23.312 -0.564 1 88.75 504 GLN B O 1
ATOM 8516 N N . MET B 1 505 ? 15.93 22.641 0.192 1 86.38 505 MET B N 1
ATOM 8517 C CA . MET B 1 505 ? 15.977 23.5 1.366 1 86.38 505 MET B CA 1
ATOM 8518 C C . MET B 1 505 ? 16.75 22.828 2.5 1 86.38 505 MET B C 1
ATOM 8520 O O . MET B 1 505 ? 17 23.453 3.535 1 86.38 505 MET B O 1
ATOM 8524 N N . LEU B 1 506 ? 17.188 21.594 2.279 1 89 506 LEU B N 1
ATOM 8525 C CA . LEU B 1 506 ? 17.875 20.828 3.316 1 89 506 LEU B CA 1
ATOM 8526 C C . LEU B 1 506 ? 19.375 20.75 3.035 1 89 506 LEU B C 1
ATOM 8528 O O . LEU B 1 506 ? 19.797 20.906 1.888 1 89 506 LEU B O 1
ATOM 8532 N N . PRO B 1 507 ? 20.188 20.453 4.055 1 90.19 507 PRO B N 1
ATOM 8533 C CA . PRO B 1 507 ? 21.641 20.422 3.895 1 90.19 507 PRO B CA 1
ATOM 8534 C C . PRO B 1 507 ? 22.094 19.422 2.834 1 90.19 507 PRO B C 1
ATOM 8536 O O . PRO B 1 507 ? 23.125 19.625 2.182 1 90.19 507 PRO B O 1
ATOM 8539 N N . ILE B 1 508 ? 21.359 18.438 2.588 1 93 508 ILE B N 1
ATOM 8540 C CA . ILE B 1 508 ? 21.734 17.375 1.677 1 93 508 ILE B CA 1
ATOM 8541 C C . ILE B 1 508 ? 21.875 17.922 0.259 1 93 508 ILE B C 1
ATOM 8543 O O . ILE B 1 508 ? 22.547 17.312 -0.582 1 93 508 ILE B O 1
ATOM 8547 N N . SER B 1 509 ? 21.297 19.078 0.008 1 92.69 509 SER B N 1
ATOM 8548 C CA . SER B 1 509 ? 21.297 19.656 -1.334 1 92.69 509 SER B CA 1
ATOM 8549 C C . SER B 1 509 ? 22.703 20.062 -1.762 1 92.69 509 SER B C 1
ATOM 8551 O O . SER B 1 509 ? 22.984 20.203 -2.957 1 92.69 509 SER B O 1
ATOM 8553 N N . ALA B 1 510 ? 23.609 20.203 -0.774 1 92 510 ALA B N 1
ATOM 8554 C CA . ALA B 1 510 ? 24.969 20.625 -1.051 1 92 510 ALA B CA 1
ATOM 8555 C C . ALA B 1 510 ? 25.828 19.438 -1.493 1 92 510 ALA B C 1
ATOM 8557 O O . ALA B 1 510 ? 26.969 19.625 -1.935 1 92 510 ALA B O 1
ATOM 8558 N N . PHE B 1 511 ? 25.266 18.297 -1.46 1 93.75 511 PHE B N 1
ATOM 8559 C CA . PHE B 1 511 ? 26.062 17.109 -1.731 1 93.75 511 PHE B CA 1
ATOM 8560 C C . PHE B 1 511 ? 25.531 16.375 -2.967 1 93.75 511 PHE B C 1
ATOM 8562 O O . PHE B 1 511 ? 24.656 15.516 -2.863 1 93.75 511 PHE B O 1
ATOM 8569 N N . ASP B 1 512 ? 26.109 16.703 -4.105 1 92.94 512 ASP B N 1
ATOM 8570 C CA . ASP B 1 512 ? 25.75 16.109 -5.391 1 92.94 512 ASP B CA 1
ATOM 8571 C C . ASP B 1 512 ? 27 15.664 -6.148 1 92.94 512 ASP B C 1
ATOM 8573 O O . ASP B 1 512 ? 27.906 16.469 -6.402 1 92.94 512 ASP B O 1
ATOM 8577 N N . PRO B 1 513 ? 26.906 14.352 -6.465 1 91.06 513 PRO B N 1
ATOM 8578 C CA . PRO B 1 513 ? 25.984 13.281 -6.086 1 91.06 513 PRO B CA 1
ATOM 8579 C C . PRO B 1 513 ? 25.984 12.992 -4.586 1 91.06 513 PRO B C 1
ATOM 8581 O O . PRO B 1 513 ? 26.953 13.336 -3.896 1 91.06 513 PRO B O 1
ATOM 8584 N N . PRO B 1 514 ? 24.953 12.414 -4.195 1 93.88 514 PRO B N 1
ATOM 8585 C CA . PRO B 1 514 ? 23.859 11.758 -4.91 1 93.88 514 PRO B CA 1
ATOM 8586 C C . PRO B 1 514 ? 22.578 12.586 -4.918 1 93.88 514 PRO B C 1
ATOM 8588 O O . PRO B 1 514 ? 21.516 12.078 -5.297 1 93.88 514 PRO B O 1
ATOM 8591 N N . PHE B 1 515 ? 22.531 13.82 -4.594 1 94.06 515 PHE B N 1
ATOM 8592 C CA . PHE B 1 515 ? 21.375 14.633 -4.285 1 94.06 515 PHE B CA 1
ATOM 8593 C C . PHE B 1 515 ? 20.359 14.586 -5.426 1 94.06 515 PHE B C 1
ATOM 8595 O O . PHE B 1 515 ? 19.203 14.211 -5.219 1 94.06 515 PHE B O 1
ATOM 8602 N N . GLU B 1 516 ? 20.781 14.875 -6.613 1 92.31 516 GLU B N 1
ATOM 8603 C CA . GLU B 1 516 ? 19.859 15.023 -7.742 1 92.31 516 GLU B CA 1
ATOM 8604 C C . GLU B 1 516 ? 19.125 13.719 -8.023 1 92.31 516 GLU B C 1
ATOM 8606 O O . GLU B 1 516 ? 17.891 13.703 -8.125 1 92.31 516 GLU B O 1
ATOM 8611 N N . ARG B 1 517 ? 19.781 12.68 -7.984 1 93.25 517 ARG B N 1
ATOM 8612 C CA . ARG B 1 517 ? 19.219 11.406 -8.422 1 93.25 517 ARG B CA 1
ATOM 8613 C C . ARG B 1 517 ? 18.391 10.766 -7.32 1 93.25 517 ARG B C 1
ATOM 8615 O O . ARG B 1 517 ? 17.344 10.18 -7.59 1 93.25 517 ARG B O 1
ATOM 8622 N N . PHE B 1 518 ? 18.734 10.859 -6.062 1 94.62 518 PHE B N 1
ATOM 8623 C CA . PHE B 1 518 ? 18.156 10.031 -5.016 1 94.62 518 PHE B CA 1
ATOM 8624 C C . PHE B 1 518 ? 17.328 10.867 -4.043 1 94.62 518 PHE B C 1
ATOM 8626 O O . PHE B 1 518 ? 16.578 10.328 -3.229 1 94.62 518 PHE B O 1
ATOM 8633 N N . PHE B 1 519 ? 17.375 12.195 -4.137 1 93.88 519 PHE B N 1
ATOM 8634 C CA . PHE B 1 519 ? 16.594 13.062 -3.277 1 93.88 519 PHE B CA 1
ATOM 8635 C C . PHE B 1 519 ? 15.633 13.914 -4.102 1 93.88 519 PHE B C 1
ATOM 8637 O O . PHE B 1 519 ? 14.414 13.781 -3.973 1 93.88 519 PHE B O 1
ATOM 8644 N N . ARG B 1 520 ? 16.203 14.633 -5.008 1 91.81 520 ARG B N 1
ATOM 8645 C CA . ARG B 1 520 ? 15.336 15.422 -5.883 1 91.81 520 ARG B CA 1
ATOM 8646 C C . ARG B 1 520 ? 14.477 14.516 -6.762 1 91.81 520 ARG B C 1
ATOM 8648 O O . ARG B 1 520 ? 13.32 14.828 -7.031 1 91.81 520 ARG B O 1
ATOM 8655 N N . THR B 1 521 ? 15.023 13.352 -7.203 1 91 521 THR B N 1
ATOM 8656 C CA . THR B 1 521 ? 14.336 12.352 -8.008 1 91 521 THR B CA 1
ATOM 8657 C C . THR B 1 521 ? 13.594 13 -9.172 1 91 521 THR B C 1
ATOM 8659 O O . THR B 1 521 ? 12.359 12.969 -9.219 1 91 521 THR B O 1
ATOM 8662 N N . PRO B 1 522 ? 14.297 13.492 -10.086 1 90.88 522 PRO B N 1
ATOM 8663 C CA . PRO B 1 522 ? 13.648 14.148 -11.227 1 90.88 522 PRO B CA 1
ATOM 8664 C C . PRO B 1 522 ? 12.703 13.211 -11.984 1 90.88 522 PRO B C 1
ATOM 8666 O O . PRO B 1 522 ? 12.961 12.016 -12.086 1 90.88 522 PRO B O 1
ATOM 8669 N N . GLN B 1 523 ? 11.594 13.703 -12.469 1 90.25 523 GLN B N 1
ATOM 8670 C CA . GLN B 1 523 ? 10.609 12.953 -13.242 1 90.25 523 GLN B CA 1
ATOM 8671 C C . GLN B 1 523 ? 10.289 13.648 -14.562 1 90.25 523 GLN B C 1
ATOM 8673 O O . GLN B 1 523 ? 10.5 14.859 -14.695 1 90.25 523 GLN B O 1
ATOM 8678 N N . GLN B 1 524 ? 9.766 12.867 -15.531 1 88.81 524 GLN B N 1
ATOM 8679 C CA . GLN B 1 524 ? 9.57 13.406 -16.875 1 88.81 524 GLN B CA 1
ATOM 8680 C C . GLN B 1 524 ? 8.148 13.188 -17.359 1 88.81 524 GLN B C 1
ATOM 8682 O O . GLN B 1 524 ? 7.863 13.32 -18.562 1 88.81 524 GLN B O 1
ATOM 8687 N N . VAL B 1 525 ? 7.281 12.875 -16.531 1 93.81 525 VAL B N 1
ATOM 8688 C CA . VAL B 1 525 ? 5.898 12.602 -16.906 1 93.81 525 VAL B CA 1
ATOM 8689 C C . VAL B 1 525 ? 5.254 13.875 -17.453 1 93.81 525 VAL B C 1
ATOM 8691 O O . VAL B 1 525 ? 5.363 14.945 -16.844 1 93.81 525 VAL B O 1
ATOM 8694 N N . GLN B 1 526 ? 4.68 13.797 -18.594 1 93.62 526 GLN B N 1
ATOM 8695 C CA . GLN B 1 526 ? 3.914 14.906 -19.141 1 93.62 526 GLN B CA 1
ATOM 8696 C C . GLN B 1 526 ? 2.473 14.883 -18.641 1 93.62 526 GLN B C 1
ATOM 8698 O O . GLN B 1 526 ? 1.664 14.07 -19.094 1 93.62 526 GLN B O 1
ATOM 8703 N N . LEU B 1 527 ? 2.117 15.867 -17.906 1 96.56 527 LEU B N 1
ATOM 8704 C CA . LEU B 1 527 ? 0.816 15.891 -17.25 1 96.56 527 LEU B CA 1
ATOM 8705 C C . LEU B 1 527 ? -0.311 15.984 -18.266 1 96.56 527 LEU B C 1
ATOM 8707 O O . LEU B 1 527 ? -1.415 15.492 -18.031 1 96.56 527 LEU B O 1
ATOM 8711 N N . LYS B 1 528 ? 0.001 16.594 -19.438 1 97.12 528 LYS B N 1
ATOM 8712 C CA . LYS B 1 528 ? -0.99 16.672 -20.516 1 97.12 528 LYS B CA 1
ATOM 8713 C C . LYS B 1 528 ? -1.456 15.273 -20.922 1 97.12 528 LYS B C 1
ATOM 8715 O O . LYS B 1 528 ? -2.656 15.039 -21.094 1 97.12 528 LYS B O 1
ATOM 8720 N N . HIS B 1 529 ? -0.536 14.352 -21.125 1 96.62 529 HIS B N 1
ATOM 8721 C CA . HIS B 1 529 ? -0.858 12.984 -21.516 1 96.62 529 HIS B CA 1
ATOM 8722 C C . HIS B 1 529 ? -1.534 12.234 -20.375 1 96.62 529 HIS B C 1
ATOM 8724 O O . HIS B 1 529 ? -2.428 11.414 -20.609 1 96.62 529 HIS B O 1
ATOM 8730 N N . LEU B 1 530 ? -1.059 12.5 -19.188 1 96.56 530 LEU B N 1
ATOM 8731 C CA . LEU B 1 530 ? -1.694 11.898 -18.031 1 96.56 530 LEU B CA 1
ATOM 8732 C C . LEU B 1 530 ? -3.164 12.297 -17.938 1 96.56 530 LEU B C 1
ATOM 8734 O O . LEU B 1 530 ? -4.027 11.453 -17.672 1 96.56 530 LEU B O 1
ATOM 8738 N N . ALA B 1 531 ? -3.43 13.602 -18.109 1 97.25 531 ALA B N 1
ATOM 8739 C CA . ALA B 1 531 ? -4.805 14.102 -18.094 1 97.25 531 ALA B CA 1
ATOM 8740 C C . ALA B 1 531 ? -5.652 13.406 -19.156 1 97.25 531 ALA B C 1
ATOM 8742 O O . ALA B 1 531 ? -6.789 13.008 -18.891 1 97.25 531 ALA B O 1
ATOM 8743 N N . ALA B 1 532 ? -5.102 13.219 -20.328 1 95.94 532 ALA B N 1
ATOM 8744 C CA . ALA B 1 532 ? -5.816 12.562 -21.422 1 95.94 532 ALA B CA 1
ATOM 8745 C C . ALA B 1 532 ? -6.133 11.109 -21.078 1 95.94 532 ALA B C 1
ATOM 8747 O O . ALA B 1 532 ? -7.199 10.602 -21.438 1 95.94 532 ALA B O 1
ATOM 8748 N N . THR B 1 533 ? -5.223 10.484 -20.422 1 95.56 533 THR B N 1
ATOM 8749 C CA . THR B 1 533 ? -5.379 9.086 -20.031 1 95.56 533 THR B CA 1
ATOM 8750 C C . THR B 1 533 ? -6.648 8.891 -19.203 1 95.56 533 THR B C 1
ATOM 8752 O O . THR B 1 533 ? -7.355 7.895 -19.375 1 95.56 533 THR B O 1
ATOM 8755 N N . TYR B 1 534 ? -6.945 9.844 -18.391 1 94.62 534 TYR B N 1
ATOM 8756 C CA . TYR B 1 534 ? -8.055 9.68 -17.453 1 94.62 534 TYR B CA 1
ATOM 8757 C C . TYR B 1 534 ? -9.18 10.656 -17.75 1 94.62 534 TYR B C 1
ATOM 8759 O O . TYR B 1 534 ? -10.047 10.898 -16.906 1 94.62 534 TYR B O 1
ATOM 8767 N N . GLN B 1 535 ? -9.156 11.32 -18.891 1 93.12 535 GLN B N 1
ATOM 8768 C CA . GLN B 1 535 ? -10.195 12.203 -19.406 1 93.12 535 GLN B CA 1
ATOM 8769 C C . GLN B 1 535 ? -10.375 13.43 -18.5 1 93.12 535 GLN B C 1
ATOM 8771 O O . GLN B 1 535 ? -11.5 13.852 -18.25 1 93.12 535 GLN B O 1
ATOM 8776 N N . ALA B 1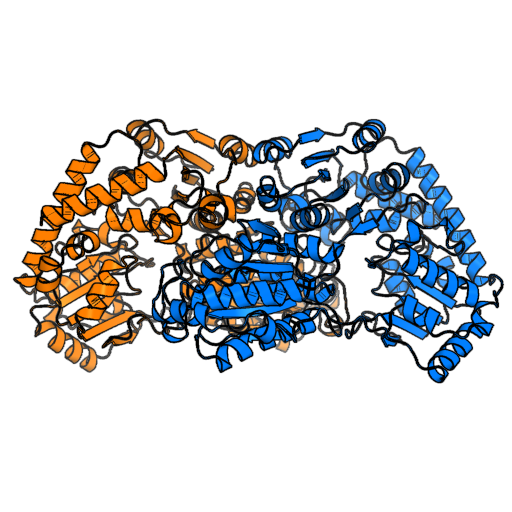 536 ? -9.312 13.867 -17.938 1 96 536 ALA B N 1
ATOM 8777 C CA . ALA B 1 536 ? -9.289 15.125 -17.203 1 96 536 ALA B CA 1
ATOM 8778 C C . ALA B 1 536 ? -8.906 16.281 -18.109 1 96 536 ALA B C 1
ATOM 8780 O O . ALA B 1 536 ? -8.227 16.094 -19.125 1 96 536 ALA B O 1
ATOM 8781 N N . LYS B 1 537 ? -9.414 17.438 -17.828 1 97.5 537 LYS B N 1
ATOM 8782 C CA . LYS B 1 537 ? -8.961 18.641 -18.531 1 97.5 537 LYS B CA 1
ATOM 8783 C C . LYS B 1 537 ? -7.59 19.094 -18.016 1 97.5 537 LYS B C 1
ATOM 8785 O O . LYS B 1 537 ? -7.254 18.875 -16.859 1 97.5 537 LYS B O 1
ATOM 8790 N N . TRP B 1 538 ? -6.793 19.594 -18.953 1 98.25 538 TRP B N 1
ATOM 8791 C CA . TRP B 1 538 ? -5.457 20.062 -18.594 1 98.25 538 TRP B CA 1
ATOM 8792 C C . TRP B 1 538 ? -5.207 21.469 -19.141 1 98.25 538 TRP B C 1
ATOM 8794 O O . TRP B 1 538 ? -5.559 21.766 -20.281 1 98.25 538 TRP B O 1
ATOM 8804 N N . THR B 1 539 ? -4.684 22.344 -18.312 1 98.56 539 THR B N 1
ATOM 8805 C CA . THR B 1 539 ? -4.301 23.703 -18.688 1 98.56 539 THR B CA 1
ATOM 8806 C C . THR B 1 539 ? -2.924 24.047 -18.125 1 98.56 539 THR B C 1
ATOM 8808 O O . THR B 1 539 ? -2.662 23.844 -16.938 1 98.56 539 THR B O 1
ATOM 8811 N N . LEU B 1 540 ? -2.029 24.453 -18.969 1 98.56 540 LEU B N 1
ATOM 8812 C CA . LEU B 1 540 ? -0.76 25.016 -18.516 1 98.56 540 LEU B CA 1
ATOM 8813 C C . LEU B 1 540 ? -0.902 26.5 -18.203 1 98.56 540 LEU B C 1
ATOM 8815 O O . LEU B 1 540 ? -1.177 27.297 -19.094 1 98.56 540 LEU B O 1
ATOM 8819 N N . ILE B 1 541 ? -0.738 26.859 -17.016 1 98.69 541 ILE B N 1
ATOM 8820 C CA . ILE B 1 541 ? -0.914 28.234 -16.578 1 98.69 541 ILE B CA 1
ATOM 8821 C C . ILE B 1 541 ? 0.253 29.094 -17.078 1 98.69 541 ILE B C 1
ATOM 8823 O O . ILE B 1 541 ? 1.417 28.719 -16.906 1 98.69 541 ILE B O 1
ATOM 8827 N N . GLN B 1 542 ? -0.064 30.297 -17.562 1 97.62 542 GLN B N 1
ATOM 8828 C CA . GLN B 1 542 ? 0.953 31.125 -18.203 1 97.62 542 GLN B CA 1
ATOM 8829 C C . GLN B 1 542 ? 1.25 32.375 -17.359 1 97.62 542 GLN B C 1
ATOM 8831 O O . GLN B 1 542 ? 2.287 33 -17.531 1 97.62 542 GLN B O 1
ATOM 8836 N N . SER B 1 543 ? 0.298 32.812 -16.562 1 97.88 543 SER B N 1
ATOM 8837 C CA . SER B 1 543 ? 0.422 34 -15.734 1 97.88 543 SER B CA 1
ATOM 8838 C C . SER B 1 543 ? -0.483 33.938 -14.516 1 97.88 543 SER B C 1
ATOM 8840 O O . SER B 1 543 ? -1.331 33.062 -14.414 1 97.88 543 SER B O 1
ATOM 8842 N N . TRP B 1 544 ? -0.235 34.875 -13.625 1 97.94 544 TRP B N 1
ATOM 8843 C CA . TRP B 1 544 ? -1.077 34.938 -12.43 1 97.94 544 TRP B CA 1
ATOM 8844 C C . TRP B 1 544 ? -2.516 35.281 -12.805 1 97.94 544 TRP B C 1
ATOM 8846 O O . TRP B 1 544 ? -3.461 34.75 -12.211 1 97.94 544 TRP B O 1
ATOM 8856 N N . ALA B 1 545 ? -2.734 36.188 -13.719 1 97.75 545 ALA B N 1
ATOM 8857 C CA . ALA B 1 545 ? -4.074 36.531 -14.195 1 97.75 545 ALA B CA 1
ATOM 8858 C C . ALA B 1 545 ? -4.777 35.312 -14.773 1 97.75 545 ALA B C 1
ATOM 8860 O O . ALA B 1 545 ? -5.984 35.125 -14.57 1 97.75 545 ALA B O 1
ATOM 8861 N N . HIS B 1 546 ? -4.016 34.562 -15.516 1 98.31 546 HIS B N 1
ATOM 8862 C CA . HIS B 1 546 ? -4.547 33.344 -16.078 1 98.31 546 HIS B CA 1
ATOM 8863 C C . HIS B 1 546 ? -5.027 32.375 -14.977 1 98.31 546 HIS B C 1
ATOM 8865 O O . HIS B 1 546 ? -6.094 31.781 -15.094 1 98.31 546 HIS B O 1
ATOM 8871 N N . LEU B 1 547 ? -4.277 32.188 -13.938 1 98.5 547 LEU B N 1
ATOM 8872 C CA . LEU B 1 547 ? -4.648 31.344 -12.812 1 98.5 547 LEU B CA 1
ATOM 8873 C C . LEU B 1 547 ? -5.934 31.844 -12.156 1 98.5 547 LEU B C 1
ATOM 8875 O O . LEU B 1 547 ? -6.816 31.031 -11.828 1 98.5 547 LEU B O 1
ATOM 8879 N N . GLN B 1 548 ? -6.02 33.125 -11.906 1 98 548 GLN B N 1
ATOM 8880 C CA . GLN B 1 548 ? -7.211 33.719 -11.297 1 98 548 GLN B CA 1
ATOM 8881 C C . GLN B 1 548 ? -8.453 33.438 -12.133 1 98 548 GLN B C 1
ATOM 8883 O O . GLN B 1 548 ? -9.5 33.062 -11.586 1 98 548 GLN B O 1
ATOM 8888 N N . GLN B 1 549 ? -8.352 33.531 -13.398 1 97.88 549 GLN B N 1
ATOM 8889 C CA . GLN B 1 549 ? -9.469 33.281 -14.297 1 97.88 549 GLN B CA 1
ATOM 8890 C C . GLN B 1 549 ? -9.898 31.812 -14.25 1 97.88 549 GLN B C 1
ATOM 8892 O O . GLN B 1 549 ? -11.086 31.516 -14.375 1 97.88 549 GLN B O 1
ATOM 8897 N N . ALA B 1 550 ? -8.945 30.969 -14.055 1 98.06 550 ALA B N 1
ATOM 8898 C CA . ALA B 1 550 ? -9.211 29.547 -14.062 1 98.06 550 ALA B CA 1
ATOM 8899 C C . ALA B 1 550 ? -9.883 29.094 -12.766 1 98.06 550 ALA B C 1
ATOM 8901 O O . ALA B 1 550 ? -10.523 28.047 -12.719 1 98.06 550 ALA B O 1
ATOM 8902 N N . LEU B 1 551 ? -9.828 29.859 -11.766 1 98.44 551 LEU B N 1
ATOM 8903 C CA . LEU B 1 551 ? -10.227 29.391 -10.445 1 98.44 551 LEU B CA 1
ATOM 8904 C C . LEU B 1 551 ? -11.531 30.047 -10.008 1 98.44 551 LEU B C 1
ATOM 8906 O O . LEU B 1 551 ? -12.18 29.578 -9.062 1 98.44 551 LEU B O 1
ATOM 8910 N N . ASN B 1 552 ? -11.867 31.078 -10.57 1 97.25 552 ASN B N 1
ATOM 8911 C CA . ASN B 1 552 ? -13.062 31.797 -10.141 1 97.25 552 ASN B CA 1
ATOM 8912 C C . ASN B 1 552 ? -13.875 32.281 -11.336 1 97.25 552 ASN B C 1
ATOM 8914 O O . ASN B 1 552 ? -13.531 33.312 -11.945 1 97.25 552 ASN B O 1
ATOM 8918 N N . PRO B 1 553 ? -14.969 31.719 -11.664 1 96.69 553 PRO B N 1
ATOM 8919 C CA . PRO B 1 553 ? -15.547 30.656 -10.844 1 96.69 553 PRO B CA 1
ATOM 8920 C C . PRO B 1 553 ? -14.906 29.297 -11.109 1 96.69 553 PRO B C 1
ATOM 8922 O O . PRO B 1 553 ? -14.203 29.125 -12.109 1 96.69 553 PRO B O 1
ATOM 8925 N N . LEU B 1 554 ? -15.125 28.391 -10.219 1 97.94 554 LEU B N 1
ATOM 8926 C CA . LEU B 1 554 ? -14.742 27 -10.43 1 97.94 554 LEU B CA 1
ATOM 8927 C C . LEU B 1 554 ? -15.805 26.25 -11.234 1 97.94 554 LEU B C 1
ATOM 8929 O O . LEU B 1 554 ? -17 26.531 -11.094 1 97.94 554 LEU B O 1
ATOM 8933 N N . PRO B 1 555 ? -15.344 25.281 -11.992 1 96.44 555 PRO B N 1
ATOM 8934 C CA . PRO B 1 555 ? -16.344 24.453 -12.672 1 96.44 555 PRO B CA 1
ATOM 8935 C C . PRO B 1 555 ? -17.234 23.688 -11.703 1 96.44 555 PRO B C 1
ATOM 8937 O O . PRO B 1 555 ? -16.922 23.594 -10.516 1 96.44 555 PRO B O 1
ATOM 8940 N N . GLU B 1 556 ? -18.328 23.188 -12.219 1 94.94 556 GLU B N 1
ATOM 8941 C CA . GLU B 1 556 ? -19.312 22.484 -11.391 1 94.94 556 GLU B CA 1
ATOM 8942 C C . GLU B 1 556 ? -19.016 20.984 -11.32 1 94.94 556 GLU B C 1
ATOM 8944 O O . GLU B 1 556 ? -19.438 20.297 -10.391 1 94.94 556 GLU B O 1
ATOM 8949 N N . SER B 1 557 ? -18.375 20.547 -12.359 1 95.81 557 SER B N 1
ATOM 8950 C CA . SER B 1 557 ? -18.109 19.109 -12.406 1 95.81 557 SER B CA 1
ATOM 8951 C C . SER B 1 557 ? -16.812 18.812 -13.148 1 95.81 557 SER B C 1
ATOM 8953 O O . SER B 1 557 ? -16.312 19.656 -13.898 1 95.81 557 SER B O 1
ATOM 8955 N N . GLY B 1 558 ? -16.297 17.578 -12.859 1 96 558 GLY B N 1
ATOM 8956 C CA . GLY B 1 558 ? -15.164 17.078 -13.633 1 96 558 GLY B CA 1
ATOM 8957 C C . GLY B 1 558 ? -13.82 17.359 -12.977 1 96 558 GLY B C 1
ATOM 8958 O O . GLY B 1 558 ? -13.758 18.031 -11.953 1 96 558 GLY B O 1
ATOM 8959 N N . LEU B 1 559 ? -12.828 16.75 -13.547 1 97.12 559 LEU B N 1
ATOM 8960 C CA . LEU B 1 559 ? -11.445 16.906 -13.109 1 97.12 559 LEU B CA 1
ATOM 8961 C C . LEU B 1 559 ? -10.703 17.891 -14.016 1 97.12 559 LEU B C 1
ATOM 8963 O O . LEU B 1 559 ? -10.797 17.797 -15.242 1 97.12 559 LEU B O 1
ATOM 8967 N N . HIS B 1 560 ? -10.062 18.859 -13.406 1 98.25 560 HIS B N 1
ATOM 8968 C CA . HIS B 1 560 ? -9.281 19.844 -14.141 1 98.25 560 HIS B CA 1
ATOM 8969 C C . HIS B 1 560 ? -7.891 20 -13.539 1 98.25 560 HIS B C 1
ATOM 8971 O O . HIS B 1 560 ? -7.762 20.359 -12.367 1 98.25 560 HIS B O 1
ATOM 8977 N N . ILE B 1 561 ? -6.863 19.734 -14.32 1 98.56 561 ILE B N 1
ATOM 8978 C CA . ILE B 1 561 ? -5.48 19.875 -13.883 1 98.56 561 ILE B CA 1
ATOM 8979 C C . ILE B 1 561 ? -4.934 21.219 -14.352 1 98.56 561 ILE B C 1
ATOM 8981 O O . ILE B 1 561 ? -4.906 21.5 -15.547 1 98.56 561 ILE B O 1
ATOM 8985 N N . LEU B 1 562 ? -4.582 22.078 -13.43 1 98.88 562 LEU B N 1
ATOM 8986 C CA . LEU B 1 562 ? -3.84 23.297 -13.695 1 98.88 562 LEU B CA 1
ATOM 8987 C C . LEU B 1 562 ? -2.361 23.125 -13.375 1 98.88 562 LEU B C 1
ATOM 8989 O O . LEU B 1 562 ? -1.983 23.047 -12.203 1 98.88 562 LEU B O 1
ATOM 8993 N N . GLU B 1 563 ? -1.553 23.047 -14.391 1 98.69 563 GLU B N 1
ATOM 8994 C CA . GLU B 1 563 ? -0.117 22.859 -14.211 1 98.69 563 GLU B CA 1
ATOM 8995 C C . GLU B 1 563 ? 0.616 24.188 -14.141 1 98.69 563 GLU B C 1
ATOM 8997 O O . GLU B 1 563 ? 0.476 25.031 -15.031 1 98.69 563 GLU B O 1
ATOM 9002 N N . ILE B 1 564 ? 1.304 24.422 -13.086 1 98.56 564 ILE B N 1
ATOM 9003 C CA . ILE B 1 564 ? 2.158 25.594 -12.93 1 98.56 564 ILE B CA 1
ATOM 9004 C C . ILE B 1 564 ? 3.625 25.172 -12.93 1 98.56 564 ILE B C 1
ATOM 9006 O O . ILE B 1 564 ? 4.102 24.562 -11.969 1 98.56 564 ILE B O 1
ATOM 9010 N N . SER B 1 565 ? 4.332 25.531 -13.953 1 96.56 565 SER B N 1
ATOM 9011 C CA . SER B 1 565 ? 5.75 25.203 -14.055 1 96.56 565 SER B CA 1
ATOM 9012 C C . SER B 1 565 ? 6.609 26.172 -13.258 1 96.56 565 SER B C 1
ATOM 9014 O O . SER B 1 565 ? 6.602 27.375 -13.516 1 96.56 565 SER B O 1
ATOM 9016 N N . CYS B 1 566 ? 7.273 25.656 -12.273 1 94.56 566 CYS B N 1
ATOM 9017 C CA . CYS B 1 566 ? 8.148 26.469 -11.438 1 94.56 566 CYS B CA 1
ATOM 9018 C C . CYS B 1 566 ? 9.57 25.938 -11.453 1 94.56 566 CYS B C 1
ATOM 9020 O O . CYS B 1 566 ? 9.797 24.766 -11.766 1 94.56 566 CYS B O 1
ATOM 9022 N N . ASP B 1 567 ? 10.484 26.844 -11.211 1 92.31 567 ASP B N 1
ATOM 9023 C CA . ASP B 1 567 ? 11.891 26.469 -11.102 1 92.31 567 ASP B CA 1
ATOM 9024 C C . ASP B 1 567 ? 12.305 26.312 -9.641 1 92.31 567 ASP B C 1
ATOM 9026 O O . ASP B 1 567 ? 12.297 27.281 -8.875 1 92.31 567 ASP B O 1
ATOM 9030 N N . CYS B 1 568 ? 12.719 25.156 -9.367 1 89.56 568 CYS B N 1
ATOM 9031 C CA . CYS B 1 568 ? 13 24.797 -7.984 1 89.56 568 CYS B CA 1
ATOM 9032 C C . CYS B 1 568 ? 14.141 25.656 -7.43 1 89.56 568 CYS B C 1
ATOM 9034 O O . CYS B 1 568 ? 14.094 26.094 -6.281 1 89.56 568 CYS B O 1
ATOM 9036 N N . GLN B 1 569 ? 15.164 25.828 -8.133 1 90.19 569 GLN B N 1
ATOM 9037 C CA . GLN B 1 569 ? 16.312 26.609 -7.688 1 90.19 569 GLN B CA 1
ATOM 9038 C C . GLN B 1 569 ? 15.93 28.078 -7.48 1 90.19 569 GLN B C 1
ATOM 9040 O O . GLN B 1 569 ? 16.297 28.688 -6.469 1 90.19 569 GLN B O 1
ATOM 9045 N N . ASN B 1 570 ? 15.242 28.594 -8.438 1 93.5 570 ASN B N 1
ATOM 9046 C CA . ASN B 1 570 ? 14.781 29.984 -8.328 1 93.5 570 ASN B CA 1
ATOM 9047 C C . ASN B 1 570 ? 13.859 30.172 -7.133 1 93.5 570 ASN B C 1
ATOM 9049 O O . ASN B 1 570 ? 13.945 31.188 -6.426 1 93.5 570 ASN B O 1
ATOM 9053 N N . ASP B 1 571 ? 12.969 29.297 -6.945 1 94.69 571 ASP B N 1
ATOM 9054 C CA . ASP B 1 571 ? 12.023 29.375 -5.832 1 94.69 571 ASP B CA 1
ATOM 9055 C C . ASP B 1 571 ? 12.758 29.375 -4.492 1 94.69 571 ASP B C 1
ATOM 9057 O O . ASP B 1 571 ? 12.414 30.141 -3.592 1 94.69 571 ASP B O 1
ATOM 9061 N N . THR B 1 572 ? 13.719 28.469 -4.363 1 93.5 572 THR B N 1
ATOM 9062 C CA . THR B 1 572 ? 14.492 28.359 -3.127 1 93.5 572 THR B CA 1
ATOM 9063 C C . THR B 1 572 ? 15.273 29.656 -2.871 1 93.5 572 THR B C 1
ATOM 9065 O O . THR B 1 572 ? 15.305 30.156 -1.746 1 93.5 572 THR B O 1
ATOM 9068 N N . GLN B 1 573 ? 15.898 30.141 -3.871 1 93.88 573 GLN B N 1
ATOM 9069 C CA . GLN B 1 573 ? 16.672 31.375 -3.75 1 93.88 573 GLN B CA 1
ATOM 9070 C C . GLN B 1 573 ? 15.781 32.562 -3.395 1 93.88 573 GLN B C 1
ATOM 9072 O O . GLN B 1 573 ? 16.141 33.375 -2.547 1 93.88 573 GLN B O 1
ATOM 9077 N N . TRP B 1 574 ? 14.695 32.625 -4.066 1 95.44 574 TRP B N 1
ATOM 9078 C CA . TRP B 1 574 ? 13.758 33.719 -3.777 1 95.44 574 TRP B CA 1
ATOM 9079 C C . TRP B 1 574 ? 13.336 33.688 -2.312 1 95.44 574 TRP B C 1
ATOM 9081 O O . TRP B 1 574 ? 13.32 34.719 -1.648 1 95.44 574 TRP B O 1
ATOM 9091 N N . ARG B 1 575 ? 12.953 32.594 -1.755 1 95.19 575 ARG B N 1
ATOM 9092 C CA . ARG B 1 575 ? 12.539 32.438 -0.362 1 95.19 575 ARG B CA 1
ATOM 9093 C C . ARG B 1 575 ? 13.648 32.875 0.586 1 95.19 575 ARG B C 1
ATOM 9095 O O . ARG B 1 575 ? 13.398 33.625 1.55 1 95.19 575 ARG B O 1
ATOM 9102 N N . ARG B 1 576 ? 14.828 32.438 0.286 1 94 576 ARG B N 1
ATOM 9103 C CA . ARG B 1 576 ? 15.969 32.75 1.14 1 94 576 ARG B CA 1
ATOM 9104 C C . ARG B 1 576 ? 16.188 34.25 1.227 1 94 576 ARG B C 1
ATOM 9106 O O . ARG B 1 576 ? 16.391 34.781 2.316 1 94 576 ARG B O 1
ATOM 9113 N N . ILE B 1 577 ? 16.156 34.875 0.117 1 95.31 577 ILE B N 1
ATOM 9114 C CA . ILE B 1 577 ? 16.359 36.344 0.056 1 95.31 577 ILE B CA 1
ATOM 9115 C C . ILE B 1 577 ? 15.227 37.062 0.777 1 95.31 577 ILE B C 1
ATOM 9117 O O . ILE B 1 577 ? 15.469 37.969 1.569 1 95.31 577 ILE B O 1
ATOM 9121 N N . PHE B 1 578 ? 14.086 36.656 0.528 1 96.25 578 PHE B N 1
ATOM 9122 C CA . PHE B 1 578 ? 12.922 37.312 1.116 1 96.25 578 PHE B CA 1
ATOM 9123 C C . PHE B 1 578 ? 12.922 37.156 2.633 1 96.25 578 PHE B C 1
ATOM 9125 O O . PHE B 1 578 ? 12.602 38.094 3.359 1 96.25 578 PHE B O 1
ATOM 9132 N N . PHE B 1 579 ? 13.188 35.969 3.123 1 96.5 579 PHE B N 1
ATOM 9133 C CA . PHE B 1 579 ? 13.234 35.719 4.559 1 96.5 579 PHE B CA 1
ATOM 9134 C C . PHE B 1 579 ? 14.266 36.625 5.23 1 96.5 579 PHE B C 1
ATOM 9136 O O . PHE B 1 579 ? 14.016 37.156 6.309 1 96.5 579 PHE B O 1
ATOM 9143 N N . LYS B 1 580 ? 15.383 36.75 4.57 1 95.56 580 LYS B N 1
ATOM 9144 C CA . LYS B 1 580 ? 16.422 37.656 5.094 1 95.56 580 LYS B CA 1
ATOM 9145 C C . LYS B 1 580 ? 15.914 39.094 5.148 1 95.56 580 LYS B C 1
ATOM 9147 O O . LYS B 1 580 ? 16.219 39.844 6.09 1 95.56 580 LYS B O 1
ATOM 9152 N N . GLU B 1 581 ? 15.219 39.469 4.152 1 94.62 581 GLU B N 1
ATOM 9153 C CA . GLU B 1 581 ? 14.648 40.812 4.113 1 94.62 581 GLU B CA 1
ATOM 9154 C C . GLU B 1 581 ? 13.656 41 5.258 1 94.62 581 GLU B C 1
ATOM 9156 O O . GLU B 1 581 ? 13.617 42.094 5.859 1 94.62 581 GLU B O 1
ATOM 9161 N N . CYS B 1 582 ? 12.836 40.062 5.492 1 94.06 582 CYS B N 1
ATOM 9162 C CA . CYS B 1 582 ? 11.875 40.125 6.586 1 94.06 582 CYS B CA 1
ATOM 9163 C C . CYS B 1 582 ? 12.594 40.312 7.922 1 94.06 582 CYS B C 1
ATOM 9165 O O . CYS B 1 582 ? 12.18 41.125 8.758 1 94.06 582 CYS B O 1
ATOM 9167 N N . VAL B 1 583 ? 13.633 39.594 8.102 1 93.88 583 VAL B N 1
ATOM 9168 C CA . VAL B 1 583 ? 14.398 39.625 9.344 1 93.88 583 VAL B CA 1
ATOM 9169 C C . VAL B 1 583 ? 14.992 41.031 9.531 1 93.88 583 VAL B C 1
ATOM 9171 O O . VAL B 1 583 ? 14.953 41.594 10.633 1 93.88 583 VAL B O 1
ATOM 9174 N N . LYS B 1 584 ? 15.477 41.594 8.484 1 92.44 584 LYS B N 1
ATOM 9175 C CA . LYS B 1 584 ? 16.125 42.875 8.539 1 92.44 584 LYS B CA 1
ATOM 9176 C C . LYS B 1 584 ? 15.117 44 8.82 1 92.44 584 LYS B C 1
ATOM 9178 O O . LYS B 1 584 ? 15.453 45 9.453 1 92.44 584 LYS B O 1
ATOM 9183 N N . SER B 1 585 ? 13.977 43.812 8.367 1 90.5 585 SER B N 1
ATOM 9184 C CA . SER B 1 585 ? 12.961 44.844 8.5 1 90.5 585 SER B CA 1
ATOM 9185 C C . SER B 1 585 ? 12.414 44.938 9.922 1 90.5 585 SER B C 1
ATOM 9187 O O . SER B 1 585 ? 11.82 45.938 10.32 1 90.5 585 SER B O 1
ATOM 9189 N N . LEU B 1 586 ? 12.562 43.938 10.656 1 88.94 586 LEU B N 1
ATOM 9190 C CA . LEU B 1 586 ? 12.047 43.875 12.023 1 88.94 586 LEU B CA 1
ATOM 9191 C C . LEU B 1 586 ? 13.07 44.406 13.008 1 88.94 586 LEU B C 1
ATOM 9193 O O . LEU B 1 586 ? 12.727 44.75 14.148 1 88.94 586 LEU B O 1
#

Radius of gyration: 31.8 Å; Cα contacts (8 Å, |Δi|>4): 2577; chains: 2; bounding box: 84×96×78 Å

Secondary structure (DSSP, 8-state):
-----SSHHHHHHHHHHHHHHHHT--EEEE---STTHHHHHHHHH-TTSEEEE-S-HHHHHHHHHHHHHHHSS-EEEEE-SSTTGGGGHHHHHHHHHHT--EEEEEEE--GGGTTTT-TT----TTTTTT-SSEEEEPPPP---HHHHHHHHHHHHHHHHHHHSSS--EEEEEEE-PSP-S----HHHHHGGGT--HHHHTTT--PPPP------HHHHHHHHHHHHT-SSEEEEE-----S-HHHHHHHHHHHHHHHT--EEE-TTSGGGGGGGG-TTEES-HHHHTTSHHHHHHT--SEEEEESSPPS-HHHHHHHHHHT-EEEEE-S-SS---TT--EEEEE-S-HHHHHHHS-HHHHT-PPPPPHHHHHHHHHHHHHHHHHHHHHHH--S--HHHHHHHHHHHSPTT-EEEE-TTHHHHHHHHHPPP-SS--EEE---SS---TTHHHHHHHHHTTSS-EEEEEEHHHHHHTGGGGGGGGT--SEEEEEEEE-SS-GGGGGSGGGG-TTTHIIIII------HHHHHHHTT-EEEE--SHHHHHHHHSSPPSSEEEEEEEE--HHHHHHHHHHHHHHHHHH-/-----SSHHHHHHHHHHHHHHHHT--EEEE---STTHHHHHHHHH-TTSEEEE-S-HHHHHHHHHHHHHHHSS-EEEEE-SSTTGGGGHHHHHHHHHHT--EEEEEEE--GGGTTTT-TT----TTTTTT-SSEEEEPPPP---HHHHHHHHHHHHHHHHHHHSSS--EEEEEEE-PSP-S----HHHHHGGGT--HHHHTTT--PPPP------HHHHHHHHHHHHT-SSEEEEE-----S-HHHHHHHHHHHHHHHT--EEE-TTSGGGGGGGG-TTEES-HHHHTTSHHHHHHT--SEEEEESSPPS-HHHHHHHHHHT-EEEEE-S-SS---TT--EEEEE-S-HHHHHHHS-HHHHT-PPPPPHHHHHHHHHHHHHHHHHHHHHHH--S--HHHHHHHHHHHSPTT-EEEE-TTHHHHHHHHHPPP-SS--EEE---SS---TTHHHHHHHHHTTSS-EEEEEEHHHHHHTGGGGGGGGT--SEEEEEEEE-SS-GGGGGSGGGG-TTTHIIIII------HHHHHHHTT-EEEE--SHHHHHHHHSSPPSSEEEEEEEE--HHHHHHHHHHHHHHHHHH-

InterPro domains:
  IPR004433 2-succinyl-5-enolpyruvyl-6-hydroxy-3-cyclohexene-1-carboxylic-acid synthase [MF_01659] (6-582)
  IPR004433 2-succinyl-5-enolpyruvyl-6-hydroxy-3-cyclohexene-1-carboxylic-acid synthase [PIRSF004983] (6-578)
  IPR004433 2-succinyl-5-enolpyruvyl-6-hydroxy-3-cyclohexene-1-carboxylic-acid synthase [TIGR00173] (12-459)
  IPR012001 Thiamine pyrophosphate enzyme, N-terminal TPP-binding domain [PF02776] (14-126)
  IPR029061 Thiamin diphosphate-binding fold [SSF52518] (6-185)
  IPR029061 Thiamin diphosphate-binding fold [SSF52518] (400-572)
  IPR032264 Menaquinone biosynthesis protein MenD, middle domain [PF16582] (222-416)